Protein 3NEM (pdb70)

Nearest PDB structures (foldseek):
  1b8a-assembly1_B  TM=9.946E-01  e=2.378E-88  Thermococcus kodakarensis KOD1
  3nen-assembly1_B  TM=9.943E-01  e=1.551E-87  Thermococcus kodakarensis
  4j15-assembly1_B  TM=9.160E-01  e=1.846E-39  Homo sapiens
  4j15-assembly1_A  TM=9.080E-01  e=1.428E-38  Homo sapiens
  3m4q-assembly1_B  TM=8.729E-01  e=1.275E-38  Entamoeba histolytica

Sequence (876 aa):
MYRTHYSSEITEELNGQKVKVAGWVWEVKDLGGIKFLWIRDRDGIVQITAPKKKVDPELFKLIPKLRSEDVVAVEGVVNFTPKAKLGFEILPEKIVVLNRAETPLPLDPTGKVKAELDTRLDNRFMDLRRPEVMAIFKIRSSVFKAVRDFFHENGFIEIHTPKIIATATEGGTELFPMKYFEEDAFLAQSPQLYKQIMMASGLDRVYEIAPIFRAEEHNTTRHLNEAWSIDSEMAFIEDEEEVMSFLERLVAHAINYVREHNAKELDILNFELEEPKLPFPRVSYDKALEILGDLGKEIPWGEDIDTEGERLLGKYMMENENAPLYFLYQYPSEAKPFYIMKYDNKPEICRAFDLEYRGVEISSGGQREHRHDILVEQIKEKGLNPESFEFYLKAFRYGMPPHGGFGLGAERLIKQMLDLPNIREVILFPRDRRRLTPMYRTHYSSEITEELNGQKVKVAGWVWEVKDLGGIKFLWIRDRDGIVQITAPKKKVDPELFKLIPKLRSEDVVAVEGVVNFTPKAKLGFEILPEKIVVLNRAETPLPLDPTGKVKAELDTRLDNRFMDLRRPEVMAIFKIRSSVFKAVRDFFHENGFIEIHTPKIIATATEGGTELFPMKYFEEDAFLAQSPQLYKQIMMASGLDRVYEIAPIFRAEEHNTTRHLNEAWSIDSEMAFIEDEEEVMSFLERLVAHAINYVREHNAKELDILNFELEEPKLPFPRVSYDKALEILGDLGKEIPWGEDIDTEGERLLGKYMMENENAPLYFLYQYPSEAKPFYIMKYDNKPEICRAFDLEYRGVEISSGGQREHRHDILVEQIKEKGLNPESFEFYLKAFRYGMPPHGGFGLGAERLIKQMLDLPNIREVILFPRDRRRLTP

Organism: Thermococcus kodakarensis (strain ATCC BAA-918 / JCM 12380 / KOD1) (NCBI:txid69014)

Solvent-accessible surface area: 34810 Å² total; per-residue (Å²): 57,59,23,75,44,16,12,67,90,10,70,128,150,32,72,54,92,124,4,62,0,0,0,2,2,84,78,43,96,86,81,72,47,42,15,40,0,45,0,15,8,31,29,28,44,1,20,0,11,0,34,120,202,168,14,71,91,110,7,20,114,45,0,32,144,7,147,70,4,6,0,0,6,0,49,0,41,0,50,52,19,137,185,3,205,105,28,16,21,0,63,8,90,125,18,48,29,23,16,165,19,89,126,111,43,31,15,35,9,66,16,175,109,168,35,135,40,79,55,31,1,72,6,3,6,1,0,1,9,36,68,69,3,8,1,6,7,30,0,6,18,11,0,0,50,0,0,16,34,15,0,79,123,35,31,7,20,5,5,3,4,5,2,0,4,39,33,16,5,60,26,65,105,66,29,4,80,8,108,4,38,120,102,97,2,47,0,0,3,8,4,7,15,14,4,0,8,0,0,0,1,4,0,0,49,0,15,4,1,3,0,22,0,76,9,28,106,147,72,49,70,50,59,12,3,4,18,2,11,0,7,0,0,7,1,0,1,93,50,5,78,44,0,2,40,9,0,7,96,0,0,6,54,0,2,37,36,0,77,139,103,6,60,91,12,14,105,62,38,142,47,161,14,72,91,19,141,85,102,8,25,65,10,24,1,62,110,0,23,94,22,0,32,129,93,68,33,145,19,74,121,24,96,104,21,66,82,77,0,21,129,33,0,9,125,67,0,75,123,85,82,109,9,28,6,2,0,2,53,46,21,0,11,145,35,31,50,16,18,7,15,47,29,97,140,106,71,85,18,1,48,0,0,10,0,2,2,59,5,10,58,4,2,39,7,0,8,4,0,15,70,47,106,69,0,22,85,8,0,108,113,74,70,75,84,23,142,57,14,83,80,6,4,51,0,4,52,12,0,0,0,9,0,0,0,0,21,0,18,0,1,43,0,0,17,5,0,8,86,27,108,28,4,13,23,0,10,4,9,1,1,6,70,183,25,18,74,21,62,66,21,76,41,16,13,61,88,10,62,126,133,32,71,52,92,128,3,72,1,0,0,2,1,83,60,40,94,68,104,49,50,52,16,40,0,27,1,15,9,30,28,29,39,2,13,0,7,0,30,129,205,151,16,82,93,107,11,25,101,44,0,58,134,13,135,64,2,5,0,0,7,1,42,0,39,1,52,54,21,141,184,5,170,104,30,16,19,0,40,5,79,134,19,72,30,30,20,170,13,85,94,108,47,31,12,36,9,64,32,174,110,186,40,131,45,92,50,30,1,48,8,2,4,1,0,1,7,50,67,66,4,12,1,7,7,32,0,6,18,10,0,0,53,0,0,15,35,14,0,77,120,37,33,7,17,4,7,3,2,6,4,0,13,38,21,32,43,59,56,49,74,70,47,5,82,10,134,4,23,130,98,116,0,57,0,2,30,40,6,19,20,4,5,0,8,0,0,0,1,5,0,0,49,1,13,4,1,4,0,25,0,93,11,36,95,147,73,44,63,45,50,11,3,5,19,3,10,0,5,0,0,7,1,0,1,93,48,3,60,49,0,0,44,11,0,7,96,0,0,5,56,0,1,46,36,0,81,137,101,5,59,101,10,13,104,60,37,139,45,158,13,70,115,21,109,74,109,7,41,66,12,29,0,68,96,0,22,99,17,0,42,126,90,71,31,126,12,64,117,10,99,66,13,64,45,82,0,26,139,47,0,9,134,72,6,69,120,92,105,90,8,19,7,2,0,1,39,46,2,0,15,123,25,20,32,3,37,8,16,47,38,89,153,90,68,88,13,1,47,0,0,10,0,1,2,56,7,21,49,4,1,45,6,0,6,6,1,14,67,38,105,71,0,22,84,10,0,111,115,64,69,53,77,22,141,59,3,76,56,0,3,63,0,3,45,22,0,0,0,6,0,0,0,0,24,0,20,0,1,44,0,0,12,5,0,6,87,27,108,30,4,17,28,0,9,4,6,1,1,13,62,223,28,13,52,13

Foldseek 3Di:
DLFDDEPVRDDPVQAFHKTKYKAWWDDWDQDDFWIWTWGADLQGIAIEIEGNVQADVVVSVVRVVADGGFIKMFIFGWHADPVDVVGIHGHGHDMGGPGHDDPDDLDDQVCPDDDDPVSCLQPVVSNCSHLLLSLLQVLLVLLVVLLVVLLVVVLADEDDDDQKAADAPADDAQWAWDDDPPHIITGYQDCVLVQQLCLLVPSFKYWYWAKHAGNDPDDDQQDFRIFIKIKIKGFPDPWFVVQLVSVLVSLLSSLVSCVVVSVVNCVSLVHDQDRDDPPAAEAEPVRLQVQCVVVVRHDPAQDDQDLVSLQSVCVCCCVPVVGQKYKYAFHQPNNDALFFAADPVHRRTTFKMFMGGNSHTFKIKGWTDLALVSSCVSCVVVVHDVVSCVVSSVSSPPDRGTMMIMIGTSLNSSCRSRVPRGSCSNDSNTHHNPGDHD/DLWDDEPVRDDPVQAFHKTKYKAFWADWALDDQKIWTWGADLVGIAIEIEGNVQEDVVVSVVRVVADGGFIKMFIFGWHADPPDPVRIHGHTHDMGGDGHDDPPDLADLVCPDPDDPVSCLQVVVSVCSRLLLSLLQVLLVLLVVLLVVLLVVVLADEDDDDQKAAADDLPPAQWAWDDDPPDITTGAQDCVLVQQLCLLVPSFKYWYWAKGAGADQDDDLQDFRIFIKIKIKGFDDPWFVVQVQSVLVSLLSSLVSCVVPSVVNCVVLVHDQDRADPPQAEAEPVRLQVQCVVVVHDDPQLEDQDLVSLQSVCVVCCVPPVGQKYKYAFHQLNHDDLFFAAPPVHRRTTFKMFMGGSSHTFKIKGWTDLALVSSLVSCVVSVHDVVSVVVSSVSSPPDRGTMMIMMGTSLNSSCRSRVPRGSSSNDSNTHHNPGPHD

Secondary structure (DSSP, 8-state):
---S--GGG--GGGTT-EEEEEEEEEEEEEETTEEEEEEEETTEEEEEEEETTTS-HHHHHHGGG--TT-EEEEEEEEEE-TTSTTSEEEEEEEEEEEE-B-SS-SS-TTSSS---HHHHHHTHHHHTTSHHHHHHHHHHHHHHHHHHHHHHHTT-EE----SEESS-SS-SSS--EEEETTEEEEE-S-SHHHHHHGGGTT--EEEEEEEEE---SS--TT--SEEEEEEEEEES-SSHHHHHHHHHHHHHHHHHHHHHH-HHHHHHTT--PPPP-SSPPEEEHHHHHHHHHHTT----TTSPP-HHHHHHHHHHHHHHH--SEEEEES-BGGGS-TTBPB-TTSTTBBSEEEEEETTEEEEEEEEB---HHHHHHHHHHTT--GGGGHHHHHTTSS----EEEEEEEHHHHHHHHTT-S-GGGGSSS---SS----/---S--GGG--GGGTT-EEEEEEEEEEEEE-SSEEEEEEEETTEEEEEEEEGGGS-HHHHHHGGG--TT-EEEEEEEEEE-TTSTTSEEEEEEEEEEEEPPPSS-SS-TTSSS---HHHHHHTHHHHTTSHHHHHHHHHHHHHHHHHHHHHHHTT-EE----SEE----SS--S--EEEETTEEEEE-S-SHHHHHHGGGTT--EEEEEEEEE---SS--TT--SEEEEEEEEEES-SSHHHHHHHHHHHHHHHHHHHHHH-HHHHHHTT--PPPP-SS--EEEHHHHHHHHHHTT----TTSPP-HHHHHHHHHHHHHHH--SEEEEES-BGGGS-TTBPEETTEEEEESEEEEEETTEEEEEEEEB---HHHHHHHHHHTT--GGGGHHHHGGGSB----EEEEEEEHHHHHHHHTT-S-GGGGSSS---SS----

InterPro domains:
  IPR002312 Aspartyl/Asparaginyl-tRNA synthetase, class IIb [PR01042] (187-199)
  IPR002312 Aspartyl/Asparaginyl-tRNA synthetase, class IIb [PR01042] (204-217)
  IPR002312 Aspartyl/Asparaginyl-tRNA synthetase, class IIb [PR01042] (353-369)
  IPR002312 Aspartyl/Asparaginyl-tRNA synthetase, class IIb [PR01042] (393-407)
  IPR004364 Aminoacyl-tRNA synthetase, class II (D/K/N) [PF00152] (118-432)
  IPR004365 OB-fold nucleic acid binding domain, AA-tRNA synthetase-type [PF01336] (19-98)
  IPR004523 Aspartate-tRNA synthetase, type 2 [MF_02075] (2-438)
  IPR004523 Aspartate-tRNA synthetase, type 2 [PTHR43450] (8-438)
  IPR004523 Aspartate-tRNA synthetase, type 2 [TIGR00458] (5-438)
  IPR006195 Aminoacyl-tRNA synthetase, class II [PS50862] (137-438)
  IPR012340 Nucleic acid-binding, OB-fold [G3DSA:2.40.50.140] (1-105)
  IPR012340 Nucleic acid-binding, OB-fold [SSF50249] (1-102)
  IPR045864 Class II Aminoacyl-tRNA synthetase/Biotinyl protein ligase (BPL) and lipoyl protein ligase (LPL) [G3DSA:3.30.930.10] (107-438)
  IPR045864 Class II Aminoacyl-tRNA synthetase/Biotinyl protein ligase (BPL) and lipoyl protein ligase (LPL) [SSF55681] (95-437)

CATH classification: 2.40.50.140 (+1 more: 3.30.930.10)

B-factor: mean 17.38, std 8.22, range [6.35, 74.56]

Structure (mmCIF, N/CA/C/O backbone):
data_3NEM
#
_entry.id   3NEM
#
_cell.length_a   123.220
_cell.length_b   124.870
_cell.length_c   86.930
_cell.angle_alpha   90.00
_cell.angle_beta   90.00
_cell.angle_gamma   90.00
#
_symmetry.space_group_name_H-M   'P 21 21 2'
#
loop_
_entity.id
_entity.type
_entity.pdbx_description
1 polymer 'Aspartyl-tRNA synthetase'
2 non-polymer "ASPARTYL-ADENOSINE-5'-MONOPHOSPHATE"
3 non-polymer "ADENOSINE-5'-TRIPHOSPHATE"
4 non-polymer 'MAGNESIUM ION'
5 water water
#
loop_
_atom_site.group_PDB
_atom_site.id
_atom_site.type_symbol
_atom_site.label_atom_id
_atom_site.label_alt_id
_atom_site.label_comp_id
_atom_site.label_asym_id
_atom_site.label_entity_id
_atom_site.label_seq_id
_atom_site.pdbx_PDB_ins_code
_atom_site.Cartn_x
_atom_site.Cartn_y
_atom_site.Cartn_z
_atom_site.occupancy
_atom_site.B_iso_or_equiv
_atom_site.auth_seq_id
_atom_site.auth_comp_id
_atom_site.auth_asym_id
_atom_site.auth_atom_id
_atom_site.pdbx_PDB_model_num
ATOM 1 N N . MET A 1 1 ? 26.188 20.690 2.527 1.00 13.78 1 MET A N 1
ATOM 2 C CA . MET A 1 1 ? 27.200 19.848 3.168 1.00 13.31 1 MET A CA 1
ATOM 3 C C . MET A 1 1 ? 27.955 19.033 2.125 1.00 16.56 1 MET A C 1
ATOM 4 O O . MET A 1 1 ? 27.407 18.736 1.058 1.00 15.40 1 MET A O 1
ATOM 9 N N . TYR A 1 2 ? 29.200 18.656 2.425 1.00 13.05 2 TYR A N 1
ATOM 10 C CA . TYR A 1 2 ? 29.961 17.787 1.521 1.00 14.12 2 TYR A CA 1
ATOM 11 C C . TYR A 1 2 ? 29.607 16.311 1.650 1.00 15.30 2 TYR A C 1
ATOM 12 O O . TYR A 1 2 ? 30.017 15.508 0.822 1.00 15.38 2 TYR A O 1
ATOM 21 N N . ARG A 1 3 ? 28.861 15.937 2.680 1.00 12.88 3 ARG A N 1
ATOM 22 C CA . ARG A 1 3 ? 28.411 14.557 2.741 1.00 14.55 3 ARG A CA 1
ATOM 23 C C . ARG A 1 3 ? 26.927 14.461 3.012 1.00 15.15 3 ARG A C 1
ATOM 24 O O . ARG A 1 3 ? 26.331 15.356 3.630 1.00 15.49 3 ARG A O 1
ATOM 32 N N . THR A 1 4 ? 26.330 13.377 2.534 1.00 11.32 4 THR A N 1
ATOM 33 C CA . THR A 1 4 ? 24.937 13.079 2.833 1.00 12.50 4 THR A CA 1
ATOM 34 C C . THR A 1 4 ? 24.825 11.885 3.775 1.00 12.47 4 THR A C 1
ATOM 35 O O . THR A 1 4 ? 23.900 11.810 4.570 1.00 13.58 4 THR A O 1
ATOM 39 N N . HIS A 1 5 ? 25.770 10.955 3.678 1.00 12.48 5 HIS A N 1
ATOM 40 C CA . HIS A 1 5 ? 25.717 9.721 4.453 1.00 12.68 5 HIS A CA 1
ATOM 41 C C . HIS A 1 5 ? 27.070 9.370 5.040 1.00 12.09 5 HIS A C 1
ATOM 42 O O . HIS A 1 5 ? 28.087 9.422 4.344 1.00 11.35 5 HIS A O 1
ATOM 49 N N . TYR A 1 6 ? 27.077 8.992 6.315 1.00 10.58 6 TYR A N 1
ATOM 50 C CA . TYR A 1 6 ? 28.243 8.340 6.883 1.00 11.58 6 TYR A CA 1
ATOM 51 C C . TYR A 1 6 ? 28.322 6.907 6.356 1.00 13.94 6 TYR A C 1
ATOM 52 O O . TYR A 1 6 ? 27.329 6.365 5.870 1.00 15.74 6 TYR A O 1
ATOM 61 N N . SER A 1 7 ? 29.491 6.290 6.483 1.00 12.02 7 SER A N 1
ATOM 62 C CA . SER A 1 7 ? 29.685 4.909 6.053 1.00 13.35 7 SER A CA 1
ATOM 63 C C . SER A 1 7 ? 28.609 3.964 6.602 1.00 17.77 7 SER A C 1
ATOM 64 O O . SER A 1 7 ? 28.152 3.052 5.907 1.00 15.43 7 SER A O 1
ATOM 67 N N . SER A 1 8 ? 28.197 4.202 7.842 1.00 15.10 8 SER A N 1
ATOM 68 C CA . SER A 1 8 ? 27.294 3.308 8.555 1.00 16.40 8 SER A CA 1
ATOM 69 C C . SER A 1 8 ? 25.842 3.490 8.149 1.00 17.20 8 SER A C 1
ATOM 70 O O . SER A 1 8 ? 24.978 2.728 8.581 1.00 18.56 8 SER A O 1
ATOM 73 N N . GLU A 1 9 ? 25.580 4.505 7.331 1.00 15.09 9 GLU A N 1
ATOM 74 C CA . GLU A 1 9 ? 24.223 4.929 7.023 1.00 15.67 9 GLU A CA 1
ATOM 75 C C . GLU A 1 9 ? 23.774 4.461 5.649 1.00 17.20 9 GLU A C 1
ATOM 76 O O . GLU A 1 9 ? 22.677 4.787 5.198 1.00 16.43 9 GLU A O 1
ATOM 82 N N . ILE A 1 10 ? 24.627 3.697 4.982 1.00 16.80 10 ILE A N 1
ATOM 83 C CA . ILE A 1 10 ? 24.305 3.241 3.637 1.00 19.32 10 ILE A CA 1
ATOM 84 C C . ILE A 1 10 ? 23.813 1.803 3.665 1.00 20.62 10 ILE A C 1
ATOM 85 O O . ILE A 1 10 ? 24.567 0.885 3.979 1.00 23.23 10 ILE A O 1
ATOM 90 N N . THR A 1 11 ? 22.538 1.612 3.355 1.00 19.96 11 THR A N 1
ATOM 91 C CA . THR A 1 11 ? 21.972 0.271 3.376 1.00 24.73 11 THR A CA 1
ATOM 92 C C . THR A 1 11 ? 21.429 -0.157 2.018 1.00 24.38 11 THR A C 1
ATOM 93 O O . THR A 1 11 ? 21.438 0.613 1.056 1.00 23.10 11 THR A O 1
ATOM 97 N N . GLU A 1 12 ? 20.957 -1.399 1.962 1.00 27.27 12 GLU A N 1
ATOM 98 C CA . GLU A 1 12 ? 20.331 -1.968 0.773 1.00 31.69 12 GLU A CA 1
ATOM 99 C C . GLU A 1 12 ? 19.366 -0.998 0.104 1.00 29.13 12 GLU A C 1
ATOM 100 O O . GLU A 1 12 ? 19.364 -0.850 -1.115 1.00 26.57 12 GLU A O 1
ATOM 106 N N . GLU A 1 13 ? 18.523 -0.367 0.915 1.00 29.11 13 GLU A N 1
ATOM 107 C CA . GLU A 1 13 ? 17.523 0.570 0.422 1.00 32.19 13 GLU A CA 1
ATOM 108 C C . GLU A 1 13 ? 18.080 1.523 -0.620 1.00 33.58 13 GLU A C 1
ATOM 109 O O . GLU A 1 13 ? 17.379 1.915 -1.554 1.00 32.35 13 GLU A O 1
ATOM 115 N N . LEU A 1 14 ? 19.340 1.908 -0.447 1.00 24.71 14 LEU A N 1
ATOM 116 C CA . LEU A 1 14 ? 19.922 2.964 -1.258 1.00 23.40 14 LEU A CA 1
ATOM 117 C C . LEU A 1 14 ? 20.624 2.457 -2.506 1.00 23.59 14 LEU A C 1
ATOM 118 O O . LEU A 1 14 ? 21.268 3.231 -3.206 1.00 18.11 14 LEU A O 1
ATOM 123 N N . ASN A 1 15 ? 20.514 1.164 -2.786 1.00 22.14 15 ASN A N 1
ATOM 124 C CA . ASN A 1 15 ? 21.188 0.621 -3.960 1.00 21.71 15 ASN A CA 1
ATOM 125 C C . ASN A 1 15 ? 20.823 1.383 -5.228 1.00 22.91 15 ASN A C 1
ATOM 126 O O . ASN A 1 15 ? 19.646 1.632 -5.500 1.00 23.83 15 ASN A O 1
ATOM 131 N N . GLY A 1 16 ? 21.838 1.771 -5.996 1.00 17.21 16 GLY A N 1
ATOM 132 C CA . GLY A 1 16 ? 21.615 2.503 -7.230 1.00 19.43 16 GLY A CA 1
ATOM 133 C C . GLY A 1 16 ? 21.333 3.990 -7.071 1.00 18.75 16 GLY A C 1
ATOM 134 O O . GLY A 1 16 ? 21.178 4.708 -8.061 1.00 18.53 16 GLY A O 1
ATOM 135 N N . GLN A 1 17 ? 21.276 4.473 -5.834 1.00 22.51 17 GLN A N 1
ATOM 136 C CA . GLN A 1 17 ? 20.983 5.886 -5.617 1.00 19.40 17 GLN A CA 1
ATOM 137 C C . GLN A 1 17 ? 22.255 6.714 -5.430 1.00 19.25 17 GLN A C 1
ATOM 138 O O . GLN A 1 17 ? 23.305 6.184 -5.084 1.00 15.76 17 GLN A O 1
ATOM 144 N N . LYS A 1 18 ? 22.154 8.020 -5.655 1.00 15.62 18 LYS A N 1
ATOM 145 C CA . LYS A 1 18 ? 23.312 8.893 -5.536 1.00 16.51 18 LYS A CA 1
ATOM 146 C C . LYS A 1 18 ? 23.470 9.367 -4.090 1.00 19.67 18 LYS A C 1
ATOM 147 O O . LYS A 1 18 ? 22.500 9.787 -3.457 1.00 18.56 18 LYS A O 1
ATOM 153 N N . VAL A 1 19 ? 24.686 9.270 -3.562 1.00 15.50 19 VAL A N 1
ATOM 154 C CA . VAL A 1 19 ? 24.979 9.779 -2.226 1.00 12.77 19 VAL A CA 1
ATOM 155 C C . VAL A 1 19 ? 26.273 10.574 -2.234 1.00 13.80 19 VAL A C 1
ATOM 156 O O . VAL A 1 19 ? 27.003 10.582 -3.222 1.00 13.90 19 VAL A O 1
ATOM 160 N N . LYS A 1 20 ? 26.552 11.258 -1.134 1.00 12.41 20 LYS A N 1
ATOM 161 C CA . LYS A 1 20 ? 27.850 11.898 -0.969 1.00 13.19 20 LYS A CA 1
ATOM 162 C C . LYS A 1 20 ? 28.498 11.392 0.301 1.00 12.63 20 LYS A C 1
ATOM 163 O O . LYS A 1 20 ? 27.882 11.400 1.375 1.00 13.48 20 LYS A O 1
ATOM 169 N N . VAL A 1 21 ? 29.729 10.916 0.177 1.00 11.00 21 VAL A N 1
ATOM 170 C CA . VAL A 1 21 ? 30.471 10.471 1.346 1.00 11.45 21 VAL A CA 1
ATOM 171 C C . VAL A 1 21 ? 31.707 11.329 1.471 1.00 12.36 21 VAL A C 1
ATOM 172 O O . VAL A 1 21 ? 32.119 11.979 0.515 1.00 11.98 21 VAL A O 1
ATOM 176 N N . ALA A 1 22 ? 32.291 11.363 2.656 1.00 11.08 22 ALA A N 1
ATOM 177 C CA . ALA A 1 22 ? 33.461 12.213 2.856 1.00 9.56 22 ALA A CA 1
ATOM 178 C C . ALA A 1 22 ? 34.255 11.730 4.043 1.00 10.38 22 ALA A C 1
ATOM 179 O O . ALA A 1 22 ? 33.702 11.130 4.973 1.00 9.36 22 ALA A O 1
ATOM 181 N N . GLY A 1 23 ? 35.558 11.981 4.012 1.00 9.33 23 GLY A N 1
ATOM 182 C CA . GLY A 1 23 ? 36.404 11.574 5.111 1.00 12.31 23 GLY A CA 1
ATOM 183 C C . GLY A 1 23 ? 37.865 11.679 4.748 1.00 10.21 23 GLY A C 1
ATOM 184 O O . GLY A 1 23 ? 38.251 12.475 3.878 1.00 11.88 23 GLY A O 1
ATOM 185 N N . TRP A 1 24 ? 38.664 10.851 5.410 1.00 9.34 24 TRP A N 1
ATOM 186 C CA . TRP A 1 24 ? 40.110 10.859 5.281 1.00 10.39 24 TRP A CA 1
ATOM 187 C C . TRP A 1 24 ? 40.585 9.697 4.402 1.00 10.44 24 TRP A C 1
ATOM 188 O O . TRP A 1 24 ? 40.095 8.576 4.520 1.00 9.72 24 TRP A O 1
ATOM 199 N N . VAL A 1 25 ? 41.561 9.953 3.547 1.00 10.78 25 VAL A N 1
ATOM 200 C CA . VAL A 1 25 ? 42.043 8.902 2.646 1.00 12.11 25 VAL A CA 1
ATOM 201 C C . VAL A 1 25 ? 42.734 7.796 3.427 1.00 15.38 25 VAL A C 1
ATOM 202 O O . VAL A 1 25 ? 43.700 8.044 4.158 1.00 13.70 25 VAL A O 1
ATOM 206 N N . TRP A 1 26 ? 42.244 6.571 3.255 1.00 10.52 26 TRP A N 1
ATOM 207 C CA . TRP A 1 26 ? 42.731 5.423 4.012 1.00 9.89 26 TRP A CA 1
ATOM 208 C C . TRP A 1 26 ? 43.662 4.560 3.176 1.00 14.72 26 TRP A C 1
ATOM 209 O O . TRP A 1 26 ? 44.719 4.143 3.639 1.00 12.86 26 TRP A O 1
ATOM 220 N N . GLU A 1 27 ? 43.266 4.282 1.942 1.00 14.23 27 GLU A N 1
ATOM 221 C CA . GLU A 1 27 ? 44.131 3.516 1.054 1.00 15.58 27 GLU A CA 1
ATOM 222 C C . GLU A 1 27 ? 43.809 3.847 -0.389 1.00 13.25 27 GLU A C 1
ATOM 223 O O . GLU A 1 27 ? 42.660 4.130 -0.720 1.00 11.87 27 GLU A O 1
ATOM 229 N N . VAL A 1 28 ? 44.834 3.820 -1.237 1.00 12.15 28 VAL A N 1
ATOM 230 C CA . VAL A 1 28 ? 44.644 3.947 -2.683 1.00 12.15 28 VAL A CA 1
ATOM 231 C C . VAL A 1 28 ? 45.330 2.772 -3.384 1.00 18.45 28 VAL A C 1
ATOM 232 O O . VAL A 1 28 ? 46.451 2.399 -3.037 1.00 12.94 28 VAL A O 1
ATOM 236 N N . LYS A 1 29 ? 44.637 2.171 -4.344 1.00 15.73 29 LYS A N 1
ATOM 237 C CA . LYS A 1 29 ? 45.257 1.200 -5.234 1.00 16.91 29 LYS A CA 1
ATOM 238 C C . LYS A 1 29 ? 45.274 1.822 -6.603 1.00 13.93 29 LYS A C 1
ATOM 239 O O . LYS A 1 29 ? 44.231 2.103 -7.178 1.00 14.89 29 LYS A O 1
ATOM 245 N N . ASP A 1 30 ? 46.474 2.054 -7.112 1.00 14.50 30 ASP A N 1
ATOM 246 C CA . ASP A 1 30 ? 46.670 2.732 -8.379 1.00 15.10 30 ASP A CA 1
ATOM 247 C C . ASP A 1 30 ? 47.031 1.662 -9.404 1.00 17.10 30 ASP A C 1
ATOM 248 O O . ASP A 1 30 ? 48.184 1.265 -9.506 1.00 17.83 30 ASP A O 1
ATOM 253 N N . LEU A 1 31 ? 46.033 1.174 -10.136 1.00 16.56 31 LEU A N 1
ATOM 254 C CA . LEU A 1 31 ? 46.255 0.126 -11.130 1.00 16.92 31 LEU A CA 1
ATOM 255 C C . LEU A 1 31 ? 46.000 0.668 -12.533 1.00 17.59 31 LEU A C 1
ATOM 256 O O . LEU A 1 31 ? 45.323 1.685 -12.703 1.00 19.13 31 LEU A O 1
ATOM 261 N N . GLY A 1 32 ? 46.536 -0.010 -13.544 1.00 20.46 32 GLY A N 1
ATOM 262 C CA . GLY A 1 32 ? 46.405 0.453 -14.915 1.00 22.29 32 GLY A CA 1
ATOM 263 C C . GLY A 1 32 ? 44.984 0.650 -15.415 1.00 21.07 32 GLY A C 1
ATOM 264 O O . GLY A 1 32 ? 44.695 1.605 -16.142 1.00 21.96 32 GLY A O 1
ATOM 265 N N . GLY A 1 33 ? 44.079 -0.239 -15.032 1.00 16.38 33 GLY A N 1
ATOM 266 C CA . GLY A 1 33 ? 42.742 -0.193 -15.594 1.00 18.09 33 GLY A CA 1
ATOM 267 C C . GLY A 1 33 ? 41.660 0.165 -14.596 1.00 15.03 33 GLY A C 1
ATOM 268 O O . GLY A 1 33 ? 40.468 0.139 -14.918 1.00 12.31 33 GLY A O 1
ATOM 269 N N . ILE A 1 34 ? 42.074 0.490 -13.378 1.00 15.18 34 ILE A N 1
ATOM 270 C CA . ILE A 1 34 ? 41.125 0.727 -12.298 1.00 15.98 34 ILE A CA 1
ATOM 271 C C . ILE A 1 34 ? 41.848 1.365 -11.122 1.00 12.02 34 ILE A C 1
ATOM 272 O O . ILE A 1 34 ? 43.018 1.074 -10.877 1.00 13.43 34 ILE A O 1
ATOM 277 N N . LYS A 1 35 ? 41.162 2.261 -10.423 1.00 13.65 35 LYS A N 1
ATOM 278 C CA . LYS A 1 35 ? 41.661 2.785 -9.153 1.00 12.99 35 LYS A CA 1
ATOM 279 C C . LYS A 1 35 ? 40.676 2.355 -8.080 1.00 12.63 35 LYS A C 1
ATOM 280 O O . LYS A 1 35 ? 39.466 2.300 -8.329 1.00 11.85 35 LYS A O 1
ATOM 286 N N . PHE A 1 36 ? 41.194 2.033 -6.900 1.00 11.44 36 PHE A N 1
ATOM 287 C CA . PHE A 1 36 ? 40.347 1.848 -5.728 1.00 12.35 36 PHE A CA 1
ATOM 288 C C . PHE A 1 36 ? 40.777 2.877 -4.702 1.00 10.89 36 PHE A C 1
ATOM 289 O O . PHE A 1 36 ? 41.966 3.059 -4.471 1.00 13.17 36 PHE A O 1
ATOM 297 N N . LEU A 1 37 ? 39.800 3.523 -4.083 1.00 11.77 37 LEU A N 1
ATOM 298 C CA . LEU A 1 37 ? 40.060 4.515 -3.053 1.00 10.31 37 LEU A CA 1
ATOM 299 C C . LEU A 1 37 ? 39.219 4.119 -1.854 1.00 10.99 37 LEU A C 1
ATOM 300 O O . LEU A 1 37 ? 38.035 3.825 -1.998 1.00 13.31 37 LEU A O 1
ATOM 305 N N . TRP A 1 38 ? 39.827 4.078 -0.678 1.00 9.88 38 TRP A N 1
ATOM 306 C CA . TRP A 1 38 ? 39.062 3.844 0.540 1.00 9.45 38 TRP A CA 1
ATOM 307 C C . TRP A 1 38 ? 39.168 5.093 1.384 1.00 12.19 38 TRP A C 1
ATOM 308 O O . TRP A 1 38 ? 40.266 5.630 1.555 1.00 9.63 38 TRP A O 1
ATOM 319 N N . ILE A 1 39 ? 38.034 5.561 1.897 1.00 11.01 39 ILE A N 1
ATOM 320 C CA . ILE A 1 39 ? 38.036 6.724 2.776 1.00 12.34 39 ILE A CA 1
ATOM 321 C C . ILE A 1 39 ? 37.511 6.322 4.152 1.00 10.92 39 ILE A C 1
ATOM 322 O O . ILE A 1 39 ? 36.707 5.395 4.270 1.00 12.76 39 ILE A O 1
ATOM 327 N N . ARG A 1 40 ? 37.991 6.999 5.189 1.00 10.26 40 ARG A N 1
ATOM 328 C CA . ARG A 1 40 ? 37.593 6.676 6.556 1.00 9.93 40 ARG A CA 1
ATOM 329 C C . ARG A 1 40 ? 36.781 7.830 7.107 1.00 12.22 40 ARG A C 1
ATOM 330 O O . ARG A 1 40 ? 37.172 8.993 6.954 1.00 11.14 40 ARG A O 1
ATOM 338 N N . ASP A 1 41 ? 35.629 7.522 7.699 1.00 8.88 41 ASP A N 1
ATOM 339 C CA . ASP A 1 41 ? 34.880 8.525 8.444 1.00 10.81 41 ASP A CA 1
ATOM 340 C C . ASP A 1 41 ? 34.700 8.039 9.885 1.00 11.15 41 ASP A C 1
ATOM 341 O O . ASP A 1 41 ? 35.296 7.037 10.265 1.00 11.33 41 ASP A O 1
ATOM 346 N N . ARG A 1 42 ? 33.897 8.749 10.675 1.00 9.35 42 ARG A N 1
ATOM 347 C CA . ARG A 1 42 ? 33.767 8.480 12.111 1.00 13.71 42 ARG A CA 1
ATOM 348 C C . ARG A 1 42 ? 33.320 7.043 12.384 1.00 13.88 42 ARG A C 1
ATOM 349 O O . ARG A 1 42 ? 33.580 6.498 13.456 1.00 12.43 42 ARG A O 1
ATOM 357 N N . ASP A 1 43 ? 32.646 6.432 11.418 1.00 13.05 43 ASP A N 1
ATOM 358 C CA . ASP A 1 43 ? 32.035 5.123 11.645 1.00 12.83 43 ASP A CA 1
ATOM 359 C C . ASP A 1 43 ? 32.737 3.958 10.953 1.00 14.55 43 ASP A C 1
ATOM 360 O O . ASP A 1 43 ? 32.384 2.800 11.182 1.00 14.91 43 ASP A O 1
ATOM 365 N N . GLY A 1 44 ? 33.715 4.236 10.101 1.00 14.18 44 GLY A N 1
ATOM 366 C CA . GLY A 1 44 ? 34.367 3.150 9.392 1.00 14.57 44 GLY A CA 1
ATOM 367 C C . GLY A 1 44 ? 34.884 3.520 8.018 1.00 16.45 44 GLY A C 1
ATOM 368 O O . GLY A 1 44 ? 35.090 4.694 7.733 1.00 14.23 44 GLY A O 1
ATOM 369 N N . ILE A 1 45 ? 35.092 2.509 7.174 1.00 16.52 45 ILE A N 1
ATOM 370 C CA . ILE A 1 45 ? 35.677 2.697 5.837 1.00 14.31 45 ILE A CA 1
ATOM 371 C C . ILE A 1 45 ? 34.611 2.562 4.765 1.00 15.60 45 ILE A C 1
ATOM 372 O O . ILE A 1 45 ? 33.645 1.809 4.934 1.00 13.68 45 ILE A O 1
ATOM 377 N N . VAL A 1 46 ? 34.782 3.296 3.667 1.00 13.17 46 VAL A N 1
ATOM 378 C CA . VAL A 1 46 ? 33.922 3.178 2.496 1.00 12.41 46 VAL A CA 1
ATOM 379 C C . VAL A 1 46 ? 34.801 2.952 1.273 1.00 13.04 46 VAL A C 1
ATOM 380 O O . VAL A 1 46 ? 35.802 3.636 1.102 1.00 9.99 46 VAL A O 1
ATOM 384 N N . GLN A 1 47 ? 34.435 1.986 0.436 1.00 12.23 47 GLN A N 1
ATOM 385 C CA . GLN A 1 47 ? 35.183 1.709 -0.789 1.00 11.34 47 GLN A CA 1
ATOM 386 C C . GLN A 1 47 ? 34.624 2.497 -1.971 1.00 11.40 47 GLN A C 1
ATOM 387 O O . GLN A 1 47 ? 33.414 2.496 -2.219 1.00 12.58 47 GLN A O 1
ATOM 393 N N . ILE A 1 48 ? 35.520 3.172 -2.683 1.00 9.89 48 ILE A N 1
ATOM 394 C CA . ILE A 1 48 ? 35.209 3.861 -3.924 1.00 11.26 48 ILE A CA 1
ATOM 395 C C . ILE A 1 48 ? 35.916 3.100 -5.054 1.00 11.48 48 ILE A C 1
ATOM 396 O O . ILE A 1 48 ? 37.125 2.880 -5.000 1.00 11.58 48 ILE A O 1
ATOM 401 N N . THR A 1 49 ? 35.144 2.670 -6.046 1.00 10.74 49 THR A N 1
ATOM 402 C CA . THR A 1 49 ? 35.640 1.811 -7.120 1.00 11.78 49 THR A CA 1
ATOM 403 C C . THR A 1 49 ? 35.538 2.556 -8.448 1.00 11.42 49 THR A C 1
ATOM 404 O O . THR A 1 49 ? 34.446 2.960 -8.857 1.00 11.62 49 THR A O 1
ATOM 408 N N . ALA A 1 50 ? 36.675 2.730 -9.114 1.00 11.03 50 ALA A N 1
ATOM 409 C CA . ALA A 1 50 ? 36.757 3.574 -10.300 1.00 12.28 50 ALA A CA 1
ATOM 410 C C . ALA A 1 50 ? 37.419 2.865 -11.483 1.00 13.22 50 ALA A C 1
ATOM 411 O O . ALA A 1 50 ? 38.602 3.076 -11.750 1.00 13.42 50 ALA A O 1
ATOM 413 N N . PRO A 1 51 ? 36.660 2.019 -12.193 1.00 15.00 51 PRO A N 1
ATOM 414 C CA . PRO A 1 51 ? 37.188 1.408 -13.421 1.00 14.54 51 PRO A CA 1
ATOM 415 C C . PRO A 1 51 ? 37.379 2.468 -14.499 1.00 14.65 51 PRO A C 1
ATOM 416 O O . PRO A 1 51 ? 36.550 3.364 -14.655 1.00 14.43 51 PRO A O 1
ATOM 420 N N . LYS A 1 52 ? 38.478 2.363 -15.228 1.00 13.26 52 LYS A N 1
ATOM 421 C CA . LYS A 1 52 ? 38.819 3.343 -16.247 1.00 14.67 52 LYS A CA 1
ATOM 422 C C . LYS A 1 52 ? 37.696 3.492 -17.275 1.00 17.42 52 LYS A C 1
ATOM 423 O O . LYS A 1 52 ? 37.425 4.594 -17.752 1.00 20.36 52 LYS A O 1
ATOM 429 N N . LYS A 1 53 ? 37.040 2.379 -17.600 1.00 16.23 53 LYS A N 1
ATOM 430 C CA . LYS A 1 53 ? 35.970 2.367 -18.594 1.00 21.68 53 LYS A CA 1
ATOM 431 C C . LYS A 1 53 ? 34.733 3.118 -18.113 1.00 25.52 53 LYS A 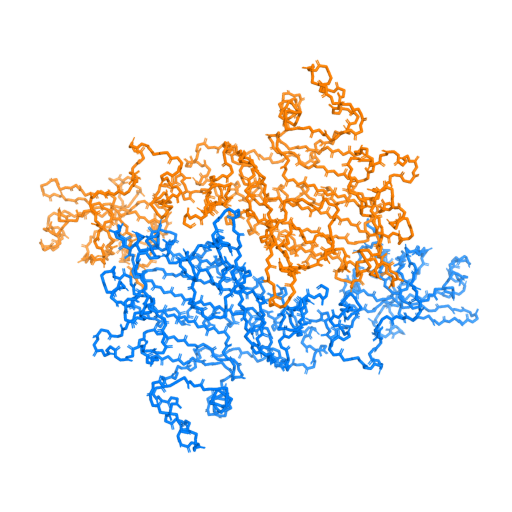C 1
ATOM 432 O O . LYS A 1 53 ? 33.901 3.512 -18.922 1.00 28.48 53 LYS A O 1
ATOM 438 N N . LYS A 1 54 ? 34.612 3.312 -16.798 1.00 18.17 54 LYS A N 1
ATOM 439 C CA . LYS A 1 54 ? 33.371 3.825 -16.218 1.00 19.94 54 LYS A CA 1
ATOM 440 C C . LYS A 1 54 ? 33.438 5.261 -15.729 1.00 20.59 54 LYS A C 1
ATOM 441 O O . LYS A 1 54 ? 32.411 5.925 -15.637 1.00 25.70 54 LYS A O 1
ATOM 447 N N . VAL A 1 55 ? 34.627 5.745 -15.395 1.00 18.34 55 VAL A N 1
ATOM 448 C CA . VAL A 1 55 ? 34.713 7.044 -14.736 1.00 18.24 55 VAL A CA 1
ATOM 449 C C . VAL A 1 55 ? 35.306 8.159 -15.585 1.00 21.11 55 VAL A C 1
ATOM 450 O O . VAL A 1 55 ? 36.061 7.929 -16.530 1.00 17.98 55 VAL A O 1
ATOM 454 N N . ASP A 1 56 ? 34.930 9.377 -15.225 1.00 17.00 56 ASP A N 1
ATOM 455 C CA . ASP A 1 56 ? 35.552 10.576 -15.747 1.00 17.17 56 ASP A CA 1
ATOM 456 C C . ASP A 1 56 ? 37.059 10.371 -15.756 1.00 18.68 56 ASP A C 1
ATOM 457 O O . ASP A 1 56 ? 37.642 9.992 -14.746 1.00 20.75 56 ASP A O 1
ATOM 462 N N . PRO A 1 57 ? 37.701 10.577 -16.915 1.00 22.25 57 PRO A N 1
ATOM 463 C CA . PRO A 1 57 ? 39.162 10.464 -16.996 1.00 18.96 57 PRO A CA 1
ATOM 464 C C . PRO A 1 57 ? 39.898 11.396 -16.023 1.00 18.54 57 PRO A C 1
ATOM 465 O O . PRO A 1 57 ? 40.973 11.045 -15.545 1.00 18.37 57 PRO A O 1
ATOM 469 N N . GLU A 1 58 ? 39.332 12.563 -15.733 1.00 19.61 58 GLU A N 1
ATOM 470 C CA . GLU A 1 58 ? 39.946 13.469 -14.768 1.00 18.26 58 GLU A CA 1
ATOM 471 C C . GLU A 1 58 ? 39.918 12.875 -13.365 1.00 17.99 58 GLU A C 1
ATOM 472 O O . GLU A 1 58 ? 40.791 13.148 -12.551 1.00 17.33 58 GLU A O 1
ATOM 478 N N . LEU A 1 59 ? 38.899 12.077 -13.083 1.00 17.46 59 LEU A N 1
ATOM 479 C CA . LEU A 1 59 ? 38.761 11.478 -11.764 1.00 15.92 59 LEU A CA 1
ATOM 480 C C . LEU A 1 59 ? 39.731 10.308 -11.655 1.00 17.53 59 LEU A C 1
ATOM 481 O O . LEU A 1 59 ? 40.382 10.109 -10.621 1.00 17.25 59 LEU A O 1
ATOM 486 N N . PHE A 1 60 ? 39.847 9.554 -12.747 1.00 14.48 60 PHE A N 1
ATOM 487 C CA . PHE A 1 60 ? 40.796 8.450 -12.843 1.00 16.66 60 PHE A CA 1
ATOM 488 C C . PHE A 1 60 ? 42.201 8.947 -12.527 1.00 17.23 60 PHE A C 1
ATOM 489 O O . PHE A 1 60 ? 42.955 8.309 -11.787 1.00 16.29 60 PHE A O 1
ATOM 497 N N . LYS A 1 61 ? 42.552 10.103 -13.079 1.00 12.86 61 LYS A N 1
ATOM 498 C CA . LYS A 1 61 ? 43.887 10.655 -12.898 1.00 14.87 61 LYS A CA 1
ATOM 499 C C . LYS A 1 61 ? 44.106 11.218 -11.504 1.00 16.20 61 LYS A C 1
ATOM 500 O O . LYS A 1 61 ? 45.229 11.242 -11.003 1.00 16.31 61 LYS A O 1
ATOM 506 N N . LEU A 1 62 ? 43.032 11.666 -10.875 1.00 15.96 62 LEU A N 1
ATOM 507 C CA . LEU A 1 62 ? 43.157 12.325 -9.578 1.00 17.96 62 LEU A CA 1
ATOM 508 C C . LEU A 1 62 ? 43.474 11.346 -8.456 1.00 16.39 62 LEU A C 1
ATOM 509 O O . LEU A 1 62 ? 44.310 11.619 -7.590 1.00 15.32 62 LEU A O 1
ATOM 514 N N . ILE A 1 63 ? 42.805 10.201 -8.469 1.00 13.42 63 ILE A N 1
ATOM 515 C CA . ILE A 1 63 ? 42.921 9.264 -7.359 1.00 13.93 63 ILE A CA 1
ATOM 516 C C . ILE A 1 63 ? 44.367 8.902 -6.998 1.00 13.25 63 ILE A C 1
ATOM 517 O O . ILE A 1 63 ? 44.721 8.871 -5.827 1.00 12.79 63 ILE A O 1
ATOM 522 N N . PRO A 1 64 ? 45.222 8.642 -8.002 1.00 15.88 64 PRO A N 1
ATOM 523 C CA . PRO A 1 64 ? 46.604 8.308 -7.627 1.00 16.56 64 PRO A CA 1
ATOM 524 C C . PRO A 1 64 ? 47.383 9.459 -6.988 1.00 14.65 64 PRO A C 1
ATOM 525 O O . PRO A 1 64 ? 48.420 9.214 -6.380 1.00 13.13 64 PRO A O 1
ATOM 529 N N . LYS A 1 65 ? 46.895 10.686 -7.114 1.00 12.45 65 LYS A N 1
ATOM 530 C CA . LYS A 1 65 ? 47.560 11.830 -6.487 1.00 15.05 65 LYS A CA 1
ATOM 531 C C . LYS A 1 65 ? 47.218 11.988 -4.994 1.00 16.72 65 LYS A C 1
ATOM 532 O O . LYS A 1 65 ? 47.889 12.730 -4.258 1.00 14.93 65 LYS A O 1
ATOM 538 N N . LEU A 1 66 ? 46.172 11.300 -4.552 1.00 13.66 66 LEU A N 1
ATOM 539 C CA . LEU A 1 66 ? 45.727 11.402 -3.161 1.00 16.58 66 LEU A CA 1
ATOM 540 C C . LEU A 1 66 ? 46.726 10.734 -2.226 1.00 16.14 66 LEU A C 1
ATOM 541 O O . LEU A 1 66 ? 47.415 9.789 -2.619 1.00 14.83 66 LEU A O 1
ATOM 546 N N . ARG A 1 67 ? 46.796 11.211 -0.983 1.00 15.20 67 ARG A N 1
ATOM 547 C CA . ARG A 1 67 ? 47.739 10.663 -0.011 1.00 13.10 67 ARG A CA 1
ATOM 548 C C . ARG A 1 67 ? 47.036 10.389 1.316 1.00 14.11 67 ARG A C 1
ATOM 549 O O . ARG A 1 67 ? 45.960 10.919 1.580 1.00 10.87 67 ARG A O 1
ATOM 557 N N . SER A 1 68 ? 47.646 9.548 2.139 1.00 13.70 68 SER A N 1
ATOM 558 C CA . SER A 1 68 ? 47.030 9.145 3.396 1.00 14.61 68 SER A CA 1
ATOM 559 C C . SER A 1 68 ? 46.625 10.382 4.188 1.00 13.38 68 SER A C 1
ATOM 560 O O . SER A 1 68 ? 47.410 11.317 4.317 1.00 11.21 68 SER A O 1
ATOM 563 N N . GLU A 1 69 ? 45.394 10.370 4.697 1.00 11.74 69 GLU A N 1
ATOM 564 C CA . GLU A 1 69 ? 44.853 11.419 5.580 1.00 11.70 69 GLU A CA 1
ATOM 565 C C . GLU A 1 69 ? 44.446 12.726 4.888 1.00 12.06 69 GLU A C 1
ATOM 566 O O . GLU A 1 69 ? 44.003 13.665 5.556 1.00 11.18 69 GLU A O 1
ATOM 572 N N . ASP A 1 70 ? 44.595 12.794 3.564 1.00 12.02 70 ASP A N 1
ATOM 573 C CA . ASP A 1 70 ? 43.962 13.865 2.808 1.00 10.02 70 ASP A CA 1
ATOM 574 C C . ASP A 1 70 ? 42.467 13.791 3.099 1.00 12.26 70 ASP A C 1
ATOM 575 O O . ASP A 1 70 ? 41.905 12.699 3.230 1.00 12.62 70 ASP A O 1
ATOM 580 N N . VAL A 1 71 ? 41.821 14.946 3.181 1.00 11.36 71 VAL A N 1
ATOM 581 C CA . VAL A 1 71 ? 40.376 15.002 3.360 1.00 10.08 71 VAL A CA 1
ATOM 582 C C . VAL A 1 71 ? 39.720 15.198 2.012 1.00 9.92 71 VAL A C 1
ATOM 583 O O . VAL A 1 71 ? 40.049 16.140 1.290 1.00 11.68 71 VAL A O 1
ATOM 587 N N . VAL A 1 72 ? 38.793 14.308 1.676 1.00 11.12 72 VAL A N 1
ATOM 588 C CA . VAL A 1 72 ? 38.143 14.321 0.374 1.00 10.90 72 VAL A CA 1
ATOM 589 C C . VAL A 1 72 ? 36.643 14.112 0.525 1.00 14.45 72 VAL A C 1
ATOM 590 O O . VAL A 1 72 ? 36.166 13.632 1.559 1.00 12.48 72 VAL A O 1
ATOM 594 N N . ALA A 1 73 ? 35.905 14.477 -0.517 1.00 11.51 73 ALA A N 1
ATOM 595 C CA . ALA A 1 73 ? 34.468 14.261 -0.564 1.00 12.12 73 ALA A CA 1
ATOM 596 C C . ALA A 1 73 ? 34.147 13.644 -1.911 1.00 13.15 73 ALA A C 1
ATOM 597 O O . ALA A 1 73 ? 34.699 14.058 -2.941 1.00 14.25 73 ALA A O 1
ATOM 599 N N . VAL A 1 74 ? 33.258 12.658 -1.904 1.00 11.87 74 VAL A N 1
ATOM 600 C CA . VAL A 1 74 ? 32.939 11.922 -3.123 1.00 11.87 74 VAL A CA 1
ATOM 601 C C . VAL A 1 74 ? 31.432 11.862 -3.324 1.00 12.14 74 VAL A C 1
ATOM 602 O O . VAL A 1 74 ? 30.699 11.440 -2.428 1.00 15.19 74 VAL A O 1
ATOM 606 N N . GLU A 1 75 ? 30.972 12.300 -4.494 1.00 12.77 75 GLU A N 1
ATOM 607 C CA . GLU A 1 75 ? 29.598 12.024 -4.913 1.00 11.13 75 GLU A CA 1
ATOM 608 C C . GLU A 1 75 ? 29.611 10.829 -5.860 1.00 12.65 75 GLU A C 1
ATOM 609 O O . GLU A 1 75 ? 30.461 10.736 -6.751 1.00 15.21 75 GLU A O 1
ATOM 615 N N . GLY A 1 76 ? 28.682 9.905 -5.673 1.00 13.76 76 GLY A N 1
ATOM 616 C CA . GLY A 1 76 ? 28.656 8.740 -6.535 1.00 15.05 76 GLY A CA 1
ATOM 617 C C . GLY A 1 76 ? 27.470 7.853 -6.288 1.00 16.30 76 GLY A C 1
ATOM 618 O O . GLY A 1 76 ? 26.617 8.162 -5.463 1.00 16.15 76 GLY A O 1
ATOM 619 N N . VAL A 1 77 ? 27.432 6.735 -7.008 1.00 15.06 77 VAL A N 1
ATOM 620 C CA . VAL A 1 77 ? 26.300 5.819 -6.959 1.00 12.99 77 VAL A CA 1
ATOM 621 C C . VAL A 1 77 ? 26.598 4.626 -6.063 1.00 15.02 77 VAL A C 1
ATOM 622 O O . VAL A 1 77 ? 27.655 4.003 -6.179 1.00 15.33 77 VAL A O 1
ATOM 626 N N . VAL A 1 78 ? 25.670 4.321 -5.159 1.00 13.01 78 VAL A N 1
ATOM 627 C CA . VAL A 1 78 ? 25.795 3.154 -4.306 1.00 14.79 78 VAL A CA 1
ATOM 628 C C . VAL A 1 78 ? 25.630 1.897 -5.146 1.00 15.97 78 VAL A C 1
ATOM 629 O O . VAL A 1 78 ? 24.722 1.809 -5.969 1.00 15.25 78 VAL A O 1
ATOM 633 N N . ASN A 1 79 ? 26.514 0.932 -4.945 1.00 17.53 79 ASN A N 1
ATOM 634 C CA . ASN A 1 79 ? 26.425 -0.326 -5.666 1.00 18.81 79 ASN A CA 1
ATOM 635 C C . ASN A 1 79 ? 26.725 -1.491 -4.745 1.00 17.18 79 ASN A C 1
ATOM 636 O O . ASN A 1 79 ? 27.870 -1.732 -4.388 1.00 16.58 79 ASN A O 1
ATOM 641 N N . PHE A 1 80 ? 25.688 -2.214 -4.356 1.00 16.51 80 PHE A N 1
ATOM 642 C CA . PHE A 1 80 ? 25.891 -3.397 -3.537 1.00 18.03 80 PHE A CA 1
ATOM 643 C C . PHE A 1 80 ? 26.429 -4.554 -4.376 1.00 19.12 80 PHE A C 1
ATOM 644 O O . PHE A 1 80 ? 25.946 -4.811 -5.480 1.00 18.41 80 PHE A O 1
ATOM 652 N N . THR A 1 81 ? 27.454 -5.221 -3.854 1.00 19.51 81 THR A N 1
ATOM 653 C CA . THR A 1 81 ? 28.080 -6.342 -4.544 1.00 19.77 81 THR A CA 1
ATOM 654 C C . THR A 1 81 ? 28.838 -7.196 -3.547 1.00 19.59 81 THR A C 1
ATOM 655 O O . THR A 1 81 ? 29.465 -6.672 -2.625 1.00 22.19 81 THR A O 1
ATOM 659 N N . PRO A 1 82 ? 28.774 -8.522 -3.722 1.00 21.46 82 PRO A N 1
ATOM 660 C CA . PRO A 1 82 ? 29.510 -9.465 -2.873 1.00 20.24 82 PRO A CA 1
ATOM 661 C C . PRO A 1 82 ? 31.010 -9.229 -2.995 1.00 19.08 82 PRO A C 1
ATOM 662 O O . PRO A 1 82 ? 31.776 -9.643 -2.130 1.00 17.69 82 PRO A O 1
ATOM 666 N N . LYS A 1 83 ? 31.419 -8.556 -4.066 1.00 17.07 83 LYS A N 1
ATOM 667 C CA . LYS A 1 83 ? 32.833 -8.353 -4.356 1.00 18.61 83 LYS A CA 1
ATOM 668 C C . LYS A 1 83 ? 33.445 -7.245 -3.504 1.00 19.28 83 LYS A C 1
ATOM 669 O O . LYS A 1 83 ? 34.660 -7.124 -3.417 1.00 20.33 83 LYS A O 1
ATOM 675 N N . ALA A 1 84 ? 32.597 -6.441 -2.875 1.00 20.27 84 ALA A N 1
ATOM 676 C CA . ALA A 1 84 ? 33.061 -5.431 -1.926 1.00 20.38 84 ALA A CA 1
ATOM 677 C C . ALA A 1 84 ? 32.983 -6.018 -0.525 1.00 21.57 84 ALA A C 1
ATOM 678 O O . ALA A 1 84 ? 31.917 -6.451 -0.087 1.00 21.20 84 ALA A O 1
ATOM 680 N N . LYS A 1 85 ? 34.105 -6.033 0.180 1.00 21.52 85 LYS A N 1
ATOM 681 C CA . LYS A 1 85 ? 34.160 -6.700 1.480 1.00 26.77 85 LYS A CA 1
ATOM 682 C C . LYS A 1 85 ? 33.179 -6.135 2.503 1.00 26.14 85 LYS A C 1
ATOM 683 O O . LYS A 1 85 ? 32.724 -6.849 3.395 1.00 28.96 85 LYS A O 1
ATOM 689 N N . LEU A 1 86 ? 32.827 -4.864 2.356 1.00 21.59 86 LEU A N 1
ATOM 690 C CA . LEU A 1 86 ? 31.871 -4.238 3.260 1.00 23.46 86 LEU A CA 1
ATOM 691 C C . LEU A 1 86 ? 30.448 -4.284 2.726 1.00 23.44 86 LEU A C 1
ATOM 692 O O . LEU A 1 86 ? 29.529 -3.732 3.339 1.00 27.21 86 LEU A O 1
ATOM 697 N N . GLY A 1 87 ? 30.263 -4.918 1.575 1.00 21.12 87 GLY A N 1
ATOM 698 C CA . GLY A 1 87 ? 28.927 -5.122 1.052 1.00 18.62 87 GLY A CA 1
ATOM 699 C C . GLY A 1 87 ? 28.534 -4.204 -0.087 1.00 21.07 87 GLY A C 1
ATOM 700 O O . GLY A 1 87 ? 27.650 -4.524 -0.878 1.00 14.96 87 GLY A O 1
ATOM 701 N N . PHE A 1 88 ? 29.191 -3.056 -0.182 1.00 16.32 88 PHE A N 1
ATOM 702 C CA . PHE A 1 88 ? 28.850 -2.108 -1.223 1.00 14.08 88 PHE A CA 1
ATOM 703 C C . PHE A 1 88 ? 30.056 -1.259 -1.525 1.00 14.37 88 PHE A C 1
ATOM 704 O O . PHE A 1 88 ? 31.008 -1.215 -0.741 1.00 13.88 88 PHE A O 1
ATOM 712 N N . GLU A 1 89 ? 29.997 -0.585 -2.667 1.00 14.57 89 GLU A N 1
ATOM 713 C CA . GLU A 1 89 ? 31.050 0.316 -3.087 1.00 15.36 89 GLU A CA 1
ATOM 714 C C . GLU A 1 89 ? 30.370 1.557 -3.651 1.00 17.55 89 GLU A C 1
ATOM 715 O O . GLU A 1 89 ? 29.185 1.516 -4.011 1.00 17.59 89 GLU A O 1
ATOM 721 N N . ILE A 1 90 ? 31.109 2.658 -3.719 1.00 13.46 90 ILE A N 1
ATOM 722 C CA . ILE A 1 90 ? 30.601 3.870 -4.338 1.00 12.64 90 ILE A CA 1
ATOM 723 C C . ILE A 1 90 ? 31.229 4.012 -5.721 1.00 14.25 90 ILE A C 1
ATOM 724 O O . ILE A 1 90 ? 32.452 3.955 -5.872 1.00 11.47 90 ILE A O 1
ATOM 729 N N . LEU A 1 91 ? 30.388 4.181 -6.736 1.00 13.61 91 LEU A N 1
ATOM 730 C CA . LEU A 1 91 ? 30.874 4.454 -8.076 1.00 11.94 91 LEU A CA 1
ATOM 731 C C . LEU A 1 91 ? 30.883 5.965 -8.247 1.00 12.70 91 LEU A C 1
ATOM 732 O O . LEU A 1 91 ? 29.831 6.581 -8.377 1.00 13.68 91 LEU A O 1
ATOM 737 N N . PRO A 1 92 ? 32.078 6.573 -8.248 1.00 11.59 92 PRO A N 1
ATOM 738 C CA . PRO A 1 92 ? 32.211 8.026 -8.092 1.00 12.39 92 PRO A CA 1
ATOM 739 C C . PRO A 1 92 ? 31.965 8.824 -9.371 1.00 15.74 92 PRO A C 1
ATOM 740 O O . PRO A 1 92 ? 32.401 8.416 -10.457 1.00 18.39 92 PRO A O 1
ATOM 744 N N . GLU A 1 93 ? 31.258 9.940 -9.223 1.00 13.39 93 GLU A N 1
ATOM 745 C CA . GLU A 1 93 ? 31.013 10.876 -10.314 1.00 17.76 93 GLU A CA 1
ATOM 746 C C . GLU A 1 93 ? 31.901 12.098 -10.132 1.00 17.69 93 GLU A C 1
ATOM 747 O O . GLU A 1 93 ? 32.383 12.678 -11.092 1.00 14.46 93 GLU A O 1
ATOM 753 N N . LYS A 1 94 ? 32.130 12.476 -8.880 1.00 13.04 94 LYS A N 1
ATOM 754 C CA . LYS A 1 94 ? 32.918 13.657 -8.581 1.00 16.60 94 LYS A CA 1
ATOM 755 C C . LYS A 1 94 ? 33.690 13.421 -7.295 1.00 15.46 94 LYS A C 1
ATOM 756 O O . LYS A 1 94 ? 33.166 12.840 -6.348 1.00 12.02 94 LYS A O 1
ATOM 762 N N . ILE A 1 95 ? 34.945 13.849 -7.282 1.00 15.46 95 ILE A N 1
ATOM 763 C CA . ILE A 1 95 ? 35.758 13.804 -6.074 1.00 14.75 95 ILE A CA 1
ATOM 764 C C . ILE A 1 95 ? 36.355 15.174 -5.866 1.00 16.07 95 ILE A C 1
ATOM 765 O O . ILE A 1 95 ? 36.943 15.746 -6.787 1.00 17.96 95 ILE A O 1
ATOM 770 N N . VAL A 1 96 ? 36.179 15.721 -4.668 1.00 14.63 96 VAL A N 1
ATOM 771 C CA . VAL A 1 96 ? 36.766 17.007 -4.343 1.00 17.58 96 VAL A CA 1
ATOM 772 C C . VAL A 1 96 ? 37.793 16.817 -3.240 1.00 14.91 96 VAL A C 1
ATOM 773 O O . VAL A 1 96 ? 37.511 16.155 -2.250 1.00 13.73 96 VAL A O 1
ATOM 777 N N . VAL A 1 97 ? 38.985 17.385 -3.415 1.00 14.85 97 VAL A N 1
ATOM 778 C CA . VAL A 1 97 ? 39.981 17.366 -2.357 1.00 14.26 97 VAL A CA 1
ATOM 779 C C . VAL A 1 97 ? 39.749 18.594 -1.474 1.00 16.17 97 VAL A C 1
ATOM 780 O O . VAL A 1 97 ? 39.874 19.727 -1.929 1.00 13.65 97 VAL A O 1
ATOM 784 N N . LEU A 1 98 ? 39.401 18.367 -0.216 1.00 11.77 98 LEU A N 1
ATOM 785 C CA . LEU A 1 98 ? 39.078 19.475 0.682 1.00 14.55 98 LEU A CA 1
ATOM 786 C C . LEU A 1 98 ? 40.309 20.034 1.391 1.00 13.90 98 LEU A C 1
ATOM 787 O O . LEU A 1 98 ? 40.389 21.231 1.683 1.00 16.38 98 LEU A O 1
ATOM 792 N N . ASN A 1 99 ? 41.276 19.168 1.663 1.00 12.96 99 ASN A N 1
ATOM 793 C CA . ASN A 1 99 ? 42.457 19.589 2.398 1.00 17.09 99 ASN A CA 1
ATOM 794 C C . ASN A 1 99 ? 43.496 18.489 2.337 1.00 16.75 99 ASN A C 1
ATOM 795 O O . ASN A 1 99 ? 43.152 17.311 2.361 1.00 17.18 99 ASN A O 1
ATOM 800 N N . ARG A 1 100 ? 44.767 18.863 2.251 1.00 14.93 100 ARG A N 1
ATOM 801 C CA . ARG A 1 100 ? 45.835 17.866 2.114 1.00 15.52 100 ARG A CA 1
ATOM 802 C C . ARG A 1 100 ? 46.629 17.674 3.403 1.00 16.70 100 ARG A C 1
ATOM 803 O O . ARG A 1 100 ? 46.871 18.627 4.133 1.00 17.26 100 ARG A O 1
ATOM 811 N N . ALA A 1 101 ? 47.025 16.440 3.695 1.00 15.95 101 ALA A N 1
ATOM 812 C CA . ALA A 1 101 ? 47.770 16.167 4.918 1.00 12.23 101 ALA A CA 1
ATOM 813 C C . ALA A 1 101 ? 49.284 16.148 4.714 1.00 18.31 101 ALA A C 1
ATOM 814 O O . ALA A 1 101 ? 49.783 15.677 3.683 1.00 16.73 101 ALA A O 1
ATOM 816 N N . GLU A 1 102 ? 50.005 16.668 5.705 1.00 16.58 102 GLU A N 1
ATOM 817 C CA . GLU A 1 102 ? 51.467 16.624 5.721 1.00 17.36 102 GLU A CA 1
ATOM 818 C C . GLU A 1 102 ? 51.999 15.255 6.163 1.00 21.73 102 GLU A C 1
ATOM 819 O O . GLU A 1 102 ? 51.250 14.451 6.732 1.00 15.58 102 GLU A O 1
ATOM 825 N N . THR A 1 103 ? 53.283 14.993 5.880 1.00 20.33 103 THR A N 1
ATOM 826 C CA . THR A 1 103 ? 54.004 13.844 6.441 1.00 18.72 103 THR A CA 1
ATOM 827 C C . THR A 1 103 ? 55.258 14.315 7.140 1.00 19.99 103 THR A C 1
ATOM 828 O O . THR A 1 103 ? 55.845 15.313 6.739 1.00 24.06 103 THR A O 1
ATOM 832 N N . PRO A 1 104 ? 55.693 13.587 8.177 1.00 21.61 104 PRO A N 1
ATOM 833 C CA . PRO A 1 104 ? 55.005 12.417 8.727 1.00 19.85 104 PRO A CA 1
ATOM 834 C C . PRO A 1 104 ? 53.858 12.837 9.636 1.00 18.79 104 PRO A C 1
ATOM 835 O O . PRO A 1 104 ? 53.832 13.966 10.119 1.00 17.21 104 PRO A O 1
ATOM 839 N N . LEU A 1 105 ? 52.937 11.917 9.877 1.00 16.82 105 LEU A N 1
ATOM 840 C CA . LEU A 1 105 ? 51.846 12.129 10.824 1.00 18.57 105 LEU A CA 1
ATOM 841 C C . LEU A 1 105 ? 52.357 12.040 12.262 1.00 17.80 105 LEU A C 1
ATOM 842 O O . LEU A 1 105 ? 53.311 11.306 12.540 1.00 14.99 105 LEU A O 1
ATOM 847 N N . PRO A 1 106 ? 51.732 12.793 13.184 1.00 14.22 106 PRO A N 1
ATOM 848 C CA . PRO A 1 106 ? 52.147 12.742 14.593 1.00 19.30 106 PRO A CA 1
ATOM 849 C C . PRO A 1 106 ? 51.979 11.354 15.214 1.00 16.66 106 PRO A C 1
ATOM 850 O O . PRO A 1 106 ? 52.724 10.993 16.127 1.00 18.57 106 PRO A O 1
ATOM 854 N N . LEU A 1 107 ? 50.997 10.600 14.731 1.00 18.22 107 LEU A N 1
ATOM 855 C CA . LEU A 1 107 ? 50.723 9.246 15.213 1.00 18.12 107 LEU A CA 1
ATOM 856 C C . LEU A 1 107 ? 50.350 8.413 14.008 1.00 16.64 107 LEU A C 1
ATOM 857 O O . LEU A 1 107 ? 50.001 8.966 12.968 1.00 18.17 107 LEU A O 1
ATOM 862 N N . ASP A 1 108 ? 50.406 7.090 14.149 1.00 14.89 108 ASP A N 1
ATOM 863 C CA . ASP A 1 108 ? 50.060 6.177 13.067 1.00 19.81 108 ASP A CA 1
ATOM 864 C C . ASP A 1 108 ? 48.610 5.715 13.186 1.00 18.43 108 ASP A C 1
ATOM 865 O O . ASP A 1 108 ? 48.287 4.885 14.028 1.00 19.84 108 ASP A O 1
ATOM 870 N N . PRO A 1 109 ? 47.726 6.255 12.334 1.00 20.19 109 PRO A N 1
ATOM 871 C CA . PRO A 1 109 ? 46.301 5.905 12.405 1.00 17.85 109 PRO A CA 1
ATOM 872 C C . PRO A 1 109 ? 46.001 4.473 11.946 1.00 21.69 109 PRO A C 1
ATOM 873 O O . PRO A 1 109 ? 44.866 4.019 12.101 1.00 20.58 109 PRO A O 1
ATOM 877 N N . THR A 1 110 ? 46.984 3.767 11.391 1.00 20.44 110 THR A N 1
ATOM 878 C CA . THR A 1 110 ? 46.760 2.371 11.021 1.00 22.85 110 THR A CA 1
ATOM 879 C C . THR A 1 110 ? 46.898 1.435 12.222 1.00 22.87 110 THR A C 1
ATOM 880 O O . THR A 1 110 ? 46.447 0.294 12.178 1.00 26.71 110 THR A O 1
ATOM 884 N N . GLY A 1 111 ? 47.523 1.923 13.290 1.00 20.66 111 GLY A N 1
ATOM 885 C CA . GLY A 1 111 ? 47.679 1.144 14.507 1.00 24.24 111 GLY A CA 1
ATOM 886 C C . GLY A 1 111 ? 48.922 0.271 14.516 1.00 26.90 111 GLY A C 1
ATOM 887 O O . GLY A 1 111 ? 49.275 -0.298 15.549 1.00 28.52 111 GLY A O 1
ATOM 888 N N . LYS A 1 112 ? 49.589 0.176 13.369 1.00 24.15 112 LYS A N 1
ATOM 889 C CA . LYS A 1 112 ? 50.787 -0.656 13.239 1.00 29.07 112 LYS A CA 1
ATOM 890 C C . LYS A 1 112 ? 51.899 -0.210 14.183 1.00 26.24 112 LYS A C 1
ATOM 891 O O . LYS A 1 112 ? 52.459 -1.020 14.918 1.00 28.11 112 LYS A O 1
ATOM 897 N N . VAL A 1 113 ? 52.223 1.078 14.156 1.00 24.07 113 VAL A N 1
ATOM 898 C CA . VAL A 1 113 ? 53.267 1.609 15.023 1.00 25.73 113 VAL A CA 1
ATOM 899 C C . VAL A 1 113 ? 52.643 2.144 16.307 1.00 28.98 113 VAL A C 1
ATOM 900 O O . VAL A 1 113 ? 51.887 3.110 16.273 1.00 24.76 113 VAL A O 1
ATOM 904 N N . LYS A 1 114 ? 52.954 1.495 17.426 1.00 27.64 114 LYS A N 1
ATOM 905 C CA . LYS A 1 114 ? 52.405 1.861 18.731 1.00 30.07 114 LYS A CA 1
ATOM 906 C C . LYS A 1 114 ? 52.990 3.172 19.235 1.00 26.05 114 LYS A C 1
ATOM 907 O O . LYS A 1 114 ? 54.173 3.430 19.051 1.00 21.22 114 LYS A O 1
ATOM 913 N N . ALA A 1 115 ? 52.171 3.998 19.882 1.00 22.90 115 ALA A N 1
ATOM 914 C CA . ALA A 1 115 ? 52.687 5.201 20.536 1.00 23.84 115 ALA A CA 1
ATOM 915 C C . ALA A 1 115 ? 52.400 5.190 22.036 1.00 22.23 115 ALA A C 1
ATOM 916 O O . ALA A 1 115 ? 51.442 4.551 22.484 1.00 18.20 115 ALA A O 1
ATOM 918 N N . GLU A 1 116 ? 53.242 5.886 22.803 1.00 18.44 116 GLU A N 1
ATOM 919 C CA . GLU A 1 116 ? 53.060 5.994 24.250 1.00 25.72 116 GLU A CA 1
ATOM 920 C C . GLU A 1 116 ? 51.886 6.914 24.568 1.00 19.67 116 GLU A C 1
ATOM 921 O O . GLU A 1 116 ? 51.541 7.771 23.766 1.00 17.18 116 GLU A O 1
ATOM 927 N N . LEU A 1 117 ? 51.277 6.730 25.732 1.00 20.00 117 LEU A N 1
ATOM 928 C CA . LEU A 1 117 ? 50.118 7.536 26.113 1.00 19.54 117 LEU A CA 1
ATOM 929 C C . LEU A 1 117 ? 50.395 9.037 26.006 1.00 18.94 117 LEU A C 1
ATOM 930 O O . LEU A 1 117 ? 49.588 9.784 25.454 1.00 16.23 117 LEU A O 1
ATOM 935 N N . ASP A 1 118 ? 51.535 9.492 26.517 1.00 19.95 118 ASP A N 1
ATOM 936 C CA . ASP A 1 118 ? 51.824 10.925 26.474 1.00 20.73 118 ASP A CA 1
ATOM 937 C C . ASP A 1 118 ? 51.805 11.467 25.042 1.00 20.80 118 ASP A C 1
ATOM 938 O O . ASP A 1 118 ? 51.271 12.547 24.781 1.00 19.81 118 ASP A O 1
ATOM 943 N N . THR A 1 119 ? 52.377 10.716 24.108 1.00 20.00 119 THR A N 1
ATOM 944 C CA . THR A 1 119 ? 52.364 11.132 22.714 1.00 18.31 119 THR A CA 1
ATOM 945 C C . THR A 1 119 ? 50.942 11.193 22.166 1.00 15.27 119 THR A C 1
ATOM 946 O O . THR A 1 119 ? 50.589 12.103 21.416 1.00 17.98 119 THR A O 1
ATOM 950 N N . ARG A 1 120 ? 50.130 10.214 22.540 1.00 16.75 120 ARG A N 1
ATOM 951 C CA . ARG A 1 120 ? 48.751 10.144 22.071 1.00 15.80 120 ARG A CA 1
ATOM 952 C C . ARG A 1 120 ? 47.945 11.307 22.633 1.00 16.01 120 ARG A C 1
ATOM 953 O O . ARG A 1 120 ? 47.152 11.917 21.926 1.00 13.62 120 ARG A O 1
ATOM 961 N N . LEU A 1 121 ? 48.160 11.621 23.906 1.00 13.17 121 LEU A N 1
ATOM 962 C CA . LEU A 1 121 ? 47.476 12.753 24.524 1.00 15.56 121 LEU A CA 1
ATOM 963 C C . LEU A 1 121 ? 47.888 14.089 23.911 1.00 15.56 121 LEU A C 1
ATOM 964 O O . LEU A 1 121 ? 47.078 15.016 23.803 1.00 16.67 121 LEU A O 1
ATOM 969 N N . ASP A 1 122 ? 49.150 14.194 23.511 1.00 15.48 122 ASP A N 1
ATOM 970 C CA . ASP A 1 122 ? 49.626 15.410 22.866 1.00 14.96 122 ASP A CA 1
ATOM 971 C C . ASP A 1 122 ? 49.009 15.602 21.476 1.00 17.41 122 ASP A C 1
ATOM 972 O O . ASP A 1 122 ? 49.040 16.709 20.923 1.00 18.69 122 ASP A O 1
ATOM 977 N N . ASN A 1 123 ? 48.437 14.535 20.917 1.00 14.81 123 ASN A N 1
ATOM 978 C CA . ASN A 1 123 ? 47.889 14.599 19.559 1.00 15.38 123 ASN A CA 1
ATOM 979 C C . ASN A 1 123 ? 46.520 13.938 19.446 1.00 14.35 123 ASN A C 1
ATOM 980 O O . ASN A 1 123 ? 46.329 13.032 18.641 1.00 12.71 123 ASN A O 1
ATOM 985 N N . ARG A 1 124 ? 45.561 14.396 20.241 1.00 14.74 124 ARG A N 1
ATOM 986 C CA . ARG A 1 124 ? 44.268 13.706 20.318 1.00 12.71 124 ARG A CA 1
ATOM 987 C C . ARG A 1 124 ? 43.510 13.673 19.011 1.00 14.64 124 ARG A C 1
ATOM 988 O O . ARG A 1 124 ? 42.757 12.738 18.768 1.00 15.84 124 ARG A O 1
ATOM 996 N N . PHE A 1 125 ? 43.674 14.698 18.178 1.00 15.33 125 PHE A N 1
ATOM 997 C CA . PHE A 1 125 ? 42.964 14.716 16.898 1.00 14.84 125 PHE A CA 1
ATOM 998 C C . PHE A 1 125 ? 43.387 13.535 16.022 1.00 16.13 125 PHE A C 1
ATOM 999 O O . PHE A 1 125 ? 42.585 13.004 15.247 1.00 15.30 125 PHE A O 1
ATOM 1007 N N . MET A 1 126 ? 44.643 13.121 16.158 1.00 13.62 126 MET A N 1
ATOM 1008 C CA . MET A 1 126 ? 45.126 11.920 15.478 1.00 12.99 126 MET A CA 1
ATOM 1009 C C . MET A 1 126 ? 44.652 10.656 16.181 1.00 13.09 126 MET A C 1
ATOM 1010 O O . MET A 1 126 ? 44.252 9.692 15.534 1.00 10.59 126 MET A O 1
ATOM 1015 N N . ASP A 1 127 ? 44.712 10.666 17.513 1.00 12.16 127 ASP A N 1
ATOM 1016 C CA . ASP A 1 127 ? 44.427 9.480 18.308 1.00 11.60 127 ASP A CA 1
ATOM 1017 C C . ASP A 1 127 ? 43.002 8.985 18.067 1.00 12.03 127 ASP A C 1
ATOM 1018 O O . ASP A 1 127 ? 42.760 7.779 18.012 1.00 11.23 127 ASP A O 1
ATOM 1023 N N . LEU A 1 128 ? 42.059 9.914 17.905 1.00 11.70 128 LEU A N 1
ATOM 1024 C CA . LEU A 1 128 ? 40.655 9.537 17.708 1.00 9.54 128 LEU A CA 1
ATOM 1025 C C . LEU A 1 128 ? 40.364 8.964 16.322 1.00 12.54 128 LEU A C 1
ATOM 1026 O O . LEU A 1 128 ? 39.273 8.466 16.071 1.00 10.85 128 LEU A O 1
ATOM 1031 N N . ARG A 1 129 ? 41.330 9.055 15.418 1.00 10.50 129 ARG A N 1
ATOM 1032 C CA . ARG A 1 129 ? 41.138 8.487 14.081 1.00 11.65 129 ARG A CA 1
ATOM 1033 C C . ARG A 1 129 ? 41.229 6.955 14.123 1.00 14.24 129 ARG A C 1
ATOM 1034 O O . ARG A 1 129 ? 40.876 6.257 13.157 1.00 13.84 129 ARG A O 1
ATOM 1042 N N . ARG A 1 130 ? 41.694 6.435 15.253 1.00 12.14 130 ARG A N 1
ATOM 1043 C CA . ARG A 1 130 ? 41.706 4.995 15.479 1.00 14.98 130 ARG A CA 1
ATOM 1044 C C . ARG A 1 130 ? 40.394 4.541 16.110 1.00 13.56 130 ARG A C 1
ATOM 1045 O O . ARG A 1 130 ? 39.950 5.117 17.096 1.00 13.31 130 ARG A O 1
ATOM 1053 N N . PRO A 1 131 ? 39.766 3.506 15.533 1.00 14.06 131 PRO A N 1
ATOM 1054 C CA . PRO A 1 131 ? 38.436 3.063 15.963 1.00 15.73 131 PRO A CA 1
ATOM 1055 C C . PRO A 1 131 ? 38.340 2.741 17.452 1.00 13.79 131 PRO A C 1
ATOM 1056 O O . PRO A 1 131 ? 37.299 2.973 18.050 1.00 10.06 131 PRO A O 1
ATOM 1060 N N . GLU A 1 132 ? 39.391 2.184 18.035 1.00 12.88 132 GLU A N 1
ATOM 1061 C CA . GLU A 1 132 ? 39.315 1.796 19.433 1.00 13.80 132 GLU A CA 1
ATOM 1062 C C . GLU A 1 132 ? 39.322 3.014 20.360 1.00 15.47 132 GLU A C 1
ATOM 1063 O O . GLU A 1 132 ? 38.835 2.926 21.491 1.00 16.53 132 GLU A O 1
ATOM 1069 N N . VAL A 1 133 ? 39.866 4.137 19.883 1.00 11.66 133 VAL A N 1
ATOM 1070 C CA . VAL A 1 133 ? 39.855 5.390 20.647 1.00 12.54 133 VAL A CA 1
ATOM 1071 C C . VAL A 1 133 ? 38.531 6.121 20.410 1.00 12.98 133 VAL A C 1
ATOM 1072 O O . VAL A 1 133 ? 37.865 6.533 21.351 1.00 11.70 133 VAL A O 1
ATOM 1076 N N . MET A 1 134 ? 38.137 6.255 19.150 1.00 12.55 134 MET A N 1
ATOM 1077 C CA . MET A 1 134 ? 36.830 6.828 18.833 1.00 12.78 134 MET A CA 1
ATOM 1078 C C . MET A 1 134 ? 35.742 6.115 19.640 1.00 12.87 134 MET A C 1
ATOM 1079 O O . MET A 1 134 ? 34.825 6.758 20.157 1.00 10.08 134 MET A O 1
ATOM 1084 N N . ALA A 1 135 ? 35.858 4.791 19.748 1.00 10.01 135 ALA A N 1
ATOM 1085 C CA . ALA A 1 135 ? 34.874 3.973 20.462 1.00 12.87 135 ALA A CA 1
ATOM 1086 C C . ALA A 1 135 ? 34.654 4.463 21.896 1.00 11.54 135 ALA A C 1
ATOM 1087 O O . ALA A 1 135 ? 33.519 4.564 22.372 1.00 8.29 135 ALA A O 1
ATOM 1089 N N . ILE A 1 136 ? 35.751 4.748 22.582 1.00 10.43 136 ILE A N 1
ATOM 1090 C CA . ILE A 1 136 ? 35.675 5.238 23.961 1.00 10.79 136 ILE A CA 1
ATOM 1091 C C . ILE A 1 136 ? 34.891 6.541 24.040 1.00 11.05 136 ILE A C 1
ATOM 1092 O O . ILE A 1 136 ? 34.049 6.718 24.911 1.00 10.77 136 ILE A O 1
ATOM 1097 N N . PHE A 1 137 ? 35.158 7.461 23.131 1.00 11.70 137 PHE A N 1
ATOM 1098 C CA . PHE A 1 137 ? 34.528 8.776 23.242 1.00 10.28 137 PHE A CA 1
ATOM 1099 C C . PHE A 1 137 ? 33.089 8.807 22.753 1.00 10.46 137 PHE A C 1
ATOM 1100 O O . PHE A 1 137 ? 32.282 9.627 23.209 1.00 9.23 137 PHE A O 1
ATOM 1108 N N . LYS A 1 138 ? 32.745 7.879 21.867 1.00 8.65 138 LYS A N 1
ATOM 1109 C CA . LYS A 1 138 ? 31.341 7.641 21.553 1.00 9.71 138 LYS A CA 1
ATOM 1110 C C . LYS A 1 138 ? 30.628 7.078 22.776 1.00 9.64 138 LYS A C 1
ATOM 1111 O O . LYS A 1 138 ? 29.516 7.478 23.095 1.00 10.94 138 LYS A O 1
ATOM 1117 N N . ILE A 1 139 ? 31.264 6.125 23.447 1.00 9.91 139 ILE A N 1
ATOM 1118 C CA . ILE A 1 139 ? 30.688 5.569 24.666 1.00 8.61 139 ILE A CA 1
ATOM 1119 C C . ILE A 1 139 ? 30.569 6.634 25.752 1.00 9.27 139 ILE A C 1
ATOM 1120 O O . ILE A 1 139 ? 29.571 6.677 26.462 1.00 8.71 139 ILE A O 1
ATOM 1125 N N . ARG A 1 140 ? 31.566 7.511 25.868 1.00 8.50 140 ARG A N 1
ATOM 1126 C CA . ARG A 1 140 ? 31.483 8.592 26.862 1.00 9.53 140 ARG A CA 1
ATOM 1127 C C . ARG A 1 140 ? 30.223 9.431 26.658 1.00 8.44 140 ARG A C 1
ATOM 1128 O O . ARG A 1 140 ? 29.463 9.680 27.594 1.00 6.44 140 ARG A O 1
ATOM 1136 N N . SER A 1 141 ? 30.000 9.865 25.425 1.00 7.86 141 SER A N 1
ATOM 1137 C CA . SER A 1 141 ? 28.805 10.632 25.112 1.00 7.87 141 SER A CA 1
ATOM 1138 C C . SER A 1 141 ? 27.517 9.852 25.416 1.00 8.79 141 SER A C 1
ATOM 1139 O O . SER A 1 141 ? 26.555 10.412 25.938 1.00 7.12 141 SER A O 1
ATOM 1142 N N . SER A 1 142 ? 27.487 8.563 25.088 1.00 8.42 142 SER A N 1
ATOM 1143 C CA . SER A 1 142 ? 26.311 7.748 25.406 1.00 9.30 142 SER A CA 1
ATOM 1144 C C . SER A 1 142 ? 26.034 7.673 26.907 1.00 9.42 142 SER A C 1
ATOM 1145 O O . SER A 1 142 ? 24.873 7.725 27.338 1.00 9.04 142 SER A O 1
ATOM 1148 N N . VAL A 1 143 ? 27.096 7.531 27.697 1.00 8.56 143 VAL A N 1
ATOM 1149 C CA . VAL A 1 143 ? 26.940 7.446 29.151 1.00 8.26 143 VAL A CA 1
ATOM 1150 C C . VAL A 1 143 ? 26.352 8.738 29.717 1.00 8.77 143 VAL A C 1
ATOM 1151 O O . VAL A 1 143 ? 25.446 8.704 30.557 1.00 7.27 143 VAL A O 1
ATOM 1155 N N . PHE A 1 144 ? 26.854 9.880 29.260 1.00 6.79 144 PHE A N 1
ATOM 1156 C CA . PHE A 1 144 ? 26.272 11.148 29.698 1.00 8.41 144 PHE A CA 1
ATOM 1157 C C . PHE A 1 144 ? 24.789 11.232 29.351 1.00 9.27 144 PHE A C 1
ATOM 1158 O O . PHE A 1 144 ? 23.972 11.672 30.166 1.00 10.25 144 PHE A O 1
ATOM 1166 N N . LYS A 1 145 ? 24.436 10.844 28.131 1.00 9.89 145 LYS A N 1
ATOM 1167 C CA . LYS A 1 145 ? 23.048 10.952 27.707 1.00 9.47 145 LYS A CA 1
ATOM 1168 C C . LYS A 1 145 ? 22.167 10.038 28.550 1.00 10.60 145 LYS A C 1
ATOM 1169 O O . LYS A 1 145 ? 21.114 10.456 29.031 1.00 11.02 145 LYS A O 1
ATOM 1175 N N . ALA A 1 146 ? 22.605 8.794 28.735 1.00 11.29 146 ALA A N 1
ATOM 1176 C CA . ALA A 1 146 ? 21.828 7.820 29.510 1.00 11.79 146 ALA A CA 1
ATOM 1177 C C . ALA A 1 146 ? 21.560 8.310 30.937 1.00 12.64 146 ALA A C 1
ATOM 1178 O O . ALA A 1 146 ? 20.455 8.182 31.469 1.00 9.16 146 ALA A O 1
ATOM 1180 N N . VAL A 1 147 ? 22.593 8.866 31.553 1.00 8.21 147 VAL A N 1
ATOM 1181 C CA . VAL A 1 147 ? 22.486 9.353 32.922 1.00 11.06 147 VAL A CA 1
ATOM 1182 C C . VAL A 1 147 ? 21.440 10.466 33.002 1.00 11.58 147 VAL A C 1
ATOM 1183 O O . VAL A 1 147 ? 20.531 10.430 33.841 1.00 8.36 147 VAL A O 1
ATOM 1187 N N . ARG A 1 148 ? 21.537 11.430 32.095 1.00 9.88 148 ARG A N 1
ATOM 1188 C CA . ARG A 1 148 ? 20.565 12.522 32.053 1.00 8.88 148 ARG A CA 1
ATOM 1189 C C . ARG A 1 148 ? 19.133 12.066 31.804 1.00 11.68 148 ARG A C 1
ATOM 1190 O O . ARG A 1 148 ? 18.189 12.569 32.427 1.00 12.87 148 ARG A O 1
ATOM 1198 N N . ASP A 1 149 ? 18.968 11.125 30.886 1.00 11.33 149 ASP A N 1
ATOM 1199 C CA . ASP A 1 149 ? 17.643 10.597 30.580 1.00 12.48 149 ASP A CA 1
ATOM 1200 C C . ASP A 1 149 ? 17.036 9.925 31.803 1.00 10.38 149 ASP A C 1
ATOM 1201 O O . ASP A 1 149 ? 15.842 10.033 32.055 1.00 9.61 149 ASP A O 1
ATOM 1206 N N . PHE A 1 150 ? 17.857 9.207 32.554 1.00 11.56 150 PHE A N 1
ATOM 1207 C CA . PHE A 1 150 ? 17.341 8.517 33.731 1.00 11.33 150 PHE A CA 1
ATOM 1208 C C . PHE A 1 150 ? 16.909 9.525 34.795 1.00 13.37 150 PHE A C 1
ATOM 1209 O O . PHE A 1 150 ? 15.849 9.373 35.423 1.00 10.79 150 PHE A O 1
ATOM 1217 N N . PHE A 1 151 ? 17.726 10.556 34.996 1.00 11.18 151 PHE A N 1
ATOM 1218 C CA . PHE A 1 151 ? 17.372 11.610 35.937 1.00 8.71 151 PHE A CA 1
ATOM 1219 C C . PHE A 1 151 ? 16.043 12.231 35.525 1.00 8.98 151 PHE A C 1
ATOM 1220 O O . PHE A 1 151 ? 15.157 12.433 36.357 1.00 10.81 151 PHE A O 1
ATOM 1228 N N . HIS A 1 152 ? 15.890 12.538 34.242 1.00 9.55 152 HIS A N 1
ATOM 1229 C CA . HIS A 1 152 ? 14.651 13.160 33.788 1.00 12.28 152 HIS A CA 1
ATOM 1230 C C . HIS A 1 152 ? 13.420 12.263 33.992 1.00 10.14 152 HIS A C 1
ATOM 1231 O O . HIS A 1 152 ? 12.367 12.736 34.438 1.00 11.08 152 HIS A O 1
ATOM 1238 N N . GLU A 1 153 ? 13.559 10.984 33.661 1.00 9.57 153 GLU A N 1
ATOM 1239 C CA . GLU A 1 153 ? 12.468 10.016 33.781 1.00 12.06 153 GLU A CA 1
ATOM 1240 C C . GLU A 1 153 ? 12.047 9.876 35.236 1.00 14.10 153 GLU A C 1
ATOM 1241 O O . GLU A 1 153 ? 10.915 9.481 35.537 1.00 14.05 153 GLU A O 1
ATOM 1247 N N . ASN A 1 154 ? 12.964 10.192 36.139 1.00 9.62 154 ASN A N 1
ATOM 1248 C CA . ASN A 1 154 ? 12.707 10.024 37.567 1.00 12.39 154 ASN A CA 1
ATOM 1249 C C . ASN A 1 154 ? 12.426 11.340 38.296 1.00 11.77 154 ASN A C 1
ATOM 1250 O O . ASN A 1 154 ? 12.474 11.415 39.523 1.00 14.51 154 ASN A O 1
ATOM 1255 N N . GLY A 1 155 ? 12.130 12.376 37.520 1.00 11.87 155 GLY A N 1
ATOM 1256 C CA . GLY A 1 155 ? 11.634 13.631 38.056 1.00 12.59 155 GLY A CA 1
ATOM 1257 C C . GLY A 1 155 ? 12.696 14.547 38.633 1.00 13.40 155 GLY A C 1
ATOM 1258 O O . GLY A 1 155 ? 12.400 15.392 39.478 1.00 12.93 155 GLY A O 1
ATOM 1259 N N . PHE A 1 156 ? 13.934 14.384 38.186 1.00 9.91 156 PHE A N 1
ATOM 1260 C CA . PHE A 1 156 ? 14.998 15.260 38.650 1.00 11.62 156 PHE A CA 1
ATOM 1261 C C . PHE A 1 156 ? 15.136 16.464 37.736 1.00 12.45 156 PHE A C 1
ATOM 1262 O O . PHE A 1 156 ? 14.978 16.355 36.525 1.00 15.62 156 PHE A O 1
ATOM 1270 N N . ILE A 1 157 ? 15.430 17.607 38.339 1.00 9.56 157 ILE A N 1
ATOM 1271 C CA . ILE A 1 157 ? 15.627 18.835 37.607 1.00 10.30 157 ILE A CA 1
ATOM 1272 C C . ILE A 1 157 ? 17.114 19.143 37.573 1.00 11.30 157 ILE A C 1
ATOM 1273 O O . ILE A 1 157 ? 17.802 19.032 38.593 1.00 11.08 157 ILE A O 1
ATOM 1278 N N . GLU A 1 158 ? 17.614 19.526 36.402 1.00 9.65 158 GLU A N 1
ATOM 1279 C CA . GLU A 1 158 ? 19.030 19.846 36.272 1.00 10.02 158 GLU A CA 1
ATOM 1280 C C . GLU A 1 158 ? 19.328 21.203 36.885 1.00 11.25 158 GLU A C 1
ATOM 1281 O O . GLU A 1 158 ? 18.608 22.179 36.642 1.00 9.22 158 GLU A O 1
ATOM 1287 N N . ILE A 1 159 ? 20.396 21.260 37.678 1.00 8.73 159 ILE A N 1
ATOM 1288 C CA . ILE A 1 159 ? 20.872 22.520 38.214 1.00 7.64 159 ILE A CA 1
ATOM 1289 C C . ILE A 1 159 ? 22.326 22.797 37.837 1.00 8.16 159 ILE A C 1
ATOM 1290 O O . ILE A 1 159 ? 23.042 21.917 37.347 1.00 8.31 159 ILE A O 1
ATOM 1295 N N . HIS A 1 160 ? 22.750 24.034 38.083 1.00 9.58 160 HIS A N 1
ATOM 1296 C CA . HIS A 1 160 ? 24.086 24.492 37.730 1.00 8.63 160 HIS A CA 1
ATOM 1297 C C . HIS A 1 160 ? 24.588 25.402 38.840 1.00 8.44 160 HIS A C 1
ATOM 1298 O O . HIS A 1 160 ? 23.932 26.382 39.176 1.00 9.54 160 HIS A O 1
ATOM 1305 N N . THR A 1 161 ? 25.729 25.051 39.429 1.00 8.41 161 THR A N 1
ATOM 1306 C CA . THR A 1 161 ? 26.215 25.740 40.622 1.00 8.17 161 THR A CA 1
ATOM 1307 C C . THR A 1 161 ? 27.677 26.152 40.468 1.00 10.97 161 THR A C 1
ATOM 1308 O O . THR A 1 161 ? 28.390 25.604 39.630 1.00 9.43 161 THR A O 1
ATOM 1312 N N . PRO A 1 162 ? 28.110 27.147 41.254 1.00 12.23 162 PRO A N 1
ATOM 1313 C CA . PRO A 1 162 ? 29.387 27.824 40.987 1.00 9.66 162 PRO A CA 1
ATOM 1314 C C . PRO A 1 162 ? 30.616 26.946 41.155 1.00 9.38 162 PRO A C 1
ATOM 1315 O O . PRO A 1 162 ? 30.674 26.132 42.080 1.00 10.07 162 PRO A O 1
ATOM 1319 N N . LYS A 1 163 ? 31.594 27.145 40.272 1.00 8.10 163 LYS A N 1
ATOM 1320 C CA . LYS A 1 163 ? 32.879 26.462 40.375 1.00 8.79 163 LYS A CA 1
ATOM 1321 C C . LYS A 1 163 ? 33.954 27.391 40.947 1.00 9.40 163 LYS A C 1
ATOM 1322 O O . LYS A 1 163 ? 35.072 26.961 41.211 1.00 11.97 163 LYS A O 1
ATOM 1328 N N . ILE A 1 164 ? 33.619 28.671 41.103 1.00 12.44 164 ILE A N 1
ATOM 1329 C CA . ILE A 1 164 ? 34.475 29.612 41.842 1.00 9.53 164 ILE A CA 1
ATOM 1330 C C . ILE A 1 164 ? 33.794 29.935 43.162 1.00 10.35 164 ILE A C 1
ATOM 1331 O O . ILE A 1 164 ? 32.683 30.474 43.172 1.00 10.63 164 ILE A O 1
ATOM 1336 N N . ILE A 1 165 ? 34.455 29.601 44.269 1.00 10.16 165 ILE A N 1
ATOM 1337 C CA . ILE A 1 165 ? 33.841 29.660 45.588 1.00 14.44 165 ILE A CA 1
ATOM 1338 C C . ILE A 1 165 ? 34.799 30.183 46.664 1.00 15.37 165 ILE A C 1
ATOM 1339 O O . ILE A 1 165 ? 36.021 30.132 46.515 1.00 15.33 165 ILE A O 1
ATOM 1344 N N . ALA A 1 166 ? 34.236 30.677 47.759 1.00 15.79 166 ALA A N 1
ATOM 1345 C CA . ALA A 1 166 ? 35.043 31.302 48.799 1.00 18.08 166 ALA A CA 1
ATOM 1346 C C . ALA A 1 166 ? 35.432 30.289 49.879 1.00 17.42 166 ALA A C 1
ATOM 1347 O O . ALA A 1 166 ? 36.363 30.516 50.646 1.00 18.39 166 ALA A O 1
ATOM 1349 N N . THR A 1 167 ? 34.721 29.168 49.928 1.00 21.41 167 THR A N 1
ATOM 1350 C CA . THR A 1 167 ? 34.980 28.150 50.943 1.00 22.01 167 THR A CA 1
ATOM 1351 C C . THR A 1 167 ? 35.140 26.779 50.301 1.00 22.25 167 THR A C 1
ATOM 1352 O O . THR A 1 167 ? 34.255 26.331 49.584 1.00 25.97 167 THR A O 1
ATOM 1356 N N . ALA A 1 168 ? 36.262 26.112 50.555 1.00 20.50 168 ALA A N 1
ATOM 1357 C CA . ALA A 1 168 ? 36.477 24.771 50.012 1.00 20.55 168 ALA A CA 1
ATOM 1358 C C . ALA A 1 168 ? 35.260 23.883 50.257 1.00 19.42 168 ALA A C 1
ATOM 1359 O O . ALA A 1 168 ? 34.712 23.865 51.354 1.00 17.43 168 ALA A O 1
ATOM 1361 N N . THR A 1 169 ? 34.830 23.146 49.236 1.00 18.11 169 THR A N 1
ATOM 1362 C CA . THR A 1 169 ? 33.619 22.341 49.366 1.00 16.28 169 THR A CA 1
ATOM 1363 C C . THR A 1 169 ? 33.863 20.961 49.957 1.00 16.27 169 THR A C 1
ATOM 1364 O O . THR A 1 169 ? 32.932 20.349 50.458 1.00 16.71 169 THR A O 1
ATOM 1368 N N . GLU A 1 170 ? 35.100 20.464 49.880 1.00 19.16 170 GLU A N 1
ATOM 1369 C CA . GLU A 1 170 ? 35.418 19.140 50.418 1.00 16.01 170 GLU A CA 1
ATOM 1370 C C . GLU A 1 170 ? 36.595 19.135 51.396 1.00 23.50 170 GLU A C 1
ATOM 1371 O O . GLU A 1 170 ? 37.036 18.072 51.836 1.00 29.14 170 GLU A O 1
ATOM 1377 N N . GLY A 1 171 ? 37.128 20.301 51.724 1.00 23.91 171 GLY A N 1
ATOM 1378 C CA . GLY A 1 171 ? 38.172 20.338 52.734 1.00 29.27 171 GLY A CA 1
ATOM 1379 C C . GLY A 1 171 ? 39.539 20.742 52.224 1.00 30.46 171 GLY A C 1
ATOM 1380 O O . GLY A 1 171 ? 39.751 20.895 51.018 1.00 29.43 171 GLY A O 1
ATOM 1381 N N . GLY A 1 172 ? 40.473 20.878 53.160 1.00 33.12 172 GLY A N 1
ATOM 1382 C CA . GLY A 1 172 ? 41.699 21.619 52.936 1.00 27.58 172 GLY A CA 1
ATOM 1383 C C . GLY A 1 172 ? 42.699 21.056 51.955 1.00 32.10 172 GLY A C 1
ATOM 1384 O O . GLY A 1 172 ? 43.423 21.805 51.300 1.00 35.27 172 GLY A O 1
ATOM 1385 N N . THR A 1 173 ? 42.770 19.737 51.861 1.00 30.09 173 THR A N 1
ATOM 1386 C CA . THR A 1 173 ? 43.755 19.126 50.984 1.00 30.82 173 THR A CA 1
ATOM 1387 C C . THR A 1 173 ? 43.234 19.028 49.541 1.00 33.00 173 THR A C 1
ATOM 1388 O O . THR A 1 173 ? 42.021 18.998 49.308 1.00 29.77 173 THR A O 1
ATOM 1392 N N . GLU A 1 174 ? 44.158 18.994 48.580 1.00 28.19 174 GLU A N 1
ATOM 1393 C CA . GLU A 1 174 ? 43.814 18.799 47.171 1.00 25.09 174 GLU A CA 1
ATOM 1394 C C . GLU A 1 174 ? 42.875 19.893 46.650 1.00 18.31 174 GLU A C 1
ATOM 1395 O O . GLU A 1 174 ? 41.823 19.599 46.089 1.00 22.01 174 GLU A O 1
ATOM 1401 N N . LEU A 1 175 ? 43.284 21.144 46.839 1.00 19.81 175 LEU A N 1
ATOM 1402 C CA . LEU A 1 175 ? 42.440 22.302 46.577 1.00 20.52 175 LEU A CA 1
ATOM 1403 C C . LEU A 1 175 ? 43.183 23.294 45.672 1.00 17.87 175 LEU A C 1
ATOM 1404 O O . LEU A 1 175 ? 44.384 23.505 45.828 1.00 21.32 175 LEU A O 1
ATOM 1409 N N . PHE A 1 176 ? 42.486 23.887 44.708 1.00 15.23 176 PHE A N 1
ATOM 1410 C CA . PHE A 1 176 ? 43.085 24.936 43.887 1.00 17.47 176 PHE A CA 1
ATOM 1411 C C . PHE A 1 176 ? 42.672 26.318 44.371 1.00 19.30 176 PHE A C 1
ATOM 1412 O O . PHE A 1 176 ? 41.566 26.763 44.084 1.00 15.45 176 PHE A O 1
ATOM 1420 N N . PRO A 1 177 ? 43.566 27.020 45.086 1.00 18.40 177 PRO A N 1
ATOM 1421 C CA . PRO A 1 177 ? 43.229 28.401 45.441 1.00 16.46 177 PRO A CA 1
ATOM 1422 C C . PRO A 1 177 ? 43.288 29.278 44.193 1.00 19.43 177 PRO A C 1
ATOM 1423 O O . PRO A 1 177 ? 44.057 28.995 43.276 1.00 16.93 177 PRO A O 1
ATOM 1427 N N . MET A 1 178 ? 42.458 30.310 44.146 1.00 17.64 178 MET A N 1
ATOM 1428 C CA . MET A 1 178 ? 42.504 31.257 43.048 1.00 17.81 178 MET A CA 1
ATOM 1429 C C . MET A 1 178 ? 41.987 32.610 43.489 1.00 22.43 178 MET A C 1
ATOM 1430 O O . MET A 1 178 ? 40.975 32.708 44.183 1.00 21.82 178 MET A O 1
ATOM 1435 N N . LYS A 1 179 ? 42.674 33.658 43.067 1.00 17.07 179 LYS A N 1
ATOM 1436 C CA . LYS A 1 179 ? 42.237 34.991 43.388 1.00 20.17 179 LYS A CA 1
ATOM 1437 C C . LYS A 1 179 ? 40.958 35.295 42.597 1.00 20.18 179 LYS A C 1
ATOM 1438 O O . LYS A 1 179 ? 40.848 34.952 41.423 1.00 16.92 179 LYS A O 1
ATOM 1444 N N . TYR A 1 180 ? 39.982 35.919 43.243 1.00 16.29 180 TYR A N 1
ATOM 1445 C CA . TYR A 1 180 ? 38.806 36.401 42.536 1.00 15.73 180 TYR A CA 1
ATOM 1446 C C . TYR A 1 180 ? 38.778 37.907 42.719 1.00 16.33 180 TYR A C 1
ATOM 1447 O O . TYR A 1 180 ? 38.242 38.402 43.707 1.00 15.40 180 TYR A O 1
ATOM 1456 N N . PHE A 1 181 ? 39.364 38.621 41.761 1.00 17.08 181 PHE A N 1
ATOM 1457 C CA . PHE A 1 181 ? 39.635 40.043 41.918 1.00 17.81 181 PHE A CA 1
ATOM 1458 C C . PHE A 1 181 ? 40.423 40.244 43.207 1.00 21.31 181 PHE A C 1
ATOM 1459 O O . PHE A 1 181 ? 41.496 39.671 43.350 1.00 20.24 181 PHE A O 1
ATOM 1467 N N . GLU A 1 182 ? 39.906 41.027 44.147 1.00 20.16 182 GLU A N 1
ATOM 1468 C CA . GLU A 1 182 ? 40.636 41.253 45.391 1.00 21.02 182 GLU A CA 1
ATOM 1469 C C . GLU A 1 182 ? 40.534 40.069 46.355 1.00 22.63 182 GLU A C 1
ATOM 1470 O O . GLU A 1 182 ? 41.396 39.888 47.215 1.00 20.54 182 GLU A O 1
ATOM 1476 N N . GLU A 1 183 ? 39.486 39.264 46.201 1.00 17.99 183 GLU A N 1
ATOM 1477 C CA . GLU A 1 183 ? 39.168 38.209 47.167 1.00 18.58 183 GLU A CA 1
ATOM 1478 C C . GLU A 1 183 ? 39.971 36.933 46.960 1.00 21.35 183 GLU A C 1
ATOM 1479 O O . GLU A 1 183 ? 40.349 36.609 45.836 1.00 19.17 183 GLU A O 1
ATOM 1485 N N . ASP A 1 184 ? 40.217 36.203 48.048 1.00 18.01 184 ASP A N 1
ATOM 1486 C CA . ASP A 1 184 ? 40.762 34.855 47.954 1.00 19.31 184 ASP A CA 1
ATOM 1487 C C . ASP A 1 184 ? 39.622 33.899 47.650 1.00 18.15 184 ASP A C 1
ATOM 1488 O O . ASP A 1 184 ? 38.568 33.946 48.289 1.00 18.31 184 ASP A O 1
ATOM 1493 N N . ALA A 1 185 ? 39.827 33.025 46.678 1.00 13.22 185 ALA A N 1
ATOM 1494 C CA . ALA A 1 185 ? 38.804 32.043 46.363 1.00 13.11 185 ALA A CA 1
ATOM 1495 C C . ALA A 1 185 ? 39.442 30.697 46.044 1.00 15.05 185 ALA A C 1
ATOM 1496 O O . ALA A 1 185 ? 40.656 30.510 46.196 1.00 12.70 185 ALA A O 1
ATOM 1498 N N . PHE A 1 186 ? 38.612 29.761 45.603 1.00 9.49 186 PHE A N 1
ATOM 1499 C CA . PHE A 1 186 ? 39.073 28.435 45.259 1.00 13.73 186 PHE A CA 1
ATOM 1500 C C . PHE A 1 186 ? 38.225 27.914 44.113 1.00 11.46 186 PHE A C 1
ATOM 1501 O O . PHE A 1 186 ? 37.129 28.408 43.875 1.00 15.17 186 PHE A O 1
ATOM 1509 N N . LEU A 1 187 ? 38.747 26.927 43.401 1.00 12.39 187 LEU A N 1
ATOM 1510 C CA . LEU A 1 187 ? 37.925 26.174 42.463 1.00 12.19 187 LEU A CA 1
ATOM 1511 C C . LEU A 1 187 ? 37.168 25.128 43.257 1.00 11.52 187 LEU A C 1
ATOM 1512 O O . LEU A 1 187 ? 37.688 24.597 44.241 1.00 12.91 187 LEU A O 1
ATOM 1517 N N . ALA A 1 188 ? 35.947 24.824 42.825 1.00 10.85 188 ALA A N 1
ATOM 1518 C CA . ALA A 1 188 ? 35.113 23.827 43.503 1.00 12.74 188 ALA A CA 1
ATOM 1519 C C . ALA A 1 188 ? 35.638 22.397 43.361 1.00 12.22 188 ALA A C 1
ATOM 1520 O O . ALA A 1 188 ? 35.885 21.917 42.255 1.00 10.74 188 ALA A O 1
ATOM 1522 N N . GLN A 1 189 ? 35.783 21.716 44.491 1.00 10.71 189 GLN A N 1
ATOM 1523 C CA . GLN A 1 189 ? 36.123 20.297 44.502 1.00 13.13 189 GLN A CA 1
ATOM 1524 C C . GLN A 1 189 ? 34.874 19.483 44.221 1.00 10.85 189 GLN A C 1
ATOM 1525 O O . GLN A 1 189 ? 34.950 18.308 43.876 1.00 9.81 189 GLN A O 1
ATOM 1531 N N . SER A 1 190 ? 33.725 20.119 44.396 1.00 8.53 190 SER A N 1
ATOM 1532 C CA . SER A 1 190 ? 32.441 19.447 44.252 1.00 10.16 190 SER A CA 1
ATOM 1533 C C . SER A 1 190 ? 31.347 20.489 44.406 1.00 9.95 190 SER A C 1
ATOM 1534 O O . SER A 1 190 ? 31.597 21.581 44.909 1.00 11.13 190 SER A O 1
ATOM 1537 N N . PRO A 1 191 ? 30.115 20.145 44.002 1.00 8.84 191 PRO A N 1
ATOM 1538 C CA . PRO A 1 191 ? 29.002 21.058 44.264 1.00 9.77 191 PRO A CA 1
ATOM 1539 C C . PRO A 1 191 ? 28.260 20.699 45.553 1.00 10.33 191 PRO A C 1
ATOM 1540 O O . PRO A 1 191 ? 27.089 21.029 45.684 1.00 11.59 191 PRO A O 1
ATOM 1544 N N . GLN A 1 192 ? 28.933 20.032 46.483 1.00 10.78 192 GLN A N 1
ATOM 1545 C CA . GLN A 1 192 ? 28.276 19.487 47.673 1.00 11.47 192 GLN A CA 1
ATOM 1546 C C . GLN A 1 192 ? 27.440 20.511 48.456 1.00 11.96 192 GLN A C 1
ATOM 1547 O O . GLN A 1 192 ? 26.279 20.266 48.792 1.00 10.51 192 GLN A O 1
ATOM 1553 N N . LEU A 1 193 ? 28.032 21.658 48.751 1.00 9.87 193 LEU A N 1
ATOM 1554 C CA . LEU A 1 193 ? 27.351 22.634 49.591 1.00 8.91 193 LEU A CA 1
ATOM 1555 C C . LEU A 1 193 ? 26.163 23.227 48.839 1.00 9.59 193 LEU A C 1
ATOM 1556 O O . LEU A 1 193 ? 25.107 23.467 49.415 1.00 10.10 193 LEU A O 1
ATOM 1561 N N . TYR A 1 194 ? 26.314 23.434 47.537 1.00 10.22 194 TYR A N 1
ATOM 1562 C CA . TYR A 1 194 ? 25.210 24.007 46.771 1.00 9.65 194 TYR A CA 1
ATOM 1563 C C . TYR A 1 194 ? 24.045 23.044 46.594 1.00 9.79 194 TYR A C 1
ATOM 1564 O O . TYR A 1 194 ? 22.891 23.453 46.674 1.00 8.58 194 TYR A O 1
ATOM 1573 N N . LYS A 1 195 ? 24.328 21.768 46.342 1.00 8.89 195 LYS A N 1
ATOM 1574 C CA . LYS A 1 195 ? 23.219 20.853 46.080 1.00 9.18 195 LYS A CA 1
ATOM 1575 C C . LYS A 1 195 ? 22.406 20.645 47.350 1.00 10.82 195 LYS A C 1
ATOM 1576 O O . LYS A 1 195 ? 21.196 20.451 47.278 1.00 7.99 195 LYS A O 1
ATOM 1582 N N . GLN A 1 196 ? 23.068 20.732 48.505 1.00 6.63 196 GLN A N 1
ATOM 1583 C CA . GLN A 1 196 ? 22.357 20.708 49.780 1.00 10.34 196 GLN A CA 1
ATOM 1584 C C . GLN A 1 196 ? 21.527 21.972 50.014 1.00 10.73 196 GLN A C 1
ATOM 1585 O O . GLN A 1 196 ? 20.379 21.897 50.444 1.00 10.96 196 GLN A O 1
ATOM 1591 N N . ILE A 1 197 ? 22.117 23.133 49.764 1.00 9.82 197 ILE A N 1
ATOM 1592 C CA . ILE A 1 197 ? 21.375 24.380 49.927 1.00 8.20 197 ILE A CA 1
ATOM 1593 C C . ILE A 1 197 ? 20.061 24.294 49.146 1.00 8.45 197 ILE A C 1
ATOM 1594 O O . ILE A 1 197 ? 19.017 24.717 49.638 1.00 9.99 197 ILE A O 1
ATOM 1599 N N . MET A 1 198 ? 20.105 23.724 47.944 1.00 9.62 198 MET A N 1
ATOM 1600 C CA . MET A 1 198 ? 18.915 23.649 47.094 1.00 9.56 198 MET A CA 1
ATOM 1601 C C . MET A 1 198 ? 17.858 22.660 47.612 1.00 8.95 198 MET A C 1
ATOM 1602 O O . MET A 1 198 ? 16.716 22.675 47.152 1.00 10.68 198 MET A O 1
ATOM 1607 N N . MET A 1 199 ? 18.235 21.792 48.546 1.00 10.71 199 MET A N 1
ATOM 1608 C CA . MET A 1 199 ? 17.250 20.936 49.204 1.00 10.23 199 MET A CA 1
ATOM 1609 C C . MET A 1 199 ? 16.287 21.746 50.093 1.00 10.92 199 MET A C 1
ATOM 1610 O O . MET A 1 199 ? 15.190 21.282 50.426 1.00 10.49 199 MET A O 1
ATOM 1615 N N . ALA A 1 200 ? 16.687 22.957 50.463 1.00 10.73 200 ALA A N 1
ATOM 1616 C CA . ALA A 1 200 ? 15.779 23.847 51.191 1.00 12.65 200 ALA A CA 1
ATOM 1617 C C . ALA A 1 200 ? 14.896 24.705 50.268 1.00 12.65 200 ALA A C 1
ATOM 1618 O O . ALA A 1 200 ? 14.135 25.541 50.745 1.00 13.45 200 ALA A O 1
ATOM 1620 N N . SER A 1 201 ? 14.985 24.493 48.959 1.00 11.44 201 SER A N 1
ATOM 1621 C CA . SER A 1 201 ? 14.263 25.343 48.010 1.00 13.46 201 SER A CA 1
ATOM 1622 C C . SER A 1 201 ? 12.938 24.770 47.522 1.00 12.54 201 SER A C 1
ATOM 1623 O O . SER A 1 201 ? 12.134 25.490 46.923 1.00 13.70 201 SER A O 1
ATOM 1626 N N . GLY A 1 202 ? 12.728 23.474 47.732 1.00 10.76 202 GLY A N 1
ATOM 1627 C CA . GLY A 1 202 ? 11.575 22.790 47.181 1.00 11.09 202 GLY A CA 1
ATOM 1628 C C . GLY A 1 202 ? 11.889 22.019 45.912 1.00 12.59 202 GLY A C 1
ATOM 1629 O O . GLY A 1 202 ? 11.105 21.173 45.485 1.00 13.85 202 GLY A O 1
ATOM 1630 N N . LEU A 1 203 ? 13.028 22.314 45.284 1.00 11.18 203 LEU A N 1
ATOM 1631 C CA . LEU A 1 203 ? 13.410 21.563 44.084 1.00 10.02 203 LEU A CA 1
ATOM 1632 C C . LEU A 1 203 ? 13.410 20.047 44.335 1.00 10.71 203 LEU A C 1
ATOM 1633 O O . LEU A 1 203 ? 13.058 19.278 43.450 1.00 13.23 203 LEU A O 1
ATOM 1638 N N . ASP A 1 204 ? 13.834 19.642 45.531 1.00 11.36 204 ASP A N 1
ATOM 1639 C CA . ASP A 1 204 ? 13.737 18.252 46.007 1.00 9.70 204 ASP A CA 1
ATOM 1640 C C . ASP A 1 204 ? 14.636 17.214 45.344 1.00 11.77 204 ASP A C 1
ATOM 1641 O O . ASP A 1 204 ? 15.203 16.367 46.028 1.00 11.20 204 ASP A O 1
ATOM 1646 N N . ARG A 1 205 ? 14.692 17.237 44.016 1.00 10.01 205 ARG A N 1
ATOM 1647 C CA . ARG A 1 205 ? 15.379 16.211 43.243 1.00 9.93 205 ARG A CA 1
ATOM 1648 C C . ARG A 1 205 ? 16.188 16.902 42.169 1.00 8.41 205 ARG A C 1
ATOM 1649 O O . ARG A 1 205 ? 15.648 17.355 41.154 1.00 9.55 205 ARG A O 1
ATOM 1657 N N . VAL A 1 206 ? 17.482 17.034 42.419 1.00 8.27 206 VAL A N 1
ATOM 1658 C CA . VAL A 1 206 ? 18.328 17.796 41.527 1.00 8.79 206 VAL A CA 1
ATOM 1659 C C . VAL A 1 206 ? 19.507 16.965 41.069 1.00 9.80 206 VAL A C 1
ATOM 1660 O O . VAL A 1 206 ? 19.958 16.056 41.774 1.00 8.21 206 VAL A O 1
ATOM 1664 N N . TYR A 1 207 ? 20.014 17.292 39.892 1.00 8.54 207 TYR A N 1
ATOM 1665 C CA . TYR A 1 207 ? 21.288 16.727 39.471 1.00 8.77 207 TYR A CA 1
ATOM 1666 C C . TYR A 1 207 ? 22.111 17.790 38.783 1.00 10.09 207 TYR A C 1
ATOM 1667 O O . TYR A 1 207 ? 21.581 18.797 38.305 1.00 9.62 207 TYR A O 1
ATOM 1676 N N . GLU A 1 208 ? 23.423 17.580 38.771 1.00 6.73 208 GLU A N 1
ATOM 1677 C CA . GLU A 1 208 ? 24.315 18.492 38.097 1.00 9.77 208 GLU A CA 1
ATOM 1678 C C . GLU A 1 208 ? 25.435 17.650 37.522 1.00 8.66 208 GLU A C 1
ATOM 1679 O O . GLU A 1 208 ? 25.956 16.752 38.198 1.00 7.32 208 GLU A O 1
ATOM 1685 N N . ILE A 1 209 ? 25.762 17.911 36.262 1.00 7.05 209 ILE A N 1
ATOM 1686 C CA . ILE A 1 209 ? 26.879 17.233 35.616 1.00 10.58 209 ILE A CA 1
ATOM 1687 C C . ILE A 1 209 ? 27.848 18.307 35.169 1.00 9.15 209 ILE A C 1
ATOM 1688 O O . ILE A 1 209 ? 27.556 19.105 34.273 1.00 8.02 209 ILE A O 1
ATOM 1693 N N . ALA A 1 210 ? 28.999 18.348 35.824 1.00 7.46 210 ALA A N 1
ATOM 1694 C CA . ALA A 1 210 ? 29.869 19.502 35.697 1.00 9.54 210 ALA A CA 1
ATOM 1695 C C . ALA A 1 210 ? 31.269 19.173 36.174 1.00 8.38 210 ALA A C 1
ATOM 1696 O O . ALA A 1 210 ? 31.476 18.207 36.931 1.00 8.63 210 ALA A O 1
ATOM 1698 N N . PRO A 1 211 ? 32.243 19.979 35.733 1.00 9.70 211 PRO A N 1
ATOM 1699 C CA . PRO A 1 211 ? 33.643 19.853 36.147 1.00 8.85 211 PRO A CA 1
ATOM 1700 C C . PRO A 1 211 ? 33.806 20.005 37.646 1.00 9.86 211 PRO A C 1
ATOM 1701 O O . PRO A 1 211 ? 33.074 20.771 38.289 1.00 9.96 211 PRO A O 1
ATOM 1705 N N . ILE A 1 212 ? 34.761 19.262 38.193 1.00 10.34 212 ILE A N 1
ATOM 1706 C CA . ILE A 1 212 ? 35.239 19.477 39.546 1.00 8.29 212 ILE A CA 1
ATOM 1707 C C . ILE A 1 212 ? 36.747 19.584 39.451 1.00 10.06 212 ILE A C 1
ATOM 1708 O O . ILE A 1 212 ? 37.350 19.100 38.489 1.00 10.05 212 ILE A O 1
ATOM 1713 N N . PHE A 1 213 ? 37.363 20.206 40.447 1.00 9.12 213 PHE A N 1
ATOM 1714 C CA . PHE A 1 213 ? 38.791 20.482 40.374 1.00 11.49 213 PHE A CA 1
ATOM 1715 C C . PHE A 1 213 ? 39.459 20.091 41.684 1.00 12.67 213 PHE A C 1
ATOM 1716 O O . PHE A 1 213 ? 39.071 20.561 42.755 1.00 10.63 213 PHE A O 1
ATOM 1724 N N . ARG A 1 214 ? 40.455 19.219 41.590 1.00 11.73 214 ARG A N 1
ATOM 1725 C CA . ARG A 1 214 ? 41.159 18.736 42.768 1.00 13.45 214 ARG A CA 1
ATOM 1726 C C . ARG A 1 214 ? 42.652 18.717 42.489 1.00 16.27 214 ARG A C 1
ATOM 1727 O O . ARG A 1 214 ? 43.108 18.129 41.502 1.00 10.06 214 ARG A O 1
ATOM 1735 N N . ALA A 1 215 ? 43.403 19.385 43.353 1.00 14.81 215 ALA A N 1
ATOM 1736 C CA . ALA A 1 215 ? 44.835 19.515 43.182 1.00 14.24 215 ALA A CA 1
ATOM 1737 C C . ALA A 1 215 ? 45.501 18.311 43.831 1.00 18.51 215 ALA A C 1
ATOM 1738 O O . ALA A 1 215 ? 46.100 18.429 44.903 1.00 17.93 215 ALA A O 1
ATOM 1740 N N . GLU A 1 216 ? 45.360 17.151 43.195 1.00 15.83 216 GLU A N 1
ATOM 1741 C CA . GLU A 1 216 ? 45.897 15.896 43.736 1.00 19.56 216 GLU A CA 1
ATOM 1742 C C . GLU A 1 216 ? 47.423 15.974 43.774 1.00 26.72 216 GLU A C 1
ATOM 1743 O O . GLU A 1 216 ? 48.057 16.380 42.797 1.00 24.10 216 GLU A O 1
ATOM 1749 N N . GLU A 1 217 ? 48.016 15.590 44.896 1.00 27.46 217 GLU A N 1
ATOM 1750 C CA . GLU A 1 217 ? 49.465 15.685 45.029 1.00 35.89 217 GLU A CA 1
ATOM 1751 C C . GLU A 1 217 ? 50.176 14.569 44.279 1.00 35.11 217 GLU A C 1
ATOM 1752 O O . GLU A 1 217 ? 51.282 14.760 43.781 1.00 39.08 217 GLU A O 1
ATOM 1758 N N . HIS A 1 218 ? 49.527 13.415 44.182 1.00 35.46 218 HIS A N 1
ATOM 1759 C CA . HIS A 1 218 ? 50.143 12.251 43.556 1.00 38.60 218 HIS A CA 1
ATOM 1760 C C . HIS A 1 218 ? 49.566 11.980 42.169 1.00 36.51 218 HIS A C 1
ATOM 1761 O O . HIS A 1 218 ? 48.450 12.390 41.846 1.00 31.01 218 HIS A O 1
ATOM 1768 N N . ASN A 1 219 ? 50.344 11.277 41.357 1.00 26.85 219 ASN A N 1
ATOM 1769 C CA . ASN A 1 219 ? 49.949 10.911 40.008 1.00 24.29 219 ASN A CA 1
ATOM 1770 C C . ASN A 1 219 ? 49.580 9.426 39.971 1.00 26.25 219 ASN A C 1
ATOM 1771 O O . ASN A 1 219 ? 50.419 8.573 40.268 1.00 22.43 219 ASN A O 1
ATOM 1776 N N . THR A 1 220 ? 48.337 9.105 39.613 1.00 18.45 220 THR A N 1
ATOM 1777 C CA . THR A 1 220 ? 47.901 7.713 39.598 1.00 17.08 220 THR A CA 1
ATOM 1778 C C . THR A 1 220 ? 47.100 7.385 38.342 1.00 17.71 220 THR A C 1
ATOM 1779 O O . THR A 1 220 ? 46.707 8.275 37.600 1.00 16.75 220 THR A O 1
ATOM 1783 N N . THR A 1 221 ? 46.838 6.101 38.126 1.00 15.34 221 THR A N 1
ATOM 1784 C CA . THR A 1 221 ? 46.044 5.678 36.977 1.00 15.79 221 THR A CA 1
ATOM 1785 C C . THR A 1 221 ? 44.549 5.933 37.164 1.00 16.20 221 THR A C 1
ATOM 1786 O O . THR A 1 221 ? 43.760 5.679 36.257 1.00 15.72 221 THR A O 1
ATOM 1790 N N . ARG A 1 222 ? 44.154 6.441 38.327 1.00 14.35 222 ARG A N 1
ATOM 1791 C CA . ARG A 1 222 ? 42.730 6.612 38.598 1.00 16.94 222 ARG A CA 1
ATOM 1792 C C . ARG A 1 222 ? 42.337 7.985 39.143 1.00 13.32 222 ARG A C 1
ATOM 1793 O O . ARG A 1 222 ? 41.189 8.191 39.523 1.00 13.59 222 ARG A O 1
ATOM 1801 N N . HIS A 1 223 ? 43.271 8.933 39.160 1.00 10.43 223 HIS A N 1
ATOM 1802 C CA . HIS A 1 223 ? 42.934 10.297 39.559 1.00 13.81 223 HIS A CA 1
ATOM 1803 C C . HIS A 1 223 ? 43.255 11.293 38.455 1.00 12.82 223 HIS A C 1
ATOM 1804 O O . HIS A 1 223 ? 44.191 11.096 37.682 1.00 12.97 223 HIS A O 1
ATOM 1811 N N . LEU A 1 224 ? 42.464 12.363 38.388 1.00 11.26 224 LEU A N 1
ATOM 1812 C CA . LEU A 1 224 ? 42.770 13.511 37.556 1.00 12.38 224 LEU A CA 1
ATOM 1813 C C . LEU A 1 224 ? 42.618 14.747 38.433 1.00 13.21 224 LEU A C 1
ATOM 1814 O O . LEU A 1 224 ? 42.027 14.665 39.514 1.00 14.64 224 LEU A O 1
ATOM 1819 N N . ASN A 1 225 ? 43.153 15.878 37.978 1.00 11.20 225 ASN A N 1
ATOM 1820 C CA . ASN A 1 225 ? 42.997 17.132 38.700 1.00 12.38 225 ASN A CA 1
ATOM 1821 C C . ASN A 1 225 ? 41.790 17.908 38.200 1.00 9.77 225 ASN A C 1
ATOM 1822 O O . ASN A 1 225 ? 41.355 18.877 38.823 1.00 11.85 225 ASN A O 1
ATOM 1827 N N . GLU A 1 226 ? 41.264 17.484 37.058 1.00 10.56 226 GLU A N 1
ATOM 1828 C CA . GLU A 1 226 ? 40.015 18.024 36.532 1.00 10.31 226 GLU A CA 1
ATOM 1829 C C . GLU A 1 226 ? 39.179 16.832 36.121 1.00 8.94 226 GLU A C 1
ATOM 1830 O O . GLU A 1 226 ? 39.682 15.927 35.461 1.00 9.33 226 GLU A O 1
ATOM 1836 N N . ALA A 1 227 ? 37.917 16.810 36.528 1.00 8.74 227 ALA A N 1
ATOM 1837 C CA . ALA A 1 227 ? 37.063 15.666 36.229 1.00 9.23 227 ALA A CA 1
ATOM 1838 C C . ALA A 1 227 ? 35.623 16.113 36.085 1.00 10.17 227 ALA A C 1
ATOM 1839 O O . ALA A 1 227 ? 35.272 17.245 36.433 1.00 9.95 227 ALA A O 1
ATOM 1841 N N . TRP A 1 228 ? 34.791 15.223 35.568 1.00 9.59 228 TRP A N 1
ATOM 1842 C CA . TRP A 1 228 ? 33.368 15.507 35.462 1.00 8.56 228 TRP A CA 1
ATOM 1843 C C . TRP A 1 228 ? 32.606 14.699 36.500 1.00 8.36 228 TRP A C 1
ATOM 1844 O O . TRP A 1 228 ? 32.656 13.466 36.508 1.00 11.08 228 TRP A O 1
ATOM 1855 N N . SER A 1 229 ? 31.918 15.408 37.394 1.00 6.76 229 SER A N 1
ATOM 1856 C CA . SER A 1 229 ? 31.155 14.762 38.440 1.00 7.24 229 SER A CA 1
ATOM 1857 C C . SER A 1 229 ? 29.671 14.785 38.118 1.00 9.16 229 SER A C 1
ATOM 1858 O O . SER A 1 229 ? 29.138 15.815 37.706 1.00 9.61 229 SER A O 1
ATOM 1861 N N . ILE A 1 230 ? 29.024 13.629 38.276 1.00 8.18 230 ILE A N 1
ATOM 1862 C CA . ILE A 1 230 ? 27.583 13.480 38.138 1.00 9.32 230 ILE A CA 1
ATOM 1863 C C . ILE A 1 230 ? 27.048 13.513 39.564 1.00 9.31 230 ILE A C 1
ATOM 1864 O O . ILE A 1 230 ? 27.222 12.557 40.326 1.00 10.35 230 ILE A O 1
ATOM 1869 N N . ASP A 1 231 ? 26.460 14.640 39.942 1.00 7.29 231 ASP A N 1
ATOM 1870 C CA . ASP A 1 231 ? 26.012 14.844 41.310 1.00 8.76 231 ASP A CA 1
ATOM 1871 C C . ASP A 1 231 ? 24.500 14.838 41.383 1.00 9.00 231 ASP A C 1
ATOM 1872 O O . ASP A 1 231 ? 23.824 15.307 40.476 1.00 9.53 231 ASP A O 1
ATOM 1877 N N . SER A 1 232 ? 23.974 14.305 42.471 1.00 8.39 232 SER A N 1
ATOM 1878 C CA . SER A 1 232 ? 22.540 14.349 42.690 1.00 7.72 232 SER A CA 1
ATOM 1879 C C . SER A 1 232 ? 22.303 14.518 44.171 1.00 9.18 232 SER A C 1
ATOM 1880 O O . SER A 1 232 ? 23.127 14.102 44.985 1.00 7.88 232 SER A O 1
ATOM 1883 N N . GLU A 1 233 ? 21.177 15.138 44.504 1.00 8.64 233 GLU A N 1
ATOM 1884 C CA . GLU A 1 233 ? 20.730 15.273 45.881 1.00 9.11 233 GLU A CA 1
ATOM 1885 C C . GLU A 1 233 ? 19.216 15.127 45.817 1.00 10.96 233 GLU A C 1
ATOM 1886 O O . GLU A 1 233 ? 18.584 15.583 44.854 1.00 10.28 233 GLU A O 1
ATOM 1892 N N . MET A 1 234 ? 18.643 14.461 46.815 1.00 9.83 234 MET A N 1
ATOM 1893 C CA . MET A 1 234 ? 17.214 14.187 46.826 1.00 10.72 234 MET A CA 1
ATOM 1894 C C . MET A 1 234 ? 16.674 14.280 48.245 1.00 12.70 234 MET A C 1
ATOM 1895 O O . MET A 1 234 ? 17.274 13.761 49.189 1.00 8.84 234 MET A O 1
ATOM 1900 N N . ALA A 1 235 ? 15.534 14.946 48.377 1.00 10.54 235 ALA A N 1
ATOM 1901 C CA . ALA A 1 235 ? 14.959 15.248 49.680 1.00 10.29 235 ALA A CA 1
ATOM 1902 C C . ALA A 1 235 ? 13.809 14.308 50.032 1.00 8.01 235 ALA A C 1
ATOM 1903 O O . ALA A 1 235 ? 13.273 13.599 49.179 1.00 10.23 235 ALA A O 1
ATOM 1905 N N . PHE A 1 236 ? 13.416 14.355 51.300 1.00 9.74 236 PHE A N 1
ATOM 1906 C CA . PHE A 1 236 ? 12.294 13.575 51.823 1.00 12.85 236 PHE A CA 1
ATOM 1907 C C . PHE A 1 236 ? 12.573 12.075 51.866 1.00 12.74 236 PHE A C 1
ATOM 1908 O O . PHE A 1 236 ? 11.647 11.254 51.888 1.00 13.52 236 PHE A O 1
ATOM 1916 N N . ILE A 1 237 ? 13.861 11.729 51.906 1.00 13.96 237 ILE A N 1
ATOM 1917 C CA . ILE A 1 237 ? 14.274 10.343 52.113 1.00 12.59 237 ILE A CA 1
ATOM 1918 C C . ILE A 1 237 ? 14.130 9.941 53.580 1.00 13.17 237 ILE A C 1
ATOM 1919 O O . ILE A 1 237 ? 14.139 10.797 54.471 1.00 12.46 237 ILE A O 1
ATOM 1924 N N . GLU A 1 238 ? 14.008 8.640 53.825 1.00 12.57 238 GLU A N 1
ATOM 1925 C CA . GLU A 1 238 ? 13.982 8.110 55.194 1.00 13.65 238 GLU A CA 1
ATOM 1926 C C . GLU A 1 238 ? 15.318 7.511 55.624 1.00 15.58 238 GLU A C 1
ATOM 1927 O O . GLU A 1 238 ? 15.602 7.394 56.824 1.00 14.89 238 GLU A O 1
ATOM 1933 N N . ASP A 1 239 ? 16.139 7.116 54.655 1.00 12.62 239 ASP A N 1
ATOM 1934 C CA . ASP A 1 239 ? 17.463 6.577 54.977 1.00 14.18 239 ASP A CA 1
ATOM 1935 C C . ASP A 1 239 ? 18.360 6.530 53.745 1.00 12.46 239 ASP A C 1
ATOM 1936 O O . ASP A 1 239 ? 17.908 6.807 52.638 1.00 12.15 239 ASP A O 1
ATOM 1941 N N . GLU A 1 240 ? 19.630 6.194 53.934 1.00 10.97 240 GLU A N 1
ATOM 1942 C CA . GLU A 1 240 ? 20.574 6.271 52.818 1.00 11.46 240 GLU A CA 1
ATOM 1943 C C . GLU A 1 240 ? 20.363 5.153 51.799 1.00 13.41 240 GLU A C 1
ATOM 1944 O O . GLU A 1 240 ? 20.808 5.255 50.654 1.00 13.52 240 GLU A O 1
ATOM 1950 N N . GLU A 1 241 ? 19.662 4.096 52.199 1.00 10.61 241 GLU A N 1
ATOM 1951 C CA . GLU A 1 241 ? 19.365 3.006 51.269 1.00 13.91 241 GLU A CA 1
ATOM 1952 C C . GLU A 1 241 ? 18.535 3.498 50.080 1.00 13.26 241 GLU A C 1
ATOM 1953 O O . GLU A 1 241 ? 18.690 3.010 48.964 1.00 12.94 241 GLU A O 1
ATOM 1959 N N . GLU A 1 242 ? 17.653 4.468 50.316 1.00 12.35 242 GLU A N 1
ATOM 1960 C CA . GLU A 1 242 ? 16.859 5.029 49.220 1.00 12.18 242 GLU A CA 1
ATOM 1961 C C . GLU A 1 242 ? 17.747 5.693 48.172 1.00 12.45 242 GLU A C 1
ATOM 1962 O O . GLU A 1 242 ? 17.467 5.618 46.967 1.00 11.56 242 GLU A O 1
ATOM 1968 N N . VAL A 1 243 ? 18.827 6.321 48.628 1.00 9.76 243 VAL A N 1
ATOM 1969 C CA . VAL A 1 243 ? 19.787 6.945 47.719 1.00 9.87 243 VAL A CA 1
ATOM 1970 C C . VAL A 1 243 ? 20.602 5.877 46.995 1.00 13.92 243 VAL A C 1
ATOM 1971 O O . VAL A 1 243 ? 20.802 5.957 45.786 1.00 10.98 243 VAL A O 1
ATOM 1975 N N . MET A 1 244 ? 21.053 4.862 47.724 1.00 9.21 244 MET A N 1
ATOM 1976 C CA . MET A 1 244 ? 21.789 3.774 47.092 1.00 11.21 244 MET A CA 1
ATOM 1977 C C . MET A 1 244 ? 20.943 3.049 46.053 1.00 12.19 244 MET A C 1
ATOM 1978 O O . MET A 1 244 ? 21.442 2.691 44.994 1.00 12.54 244 MET A O 1
ATOM 1983 N N . SER A 1 245 ? 19.662 2.846 46.348 1.00 12.16 245 SER A N 1
ATOM 1984 C CA . SER A 1 245 ? 18.755 2.235 45.379 1.00 14.91 245 SER A CA 1
ATOM 1985 C C . SER A 1 245 ? 18.666 3.054 44.095 1.00 11.59 245 SER A C 1
ATOM 1986 O O . SER A 1 245 ? 18.673 2.508 42.980 1.00 11.50 245 SER A O 1
ATOM 1989 N N . PHE A 1 246 ? 18.558 4.366 44.243 1.00 12.43 246 PHE A N 1
ATOM 1990 C CA . PHE A 1 246 ? 18.491 5.217 43.061 1.00 11.05 246 PHE A CA 1
ATOM 1991 C C . PHE A 1 246 ? 19.788 5.166 42.258 1.00 10.67 246 PHE A C 1
ATOM 1992 O O . PHE A 1 246 ? 19.769 5.047 41.032 1.00 11.40 246 PHE A O 1
ATOM 2000 N N . LEU A 1 247 ? 20.917 5.254 42.950 1.00 9.63 247 LEU A N 1
ATOM 2001 C CA . LEU A 1 247 ? 22.214 5.209 42.279 1.00 11.19 247 LEU A CA 1
ATOM 2002 C C . LEU A 1 247 ? 22.461 3.906 41.499 1.00 10.59 247 LEU A C 1
ATOM 2003 O O . LEU A 1 247 ? 22.951 3.921 40.359 1.00 9.32 247 LEU A O 1
ATOM 2008 N N . GLU A 1 248 ? 22.153 2.765 42.103 1.00 10.40 248 GLU A N 1
ATOM 2009 C CA . GLU A 1 248 ? 22.398 1.520 41.385 1.00 10.06 248 GLU A CA 1
ATOM 2010 C C . GLU A 1 248 ? 21.496 1.449 40.158 1.00 9.94 248 GLU A C 1
ATOM 2011 O O . GLU A 1 248 ? 21.913 0.971 39.105 1.00 10.70 248 GLU A O 1
ATOM 2017 N N . ARG A 1 249 ? 20.273 1.954 40.272 1.00 10.50 249 ARG A N 1
ATOM 2018 C CA . ARG A 1 249 ? 19.390 1.995 39.106 1.00 11.04 249 ARG A CA 1
ATOM 2019 C C . ARG A 1 249 ? 19.960 2.894 38.009 1.00 11.54 249 ARG A C 1
ATOM 2020 O O . ARG A 1 249 ? 19.900 2.560 36.817 1.00 10.09 249 ARG A O 1
ATOM 2028 N N . LEU A 1 250 ? 20.530 4.027 38.412 1.00 9.86 250 LEU A N 1
ATOM 2029 C CA . LEU A 1 250 ? 21.100 4.981 37.457 1.00 8.47 250 LEU A CA 1
ATOM 2030 C C . LEU A 1 250 ? 22.260 4.349 36.705 1.00 10.38 250 LEU A C 1
ATOM 2031 O O . LEU A 1 250 ? 22.367 4.439 35.475 1.00 9.75 250 LEU A O 1
ATOM 2036 N N . VAL A 1 251 ? 23.150 3.734 37.463 1.00 8.44 251 VAL A N 1
ATOM 2037 C CA . VAL A 1 251 ? 24.330 3.103 36.888 1.00 9.36 251 VAL A CA 1
ATOM 2038 C C . VAL A 1 251 ? 23.947 1.923 35.994 1.00 11.18 251 VAL A C 1
ATOM 2039 O O . VAL A 1 251 ? 24.489 1.771 34.897 1.00 12.45 251 VAL A O 1
ATOM 2043 N N . ALA A 1 252 ? 22.999 1.102 36.446 1.00 9.99 252 ALA A N 1
ATOM 2044 C CA . ALA A 1 252 ? 22.516 -0.002 35.626 1.00 13.45 252 ALA A CA 1
ATOM 2045 C C . ALA A 1 252 ? 21.973 0.530 34.303 1.00 12.17 252 ALA A C 1
ATOM 2046 O O . ALA A 1 252 ? 22.222 -0.039 33.240 1.00 13.76 252 ALA A O 1
ATOM 2048 N N . HIS A 1 253 ? 21.238 1.632 34.371 1.00 12.35 253 HIS A N 1
ATOM 2049 C CA . HIS A 1 253 ? 20.652 2.206 33.172 1.00 12.89 253 HIS A CA 1
ATOM 2050 C C . HIS A 1 253 ? 21.738 2.650 32.204 1.00 12.75 253 HIS A C 1
ATOM 2051 O O . HIS A 1 253 ? 21.607 2.459 30.986 1.00 11.70 253 HIS A O 1
ATOM 2058 N N . ALA A 1 254 ? 22.812 3.232 32.737 1.00 9.75 254 ALA A N 1
ATOM 2059 C CA . ALA A 1 254 ? 23.908 3.686 31.885 1.00 11.82 254 ALA A CA 1
ATOM 2060 C C . ALA A 1 254 ? 24.584 2.497 31.235 1.00 10.58 254 ALA A C 1
ATOM 2061 O O . ALA A 1 254 ? 24.914 2.522 30.045 1.00 10.91 254 ALA A O 1
ATOM 2063 N N . ILE A 1 255 ? 24.807 1.451 32.016 1.00 11.65 255 ILE A N 1
ATOM 2064 C CA . ILE A 1 255 ? 25.480 0.283 31.480 1.00 10.63 255 ILE A CA 1
ATOM 2065 C C . ILE A 1 255 ? 24.636 -0.360 30.374 1.00 12.95 255 ILE A C 1
ATOM 2066 O O . ILE A 1 255 ? 25.149 -0.697 29.310 1.00 13.40 255 ILE A O 1
ATOM 2071 N N . ASN A 1 256 ? 23.341 -0.516 30.623 1.00 11.37 256 ASN A N 1
ATOM 2072 C CA . ASN A 1 256 ? 22.465 -1.162 29.652 1.00 12.27 256 ASN A CA 1
ATOM 2073 C C . ASN A 1 256 ? 22.328 -0.345 28.386 1.00 13.92 256 ASN A C 1
ATOM 2074 O O . ASN A 1 256 ? 22.182 -0.888 27.302 1.00 12.85 256 ASN A O 1
ATOM 2079 N N . TYR A 1 257 ? 22.382 0.970 28.524 1.00 11.46 257 TYR A N 1
ATOM 2080 C CA . TYR A 1 257 ? 22.318 1.825 27.347 1.00 12.55 257 TYR A CA 1
ATOM 2081 C C . TYR A 1 257 ? 23.534 1.577 26.451 1.00 11.85 257 TYR A C 1
ATOM 2082 O O . TYR A 1 257 ? 23.397 1.420 25.235 1.00 14.67 257 TYR A O 1
ATOM 2091 N N . VAL A 1 258 ? 24.721 1.557 27.047 1.00 12.16 258 VAL A N 1
ATOM 2092 C CA . VAL A 1 258 ? 25.930 1.265 26.294 1.00 14.53 258 VAL A CA 1
ATOM 2093 C C . VAL A 1 258 ? 25.849 -0.123 25.650 1.00 13.23 258 VAL A C 1
ATOM 2094 O O . VAL A 1 258 ? 26.168 -0.289 24.477 1.00 13.54 258 VAL A O 1
ATOM 2098 N N . ARG A 1 259 ? 25.414 -1.119 26.414 1.00 12.48 259 ARG A N 1
ATOM 2099 C CA . ARG A 1 259 ? 25.215 -2.457 25.852 1.00 15.30 259 ARG A CA 1
ATOM 2100 C C . ARG A 1 259 ? 24.280 -2.461 24.638 1.00 19.38 259 ARG A C 1
ATOM 2101 O O . ARG A 1 259 ? 24.534 -3.154 23.645 1.00 16.94 259 ARG A O 1
ATOM 2109 N N . GLU A 1 260 ? 23.200 -1.693 24.715 1.00 12.34 260 GLU A N 1
ATOM 2110 C CA . GLU A 1 260 ? 22.181 -1.725 23.669 1.00 16.96 260 GLU A CA 1
ATOM 2111 C C . GLU A 1 260 ? 22.543 -0.851 22.473 1.00 15.94 260 GLU A C 1
ATOM 2112 O O . GLU A 1 260 ? 22.318 -1.224 21.322 1.00 19.80 260 GLU A O 1
ATOM 2118 N N . HIS A 1 261 ? 23.103 0.317 22.753 1.00 12.93 261 HIS A N 1
ATOM 2119 C CA . HIS A 1 261 ? 23.269 1.344 21.735 1.00 15.53 261 HIS A CA 1
ATOM 2120 C C . HIS A 1 261 ? 24.700 1.396 21.194 1.00 17.95 261 HIS A C 1
ATOM 2121 O O . HIS A 1 261 ? 24.945 1.991 20.144 1.00 17.39 261 HIS A O 1
ATOM 2128 N N . ASN A 1 262 ? 25.645 0.773 21.901 1.00 15.05 262 ASN A N 1
ATOM 2129 C CA . ASN A 1 262 ? 27.052 0.843 21.498 1.00 15.62 262 ASN A CA 1
ATOM 2130 C C . ASN A 1 262 ? 27.716 -0.521 21.322 1.00 12.88 262 ASN A C 1
ATOM 2131 O O . ASN A 1 262 ? 28.909 -0.675 21.555 1.00 11.60 262 ASN A O 1
ATOM 2136 N N . ALA A 1 263 ? 26.936 -1.514 20.906 1.00 18.11 263 ALA A N 1
ATOM 2137 C CA . ALA A 1 263 ? 27.472 -2.860 20.712 1.00 13.81 263 ALA A CA 1
ATOM 2138 C C . ALA A 1 263 ? 28.647 -2.853 19.737 1.00 12.48 263 ALA A C 1
ATOM 2139 O O . ALA A 1 263 ? 29.628 -3.578 19.919 1.00 14.35 263 ALA A O 1
ATOM 2141 N N . LYS A 1 264 ? 28.544 -2.033 18.698 1.00 14.15 264 LYS A N 1
ATOM 2142 C CA . LYS A 1 264 ? 29.616 -1.948 17.707 1.00 16.94 264 LYS A CA 1
ATOM 2143 C C . LYS A 1 264 ? 30.917 -1.448 18.335 1.00 15.20 264 LYS A C 1
ATOM 2144 O O . LYS A 1 264 ? 32.004 -1.944 18.037 1.00 14.32 264 LYS A O 1
ATOM 2150 N N . GLU A 1 265 ? 30.810 -0.457 19.210 1.00 13.46 265 GLU A N 1
ATOM 2151 C CA . GLU A 1 265 ? 31.991 0.048 19.907 1.00 10.66 265 GLU A CA 1
ATOM 2152 C C . GLU A 1 265 ? 32.555 -0.993 20.879 1.00 12.63 265 GLU A C 1
ATOM 2153 O O . GLU A 1 265 ? 33.766 -1.138 21.006 1.00 12.79 265 GLU A O 1
ATOM 2159 N N . LEU A 1 266 ? 31.675 -1.728 21.555 1.00 11.69 266 LEU A N 1
ATOM 2160 C CA . LEU A 1 266 ? 32.122 -2.765 22.478 1.00 11.80 266 LEU A CA 1
ATOM 2161 C C . LEU A 1 266 ? 32.857 -3.856 21.686 1.00 15.04 266 LEU A C 1
ATOM 2162 O O . LEU A 1 266 ? 33.858 -4.399 22.130 1.00 13.34 266 LEU A O 1
ATOM 2167 N N . ASP A 1 267 ? 32.333 -4.163 20.509 1.00 16.68 267 ASP A N 1
ATOM 2168 C CA . ASP A 1 267 ? 32.952 -5.122 19.607 1.00 18.60 267 ASP A CA 1
ATOM 2169 C C . ASP A 1 267 ? 34.365 -4.674 19.215 1.00 18.66 267 ASP A C 1
ATOM 2170 O O . ASP A 1 267 ? 35.332 -5.441 19.301 1.00 16.29 267 ASP A O 1
ATOM 2175 N N . ILE A 1 268 ? 34.476 -3.420 18.788 1.00 16.47 268 ILE A N 1
ATOM 2176 C CA . ILE A 1 268 ? 35.756 -2.851 18.397 1.00 16.88 268 ILE A CA 1
ATOM 2177 C C . ILE A 1 268 ? 36.747 -2.940 19.547 1.00 16.51 268 ILE A C 1
ATOM 2178 O O . ILE A 1 268 ? 37.939 -3.169 19.342 1.00 16.23 268 ILE A O 1
ATOM 2183 N N . LEU A 1 269 ? 36.243 -2.781 20.767 1.00 15.93 269 LEU A N 1
ATOM 2184 C CA . LEU A 1 269 ? 37.085 -2.838 21.954 1.00 16.07 269 LEU A CA 1
ATOM 2185 C C . LEU A 1 269 ? 37.307 -4.273 22.415 1.00 18.37 269 LEU A C 1
ATOM 2186 O O . LEU A 1 269 ? 37.968 -4.502 23.431 1.00 15.02 269 LEU A O 1
ATOM 2191 N N . ASN A 1 270 ? 36.738 -5.227 21.676 1.00 18.09 270 ASN A N 1
ATOM 2192 C CA . ASN A 1 270 ? 36.825 -6.642 22.034 1.00 19.50 270 ASN A CA 1
ATOM 2193 C C . ASN A 1 270 ? 36.435 -6.856 23.491 1.00 22.03 270 ASN A C 1
ATOM 2194 O O . ASN A 1 270 ? 37.136 -7.535 24.247 1.00 21.50 270 ASN A O 1
ATOM 2199 N N . PHE A 1 271 ? 35.315 -6.259 23.885 1.00 18.38 271 PHE A N 1
ATOM 2200 C CA . PHE A 1 271 ? 34.938 -6.217 25.293 1.00 17.44 271 PHE A CA 1
ATOM 2201 C C . PHE A 1 271 ? 33.504 -6.676 25.496 1.00 20.11 271 PHE A C 1
ATOM 2202 O O . PHE A 1 271 ? 32.606 -6.228 24.792 1.00 18.12 271 PHE A O 1
ATOM 2210 N N . GLU A 1 272 ? 33.292 -7.569 26.462 1.00 15.50 272 GLU A N 1
ATOM 2211 C CA . GLU A 1 272 ? 31.941 -7.987 26.832 1.00 21.00 272 GLU A CA 1
ATOM 2212 C C . GLU A 1 272 ? 31.505 -7.214 28.056 1.00 17.32 272 GLU A C 1
ATOM 2213 O O . GLU A 1 272 ? 32.041 -7.422 29.146 1.00 18.83 272 GLU A O 1
ATOM 2219 N N . LEU A 1 273 ? 30.522 -6.342 27.882 1.00 13.41 273 LEU A N 1
ATOM 2220 C CA . LEU A 1 273 ? 29.988 -5.571 28.992 1.00 14.14 273 LEU A CA 1
ATOM 2221 C C . LEU A 1 273 ? 28.796 -6.308 29.595 1.00 12.30 273 LEU A C 1
ATOM 2222 O O . LEU A 1 273 ? 27.799 -6.549 28.911 1.00 17.15 273 LEU A O 1
ATOM 2227 N N . GLU A 1 274 ? 28.904 -6.665 30.873 1.00 15.62 274 GLU A N 1
ATOM 2228 C CA . GLU A 1 274 ? 27.914 -7.524 31.536 1.00 18.56 274 GLU A CA 1
ATOM 2229 C C . GLU A 1 274 ? 26.575 -6.838 31.782 1.00 16.92 274 GLU A C 1
ATOM 2230 O O . GLU A 1 274 ? 26.523 -5.646 32.057 1.00 13.18 274 GLU A O 1
ATOM 2236 N N . GLU A 1 275 ? 25.495 -7.606 31.719 1.00 13.71 275 GLU A N 1
ATOM 2237 C CA . GLU A 1 275 ? 24.193 -7.096 32.124 1.00 19.18 275 GLU A CA 1
ATOM 2238 C C . GLU A 1 275 ? 24.161 -6.886 33.641 1.00 16.12 275 GLU A C 1
ATOM 2239 O O . GLU A 1 275 ? 24.431 -7.816 34.403 1.00 16.85 275 GLU A O 1
ATOM 2245 N N . PRO A 1 276 ? 23.852 -5.657 34.089 1.00 15.23 276 PRO A N 1
ATOM 2246 C CA . PRO A 1 276 ? 23.772 -5.380 35.527 1.00 14.21 276 PRO A CA 1
ATOM 2247 C C . PRO A 1 276 ? 22.785 -6.297 36.245 1.00 15.27 276 PRO A C 1
ATOM 2248 O O . PRO A 1 276 ? 21.772 -6.690 35.677 1.00 17.73 276 PRO A O 1
ATOM 2252 N N . LYS A 1 277 ? 23.077 -6.625 37.495 1.00 15.20 277 LYS A N 1
ATOM 2253 C CA . LYS A 1 277 ? 22.164 -7.441 38.286 1.00 18.36 277 LYS A CA 1
ATOM 2254 C C . LYS A 1 277 ? 21.789 -6.696 39.562 1.00 15.86 277 LYS A C 1
ATOM 2255 O O . LYS A 1 277 ? 22.588 -6.627 40.492 1.00 16.62 277 LYS A O 1
ATOM 2261 N N . LEU A 1 278 ? 20.578 -6.147 39.607 1.00 15.86 278 LEU A N 1
ATOM 2262 C CA . LEU A 1 278 ? 20.113 -5.415 40.780 1.00 15.66 278 LEU A CA 1
ATOM 2263 C C . LEU A 1 278 ? 19.360 -6.330 41.744 1.00 17.32 278 LEU A C 1
ATOM 2264 O O . LEU A 1 278 ? 18.665 -7.257 41.311 1.00 19.67 278 LEU A O 1
ATOM 2269 N N . PRO A 1 279 ? 19.478 -6.067 43.053 1.00 17.22 279 PRO A N 1
ATOM 2270 C CA . PRO A 1 279 ? 20.282 -5.007 43.666 1.00 13.21 279 PRO A CA 1
ATOM 2271 C C . PRO A 1 279 ? 21.739 -5.428 43.727 1.00 14.02 279 PRO A C 1
ATOM 2272 O O . PRO A 1 279 ? 22.013 -6.626 43.793 1.00 16.49 279 PRO A O 1
ATOM 2276 N N . PHE A 1 280 ? 22.661 -4.471 43.699 1.00 12.31 280 PHE A N 1
ATOM 2277 C CA . PHE A 1 280 ? 24.063 -4.794 43.937 1.00 11.00 280 PHE A CA 1
ATOM 2278 C C . PHE A 1 280 ? 24.205 -5.250 45.388 1.00 10.48 280 PHE A C 1
ATOM 2279 O O . PHE A 1 280 ? 23.392 -4.889 46.232 1.00 12.96 280 PHE A O 1
ATOM 2287 N N . PRO A 1 281 ? 25.246 -6.038 45.688 1.00 11.11 281 PRO A N 1
ATOM 2288 C CA . PRO A 1 281 ? 25.499 -6.373 47.100 1.00 13.20 281 PRO A CA 1
ATOM 2289 C C . PRO A 1 281 ? 25.795 -5.134 47.953 1.00 17.88 281 PRO A C 1
ATOM 2290 O O . PRO A 1 281 ? 26.431 -4.184 47.487 1.00 15.33 281 PRO A O 1
ATOM 2294 N N . ARG A 1 282 ? 25.327 -5.150 49.195 1.00 16.06 282 ARG A N 1
ATOM 2295 C CA . ARG A 1 282 ? 25.639 -4.109 50.160 1.00 13.47 282 ARG A CA 1
ATOM 2296 C C . ARG A 1 282 ? 26.573 -4.746 51.182 1.00 16.84 282 ARG A C 1
ATOM 2297 O O . ARG A 1 282 ? 26.197 -5.723 51.818 1.00 20.17 282 ARG A O 1
ATOM 2305 N N . VAL A 1 283 ? 27.783 -4.216 51.334 1.00 14.24 283 VAL A N 1
ATOM 2306 C CA . VAL A 1 283 ? 28.743 -4.753 52.301 1.00 13.11 283 VAL A CA 1
ATOM 2307 C C . VAL A 1 283 ? 29.099 -3.690 53.338 1.00 14.70 283 VAL A C 1
ATOM 2308 O O . VAL A 1 283 ? 29.603 -2.616 52.994 1.00 14.09 283 VAL A O 1
ATOM 2312 N N . SER A 1 284 ? 28.819 -3.958 54.608 1.00 12.19 284 SER A N 1
ATOM 2313 C CA . SER A 1 284 ? 29.136 -2.970 55.629 1.00 11.39 284 SER A CA 1
ATOM 2314 C C . SER A 1 284 ? 30.643 -2.845 55.758 1.00 12.29 284 SER A C 1
ATOM 2315 O O . SER A 1 284 ? 31.395 -3.772 55.455 1.00 11.59 284 SER A O 1
ATOM 2318 N N . TYR A 1 285 ? 31.096 -1.695 56.225 1.00 11.60 285 TYR A N 1
ATOM 2319 C CA . TYR A 1 285 ? 32.524 -1.504 56.432 1.00 10.93 285 TYR A CA 1
ATOM 2320 C C . TYR A 1 285 ? 33.073 -2.560 57.402 1.00 13.32 285 TYR A C 1
ATOM 2321 O O . TYR A 1 285 ? 34.159 -3.097 57.200 1.00 14.23 285 TYR A O 1
ATOM 2330 N N . ASP A 1 286 ? 32.318 -2.860 58.452 1.00 11.89 286 ASP A N 1
ATOM 2331 C CA . ASP A 1 286 ? 32.710 -3.921 59.391 1.00 14.36 286 ASP A CA 1
ATOM 2332 C C . ASP A 1 286 ? 32.913 -5.265 58.682 1.00 17.50 286 ASP A C 1
ATOM 2333 O O . ASP A 1 286 ? 33.915 -5.959 58.896 1.00 15.05 286 ASP A O 1
ATOM 2338 N N . LYS A 1 287 ? 31.946 -5.637 57.851 1.00 16.34 287 LYS A N 1
ATOM 2339 C CA . LYS A 1 287 ? 32.029 -6.900 57.133 1.00 15.39 287 LYS A CA 1
ATOM 2340 C C . LYS A 1 287 ? 33.182 -6.896 56.138 1.00 15.37 287 LYS A C 1
ATOM 2341 O O . LYS A 1 287 ? 33.842 -7.921 55.946 1.00 15.37 287 LYS A O 1
ATOM 2347 N N . ALA A 1 288 ? 33.415 -5.757 55.484 1.00 13.80 288 ALA A N 1
ATOM 2348 C CA . ALA A 1 288 ? 34.537 -5.642 54.555 1.00 13.01 288 ALA A CA 1
ATOM 2349 C C . ALA A 1 288 ? 35.843 -5.896 55.284 1.00 14.45 288 ALA A C 1
ATOM 2350 O O . ALA A 1 288 ? 36.743 -6.544 54.757 1.00 14.10 288 ALA A O 1
ATOM 2352 N N . LEU A 1 289 ? 35.953 -5.369 56.499 1.00 13.41 289 LEU A N 1
ATOM 2353 C CA . LEU A 1 289 ? 37.155 -5.601 57.301 1.00 15.88 289 LEU A CA 1
ATOM 2354 C C . LEU A 1 289 ? 37.302 -7.061 57.733 1.00 15.72 289 LEU A C 1
ATOM 2355 O O . LEU A 1 289 ? 38.415 -7.563 57.853 1.00 16.84 289 LEU A O 1
ATOM 2360 N N . GLU A 1 290 ? 36.183 -7.737 57.966 1.00 14.54 290 GLU A N 1
ATOM 2361 C CA . GLU A 1 290 ? 36.217 -9.165 58.257 1.00 17.83 290 GLU A CA 1
ATOM 2362 C C . GLU A 1 290 ? 36.739 -9.936 57.052 1.00 18.53 290 GLU A C 1
ATOM 2363 O O . GLU A 1 290 ? 37.611 -10.792 57.184 1.00 18.51 290 GLU A O 1
ATOM 2369 N N . ILE A 1 291 ? 36.174 -9.645 55.879 1.00 14.01 291 ILE A N 1
ATOM 2370 C CA . ILE A 1 291 ? 36.594 -10.293 54.637 1.00 15.26 291 ILE A CA 1
ATOM 2371 C C . ILE A 1 291 ? 38.086 -10.111 54.403 1.00 16.96 291 ILE A C 1
ATOM 2372 O O . ILE A 1 291 ? 38.797 -11.064 54.080 1.00 17.00 291 ILE A O 1
ATOM 2377 N N . LEU A 1 292 ? 38.560 -8.881 54.559 1.00 14.98 292 LEU A N 1
ATOM 2378 C CA . LEU A 1 292 ? 39.971 -8.589 54.331 1.00 18.09 292 LEU A CA 1
ATOM 2379 C C . LEU A 1 292 ? 40.863 -9.308 55.346 1.00 19.17 292 LEU A C 1
ATOM 2380 O O . LEU A 1 292 ? 41.879 -9.898 54.972 1.00 18.86 292 LEU A O 1
ATOM 2385 N N . GLY A 1 293 ? 40.480 -9.250 56.622 1.00 16.60 293 GLY A N 1
ATOM 2386 C CA . GLY A 1 293 ? 41.215 -9.933 57.676 1.00 19.51 293 GLY A CA 1
ATOM 2387 C C . GLY A 1 293 ? 41.298 -11.430 57.434 1.00 20.75 293 GLY A C 1
ATOM 2388 O O . GLY A 1 293 ? 42.331 -12.056 57.671 1.00 18.20 293 GLY A O 1
ATOM 2389 N N . ASP A 1 294 ? 40.206 -12.010 56.952 1.00 17.79 294 ASP A N 1
ATOM 2390 C CA . ASP A 1 294 ? 40.200 -13.418 56.573 1.00 22.14 294 ASP A CA 1
ATOM 2391 C C . ASP A 1 294 ? 41.227 -13.687 55.467 1.00 21.91 294 ASP A C 1
ATOM 2392 O O . ASP A 1 294 ? 41.735 -14.804 55.337 1.00 26.10 294 ASP A O 1
ATOM 2397 N N . LEU A 1 295 ? 41.544 -12.655 54.691 1.00 20.44 295 LEU A N 1
ATOM 2398 C CA . LEU A 1 295 ? 42.502 -12.759 53.593 1.00 19.91 295 LEU A CA 1
ATOM 2399 C C . LEU A 1 295 ? 43.908 -12.345 54.021 1.00 24.64 295 LEU A C 1
ATOM 2400 O O . LEU A 1 295 ? 44.828 -12.285 53.202 1.00 25.87 295 LEU A O 1
ATOM 2405 N N . GLY A 1 296 ? 44.069 -12.048 55.303 1.00 23.21 296 GLY A N 1
ATOM 2406 C CA . GLY A 1 296 ? 45.353 -11.619 55.823 1.00 24.73 296 GLY A CA 1
ATOM 2407 C C . GLY A 1 296 ? 45.633 -10.138 55.641 1.00 24.51 296 GLY A C 1
ATOM 2408 O O . GLY A 1 296 ? 46.743 -9.676 55.914 1.00 28.84 296 GLY A O 1
ATOM 2409 N N . LYS A 1 297 ? 44.639 -9.382 55.180 1.00 21.77 297 LYS A N 1
ATOM 2410 C CA . LYS A 1 297 ? 44.815 -7.939 55.009 1.00 22.16 297 LYS A CA 1
ATOM 2411 C C . LYS A 1 297 ? 44.175 -7.248 56.196 1.00 24.04 297 LYS A C 1
ATOM 2412 O O . LYS A 1 297 ? 42.953 -7.227 56.327 1.00 18.63 297 LYS A O 1
ATOM 2418 N N . GLU A 1 298 ? 45.016 -6.695 57.061 1.00 26.63 298 GLU A N 1
ATOM 2419 C CA . GLU A 1 298 ? 44.575 -6.177 58.348 1.00 32.01 298 GLU A CA 1
ATOM 2420 C C . GLU A 1 298 ? 44.476 -4.662 58.330 1.00 28.49 298 GLU A C 1
ATOM 2421 O O . GLU A 1 298 ? 45.475 -3.968 58.155 1.00 36.01 298 GLU A O 1
ATOM 2427 N N . ILE A 1 299 ? 43.257 -4.158 58.499 1.00 27.61 299 ILE A N 1
ATOM 2428 C CA . ILE A 1 299 ? 43.014 -2.729 58.600 1.00 24.21 299 ILE A CA 1
ATOM 2429 C C . ILE A 1 299 ? 42.413 -2.422 59.962 1.00 27.79 299 ILE A C 1
ATOM 2430 O O . ILE A 1 299 ? 41.340 -2.928 60.297 1.00 23.59 299 ILE A O 1
ATOM 2435 N N . PRO A 1 300 ? 43.105 -1.599 60.760 1.00 25.83 300 PRO A N 1
ATOM 2436 C CA . PRO A 1 300 ? 42.555 -1.228 62.069 1.00 25.36 300 PRO A CA 1
ATOM 2437 C C . PRO A 1 300 ? 41.251 -0.472 61.881 1.00 21.09 300 PRO A C 1
ATOM 2438 O O . PRO A 1 300 ? 41.177 0.411 61.025 1.00 21.25 300 PRO A O 1
ATOM 2442 N N . TRP A 1 301 ? 40.242 -0.819 62.670 1.00 18.44 301 TRP A N 1
ATOM 2443 C CA . TRP A 1 301 ? 38.927 -0.210 62.538 1.00 19.92 301 TRP A CA 1
ATOM 2444 C C . TRP A 1 301 ? 39.004 1.305 62.636 1.00 20.56 301 TRP A C 1
ATOM 2445 O O . TRP A 1 301 ? 39.596 1.858 63.568 1.00 16.64 301 TRP A O 1
ATOM 2456 N N . GLY A 1 302 ? 38.387 1.976 61.672 1.00 17.34 302 GLY A N 1
ATOM 2457 C CA . GLY A 1 302 ? 38.401 3.421 61.652 1.00 17.44 302 GLY A CA 1
ATOM 2458 C C . GLY A 1 302 ? 39.231 3.934 60.500 1.00 19.99 302 GLY A C 1
ATOM 2459 O O . GLY A 1 302 ? 38.951 5.007 59.973 1.00 22.49 302 GLY A O 1
ATOM 2460 N N . GLU A 1 303 ? 40.245 3.167 60.105 1.00 18.68 303 GLU A N 1
ATOM 2461 C CA . GLU A 1 303 ? 41.121 3.573 59.013 1.00 23.60 303 GLU A CA 1
ATOM 2462 C C . GLU A 1 303 ? 40.451 3.353 57.658 1.00 23.95 303 GLU A C 1
ATOM 2463 O O . GLU A 1 303 ? 39.536 2.542 57.525 1.00 19.58 303 GLU A O 1
ATOM 2469 N N . ASP A 1 304 ? 40.906 4.088 56.654 1.00 26.65 304 ASP A N 1
ATOM 2470 C CA . ASP A 1 304 ? 40.362 3.945 55.311 1.00 27.86 304 ASP A CA 1
ATOM 2471 C C . ASP A 1 304 ? 40.730 2.591 54.729 1.00 22.73 304 ASP A C 1
ATOM 2472 O O . ASP A 1 304 ? 41.743 1.999 55.100 1.00 26.60 304 ASP A O 1
ATOM 2477 N N . ILE A 1 305 ? 39.899 2.093 53.821 1.00 23.19 305 ILE A N 1
ATOM 2478 C CA . ILE A 1 305 ? 40.260 0.906 53.071 1.00 20.49 305 ILE A CA 1
ATOM 2479 C C . ILE A 1 305 ? 41.124 1.383 51.919 1.00 26.29 305 ILE A C 1
ATOM 2480 O O . ILE A 1 305 ? 40.675 2.187 51.091 1.00 24.34 305 ILE A O 1
ATOM 2485 N N . ASP A 1 306 ? 42.369 0.918 51.886 1.00 22.45 306 ASP A N 1
ATOM 2486 C CA . ASP A 1 306 ? 43.329 1.388 50.890 1.00 21.82 306 ASP A CA 1
ATOM 2487 C C . ASP A 1 306 ? 43.121 0.707 49.544 1.00 20.40 306 ASP A C 1
ATOM 2488 O O . ASP A 1 306 ? 42.267 -0.165 49.408 1.00 22.40 306 ASP A O 1
ATOM 2493 N N . THR A 1 307 ? 43.906 1.107 48.552 1.00 22.09 307 THR A N 1
ATOM 2494 C CA . THR A 1 307 ? 43.707 0.595 47.203 1.00 23.70 307 THR A CA 1
ATOM 2495 C C . THR A 1 307 ? 43.883 -0.923 47.157 1.00 20.42 307 THR A C 1
ATOM 2496 O O . THR A 1 307 ? 43.144 -1.601 46.460 1.00 22.10 307 THR A O 1
ATOM 2500 N N . GLU A 1 308 ? 44.845 -1.451 47.914 1.00 22.36 308 GLU A N 1
ATOM 2501 C CA . GLU A 1 308 ? 45.046 -2.901 47.973 1.00 26.13 308 GLU A CA 1
ATOM 2502 C C . GLU A 1 308 ? 43.788 -3.565 48.511 1.00 19.81 308 GLU A C 1
ATOM 2503 O O . GLU A 1 308 ? 43.327 -4.574 47.980 1.00 20.36 308 GLU A O 1
ATOM 2509 N N . GLY A 1 309 ? 43.243 -2.987 49.577 1.00 19.49 309 GLY A N 1
ATOM 2510 C CA . GLY A 1 309 ? 42.020 -3.481 50.182 1.00 21.15 309 GLY A CA 1
ATOM 2511 C C . GLY A 1 309 ? 40.868 -3.436 49.205 1.00 18.59 309 GLY A C 1
ATOM 2512 O O . GLY A 1 309 ? 40.095 -4.391 49.101 1.00 14.92 309 GLY A O 1
ATOM 2513 N N . GLU A 1 310 ? 40.754 -2.336 48.462 1.00 17.10 310 GLU A N 1
ATOM 2514 C CA . GLU A 1 310 ? 39.740 -2.254 47.416 1.00 14.86 310 GLU A CA 1
ATOM 2515 C C . GLU A 1 310 ? 39.891 -3.360 46.382 1.00 15.64 310 GLU A C 1
ATOM 2516 O O . GLU A 1 310 ? 38.905 -3.966 45.972 1.00 18.09 310 GLU A O 1
ATOM 2522 N N . ARG A 1 311 ? 41.123 -3.594 45.936 1.00 17.73 311 ARG A N 1
ATOM 2523 C CA . ARG A 1 311 ? 41.372 -4.590 44.898 1.00 16.95 311 ARG A CA 1
ATOM 2524 C C . ARG A 1 311 ? 40.955 -5.971 45.395 1.00 16.44 311 ARG A C 1
ATOM 2525 O O . ARG A 1 311 ? 40.225 -6.697 44.710 1.00 17.17 311 ARG A O 1
ATOM 2533 N N . LEU A 1 312 ? 41.404 -6.315 46.597 1.00 17.42 312 LEU A N 1
ATOM 2534 C CA . LEU A 1 312 ? 41.049 -7.585 47.226 1.00 16.09 312 LEU A CA 1
ATOM 2535 C C . LEU A 1 312 ? 39.543 -7.744 47.383 1.00 16.83 312 LEU A C 1
ATOM 2536 O O . LEU A 1 312 ? 38.994 -8.804 47.087 1.00 15.45 312 LEU A O 1
ATOM 2541 N N . LEU A 1 313 ? 38.869 -6.700 47.859 1.00 14.00 313 LEU A N 1
ATOM 2542 C CA . LEU A 1 313 ? 37.418 -6.767 48.016 1.00 15.40 313 LEU A CA 1
ATOM 2543 C C . LEU A 1 313 ? 36.719 -6.935 46.677 1.00 15.00 313 LEU A C 1
ATOM 2544 O O . LEU A 1 313 ? 35.771 -7.709 46.565 1.00 15.49 313 LEU A O 1
ATOM 2549 N N . GLY A 1 314 ? 37.187 -6.206 45.666 1.00 14.32 314 GLY A N 1
ATOM 2550 C CA . GLY A 1 314 ? 36.601 -6.296 44.337 1.00 16.88 314 GLY A CA 1
ATOM 2551 C C . GLY A 1 314 ? 36.660 -7.711 43.790 1.00 17.48 314 GLY A C 1
ATOM 2552 O O . GLY A 1 314 ? 35.679 -8.252 43.281 1.00 19.42 314 GLY A O 1
ATOM 2553 N N . LYS A 1 315 ? 37.834 -8.313 43.912 1.00 17.99 315 LYS A N 1
ATOM 2554 C CA . LYS A 1 315 ? 38.060 -9.681 43.467 1.00 19.63 315 LYS A CA 1
ATOM 2555 C C . LYS A 1 315 ? 37.163 -10.656 44.241 1.00 16.87 315 LYS A C 1
ATOM 2556 O O . LYS A 1 315 ? 36.515 -11.516 43.653 1.00 20.12 315 LYS A O 1
ATOM 2562 N N . TYR A 1 316 ? 37.110 -10.501 45.562 1.00 16.90 316 TYR A N 1
ATOM 2563 C CA . TYR A 1 316 ? 36.241 -11.332 46.398 1.00 16.46 316 TYR A CA 1
ATOM 2564 C C . TYR A 1 316 ? 34.792 -11.257 45.956 1.00 20.59 316 TYR A C 1
ATOM 2565 O O . TYR A 1 316 ? 34.110 -12.279 45.844 1.00 16.12 316 TYR A O 1
ATOM 2574 N N . MET A 1 317 ? 34.306 -10.037 45.738 1.00 15.01 317 MET A N 1
ATOM 2575 C CA . MET A 1 317 ? 32.913 -9.852 45.370 1.00 15.49 317 MET A CA 1
ATOM 2576 C C . MET A 1 317 ? 32.636 -10.433 43.985 1.00 19.86 317 MET A C 1
ATOM 2577 O O . MET A 1 317 ? 31.551 -10.953 43.715 1.00 18.25 317 MET A O 1
ATOM 2582 N N . MET A 1 318 ? 33.633 -10.336 43.115 1.00 20.53 318 MET A N 1
ATOM 2583 C CA . MET A 1 318 ? 33.536 -10.877 41.767 1.00 22.61 318 MET A CA 1
ATOM 2584 C C . MET A 1 318 ? 33.480 -12.405 41.868 1.00 26.64 318 MET A C 1
ATOM 2585 O O . MET A 1 318 ? 32.651 -13.036 41.215 1.00 32.49 318 MET A O 1
ATOM 2590 N N . GLU A 1 319 ? 34.312 -12.985 42.742 1.00 27.15 319 GLU A N 1
ATOM 2591 C CA . GLU A 1 319 ? 34.340 -14.438 43.005 1.00 30.91 319 GLU A CA 1
ATOM 2592 C C . GLU A 1 319 ? 33.160 -14.996 43.802 1.00 31.14 319 GLU A C 1
ATOM 2593 O O . GLU A 1 319 ? 32.592 -16.027 43.440 1.00 37.72 319 GLU A O 1
ATOM 2599 N N . ASN A 1 320 ? 32.826 -14.344 44.910 1.00 29.44 320 ASN A N 1
ATOM 2600 C CA . ASN A 1 320 ? 31.820 -14.852 45.838 1.00 33.58 320 ASN A CA 1
ATOM 2601 C C . ASN A 1 320 ? 30.400 -14.557 45.401 1.00 30.59 320 ASN A C 1
ATOM 2602 O O . ASN A 1 320 ? 29.522 -15.415 45.495 1.00 33.19 320 ASN A O 1
ATOM 2607 N N . GLU A 1 321 ? 30.171 -13.339 44.915 1.00 33.67 321 GLU A N 1
ATOM 2608 C CA . GLU A 1 321 ? 28.817 -12.896 44.599 1.00 31.28 321 GLU A CA 1
ATOM 2609 C C . GLU A 1 321 ? 28.643 -12.470 43.140 1.00 33.46 321 GLU A C 1
ATOM 2610 O O . GLU A 1 321 ? 27.674 -11.797 42.805 1.00 39.06 321 GLU A O 1
ATOM 2616 N N . ASN A 1 322 ? 29.576 -12.867 42.276 1.00 22.32 322 ASN A N 1
ATOM 2617 C CA . ASN A 1 322 ? 29.497 -12.547 40.853 1.00 25.83 322 ASN A CA 1
ATOM 2618 C C . ASN A 1 322 ? 29.087 -11.093 40.597 1.00 23.53 322 ASN A C 1
ATOM 2619 O O . ASN A 1 322 ? 28.303 -10.805 39.688 1.00 21.64 322 ASN A O 1
ATOM 2624 N N . ALA A 1 323 ? 29.644 -10.183 41.391 1.00 15.45 323 ALA A N 1
ATOM 2625 C CA . ALA A 1 323 ? 29.238 -8.778 41.375 1.00 20.03 323 ALA A CA 1
ATOM 2626 C C . ALA A 1 323 ? 30.393 -7.830 41.054 1.00 12.99 323 ALA A C 1
ATOM 2627 O O . ALA A 1 323 ? 31.242 -7.577 41.906 1.00 13.76 323 ALA A O 1
ATOM 2629 N N . PRO A 1 324 ? 30.432 -7.306 39.818 1.00 11.14 324 PRO A N 1
ATOM 2630 C CA . PRO A 1 324 ? 31.439 -6.302 39.449 1.00 12.84 324 PRO A CA 1
ATOM 2631 C C . PRO A 1 324 ? 31.171 -4.971 40.152 1.00 11.92 324 PRO A C 1
ATOM 2632 O O . PRO A 1 324 ? 32.059 -4.128 40.243 1.00 11.32 324 PRO A O 1
ATOM 2636 N N . LEU A 1 325 ? 29.932 -4.782 40.597 1.00 12.98 325 LEU A N 1
ATOM 2637 C CA . LEU A 1 325 ? 29.521 -3.559 41.285 1.00 12.00 325 LEU A CA 1
ATOM 2638 C C . LEU A 1 325 ? 28.938 -3.879 42.649 1.00 12.85 325 LEU A C 1
ATOM 2639 O O . LEU A 1 325 ? 28.050 -4.715 42.759 1.00 13.70 325 LEU A O 1
ATOM 2644 N N . TYR A 1 326 ? 29.409 -3.202 43.687 1.00 11.11 326 TYR A N 1
ATOM 2645 C CA . TYR A 1 326 ? 28.843 -3.418 45.016 1.00 13.16 326 TYR A CA 1
ATOM 2646 C C . TYR A 1 326 ? 29.057 -2.183 45.864 1.00 10.91 326 TYR A C 1
ATOM 2647 O O . TYR A 1 326 ? 29.896 -1.337 45.541 1.00 11.74 326 TYR A O 1
ATOM 2656 N N . PHE A 1 327 ? 28.279 -2.060 46.931 1.00 12.66 327 PHE A N 1
ATOM 2657 C CA . PHE A 1 327 ? 28.396 -0.931 47.840 1.00 9.33 327 PHE A CA 1
ATOM 2658 C C . PHE A 1 327 ? 29.162 -1.286 49.100 1.00 12.98 327 PHE A C 1
ATOM 2659 O O . PHE A 1 327 ? 28.991 -2.370 49.672 1.00 10.24 327 PHE A O 1
ATOM 2667 N N . LEU A 1 328 ? 29.980 -0.343 49.551 1.00 10.67 328 LEU A N 1
ATOM 2668 C CA . LEU A 1 328 ? 30.469 -0.345 50.922 1.00 11.06 328 LEU A CA 1
ATOM 2669 C C . LEU A 1 328 ? 29.639 0.695 51.660 1.00 12.53 328 LEU A C 1
ATOM 2670 O O . LEU A 1 328 ? 29.382 1.765 51.117 1.00 11.25 328 LEU A O 1
ATOM 2675 N N . TYR A 1 329 ? 29.195 0.388 52.877 1.00 12.61 329 TYR A N 1
ATOM 2676 C CA . TYR A 1 329 ? 28.394 1.354 53.630 1.00 14.03 329 TYR A CA 1
ATOM 2677 C C . TYR A 1 329 ? 28.577 1.213 55.147 1.00 12.41 329 TYR A C 1
ATOM 2678 O O . TYR A 1 329 ? 29.375 0.391 55.608 1.00 10.86 329 TYR A O 1
ATOM 2687 N N . GLN A 1 330 ? 27.859 2.037 55.908 1.00 10.83 330 GLN A N 1
ATOM 2688 C CA . GLN A 1 330 ? 28.043 2.110 57.359 1.00 10.93 330 GLN A CA 1
ATOM 2689 C C . GLN A 1 330 ? 29.523 2.277 57.740 1.00 13.42 330 GLN A C 1
ATOM 2690 O O . GLN A 1 330 ? 30.085 1.508 58.510 1.00 12.54 330 GLN A O 1
ATOM 2696 N N . TYR A 1 331 ? 30.142 3.305 57.169 1.00 11.11 331 TYR A N 1
ATOM 2697 C CA . TYR A 1 331 ? 31.532 3.649 57.431 1.00 10.29 331 TYR A CA 1
ATOM 2698 C C . TYR A 1 331 ? 31.669 4.268 58.812 1.00 11.90 331 TYR A C 1
ATOM 2699 O O . TYR A 1 331 ? 30.689 4.750 59.381 1.00 12.22 331 TYR A O 1
ATOM 2708 N N . PRO A 1 332 ? 32.898 4.275 59.349 1.00 15.19 332 PRO A N 1
ATOM 2709 C CA . PRO A 1 332 ? 33.179 5.039 60.565 1.00 10.50 332 PRO A CA 1
ATOM 2710 C C . PRO A 1 332 ? 32.897 6.519 60.309 1.00 14.95 332 PRO A C 1
ATOM 2711 O O . PRO A 1 332 ? 33.354 7.078 59.311 1.00 15.15 332 PRO A O 1
ATOM 2715 N N . SER A 1 333 ? 32.162 7.144 61.217 1.00 12.10 333 SER A N 1
ATOM 2716 C CA . SER A 1 333 ? 31.856 8.553 61.105 1.00 13.43 333 SER A CA 1
ATOM 2717 C C . SER A 1 333 ? 33.132 9.368 60.999 1.00 15.06 333 SER A C 1
ATOM 2718 O O . SER A 1 333 ? 33.193 10.337 60.250 1.00 16.23 333 SER A O 1
ATOM 2721 N N . GLU A 1 334 ? 34.153 8.976 61.751 1.00 15.70 334 GLU A N 1
ATOM 2722 C CA . GLU A 1 334 ? 35.413 9.721 61.754 1.00 18.77 334 GLU A CA 1
ATOM 2723 C C . GLU A 1 334 ? 36.069 9.741 60.368 1.00 16.28 334 GLU A C 1
ATOM 2724 O O . GLU A 1 334 ? 36.856 10.636 60.062 1.00 16.21 334 GLU A O 1
ATOM 2730 N N . ALA A 1 335 ? 35.736 8.762 59.532 1.00 14.07 335 ALA A N 1
ATOM 2731 C CA . ALA A 1 335 ? 36.353 8.655 58.208 1.00 13.91 335 ALA A CA 1
ATOM 2732 C C . ALA A 1 335 ? 35.587 9.387 57.102 1.00 13.90 335 ALA A C 1
ATOM 2733 O O . ALA A 1 335 ? 36.002 9.367 55.937 1.00 15.92 335 ALA A O 1
ATOM 2735 N N . LYS A 1 336 ? 34.489 10.047 57.463 1.00 14.69 336 LYS A N 1
ATOM 2736 C CA . LYS A 1 336 ? 33.615 10.676 56.472 1.00 14.41 336 LYS A CA 1
ATOM 2737 C C . LYS A 1 336 ? 33.362 12.139 56.830 1.00 13.37 336 LYS A C 1
ATOM 2738 O O . LYS A 1 336 ? 33.548 12.525 57.979 1.00 14.59 336 LYS A O 1
ATOM 2744 N N . PRO A 1 337 ? 32.929 12.957 55.847 1.00 12.66 337 PRO A N 1
ATOM 2745 C CA . PRO A 1 337 ? 32.791 14.415 56.022 1.00 14.88 337 PRO A CA 1
ATOM 2746 C C . PRO A 1 337 ? 31.728 14.847 57.034 1.00 13.59 337 PRO A C 1
ATOM 2747 O O . PRO A 1 337 ? 30.823 14.069 57.362 1.00 12.61 337 PRO A O 1
ATOM 2751 N N . PHE A 1 338 ? 31.835 16.085 57.514 1.00 12.24 338 PHE A N 1
ATOM 2752 C CA . PHE A 1 338 ? 30.906 16.589 58.523 1.00 16.15 338 PHE A CA 1
ATOM 2753 C C . PHE A 1 338 ? 29.455 16.570 58.059 1.00 15.69 338 PHE A C 1
ATOM 2754 O O . PHE A 1 338 ? 28.539 16.673 58.878 1.00 14.12 338 PHE A O 1
ATOM 2762 N N . TYR A 1 339 ? 29.242 16.454 56.749 1.00 13.09 339 TYR A N 1
ATOM 2763 C CA . TYR A 1 339 ? 27.893 16.632 56.217 1.00 11.45 339 TYR A CA 1
ATOM 2764 C C . TYR A 1 339 ? 27.084 15.340 56.176 1.00 10.66 339 TYR A C 1
ATOM 2765 O O . TYR A 1 339 ? 25.910 15.352 55.825 1.00 10.48 339 TYR A O 1
ATOM 2774 N N . ILE A 1 340 ? 27.717 14.236 56.557 1.00 10.26 340 ILE A N 1
ATOM 2775 C CA . ILE A 1 340 ? 27.050 12.950 56.622 1.00 9.53 340 ILE A CA 1
ATOM 2776 C C . ILE A 1 340 ? 26.358 12.777 57.981 1.00 11.95 340 ILE A C 1
ATOM 2777 O O . ILE A 1 340 ? 26.903 13.140 59.027 1.00 11.95 340 ILE A O 1
ATOM 2782 N N . MET A 1 341 ? 25.151 12.235 57.955 1.00 11.40 341 MET A N 1
ATOM 2783 C CA . MET A 1 341 ? 24.421 11.933 59.182 1.00 10.59 341 MET A CA 1
ATOM 2784 C C . MET A 1 341 ? 24.988 10.684 59.856 1.00 11.95 341 MET A C 1
ATOM 2785 O O . MET A 1 341 ? 25.185 9.652 59.215 1.00 11.59 341 MET A O 1
ATOM 2790 N N . LYS A 1 342 ? 25.266 10.796 61.150 1.00 10.32 342 LYS A N 1
ATOM 2791 C CA . LYS A 1 342 ? 25.665 9.638 61.941 1.00 14.55 342 LYS A CA 1
ATOM 2792 C C . LYS A 1 342 ? 24.435 8.777 62.229 1.00 15.38 342 LYS A C 1
ATOM 2793 O O . LYS A 1 342 ? 23.299 9.254 62.162 1.00 14.55 342 LYS A O 1
ATOM 2799 N N . TYR A 1 343 ? 24.655 7.507 62.539 1.00 12.39 343 TYR A N 1
ATOM 2800 C CA . TYR A 1 343 ? 23.591 6.691 63.095 1.00 16.10 343 TYR A CA 1
ATOM 2801 C C . TYR A 1 343 ? 23.329 7.175 64.513 1.00 16.02 343 TYR A C 1
ATOM 2802 O O . TYR A 1 343 ? 24.197 7.053 65.375 1.00 14.81 343 TYR A O 1
ATOM 2811 N N . ASP A 1 344 ? 22.145 7.742 64.745 1.00 19.15 344 ASP A N 1
ATOM 2812 C CA . ASP A 1 344 ? 21.827 8.310 66.057 1.00 19.25 344 ASP A CA 1
ATOM 2813 C C . ASP A 1 344 ? 22.036 7.288 67.173 1.00 20.62 344 ASP A C 1
ATOM 2814 O O . ASP A 1 344 ? 22.535 7.625 68.243 1.00 25.51 344 ASP A O 1
ATOM 2819 N N . ASN A 1 345 ? 21.649 6.041 66.921 1.00 22.47 345 ASN A N 1
ATOM 2820 C CA . ASN A 1 345 ? 21.786 4.999 67.943 1.00 24.25 345 ASN A CA 1
ATOM 2821 C C . ASN A 1 345 ? 23.127 4.256 67.930 1.00 25.26 345 ASN A C 1
ATOM 2822 O O . ASN A 1 345 ? 23.354 3.353 68.736 1.00 22.69 345 ASN A O 1
ATOM 2827 N N . LYS A 1 346 ? 24.023 4.651 67.030 1.00 18.83 346 LYS A N 1
ATOM 2828 C CA . LYS A 1 346 ? 25.360 4.076 67.003 1.00 19.29 346 LYS A CA 1
ATOM 2829 C C . LYS A 1 346 ? 26.331 5.027 66.299 1.00 19.19 346 LYS A C 1
ATOM 2830 O O . LYS A 1 346 ? 26.802 4.742 65.191 1.00 15.73 346 LYS A O 1
ATOM 2836 N N . PRO A 1 347 ? 26.638 6.159 66.953 1.00 17.96 347 PRO A N 1
ATOM 2837 C CA . PRO A 1 347 ? 27.272 7.336 66.344 1.00 13.26 347 PRO A CA 1
ATOM 2838 C C . PRO A 1 347 ? 28.665 7.110 65.759 1.00 16.63 347 PRO A C 1
ATOM 2839 O O . PRO A 1 347 ? 29.095 7.967 64.976 1.00 13.60 347 PRO A O 1
ATOM 2843 N N . GLU A 1 348 ? 29.360 6.022 66.116 1.00 11.63 348 GLU A N 1
ATOM 2844 C CA . GLU A 1 348 ? 30.682 5.756 65.532 1.00 12.03 348 GLU A CA 1
ATOM 2845 C C . GLU A 1 348 ? 30.594 5.396 64.054 1.00 10.53 348 GLU A C 1
ATOM 2846 O O . GLU A 1 348 ? 31.607 5.405 63.354 1.00 14.56 348 GLU A O 1
ATOM 2852 N N . ILE A 1 349 ? 29.412 4.998 63.602 1.00 12.24 349 ILE A N 1
ATOM 2853 C CA . ILE A 1 349 ? 29.209 4.769 62.172 1.00 11.59 349 ILE A CA 1
ATOM 2854 C C . ILE A 1 349 ? 28.177 5.735 61.600 1.00 12.03 349 ILE A C 1
ATOM 2855 O O . ILE A 1 349 ? 27.361 6.300 62.326 1.00 11.25 349 ILE A O 1
ATOM 2860 N N . CYS A 1 350 ? 28.201 5.895 60.284 1.00 12.50 350 CYS A N 1
ATOM 2861 C CA . CYS A 1 350 ? 27.442 6.963 59.655 1.00 10.47 350 CYS A CA 1
ATOM 2862 C C . CYS A 1 350 ? 26.802 6.482 58.363 1.00 12.76 350 CYS A C 1
ATOM 2863 O O . CYS A 1 350 ? 27.145 5.414 57.851 1.00 12.98 350 CYS A O 1
ATOM 2866 N N . ARG A 1 351 ? 25.852 7.270 57.867 1.00 10.87 351 ARG A N 1
ATOM 2867 C CA . ARG A 1 351 ? 25.013 6.901 56.738 1.00 10.03 351 ARG A CA 1
ATOM 2868 C C . ARG A 1 351 ? 25.660 7.247 55.404 1.00 12.70 351 ARG A C 1
ATOM 2869 O O . ARG A 1 351 ? 25.037 7.871 54.541 1.00 10.32 351 ARG A O 1
ATOM 2877 N N . ALA A 1 352 ? 26.908 6.819 55.248 1.00 10.57 352 ALA A N 1
ATOM 2878 C CA . ALA A 1 352 ? 27.676 7.073 54.035 1.00 11.58 352 ALA A CA 1
ATOM 2879 C C . ALA A 1 352 ? 27.943 5.759 53.303 1.00 10.68 352 ALA A C 1
ATOM 2880 O O . ALA A 1 352 ? 27.978 4.688 53.914 1.00 13.25 352 ALA A O 1
ATOM 2882 N N . PHE A 1 353 ? 28.129 5.844 51.993 1.00 8.89 353 PHE A N 1
ATOM 2883 C CA . PHE A 1 353 ? 28.411 4.667 51.195 1.00 11.53 353 PHE A CA 1
ATOM 2884 C C . PHE A 1 353 ? 29.341 5.002 50.040 1.00 11.63 353 PHE A C 1
ATOM 2885 O O . PHE A 1 353 ? 29.443 6.161 49.631 1.00 11.94 353 PHE A O 1
ATOM 2893 N N . ASP A 1 354 ? 29.999 3.972 49.517 1.00 10.55 354 ASP A N 1
ATOM 2894 C CA . ASP A 1 354 ? 30.788 4.075 48.297 1.00 9.70 354 ASP A CA 1
ATOM 2895 C C . ASP A 1 354 ? 30.307 2.981 47.366 1.00 11.41 354 ASP A C 1
ATOM 2896 O O . ASP A 1 354 ? 29.956 1.887 47.819 1.00 11.33 354 ASP A O 1
ATOM 2901 N N . LEU A 1 355 ? 30.281 3.277 46.072 1.00 9.98 355 LEU A N 1
ATOM 2902 C CA . LEU A 1 355 ? 29.988 2.260 45.065 1.00 8.71 355 LEU A CA 1
ATOM 2903 C C . LEU A 1 355 ? 31.287 1.886 44.373 1.00 10.02 355 LEU A C 1
ATOM 2904 O O . LEU A 1 355 ? 32.008 2.760 43.868 1.00 10.82 355 LEU A O 1
ATOM 2909 N N . GLU A 1 356 ? 31.582 0.586 44.353 1.00 9.69 356 GLU A N 1
ATOM 2910 C CA . GLU A 1 356 ? 32.817 0.054 43.796 1.00 10.10 356 GLU A CA 1
ATOM 2911 C C . GLU A 1 356 ? 32.520 -0.653 42.485 1.00 10.22 356 GLU A C 1
ATOM 2912 O O . GLU A 1 356 ? 31.579 -1.436 42.411 1.00 13.17 356 GLU A O 1
ATOM 2918 N N . TYR A 1 357 ? 33.322 -0.384 41.461 1.00 10.61 357 TYR A N 1
ATOM 2919 C CA . TYR A 1 357 ? 33.123 -0.992 40.145 1.00 11.35 357 TYR A CA 1
ATOM 2920 C C . TYR A 1 357 ? 34.451 -1.611 39.749 1.00 11.24 357 TYR A C 1
ATOM 2921 O O . TYR A 1 357 ? 35.438 -0.905 39.554 1.00 11.01 357 TYR A O 1
ATOM 2930 N N . ARG A 1 358 ? 34.478 -2.937 39.649 1.00 12.38 358 ARG A N 1
ATOM 2931 C CA . ARG A 1 358 ? 35.715 -3.659 39.389 1.00 14.80 358 ARG A CA 1
ATOM 2932 C C . ARG A 1 358 ? 36.817 -3.220 40.356 1.00 12.65 358 ARG A C 1
ATOM 2933 O O . ARG A 1 358 ? 37.963 -2.995 39.959 1.00 14.71 358 ARG A O 1
ATOM 2941 N N . GLY A 1 359 ? 36.456 -3.101 41.627 1.00 11.63 359 GLY A N 1
ATOM 2942 C CA . GLY A 1 359 ? 37.415 -2.837 42.687 1.00 12.26 359 GLY A CA 1
ATOM 2943 C C . GLY A 1 359 ? 37.937 -1.420 42.812 1.00 15.07 359 GLY A C 1
ATOM 2944 O O . GLY A 1 359 ? 38.932 -1.180 43.498 1.00 16.43 359 GLY A O 1
ATOM 2945 N N . VAL A 1 360 ? 37.255 -0.472 42.174 1.00 12.07 360 VAL A N 1
ATOM 2946 C CA . VAL A 1 360 ? 37.656 0.919 42.235 1.00 9.68 360 VAL A CA 1
ATOM 2947 C C . VAL A 1 360 ? 36.430 1.790 42.526 1.00 11.44 360 VAL A C 1
ATOM 2948 O O . VAL A 1 360 ? 35.379 1.621 41.908 1.00 9.35 360 VAL A O 1
ATOM 2952 N N . GLU A 1 361 ? 36.566 2.715 43.467 1.00 11.03 361 GLU A N 1
ATOM 2953 C CA . GLU A 1 361 ? 35.457 3.598 43.827 1.00 12.10 361 GLU A CA 1
ATOM 2954 C C . GLU A 1 361 ? 34.998 4.444 42.641 1.00 11.42 361 GLU A C 1
ATOM 2955 O O . GLU A 1 361 ? 35.804 5.156 42.031 1.00 9.09 361 GLU A O 1
ATOM 2961 N N . ILE A 1 362 ? 33.706 4.393 42.311 1.00 9.42 362 ILE A N 1
ATOM 2962 C CA . ILE A 1 362 ? 33.198 5.271 41.258 1.00 9.87 362 ILE A CA 1
ATOM 2963 C C . ILE A 1 362 ? 32.234 6.342 41.784 1.00 10.40 362 ILE A C 1
ATOM 2964 O O . ILE A 1 362 ? 31.959 7.322 41.094 1.00 9.88 362 ILE A O 1
ATOM 2969 N N . SER A 1 363 ? 31.743 6.160 43.005 1.00 8.36 363 SER A N 1
ATOM 2970 C CA . SER A 1 363 ? 30.837 7.126 43.610 1.00 10.51 363 SER A CA 1
ATOM 2971 C C . SER A 1 363 ? 30.900 7.043 45.129 1.00 11.45 363 SER A C 1
ATOM 2972 O O . SER A 1 363 ? 31.193 5.989 45.695 1.00 10.94 363 SER A O 1
ATOM 2975 N N . SER A 1 364 ? 30.631 8.162 45.784 1.00 10.76 364 SER A N 1
ATOM 2976 C CA . SER A 1 364 ? 30.378 8.149 47.220 1.00 11.04 364 SER A CA 1
ATOM 2977 C C . SER A 1 364 ? 29.180 9.048 47.483 1.00 10.67 364 SER A C 1
ATOM 2978 O O . SER A 1 364 ? 28.859 9.931 46.683 1.00 9.77 364 SER A O 1
ATOM 2981 N N . GLY A 1 365 ? 28.506 8.825 48.600 1.00 10.89 365 GLY A N 1
ATOM 2982 C CA . GLY A 1 365 ? 27.350 9.630 48.941 1.00 9.68 365 GLY A CA 1
ATOM 2983 C C . GLY A 1 365 ? 26.872 9.252 50.325 1.00 10.67 365 GLY A C 1
ATOM 2984 O O . GLY A 1 365 ? 27.608 8.617 51.083 1.00 9.18 365 GLY A O 1
ATOM 2985 N N . GLY A 1 366 ? 25.641 9.631 50.653 1.00 9.00 366 GLY A N 1
ATOM 2986 C CA . GLY A 1 366 ? 25.090 9.319 51.956 1.00 13.07 366 GLY A CA 1
ATOM 2987 C C . GLY A 1 366 ? 23.882 10.173 52.270 1.00 12.86 366 GLY A C 1
ATOM 2988 O O . GLY A 1 366 ? 23.532 11.077 51.502 1.00 10.16 366 GLY A O 1
ATOM 2989 N N . GLN A 1 367 ? 23.214 9.861 53.374 1.00 8.22 367 GLN A N 1
ATOM 2990 C CA . GLN A 1 367 ? 22.203 10.767 53.907 1.00 11.12 367 GLN A CA 1
ATOM 2991 C C . GLN A 1 367 ? 22.942 11.864 54.641 1.00 9.08 367 GLN A C 1
ATOM 2992 O O . GLN A 1 367 ? 23.897 11.584 55.385 1.00 12.93 367 GLN A O 1
ATOM 2998 N N . ARG A 1 368 ? 22.507 13.107 54.451 1.00 10.17 368 ARG A N 1
ATOM 2999 C CA . ARG A 1 368 ? 23.174 14.246 55.083 1.00 9.34 368 ARG A CA 1
ATOM 3000 C C . ARG A 1 368 ? 22.616 14.527 56.461 1.00 9.08 368 ARG A C 1
ATOM 3001 O O . ARG A 1 368 ? 21.496 14.129 56.782 1.00 10.34 368 ARG A O 1
ATOM 3009 N N . GLU A 1 369 ? 23.397 15.238 57.265 1.00 10.67 369 GLU A N 1
ATOM 3010 C CA . GLU A 1 369 ? 22.898 15.756 58.527 1.00 9.99 369 GLU A CA 1
ATOM 3011 C C . GLU A 1 369 ? 22.152 17.062 58.260 1.00 11.36 369 GLU A C 1
ATOM 3012 O O . GLU A 1 369 ? 22.780 18.099 58.057 1.00 12.42 369 GLU A O 1
ATOM 3018 N N . HIS A 1 370 ? 20.820 17.004 58.260 1.00 10.90 370 HIS A N 1
ATOM 3019 C CA . HIS A 1 370 ? 19.986 18.166 57.908 1.00 11.00 370 HIS A CA 1
ATOM 3020 C C . HIS A 1 370 ? 19.561 18.971 59.136 1.00 12.69 370 HIS A C 1
ATOM 3021 O O . HIS A 1 370 ? 18.887 20.001 59.012 1.00 11.08 370 HIS A O 1
ATOM 3028 N N . ARG A 1 371 ? 19.945 18.489 60.314 1.00 12.79 371 ARG A N 1
ATOM 3029 C CA . ARG A 1 371 ? 19.600 19.141 61.580 1.00 14.04 371 ARG A CA 1
ATOM 3030 C C . ARG A 1 371 ? 20.674 20.156 61.935 1.00 12.46 371 ARG A C 1
ATOM 3031 O O . ARG A 1 371 ? 21.804 19.790 62.232 1.00 12.99 371 ARG A O 1
ATOM 3039 N N . HIS A 1 372 ? 20.307 21.434 61.892 1.00 14.63 372 HIS A N 1
ATOM 3040 C CA . HIS A 1 372 ? 21.276 22.525 61.961 1.00 15.22 372 HIS A CA 1
ATOM 3041 C C . HIS A 1 372 ? 22.278 22.418 63.108 1.00 16.10 372 HIS A C 1
ATOM 3042 O O . HIS A 1 372 ? 23.485 22.462 62.884 1.00 14.31 372 HIS A O 1
ATOM 3049 N N . ASP A 1 373 ? 21.789 22.280 64.336 1.00 14.95 373 ASP A N 1
ATOM 3050 C CA . ASP A 1 373 ? 22.684 22.301 65.491 1.00 14.08 373 ASP A CA 1
ATOM 3051 C C . ASP A 1 373 ? 23.658 21.124 65.511 1.00 13.69 373 ASP A C 1
ATOM 3052 O O . ASP A 1 373 ? 24.821 21.278 65.871 1.00 14.54 373 ASP A O 1
ATOM 3057 N N . ILE A 1 374 ? 23.180 19.948 65.130 1.00 13.73 374 ILE A N 1
ATOM 3058 C CA . ILE A 1 374 ? 24.046 18.777 65.030 1.00 12.84 374 ILE A CA 1
ATOM 3059 C C . ILE A 1 374 ? 25.095 18.973 63.939 1.00 13.59 374 ILE A C 1
ATOM 3060 O O . ILE A 1 374 ? 26.272 18.648 64.121 1.00 14.38 374 ILE A O 1
ATOM 3065 N N . LEU A 1 375 ? 24.658 19.497 62.799 1.00 13.24 375 LEU A N 1
ATOM 3066 C CA . LEU A 1 375 ? 25.561 19.799 61.699 1.00 12.60 375 LEU A CA 1
ATOM 3067 C C . LEU A 1 375 ? 26.695 20.731 62.151 1.00 15.10 375 LEU A C 1
ATOM 3068 O O . LEU A 1 375 ? 27.879 20.477 61.891 1.00 13.18 375 LEU A O 1
ATOM 3073 N N . VAL A 1 376 ? 26.336 21.808 62.835 1.00 14.08 376 VAL A N 1
ATOM 3074 C CA . VAL A 1 376 ? 27.337 22.740 63.355 1.00 14.36 376 VAL A CA 1
ATOM 3075 C C . VAL A 1 376 ? 28.354 22.023 64.241 1.00 14.98 376 VAL A C 1
ATOM 3076 O O . VAL A 1 376 ? 29.565 22.227 64.120 1.00 16.81 376 VAL A O 1
ATOM 3080 N N . GLU A 1 377 ? 27.870 21.164 65.125 1.00 15.22 377 GLU A N 1
ATOM 3081 C CA . GLU A 1 377 ? 28.789 20.452 66.002 1.00 16.45 377 GLU A CA 1
ATOM 3082 C C . GLU A 1 377 ? 29.714 19.537 65.202 1.00 17.85 377 GLU A C 1
ATOM 3083 O O . GLU A 1 377 ? 30.873 19.343 65.569 1.00 17.36 377 GLU A O 1
ATOM 3089 N N . GLN A 1 378 ? 29.213 18.992 64.097 1.00 16.06 378 GLN A N 1
ATOM 3090 C CA . GLN A 1 378 ? 30.040 18.122 63.264 1.00 14.72 378 GLN A CA 1
ATOM 3091 C C . GLN A 1 378 ? 31.130 18.901 62.532 1.00 15.48 378 GLN A C 1
ATOM 3092 O O . GLN A 1 378 ? 32.263 18.432 62.406 1.00 15.53 378 GLN A O 1
ATOM 3098 N N . ILE A 1 379 ? 30.804 20.109 62.091 1.00 15.24 379 ILE A N 1
ATOM 3099 C CA . ILE A 1 379 ? 31.814 20.988 61.513 1.00 16.81 379 ILE A CA 1
ATOM 3100 C C . ILE A 1 379 ? 32.932 21.234 62.528 1.00 21.12 379 ILE A C 1
ATOM 3101 O O . ILE A 1 379 ? 34.122 21.178 62.194 1.00 20.89 379 ILE A O 1
ATOM 3106 N N . LYS A 1 380 ? 32.538 21.488 63.773 1.00 19.14 380 LYS A N 1
ATOM 3107 C CA . LYS A 1 380 ? 33.497 21.636 64.872 1.00 20.95 380 LYS A CA 1
ATOM 3108 C C . LYS A 1 380 ? 34.325 20.376 65.108 1.00 19.76 380 LYS A C 1
ATOM 3109 O O . LYS A 1 380 ? 35.536 20.458 65.290 1.00 19.62 380 LYS A O 1
ATOM 3115 N N . GLU A 1 381 ? 33.672 19.215 65.114 1.00 17.18 381 GLU A N 1
ATOM 3116 C CA . GLU A 1 381 ? 34.367 17.952 65.341 1.00 17.41 381 GLU A CA 1
ATOM 3117 C C . GLU A 1 381 ? 35.441 17.723 64.289 1.00 21.40 381 GLU A C 1
ATOM 3118 O O . GLU A 1 381 ? 36.396 16.988 64.523 1.00 23.33 381 GLU A O 1
ATOM 3124 N N . LYS A 1 382 ? 35.285 18.349 63.128 1.00 20.49 382 LYS A N 1
ATOM 3125 C CA . LYS A 1 382 ? 36.260 18.182 62.060 1.00 20.71 382 LYS A CA 1
ATOM 3126 C C . LYS A 1 382 ? 37.370 19.218 62.157 1.00 22.39 382 LYS A C 1
ATOM 3127 O O . LYS A 1 382 ? 38.271 19.251 61.322 1.00 20.57 382 LYS A O 1
ATOM 3133 N N . GLY A 1 383 ? 37.305 20.055 63.188 1.00 23.02 383 GLY A N 1
ATOM 3134 C CA . GLY A 1 383 ? 38.300 21.095 63.382 1.00 23.34 383 GLY A CA 1
ATOM 3135 C C . GLY A 1 383 ? 38.125 22.301 62.475 1.00 25.82 383 GLY A C 1
ATOM 3136 O O . GLY A 1 383 ? 39.053 23.087 62.302 1.00 23.20 383 GLY A O 1
ATOM 3137 N N . LEU A 1 384 ? 36.933 22.453 61.903 1.00 19.61 384 LEU A N 1
ATOM 3138 C CA . LEU A 1 384 ? 36.651 23.562 60.992 1.00 20.73 384 LEU A CA 1
ATOM 3139 C C . LEU A 1 384 ? 35.858 24.661 61.693 1.00 23.36 384 LEU A C 1
ATOM 3140 O O . LEU A 1 384 ? 35.382 24.482 62.812 1.00 20.12 384 LEU A O 1
ATOM 3145 N N . ASN A 1 385 ? 35.723 25.801 61.024 1.00 24.12 385 ASN A N 1
ATOM 3146 C CA . ASN A 1 385 ? 35.006 26.936 61.589 1.00 21.04 385 ASN A CA 1
ATOM 3147 C C . ASN A 1 385 ? 33.629 27.124 60.958 1.00 19.97 385 ASN A C 1
ATOM 3148 O O . ASN A 1 385 ? 33.526 27.480 59.795 1.00 18.79 385 ASN A O 1
ATOM 3153 N N . PRO A 1 386 ? 32.565 26.901 61.739 1.00 19.19 386 PRO A N 1
ATOM 3154 C CA . PRO A 1 386 ? 31.184 27.029 61.267 1.00 19.03 386 PRO A CA 1
ATOM 3155 C C . PRO A 1 386 ? 30.918 28.376 60.600 1.00 21.96 386 PRO A C 1
ATOM 3156 O O . PRO A 1 386 ? 30.090 28.467 59.693 1.00 21.71 386 PRO A O 1
ATOM 3160 N N . GLU A 1 387 ? 31.614 29.419 61.037 1.00 24.30 387 GLU A N 1
ATOM 3161 C CA . GLU A 1 387 ? 31.380 30.744 60.471 1.00 20.21 387 GLU A CA 1
ATOM 3162 C C . GLU A 1 387 ? 31.856 30.828 59.025 1.00 22.41 387 GLU A C 1
ATOM 3163 O O . GLU A 1 387 ? 31.427 31.694 58.276 1.00 23.88 387 GLU A O 1
ATOM 3169 N N . SER A 1 388 ? 32.712 29.896 58.625 1.00 20.50 388 SER A N 1
ATOM 3170 C CA . SER A 1 388 ? 33.161 29.840 57.246 1.00 19.17 388 SER A CA 1
ATOM 3171 C C . SER A 1 388 ? 32.082 29.243 56.324 1.00 22.13 388 SER A C 1
ATOM 3172 O O . SER A 1 388 ? 32.215 29.257 55.097 1.00 20.20 388 SER A O 1
ATOM 3175 N N . PHE A 1 389 ? 31.009 28.730 56.919 1.00 18.32 389 PHE A N 1
ATOM 3176 C CA . PHE A 1 389 ? 29.947 28.070 56.157 1.00 16.58 389 PHE A CA 1
ATOM 3177 C C . PHE A 1 389 ? 28.593 28.747 56.340 1.00 20.71 389 PHE A C 1
ATOM 3178 O O . PHE A 1 389 ? 27.547 28.109 56.217 1.00 17.79 389 PHE A O 1
ATOM 3186 N N . GLU A 1 390 ? 28.595 30.038 56.629 1.00 19.29 390 GLU A N 1
ATOM 3187 C CA . GLU A 1 390 ? 27.341 30.681 56.983 1.00 22.93 390 GLU A CA 1
ATOM 3188 C C . GLU A 1 390 ? 26.290 30.630 55.866 1.00 19.38 390 GLU A C 1
ATOM 3189 O O . GLU A 1 390 ? 25.110 30.443 56.140 1.00 19.02 390 GLU A O 1
ATOM 3195 N N . PHE A 1 391 ? 26.704 30.793 54.615 1.00 15.97 391 PHE A N 1
ATOM 3196 C CA . PHE A 1 391 ? 25.716 30.809 53.539 1.00 23.68 391 PHE A CA 1
ATOM 3197 C C . PHE A 1 391 ? 25.067 29.441 53.362 1.00 15.30 391 PHE A C 1
ATOM 3198 O O . PHE A 1 391 ? 23.913 29.327 52.951 1.00 15.83 391 PHE A O 1
ATOM 3206 N N . TYR A 1 392 ? 25.816 28.412 53.718 1.00 12.61 392 TYR A N 1
ATOM 3207 C CA . TYR A 1 392 ? 25.340 27.037 53.665 1.00 13.01 392 TYR A CA 1
ATOM 3208 C C . TYR A 1 392 ? 24.473 26.723 54.881 1.00 14.45 392 TYR A C 1
ATOM 3209 O O . TYR A 1 392 ? 23.381 26.192 54.734 1.00 14.46 392 TYR A O 1
ATOM 3218 N N . LEU A 1 393 ? 24.941 27.084 56.071 1.00 13.56 393 LEU A N 1
ATOM 3219 C CA . LEU A 1 393 ? 24.195 26.783 57.283 1.00 13.61 393 LEU A CA 1
ATOM 3220 C C . LEU A 1 393 ? 22.846 27.498 57.312 1.00 14.50 393 LEU A C 1
ATOM 3221 O O . LEU A 1 393 ? 21.870 26.957 57.812 1.00 13.52 393 LEU A O 1
ATOM 3226 N N . LYS A 1 394 ? 22.799 28.705 56.752 1.00 16.19 394 LYS A N 1
ATOM 3227 C CA . LYS A 1 394 ? 21.576 29.495 56.705 1.00 17.60 394 LYS A CA 1
ATOM 3228 C C . LYS A 1 394 ? 20.414 28.673 56.140 1.00 15.85 394 LYS A C 1
ATOM 3229 O O . LYS A 1 394 ? 19.286 28.762 56.628 1.00 15.24 394 LYS A O 1
ATOM 3235 N N . ALA A 1 395 ? 20.708 27.865 55.121 1.00 12.95 395 ALA A N 1
ATOM 3236 C CA . ALA A 1 395 ? 19.707 27.050 54.433 1.00 14.89 395 ALA A CA 1
ATOM 3237 C C . ALA A 1 395 ? 19.086 25.961 55.303 1.00 11.53 395 ALA A C 1
ATOM 3238 O O . ALA A 1 395 ? 18.085 25.352 54.914 1.00 12.79 395 ALA A O 1
ATOM 3240 N N . PHE A 1 396 ? 19.683 25.697 56.460 1.00 10.14 396 PHE A N 1
ATOM 3241 C CA . PHE A 1 396 ? 19.195 24.636 57.332 1.00 13.27 396 PHE A CA 1
ATOM 3242 C C . PHE A 1 396 ? 18.292 25.184 58.444 1.00 14.21 396 PHE A C 1
ATOM 3243 O O . PHE A 1 396 ? 17.866 24.441 59.326 1.00 14.55 396 PHE A O 1
ATOM 3251 N N . ARG A 1 397 ? 17.988 26.478 58.400 1.00 11.16 397 ARG A N 1
ATOM 3252 C CA . ARG A 1 397 ? 17.281 27.112 59.516 1.00 13.93 397 ARG A CA 1
ATOM 3253 C C . ARG A 1 397 ? 15.818 27.464 59.246 1.00 14.82 397 ARG A C 1
ATOM 3254 O O . ARG A 1 397 ? 15.094 27.856 60.165 1.00 14.58 397 ARG A O 1
ATOM 3262 N N . TYR A 1 398 ? 15.371 27.319 58.002 1.00 15.04 398 TYR A N 1
ATOM 3263 C CA . TYR A 1 398 ? 14.038 27.790 57.649 1.00 12.12 398 TYR A CA 1
ATOM 3264 C C . TYR A 1 398 ? 13.196 26.723 56.974 1.00 13.94 398 TYR A C 1
ATOM 3265 O O . TYR A 1 398 ? 12.471 26.995 56.020 1.00 13.65 398 TYR A O 1
ATOM 3274 N N . GLY A 1 399 ? 13.275 25.513 57.506 1.00 11.08 399 GLY A N 1
ATOM 3275 C CA . GLY A 1 399 ? 12.561 24.380 56.950 1.00 13.93 399 GLY A CA 1
ATOM 3276 C C . GLY A 1 399 ? 13.441 23.625 55.966 1.00 12.00 399 GLY A C 1
ATOM 3277 O O . GLY A 1 399 ? 13.452 23.944 54.780 1.00 12.09 399 GLY A O 1
ATOM 3278 N N . MET A 1 400 ? 14.177 22.638 56.468 1.00 12.08 400 MET A N 1
ATOM 3279 C CA . MET A 1 400 ? 15.062 21.801 55.650 1.00 9.72 400 MET A CA 1
ATOM 3280 C C . MET A 1 400 ? 14.647 20.346 55.803 1.00 9.98 400 MET A C 1
ATOM 3281 O O . MET A 1 400 ? 14.685 19.803 56.896 1.00 12.83 400 MET A O 1
ATOM 3286 N N . PRO A 1 401 ? 14.242 19.705 54.705 1.00 9.43 401 PRO A N 1
ATOM 3287 C CA . PRO A 1 401 ? 13.838 18.298 54.796 1.00 10.78 401 PRO A CA 1
ATOM 3288 C C . PRO A 1 401 ? 15.057 17.385 54.911 1.00 12.61 401 PRO A C 1
ATOM 3289 O O . PRO A 1 401 ? 16.179 17.811 54.600 1.00 9.73 401 PRO A O 1
ATOM 3293 N N . PRO A 1 402 ? 14.846 16.138 55.345 1.00 11.47 402 PRO A N 1
ATOM 3294 C CA . PRO A 1 402 ? 15.951 15.175 55.346 1.00 9.58 402 PRO A CA 1
ATOM 3295 C C . PRO A 1 402 ? 16.366 14.998 53.896 1.00 10.19 402 PRO A C 1
ATOM 3296 O O . PRO A 1 402 ? 15.512 15.093 53.026 1.00 9.45 402 PRO A O 1
ATOM 3300 N N . HIS A 1 403 ? 17.645 14.761 53.634 1.00 10.41 403 HIS A N 1
ATOM 3301 C CA . HIS A 1 403 ? 18.081 14.576 52.258 1.00 11.00 403 HIS A CA 1
ATOM 3302 C C . HIS A 1 403 ? 19.395 13.816 52.180 1.00 8.96 403 HIS A C 1
ATOM 3303 O O . HIS A 1 403 ? 20.060 13.595 53.190 1.00 8.91 403 HIS A O 1
ATOM 3310 N N . GLY A 1 404 ? 19.742 13.409 50.964 1.00 8.69 404 GLY A N 1
ATOM 3311 C CA . GLY A 1 404 ? 20.941 12.630 50.721 1.00 8.71 404 GLY A CA 1
ATOM 3312 C C . GLY A 1 404 ? 21.237 12.626 49.237 1.00 10.30 404 GLY A C 1
ATOM 3313 O O . GLY A 1 404 ? 20.420 13.067 48.418 1.00 10.21 404 GLY A O 1
ATOM 3314 N N . GLY A 1 405 ? 22.405 12.118 48.869 1.00 9.58 405 GLY A N 1
ATOM 3315 C CA . GLY A 1 405 ? 22.801 12.180 47.480 1.00 7.86 405 GLY A CA 1
ATOM 3316 C C . GLY A 1 405 ? 24.130 11.506 47.257 1.00 9.98 405 GLY A C 1
ATOM 3317 O O . GLY A 1 405 ? 24.611 10.757 48.112 1.00 9.20 405 GLY A O 1
ATOM 3318 N N . PHE A 1 406 ? 24.727 11.782 46.103 1.00 8.01 406 PHE A N 1
ATOM 3319 C CA . PHE A 1 406 ? 25.975 11.146 45.729 1.00 8.92 406 PHE A CA 1
ATOM 3320 C C . PHE A 1 406 ? 26.711 11.978 44.704 1.00 9.72 406 PHE A C 1
ATOM 3321 O O . PHE A 1 406 ? 26.136 12.868 44.078 1.00 8.79 406 PHE A O 1
ATOM 3329 N N . GLY A 1 407 ? 27.991 11.679 44.559 1.00 7.69 407 GLY A N 1
ATOM 3330 C CA . GLY A 1 407 ? 28.808 12.210 43.485 1.00 8.11 407 GLY A CA 1
ATOM 3331 C C . GLY A 1 407 ? 29.338 10.998 42.743 1.00 10.53 407 GLY A C 1
ATOM 3332 O O . GLY A 1 407 ? 29.940 10.116 43.355 1.00 8.52 407 GLY A O 1
ATOM 3333 N N . LEU A 1 408 ? 29.081 10.938 41.439 1.00 8.42 408 LEU A N 1
ATOM 3334 C CA . LEU A 1 408 ? 29.499 9.814 40.604 1.00 8.50 408 LEU A CA 1
ATOM 3335 C C . LEU A 1 408 ? 30.483 10.316 39.554 1.00 9.49 408 LEU A C 1
ATOM 3336 O O . LEU A 1 408 ? 30.140 11.171 38.733 1.00 9.23 408 LEU A O 1
ATOM 3341 N N . GLY A 1 409 ? 31.714 9.820 39.587 1.00 7.32 409 GLY A N 1
ATOM 3342 C CA . GLY A 1 409 ? 32.734 10.341 38.689 1.00 9.12 409 GLY A CA 1
ATOM 3343 C C . GLY A 1 409 ? 32.494 9.809 37.290 1.00 9.32 409 GLY A C 1
ATOM 3344 O O . GLY A 1 409 ? 32.399 8.595 37.109 1.00 9.52 409 GLY A O 1
ATOM 3345 N N . ALA A 1 410 ? 32.407 10.691 36.299 1.00 7.92 410 ALA A N 1
ATOM 3346 C CA . ALA A 1 410 ? 32.118 10.228 34.951 1.00 8.34 410 ALA A CA 1
ATOM 3347 C C . ALA A 1 410 ? 33.301 9.447 34.410 1.00 8.93 410 ALA A C 1
ATOM 3348 O O . ALA A 1 410 ? 33.131 8.381 33.831 1.00 8.81 410 ALA A O 1
ATOM 3350 N N . GLU A 1 411 ? 34.503 9.990 34.594 1.00 9.36 411 GLU A N 1
ATOM 3351 C CA . GLU A 1 411 ? 35.724 9.305 34.178 1.00 8.65 411 GLU A CA 1
ATOM 3352 C C . GLU A 1 411 ? 35.882 7.985 34.917 1.00 10.19 411 GLU A C 1
ATOM 3353 O O . GLU A 1 411 ? 36.195 6.965 34.311 1.00 10.89 411 GLU A O 1
ATOM 3359 N N . ARG A 1 412 ? 35.659 7.997 36.227 1.00 9.86 412 ARG A N 1
ATOM 3360 C CA . ARG A 1 412 ? 35.756 6.757 36.996 1.00 9.36 412 ARG A CA 1
ATOM 3361 C C . ARG A 1 412 ? 34.782 5.714 36.447 1.00 10.22 412 ARG A C 1
ATOM 3362 O O . ARG A 1 412 ? 35.144 4.556 36.232 1.00 11.02 412 ARG A O 1
ATOM 3370 N N . LEU A 1 413 ? 33.553 6.136 36.192 1.00 9.73 413 LEU A N 1
ATOM 3371 C CA . LEU A 1 413 ? 32.524 5.214 35.723 1.00 10.29 413 LEU A CA 1
ATOM 3372 C C . LEU A 1 413 ? 32.896 4.610 34.371 1.00 10.06 413 LEU A C 1
ATOM 3373 O O . LEU A 1 413 ? 32.810 3.392 34.166 1.00 9.89 413 LEU A O 1
ATOM 3378 N N . ILE A 1 414 ? 33.310 5.459 33.441 1.00 7.89 414 ILE A N 1
ATOM 3379 C CA . ILE A 1 414 ? 33.602 4.977 32.093 1.00 7.78 414 ILE A CA 1
ATOM 3380 C C . ILE A 1 414 ? 34.851 4.098 32.087 1.00 10.53 414 ILE A C 1
ATOM 3381 O O . ILE A 1 414 ? 34.855 3.027 31.477 1.00 9.45 414 ILE A O 1
ATOM 3386 N N . LYS A 1 415 ? 35.895 4.541 32.783 1.00 9.12 415 LYS A N 1
ATOM 3387 C CA . LYS A 1 415 ? 37.113 3.739 32.915 1.00 10.21 415 LYS A CA 1
ATOM 3388 C C . LYS A 1 415 ? 36.811 2.341 33.472 1.00 11.77 415 LYS A C 1
ATOM 3389 O O . LYS A 1 415 ? 37.251 1.328 32.921 1.00 8.99 415 LYS A O 1
ATOM 3395 N N . GLN A 1 416 ? 36.051 2.281 34.560 1.00 9.37 416 GLN A N 1
ATOM 3396 C CA . GLN A 1 416 ? 35.773 0.995 35.183 1.00 9.69 416 GLN A CA 1
ATOM 3397 C C . GLN A 1 416 ? 34.823 0.146 34.354 1.00 11.78 416 GLN A C 1
ATOM 3398 O O . GLN A 1 416 ? 34.987 -1.066 34.278 1.00 13.17 416 GLN A O 1
ATOM 3404 N N . MET A 1 417 ? 33.829 0.782 33.748 1.00 8.60 417 MET A N 1
ATOM 3405 C CA . MET A 1 417 ? 32.879 0.089 32.885 1.00 10.40 417 MET A CA 1
ATOM 3406 C C . MET A 1 417 ? 33.585 -0.697 31.782 1.00 12.74 417 MET A C 1
ATOM 3407 O O . MET A 1 417 ? 33.197 -1.819 31.456 1.00 12.60 417 MET A O 1
ATOM 3412 N N . LEU A 1 418 ? 34.619 -0.094 31.205 1.00 11.27 418 LEU A N 1
ATOM 3413 C CA . LEU A 1 418 ? 35.309 -0.696 30.070 1.00 12.13 418 LEU A CA 1
ATOM 3414 C C . LEU A 1 418 ? 36.615 -1.355 30.503 1.00 13.60 418 LEU A C 1
ATOM 3415 O O . LEU A 1 418 ? 37.436 -1.732 29.667 1.00 13.07 418 LEU A O 1
ATOM 3420 N N . ASP A 1 419 ? 36.796 -1.482 31.816 1.00 12.21 419 ASP A N 1
ATOM 3421 C CA . ASP A 1 419 ? 37.970 -2.133 32.383 1.00 13.61 419 ASP A CA 1
ATOM 3422 C C . ASP A 1 419 ? 39.278 -1.596 31.790 1.00 16.46 419 ASP A C 1
ATOM 3423 O O . ASP A 1 419 ? 40.207 -2.356 31.510 1.00 14.57 419 ASP A O 1
ATOM 3428 N N . LEU A 1 420 ? 39.351 -0.280 31.619 1.00 12.81 420 LEU A N 1
ATOM 3429 C CA . LEU A 1 420 ? 40.524 0.366 31.030 1.00 12.73 420 LEU A CA 1
ATOM 3430 C C . LEU A 1 420 ? 41.599 0.624 32.089 1.00 16.14 420 LEU A C 1
ATOM 3431 O O . LEU A 1 420 ? 41.296 0.947 33.238 1.00 14.94 420 LEU A O 1
ATOM 3436 N N . PRO A 1 421 ? 42.869 0.478 31.705 1.00 17.36 421 PRO A N 1
ATOM 3437 C CA . PRO A 1 421 ? 43.925 0.539 32.719 1.00 17.33 421 PRO A CA 1
ATOM 3438 C C . PRO A 1 421 ? 44.201 1.944 33.225 1.00 16.44 421 PRO A C 1
ATOM 3439 O O . PRO A 1 421 ? 44.715 2.099 34.332 1.00 20.53 421 PRO A O 1
ATOM 3443 N N . ASN A 1 422 ? 43.852 2.962 32.448 1.00 14.43 422 ASN A N 1
ATOM 3444 C CA . ASN A 1 422 ? 44.249 4.311 32.819 1.00 13.90 422 ASN A CA 1
ATOM 3445 C C . ASN A 1 422 ? 43.130 5.322 32.608 1.00 13.76 422 ASN A C 1
ATOM 3446 O O . ASN A 1 422 ? 42.520 5.374 31.545 1.00 12.51 422 ASN A O 1
ATOM 3451 N N . ILE A 1 423 ? 42.862 6.119 33.632 1.00 11.65 423 ILE A N 1
ATOM 3452 C CA . ILE A 1 423 ? 41.764 7.071 33.571 1.00 10.23 423 ILE A CA 1
ATOM 3453 C C . ILE A 1 423 ? 41.954 8.139 32.476 1.00 10.58 423 ILE A C 1
ATOM 3454 O O . ILE A 1 423 ? 40.991 8.770 32.043 1.00 10.30 423 ILE A O 1
ATOM 3459 N N . ARG A 1 424 ? 43.185 8.326 32.016 1.00 9.95 424 ARG A N 1
ATOM 3460 C CA . ARG A 1 424 ? 43.448 9.301 30.952 1.00 11.69 424 ARG A CA 1
ATOM 3461 C C . ARG A 1 424 ? 42.866 8.876 29.593 1.00 9.94 424 ARG A C 1
ATOM 3462 O O . ARG A 1 424 ? 42.782 9.687 28.657 1.00 10.76 424 ARG A O 1
ATOM 3470 N N . GLU A 1 425 ? 42.468 7.613 29.487 1.00 8.21 425 GLU A N 1
ATOM 3471 C CA . GLU A 1 425 ? 41.930 7.101 28.232 1.00 12.77 425 GLU A CA 1
ATOM 3472 C C . GLU A 1 425 ? 40.510 7.604 27.992 1.00 9.76 425 GLU A C 1
ATOM 3473 O O . GLU A 1 425 ? 40.015 7.539 26.871 1.00 10.16 425 GLU A O 1
ATOM 3479 N N . VAL A 1 426 ? 39.853 8.094 29.042 1.00 10.15 426 VAL A N 1
ATOM 3480 C CA . VAL A 1 426 ? 38.423 8.411 28.940 1.00 10.95 426 VAL A CA 1
ATOM 3481 C C . VAL A 1 426 ? 38.084 9.901 29.045 1.00 7.19 426 VAL A C 1
ATOM 3482 O O . VAL A 1 426 ? 36.911 10.270 29.206 1.00 8.25 426 VAL A O 1
ATOM 3486 N N . ILE A 1 427 ? 39.093 10.758 28.963 1.00 7.74 427 ILE A N 1
ATOM 3487 C CA . ILE A 1 427 ? 38.850 12.201 28.892 1.00 8.38 427 ILE A CA 1
ATOM 3488 C C . ILE A 1 427 ? 39.796 12.779 27.850 1.00 9.81 427 ILE A C 1
ATOM 3489 O O . ILE A 1 427 ? 40.950 12.380 27.768 1.00 8.41 427 ILE A O 1
ATOM 3494 N N . LEU A 1 428 ? 39.314 13.704 27.033 1.00 8.36 428 LEU A N 1
ATOM 3495 C CA . LEU A 1 428 ? 40.104 14.113 25.877 1.00 10.96 428 LEU A CA 1
ATOM 3496 C C . LEU A 1 428 ? 41.439 14.762 26.237 1.00 11.88 428 LEU A C 1
ATOM 3497 O O . LEU A 1 428 ? 42.474 14.410 25.677 1.00 12.88 428 LEU A O 1
ATOM 3502 N N . PHE A 1 429 ? 41.407 15.723 27.151 1.00 12.20 429 PHE A N 1
ATOM 3503 C CA . PHE A 1 429 ? 42.603 16.483 27.511 1.00 10.14 429 PHE A CA 1
ATOM 3504 C C . PHE A 1 429 ? 42.832 16.445 29.014 1.00 12.49 429 PHE A C 1
ATOM 3505 O O . PHE A 1 429 ? 42.478 17.381 29.729 1.00 11.16 429 PHE A O 1
ATOM 3513 N N . PRO A 1 430 ? 43.423 15.348 29.501 1.00 11.14 430 PRO A N 1
ATOM 3514 C CA . PRO A 1 430 ? 43.566 15.145 30.949 1.00 10.54 430 PRO A CA 1
ATOM 3515 C C . PRO A 1 430 ? 44.417 16.218 31.621 1.00 12.14 430 PRO A C 1
ATOM 3516 O O . PRO A 1 430 ? 45.315 16.789 31.012 1.00 11.01 430 PRO A O 1
ATOM 3520 N N . ARG A 1 431 ? 44.118 16.488 32.883 1.00 10.88 431 ARG A N 1
ATOM 3521 C CA . ARG A 1 431 ? 44.930 17.376 33.693 1.00 12.95 431 ARG A CA 1
ATOM 3522 C C . ARG A 1 431 ? 45.418 16.555 34.868 1.00 16.11 431 ARG A C 1
ATOM 3523 O O . ARG A 1 431 ? 44.615 15.946 35.578 1.00 13.28 431 ARG A O 1
ATOM 3531 N N . ASP A 1 432 ? 46.730 16.498 35.054 1.00 14.44 432 ASP A N 1
ATOM 3532 C CA . ASP A 1 432 ? 47.275 15.776 36.196 1.00 18.10 432 ASP A CA 1
ATOM 3533 C C . ASP A 1 432 ? 48.462 16.536 36.790 1.00 20.10 432 ASP A C 1
ATOM 3534 O O . ASP A 1 432 ? 48.704 17.694 36.431 1.00 16.53 432 ASP A O 1
ATOM 3539 N N . ARG A 1 433 ? 49.193 15.904 37.704 1.00 21.12 433 ARG A N 1
ATOM 3540 C CA . ARG A 1 433 ? 50.252 16.612 38.418 1.00 23.94 433 ARG A CA 1
ATOM 3541 C C . ARG A 1 433 ? 51.305 17.139 37.448 1.00 21.56 433 ARG A C 1
ATOM 3542 O O . ARG A 1 433 ? 51.923 18.173 37.685 1.00 23.70 433 ARG A O 1
ATOM 3550 N N . ARG A 1 434 ? 51.479 16.442 36.333 1.00 20.33 434 ARG A N 1
ATOM 3551 C CA . ARG A 1 434 ? 52.505 16.806 35.358 1.00 25.08 434 ARG A CA 1
ATOM 3552 C C . ARG A 1 434 ? 51.959 17.305 34.015 1.00 30.17 434 ARG A C 1
ATOM 3553 O O . ARG A 1 434 ? 52.730 17.731 33.157 1.00 31.17 434 ARG A O 1
ATOM 3561 N N . ARG A 1 435 ? 50.644 17.246 33.819 1.00 20.35 435 ARG A N 1
ATOM 3562 C CA . ARG A 1 435 ? 50.086 17.604 32.518 1.00 16.95 435 ARG A CA 1
ATOM 3563 C C . ARG A 1 435 ? 49.136 18.782 32.605 1.00 17.00 435 ARG A C 1
ATOM 3564 O O . ARG A 1 435 ? 48.098 18.709 33.265 1.00 15.67 435 ARG A O 1
ATOM 3572 N N . LEU A 1 436 ? 49.499 19.855 31.914 1.00 17.19 436 LEU A N 1
ATOM 3573 C CA . LEU A 1 436 ? 48.725 21.094 31.899 1.00 15.04 436 LEU A CA 1
ATOM 3574 C C . LEU A 1 436 ? 48.363 21.465 30.458 1.00 16.51 436 LEU A C 1
ATOM 3575 O O . LEU A 1 436 ? 47.482 22.286 30.218 1.00 15.96 436 LEU A O 1
ATOM 3580 N N . THR A 1 437 ? 49.078 20.874 29.508 1.00 18.26 437 THR A N 1
ATOM 3581 C CA . THR A 1 437 ? 48.873 21.141 28.085 1.00 20.89 437 THR A CA 1
ATOM 3582 C C . THR A 1 437 ? 48.879 19.827 27.314 1.00 29.10 437 THR A C 1
ATOM 3583 O O . THR A 1 437 ? 49.458 18.844 27.776 1.00 27.82 437 THR A O 1
ATOM 3587 N N . PRO A 1 438 ? 48.245 19.803 26.130 1.00 25.45 438 PRO A N 1
ATOM 3588 C CA . PRO A 1 438 ? 47.570 20.915 25.449 1.00 24.45 438 PRO A CA 1
ATOM 3589 C C . PRO A 1 438 ? 46.358 21.386 26.239 1.00 22.58 438 PRO A C 1
ATOM 3590 O O . PRO A 1 438 ? 45.740 20.495 26.821 1.00 24.94 438 PRO A O 1
ATOM 3594 N N . MET B 1 1 ? 10.250 6.975 51.351 1.00 1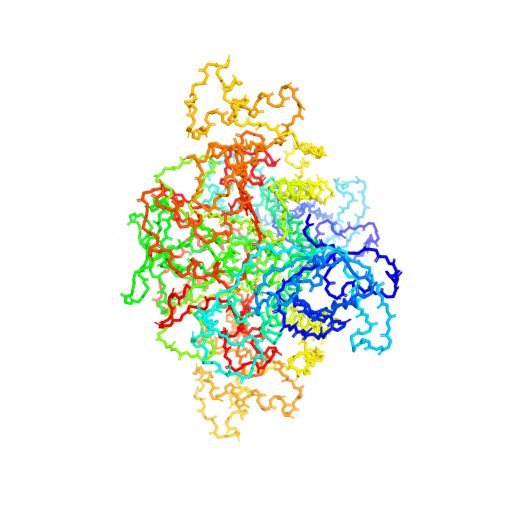5.63 1 MET B N 1
ATOM 3595 C CA . MET B 1 1 ? 10.101 8.397 51.049 1.00 15.56 1 MET B CA 1
ATOM 3596 C C . MET B 1 1 ? 8.915 8.934 51.835 1.00 18.66 1 MET B C 1
ATOM 3597 O O . MET B 1 1 ? 7.942 8.211 52.040 1.00 17.01 1 MET B O 1
ATOM 3602 N N . TYR B 1 2 ? 8.987 10.190 52.266 1.00 13.26 2 TYR B N 1
ATOM 3603 C CA . TYR B 1 2 ? 7.899 10.789 53.039 1.00 16.31 2 TYR B CA 1
ATOM 3604 C C . TYR B 1 2 ? 6.699 11.231 52.209 1.00 18.87 2 TYR B C 1
ATOM 3605 O O . TYR B 1 2 ? 5.682 11.652 52.765 1.00 18.03 2 TYR B O 1
ATOM 3614 N N . ARG B 1 3 ? 6.816 11.171 50.889 1.00 15.98 3 ARG B N 1
ATOM 3615 C CA . ARG B 1 3 ? 5.664 11.433 50.042 1.00 15.26 3 ARG B CA 1
ATOM 3616 C C . ARG B 1 3 ? 5.528 10.356 48.964 1.00 19.71 3 ARG B C 1
ATOM 3617 O O . ARG B 1 3 ? 6.518 9.723 48.566 1.00 20.02 3 ARG B O 1
ATOM 3625 N N . THR B 1 4 ? 4.295 10.138 48.513 1.00 16.30 4 THR B N 1
ATOM 3626 C CA . THR B 1 4 ? 4.045 9.301 47.343 1.00 16.23 4 THR B CA 1
ATOM 3627 C C . THR B 1 4 ? 3.714 10.150 46.120 1.00 20.32 4 THR B C 1
ATOM 3628 O O . THR B 1 4 ? 3.933 9.729 44.987 1.00 18.94 4 THR B O 1
ATOM 3632 N N . HIS B 1 5 ? 3.179 11.345 46.344 1.00 17.01 5 HIS B N 1
ATOM 3633 C CA . HIS B 1 5 ? 2.703 12.158 45.232 1.00 17.99 5 HIS B CA 1
ATOM 3634 C C . HIS B 1 5 ? 3.005 13.618 45.460 1.00 15.56 5 HIS B C 1
ATOM 3635 O O . HIS B 1 5 ? 2.794 14.137 46.550 1.00 15.28 5 HIS B O 1
ATOM 3642 N N . TYR B 1 6 ? 3.493 14.282 44.419 1.00 17.10 6 TYR B N 1
ATOM 3643 C CA . TYR B 1 6 ? 3.534 15.734 44.418 1.00 15.52 6 TYR B CA 1
ATOM 3644 C C . TYR B 1 6 ? 2.114 16.238 44.205 1.00 17.82 6 TYR B C 1
ATOM 3645 O O . TYR B 1 6 ? 1.255 15.504 43.710 1.00 16.49 6 TYR B O 1
ATOM 3654 N N . SER B 1 7 ? 1.883 17.493 44.567 1.00 15.82 7 SER B N 1
ATOM 3655 C CA . SER B 1 7 ? 0.590 18.136 44.384 1.00 14.74 7 SER B CA 1
ATOM 3656 C C . SER B 1 7 ? 0.004 17.930 42.987 1.00 18.85 7 SER B C 1
ATOM 3657 O O . SER B 1 7 ? -1.205 17.788 42.826 1.00 21.34 7 SER B O 1
ATOM 3660 N N . SER B 1 8 ? 0.870 17.918 41.982 1.00 17.30 8 SER B N 1
ATOM 3661 C CA . SER B 1 8 ? 0.442 17.875 40.590 1.00 17.47 8 SER B CA 1
ATOM 3662 C C . SER B 1 8 ? 0.161 16.461 40.103 1.00 18.48 8 SER B C 1
ATOM 3663 O O . SER B 1 8 ? -0.300 16.269 38.973 1.00 18.99 8 SER B O 1
ATOM 3666 N N . GLU B 1 9 ? 0.454 15.473 40.937 1.00 16.12 9 GLU B N 1
ATOM 3667 C CA . GLU B 1 9 ? 0.360 14.082 40.517 1.00 19.49 9 GLU B CA 1
ATOM 3668 C C . GLU B 1 9 ? -0.911 13.402 41.005 1.00 23.81 9 GLU B C 1
ATOM 3669 O O . GLU B 1 9 ? -1.165 12.244 40.691 1.00 17.09 9 GLU B O 1
ATOM 3675 N N . ILE B 1 10 ? -1.707 14.123 41.781 1.00 19.57 10 ILE B N 1
ATOM 3676 C CA . ILE B 1 10 ? -2.950 13.572 42.289 1.00 21.68 10 ILE B CA 1
ATOM 3677 C C . ILE B 1 10 ? -4.086 13.851 41.313 1.00 23.50 10 ILE B C 1
ATOM 3678 O O . ILE B 1 10 ? -4.465 14.996 41.107 1.00 20.79 10 ILE B O 1
ATOM 3683 N N . THR B 1 11 ? -4.613 12.794 40.707 1.00 22.66 11 THR B N 1
ATOM 3684 C CA . THR B 1 11 ? -5.717 12.923 39.761 1.00 27.78 11 THR B CA 1
ATOM 3685 C C . THR B 1 11 ? -6.953 12.158 40.238 1.00 28.18 11 THR B C 1
ATOM 3686 O O . THR B 1 11 ? -6.903 11.436 41.231 1.00 30.76 11 THR B O 1
ATOM 3690 N N . GLU B 1 12 ? -8.056 12.308 39.512 1.00 32.07 12 GLU B N 1
ATOM 3691 C CA . GLU B 1 12 ? -9.334 11.714 39.910 1.00 32.94 12 GLU B CA 1
ATOM 3692 C C . GLU B 1 12 ? -9.279 10.210 40.162 1.00 31.50 12 GLU B C 1
ATOM 3693 O O . GLU B 1 12 ? -10.006 9.693 41.010 1.00 33.64 12 GLU B O 1
ATOM 3699 N N . GLU B 1 13 ? -8.420 9.506 39.434 1.00 32.44 13 GLU B N 1
ATOM 3700 C CA . GLU B 1 13 ? -8.298 8.062 39.617 1.00 32.87 13 GLU B CA 1
ATOM 3701 C C . GLU B 1 13 ? -7.878 7.711 41.037 1.00 33.09 13 GLU B C 1
ATOM 3702 O O . GLU B 1 13 ? -8.127 6.601 41.507 1.00 34.43 13 GLU B O 1
ATOM 3708 N N . LEU B 1 14 ? -7.234 8.652 41.721 1.00 27.88 14 LEU B N 1
ATOM 3709 C CA . LEU B 1 14 ? -6.774 8.406 43.087 1.00 28.19 14 LEU B CA 1
ATOM 3710 C C . LEU B 1 14 ? -7.844 8.726 44.128 1.00 26.09 14 LEU B C 1
ATOM 3711 O O . LEU B 1 14 ? -7.618 8.572 45.331 1.00 25.82 14 LEU B O 1
ATOM 3716 N N . ASN B 1 15 ? -9.009 9.169 43.665 1.00 29.60 15 ASN B N 1
ATOM 3717 C CA . ASN B 1 15 ? -10.076 9.564 44.575 1.00 24.28 15 ASN B CA 1
ATOM 3718 C C . ASN B 1 15 ? -10.382 8.472 45.588 1.00 24.87 15 ASN B C 1
ATOM 3719 O O . ASN B 1 15 ? -10.604 7.317 45.228 1.00 23.11 15 ASN B O 1
ATOM 3724 N N . GLY B 1 16 ? -10.365 8.836 46.864 1.00 22.45 16 GLY B N 1
ATOM 3725 C CA . GLY B 1 16 ? -10.642 7.881 47.924 1.00 25.91 16 GLY B CA 1
ATOM 3726 C C . GLY B 1 16 ? -9.475 6.974 48.285 1.00 25.34 16 GLY B C 1
ATOM 3727 O O . GLY B 1 16 ? -9.599 6.128 49.165 1.00 19.66 16 GLY B O 1
ATOM 3728 N N . GLN B 1 17 ? -8.341 7.141 47.613 1.00 24.02 17 GLN B N 1
ATOM 3729 C CA . GLN B 1 17 ? -7.146 6.368 47.953 1.00 26.22 17 GLN B CA 1
ATOM 3730 C C . GLN B 1 17 ? -6.264 7.096 48.972 1.00 24.12 17 GLN B C 1
ATOM 3731 O O . GLN B 1 17 ? -6.344 8.315 49.120 1.00 20.12 17 GLN B O 1
ATOM 3737 N N . LYS B 1 18 ? -5.430 6.339 49.677 1.00 22.53 18 LYS B N 1
ATOM 3738 C CA . LYS B 1 18 ? -4.442 6.929 50.567 1.00 23.12 18 LYS B CA 1
ATOM 3739 C C . LYS B 1 18 ? -3.221 7.373 49.772 1.00 26.26 18 LYS B C 1
ATOM 3740 O O . LYS B 1 18 ? -2.760 6.665 48.874 1.00 21.50 18 LYS B O 1
ATOM 3746 N N . VAL B 1 19 ? -2.708 8.552 50.107 1.00 21.20 19 VAL B N 1
ATOM 3747 C CA . VAL B 1 19 ? -1.467 9.055 49.538 1.00 18.39 19 VAL B CA 1
ATOM 3748 C C . VAL B 1 19 ? -0.648 9.672 50.657 1.00 22.30 19 VAL B C 1
ATOM 3749 O O . VAL B 1 19 ? -1.135 9.839 51.783 1.00 19.05 19 VAL B O 1
ATOM 3753 N N . LYS B 1 20 ? 0.606 9.988 50.357 1.00 16.69 20 LYS B N 1
ATOM 3754 C CA . LYS B 1 20 ? 1.432 10.760 51.270 1.00 17.24 20 LYS B CA 1
ATOM 3755 C C . LYS B 1 20 ? 1.880 11.994 50.521 1.00 15.77 20 LYS B C 1
ATOM 3756 O O . LYS B 1 20 ? 2.398 11.893 49.408 1.00 16.80 20 LYS B O 1
ATOM 3762 N N . VAL B 1 21 ? 1.665 13.160 51.115 1.00 16.63 21 VAL B N 1
ATOM 3763 C CA . VAL B 1 21 ? 2.173 14.395 50.543 1.00 13.91 21 VAL B CA 1
ATOM 3764 C C . VAL B 1 21 ? 3.130 15.019 51.540 1.00 14.33 21 VAL B C 1
ATOM 3765 O O . VAL B 1 21 ? 3.094 14.710 52.730 1.00 15.55 21 VAL B O 1
ATOM 3769 N N . ALA B 1 22 ? 3.998 15.892 51.052 1.00 14.54 22 ALA B N 1
ATOM 3770 C CA . ALA B 1 22 ? 5.005 16.489 51.907 1.00 13.25 22 ALA B CA 1
ATOM 3771 C C . ALA B 1 22 ? 5.498 17.794 51.316 1.00 12.87 22 ALA B C 1
ATOM 3772 O O . ALA B 1 22 ? 5.500 17.986 50.094 1.00 13.57 22 ALA B O 1
ATOM 3774 N N . GLY B 1 23 ? 5.915 18.693 52.191 1.00 12.93 23 GLY B N 1
ATOM 3775 C CA . GLY B 1 23 ? 6.384 19.991 51.754 1.00 12.49 23 GLY B CA 1
ATOM 3776 C C . GLY B 1 23 ? 6.500 20.976 52.900 1.00 13.23 23 GLY B C 1
ATOM 3777 O O . GLY B 1 23 ? 6.784 20.604 54.044 1.00 12.25 23 GLY B O 1
ATOM 3778 N N . TRP B 1 24 ? 6.287 22.247 52.581 1.00 10.87 24 TRP B N 1
ATOM 3779 C CA . TRP B 1 24 ? 6.470 23.335 53.531 1.00 12.63 24 TRP B CA 1
ATOM 3780 C C . TRP B 1 24 ? 5.109 23.916 53.878 1.00 13.29 24 TRP B C 1
ATOM 3781 O O . TRP B 1 24 ? 4.267 24.047 53.005 1.00 13.79 24 TRP B O 1
ATOM 3792 N N . VAL B 1 25 ? 4.891 24.261 55.144 1.00 12.47 25 VAL B N 1
ATOM 3793 C CA . VAL B 1 25 ? 3.601 24.818 55.536 1.00 12.19 25 VAL B CA 1
ATOM 3794 C C . VAL B 1 25 ? 3.416 26.177 54.893 1.00 12.82 25 VAL B C 1
ATOM 3795 O O . VAL B 1 25 ? 4.213 27.093 55.105 1.00 12.30 25 VAL B O 1
ATOM 3799 N N . TRP B 1 26 ? 2.367 26.303 54.093 1.00 13.58 26 TRP B N 1
ATOM 3800 C CA . TRP B 1 26 ? 2.097 27.541 53.380 1.00 15.18 26 TRP B CA 1
ATOM 3801 C C . TRP B 1 26 ? 1.136 28.380 54.203 1.00 18.52 26 TRP B C 1
ATOM 3802 O O . TRP B 1 26 ? 1.356 29.571 54.445 1.00 16.82 26 TRP B O 1
ATOM 3813 N N . GLU B 1 27 ? 0.071 27.741 54.662 1.00 15.32 27 GLU B N 1
ATOM 3814 C CA . GLU B 1 27 ? -0.919 28.438 55.463 1.00 20.05 27 GLU B CA 1
ATOM 3815 C C . GLU B 1 27 ? -1.621 27.479 56.399 1.00 16.30 27 GLU B C 1
ATOM 3816 O O . GLU B 1 27 ? -1.899 26.339 56.034 1.00 15.86 27 GLU B O 1
ATOM 3822 N N . VAL B 1 28 ? -1.908 27.949 57.609 1.00 14.58 28 VAL B N 1
ATOM 3823 C CA . VAL B 1 28 ? -2.813 27.231 58.496 1.00 15.58 28 VAL B CA 1
ATOM 3824 C C . VAL B 1 28 ? -4.020 28.111 58.841 1.00 15.75 28 VAL B C 1
ATOM 3825 O O . VAL B 1 28 ? -3.871 29.285 59.181 1.00 16.06 28 VAL B O 1
ATOM 3829 N N . LYS B 1 29 ? -5.214 27.548 58.743 1.00 14.87 29 LYS B N 1
ATOM 3830 C CA . LYS B 1 29 ? -6.407 28.267 59.161 1.00 16.35 29 LYS B CA 1
ATOM 3831 C C . LYS B 1 29 ? -7.189 27.428 60.153 1.00 16.66 29 LYS B C 1
ATOM 3832 O O . LYS B 1 29 ? -7.754 26.403 59.794 1.00 16.61 29 LYS B O 1
ATOM 3838 N N . ASP B 1 30 ? -7.197 27.861 61.407 1.00 14.17 30 ASP B N 1
ATOM 3839 C CA . ASP B 1 30 ? -7.977 27.200 62.448 1.00 15.22 30 ASP B CA 1
ATOM 3840 C C . ASP B 1 30 ? -9.319 27.915 62.523 1.00 15.99 30 ASP B C 1
ATOM 3841 O O . ASP B 1 30 ? -9.404 29.017 63.068 1.00 14.68 30 ASP B O 1
ATOM 3846 N N . LEU B 1 31 ? -10.359 27.305 61.968 1.00 14.05 31 LEU B N 1
ATOM 3847 C CA . LEU B 1 31 ? -11.660 27.976 61.897 1.00 14.23 31 LEU B CA 1
ATOM 3848 C C . LEU B 1 31 ? -12.701 27.358 62.824 1.00 13.00 31 LEU B C 1
ATOM 3849 O O . LEU B 1 31 ? -13.869 27.215 62.454 1.00 14.51 31 LEU B O 1
ATOM 3854 N N . GLY B 1 32 ? -12.278 26.996 64.030 1.00 14.59 32 GLY B N 1
ATOM 3855 C CA . GLY B 1 32 ? -13.176 26.398 64.997 1.00 13.03 32 GLY B CA 1
ATOM 3856 C C . GLY B 1 32 ? -13.392 24.916 64.757 1.00 13.93 32 GLY B C 1
ATOM 3857 O O . GLY B 1 32 ? -12.502 24.113 65.002 1.00 13.93 32 GLY B O 1
ATOM 3858 N N . GLY B 1 33 ? -14.578 24.558 64.276 1.00 13.46 33 GLY B N 1
ATOM 3859 C CA . GLY B 1 33 ? -14.951 23.160 64.073 1.00 13.55 33 GLY B CA 1
ATOM 3860 C C . GLY B 1 33 ? -14.279 22.499 62.879 1.00 15.05 33 GLY B C 1
ATOM 3861 O O . GLY B 1 33 ? -14.380 21.285 62.689 1.00 16.49 33 GLY B O 1
ATOM 3862 N N . ILE B 1 34 ? -13.604 23.300 62.065 1.00 14.23 34 ILE B N 1
ATOM 3863 C CA . ILE B 1 34 ? -12.828 22.778 60.942 1.00 11.39 34 ILE B CA 1
ATOM 3864 C C . ILE B 1 34 ? -11.525 23.553 60.837 1.00 13.67 34 ILE B C 1
ATOM 3865 O O . ILE B 1 34 ? -11.486 24.755 61.116 1.00 13.09 34 ILE B O 1
ATOM 3870 N N . LYS B 1 35 ? -10.457 22.862 60.450 1.00 12.22 35 LYS B N 1
ATOM 3871 C CA . LYS B 1 35 ? -9.164 23.513 60.258 1.00 14.28 35 LYS B CA 1
ATOM 3872 C C . LYS B 1 35 ? -8.597 23.130 58.900 1.00 16.07 35 LYS B C 1
ATOM 3873 O O . LYS B 1 35 ? -8.906 22.064 58.359 1.00 14.82 35 LYS B O 1
ATOM 3879 N N . PHE B 1 36 ? -7.780 24.013 58.346 1.00 15.73 36 PHE B N 1
ATOM 3880 C CA . PHE B 1 36 ? -7.178 23.767 57.044 1.00 15.37 36 PHE B CA 1
ATOM 3881 C C . PHE B 1 36 ? -5.675 23.944 57.135 1.00 17.14 36 PHE B C 1
ATOM 3882 O O . PHE B 1 36 ? -5.179 24.856 57.803 1.00 15.15 36 PHE B O 1
ATOM 3890 N N . LEU B 1 37 ? -4.955 23.066 56.450 1.00 15.36 37 LEU B N 1
ATOM 3891 C CA . LEU B 1 37 ? -3.504 23.155 56.378 1.00 13.44 37 LEU B CA 1
ATOM 3892 C C . LEU B 1 37 ? -3.139 23.095 54.917 1.00 15.36 37 LEU B C 1
ATOM 3893 O O . LEU B 1 37 ? -3.531 22.152 54.226 1.00 14.96 37 LEU B O 1
ATOM 3898 N N . TRP B 1 38 ? -2.407 24.095 54.437 1.00 12.73 38 TRP B N 1
ATOM 3899 C CA . TRP B 1 38 ? -1.956 24.085 53.056 1.00 14.09 38 TRP B CA 1
ATOM 3900 C C . TRP B 1 38 ? -0.458 23.835 53.007 1.00 11.33 38 TRP B C 1
ATOM 3901 O O . TRP B 1 38 ? 0.305 24.492 53.710 1.00 12.91 38 TRP B O 1
ATOM 3912 N N . ILE B 1 39 ? -0.048 22.893 52.165 1.00 13.09 39 ILE B N 1
ATOM 3913 C CA . ILE B 1 39 ? 1.354 22.494 52.062 1.00 12.93 39 ILE B CA 1
ATOM 3914 C C . ILE B 1 39 ? 1.864 22.848 50.671 1.00 12.46 39 ILE B C 1
ATOM 3915 O O . ILE B 1 39 ? 1.199 22.566 49.673 1.00 13.02 39 ILE B O 1
ATOM 3920 N N . ARG B 1 40 ? 3.026 23.489 50.599 1.00 13.25 40 ARG B N 1
ATOM 3921 C CA . ARG B 1 40 ? 3.575 23.858 49.301 1.00 11.37 40 ARG B CA 1
ATOM 3922 C C . ARG B 1 40 ? 4.672 22.877 48.916 1.00 13.68 40 ARG B C 1
ATOM 3923 O O . ARG B 1 40 ? 5.550 22.575 49.724 1.00 12.87 40 ARG B O 1
ATOM 3931 N N . ASP B 1 41 ? 4.604 22.360 47.693 1.00 14.44 41 ASP B N 1
ATOM 3932 C CA . ASP B 1 41 ? 5.728 21.612 47.145 1.00 17.34 41 ASP B CA 1
ATOM 3933 C C . ASP B 1 41 ? 6.170 22.265 45.842 1.00 14.29 41 ASP B C 1
ATOM 3934 O O . ASP B 1 41 ? 5.697 23.358 45.504 1.00 13.53 41 ASP B O 1
ATOM 3939 N N . ARG B 1 42 ? 7.085 21.611 45.131 1.00 14.78 42 ARG B N 1
ATOM 3940 C CA . ARG B 1 42 ? 7.712 22.192 43.951 1.00 15.67 42 ARG B CA 1
ATOM 3941 C C . ARG B 1 42 ? 6.672 22.586 42.908 1.00 15.12 42 ARG B C 1
ATOM 3942 O O . ARG B 1 42 ? 6.914 23.480 42.097 1.00 14.63 42 ARG B O 1
ATOM 3950 N N . ASP B 1 43 ? 5.534 21.891 42.909 1.00 16.48 43 ASP B N 1
ATOM 3951 C CA . ASP B 1 43 ? 4.525 22.076 41.866 1.00 15.42 43 ASP B CA 1
ATOM 3952 C C . ASP B 1 43 ? 3.327 22.931 42.259 1.00 18.05 43 ASP B C 1
ATOM 3953 O O . ASP B 1 43 ? 2.506 23.270 41.414 1.00 20.14 43 ASP B O 1
ATOM 3958 N N . GLY B 1 44 ? 3.212 23.279 43.533 1.00 17.62 44 GLY B N 1
ATOM 3959 C CA . GLY B 1 44 ? 2.068 24.064 43.952 1.00 19.66 44 GLY B CA 1
ATOM 3960 C C . GLY B 1 44 ? 1.665 23.753 45.374 1.00 19.71 44 GLY B C 1
ATOM 3961 O O . GLY B 1 44 ? 2.478 23.262 46.152 1.00 16.87 44 GLY B O 1
ATOM 3962 N N . ILE B 1 45 ? 0.408 24.040 45.705 1.00 18.28 45 ILE B N 1
ATOM 3963 C CA . ILE B 1 45 ? -0.103 23.835 47.053 1.00 16.12 45 ILE B CA 1
ATOM 3964 C C . ILE B 1 45 ? -1.105 22.684 47.067 1.00 20.28 45 ILE B C 1
ATOM 3965 O O . ILE B 1 45 ? -1.773 22.433 46.064 1.00 22.59 45 ILE B O 1
ATOM 3970 N N . VAL B 1 46 ? -1.214 22.000 48.204 1.00 13.81 46 VAL B N 1
ATOM 3971 C CA . VAL B 1 46 ? -2.183 20.925 48.378 1.00 13.62 46 VAL B CA 1
ATOM 3972 C C . VAL B 1 46 ? -2.999 21.210 49.627 1.00 15.95 46 VAL B C 1
ATOM 3973 O O . VAL B 1 46 ? -2.449 21.596 50.648 1.00 14.95 46 VAL B O 1
ATOM 3977 N N . GLN B 1 47 ? -4.308 21.000 49.553 1.00 14.57 47 GLN B N 1
ATOM 3978 C CA . GLN B 1 47 ? -5.185 21.320 50.677 1.00 16.38 47 GLN B CA 1
ATOM 3979 C C . GLN B 1 47 ? -5.387 20.134 51.608 1.00 13.41 47 GLN B C 1
ATOM 3980 O O . GLN B 1 47 ? -5.834 19.071 51.187 1.00 16.49 47 GLN B O 1
ATOM 3986 N N . ILE B 1 48 ? -5.046 20.325 52.877 1.00 13.06 48 ILE B N 1
ATOM 3987 C CA . ILE B 1 48 ? -5.350 19.344 53.903 1.00 14.41 48 ILE B CA 1
ATOM 3988 C C . ILE B 1 48 ? -6.555 19.861 54.689 1.00 16.54 48 ILE B C 1
ATOM 3989 O O . ILE B 1 48 ? -6.512 20.955 55.234 1.00 16.61 48 ILE B O 1
ATOM 3994 N N . THR B 1 49 ? -7.628 19.079 54.730 1.00 16.62 49 THR B N 1
ATOM 3995 C CA . THR B 1 49 ? -8.876 19.513 55.362 1.00 15.99 49 THR B CA 1
ATOM 3996 C C . THR B 1 49 ? -9.193 18.647 56.564 1.00 16.31 49 THR B C 1
ATOM 3997 O O . THR B 1 49 ? -9.296 17.425 56.438 1.00 14.86 49 THR B O 1
ATOM 4001 N N . ALA B 1 50 ? -9.366 19.283 57.723 1.00 15.51 50 ALA B N 1
ATOM 4002 C CA . ALA B 1 50 ? -9.575 18.575 58.981 1.00 17.84 50 ALA B CA 1
ATOM 4003 C C . ALA B 1 50 ? -10.877 18.967 59.695 1.00 15.10 50 ALA B C 1
ATOM 4004 O O . ALA B 1 50 ? -10.864 19.815 60.587 1.00 13.95 50 ALA B O 1
ATOM 4006 N N . PRO B 1 51 ? -12.001 18.349 59.297 1.00 16.04 51 PRO B N 1
ATOM 4007 C CA . PRO B 1 51 ? -13.280 18.512 60.001 1.00 17.99 51 PRO B CA 1
ATOM 4008 C C . PRO B 1 51 ? -13.209 17.781 61.341 1.00 18.46 51 PRO B C 1
ATOM 4009 O O . PRO B 1 51 ? -12.728 16.641 61.389 1.00 18.97 51 PRO B O 1
ATOM 4013 N N . LYS B 1 52 ? -13.672 18.420 62.412 1.00 15.89 52 LYS B N 1
ATOM 4014 C CA . LYS B 1 52 ? -13.484 17.869 63.753 1.00 18.33 52 LYS B CA 1
ATOM 4015 C C . LYS B 1 52 ? -13.964 16.428 63.875 1.00 19.25 52 LYS B C 1
ATOM 4016 O O . LYS B 1 52 ? -13.287 15.590 64.467 1.00 22.89 52 LYS B O 1
ATOM 4022 N N . LYS B 1 53 ? -15.128 16.139 63.305 1.00 19.20 53 LYS B N 1
ATOM 4023 C CA . LYS B 1 53 ? -15.706 14.804 63.429 1.00 24.85 53 LYS B CA 1
ATOM 4024 C C . LYS B 1 53 ? -15.037 13.764 62.531 1.00 22.47 53 LYS B C 1
ATOM 4025 O O . LYS B 1 53 ? -15.349 12.576 62.620 1.00 24.68 53 LYS B O 1
ATOM 4031 N N . LYS B 1 54 ? -14.116 14.200 61.673 1.00 20.96 54 LYS B N 1
ATOM 4032 C CA . LYS B 1 54 ? -13.496 13.291 60.710 1.00 19.79 54 LYS B CA 1
ATOM 4033 C C . LYS B 1 54 ? -11.999 13.025 60.907 1.00 23.14 54 LYS B C 1
ATOM 4034 O O . LYS B 1 54 ? -11.414 12.233 60.172 1.00 24.46 54 LYS B O 1
ATOM 4040 N N . VAL B 1 55 ? -11.389 13.656 61.908 1.00 19.49 55 VAL B N 1
ATOM 4041 C CA . VAL B 1 55 ? -9.963 13.456 62.184 1.00 21.33 55 VAL B CA 1
ATOM 4042 C C . VAL B 1 55 ? -9.680 13.111 63.652 1.00 24.88 55 VAL B C 1
ATOM 4043 O O . VAL B 1 55 ? -10.461 13.445 64.539 1.00 20.90 55 VAL B O 1
ATOM 4047 N N . ASP B 1 56 ? -8.543 12.459 63.895 1.00 21.39 56 ASP B N 1
ATOM 4048 C CA . ASP B 1 56 ? -8.066 12.183 65.246 1.00 22.16 56 ASP B CA 1
ATOM 4049 C C . ASP B 1 56 ? -7.908 13.513 65.978 1.00 23.46 56 ASP B C 1
ATOM 4050 O O . ASP B 1 56 ? -7.431 14.485 65.395 1.00 24.38 56 ASP B O 1
ATOM 4055 N N . PRO B 1 57 ? -8.320 13.564 67.252 1.00 24.37 57 PRO B N 1
ATOM 4056 C CA . PRO B 1 57 ? -8.258 14.788 68.060 1.00 22.59 57 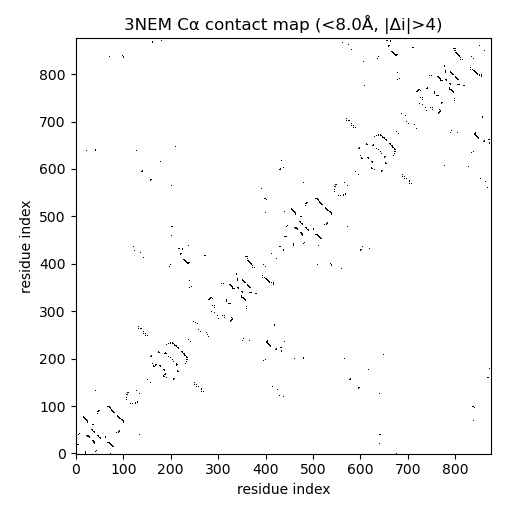PRO B CA 1
ATOM 4057 C C . PRO B 1 57 ? -6.842 15.328 68.221 1.00 22.47 57 PRO B C 1
ATOM 4058 O O . PRO B 1 57 ? -6.659 16.539 68.310 1.00 21.37 57 PRO B O 1
ATOM 4062 N N . GLU B 1 58 ? -5.846 14.453 68.279 1.00 24.25 58 GLU B N 1
ATOM 4063 C CA . GLU B 1 58 ? -4.487 14.953 68.428 1.00 23.59 58 GLU B CA 1
ATOM 4064 C C . GLU B 1 58 ? -4.039 15.652 67.144 1.00 19.33 58 GLU B C 1
ATOM 4065 O O . GLU B 1 58 ? -3.283 16.624 67.178 1.00 19.99 58 GLU B O 1
ATOM 4071 N N . LEU B 1 59 ? -4.540 15.161 66.020 1.00 18.03 59 LEU B N 1
ATOM 4072 C CA . LEU B 1 59 ? -4.321 15.796 64.735 1.00 21.24 59 LEU B CA 1
ATOM 4073 C C . LEU B 1 59 ? -4.970 17.182 64.742 1.00 21.57 59 LEU B C 1
ATOM 4074 O O . LEU B 1 59 ? -4.363 18.187 64.355 1.00 18.43 59 LEU B O 1
ATOM 4079 N N . PHE B 1 60 ? -6.216 17.214 65.193 1.00 19.08 60 PHE B N 1
ATOM 4080 C CA . PHE B 1 60 ? -6.981 18.448 65.285 1.00 18.19 60 PHE B CA 1
ATOM 4081 C C . PHE B 1 60 ? -6.245 19.513 66.098 1.00 19.10 60 PHE B C 1
ATOM 4082 O O . PHE B 1 60 ? -6.246 20.680 65.730 1.00 17.08 60 PHE B O 1
ATOM 4090 N N . LYS B 1 61 ? -5.604 19.125 67.197 1.00 18.55 61 LYS B N 1
ATOM 4091 C CA . LYS B 1 61 ? -4.932 20.132 68.011 1.00 20.74 61 LYS B CA 1
ATOM 4092 C C . LYS B 1 61 ? -3.515 20.434 67.531 1.00 14.82 61 LYS B C 1
ATOM 4093 O O . LYS B 1 61 ? -2.938 21.446 67.892 1.00 17.22 61 LYS B O 1
ATOM 4099 N N . LEU B 1 62 ? -2.965 19.555 66.706 1.00 17.05 62 LEU B N 1
ATOM 4100 C CA . LEU B 1 62 ? -1.618 19.770 66.188 1.00 21.04 62 LEU B CA 1
ATOM 4101 C C . LEU B 1 62 ? -1.610 20.888 65.145 1.00 17.22 62 LEU B C 1
ATOM 4102 O O . LEU B 1 62 ? -0.734 21.754 65.145 1.00 15.71 62 LEU B O 1
ATOM 4107 N N . ILE B 1 63 ? -2.601 20.878 64.263 1.00 17.24 63 ILE B N 1
ATOM 4108 C CA . ILE B 1 63 ? -2.621 21.813 63.137 1.00 12.99 63 ILE B CA 1
ATOM 4109 C C . ILE B 1 63 ? -2.345 23.294 63.492 1.00 17.73 63 ILE B C 1
ATOM 4110 O O . ILE B 1 63 ? -1.518 23.946 62.845 1.00 16.58 63 ILE B O 1
ATOM 4115 N N . PRO B 1 64 ? -3.023 23.835 64.524 1.00 17.39 64 PRO B N 1
ATOM 4116 C CA . PRO B 1 64 ? -2.759 25.237 64.886 1.00 17.48 64 PRO B CA 1
ATOM 4117 C C . PRO B 1 64 ? -1.329 25.506 65.370 1.00 16.43 64 PRO B C 1
ATOM 4118 O O . PRO B 1 64 ? -0.912 26.656 65.374 1.00 21.45 64 PRO B O 1
ATOM 4122 N N . LYS B 1 65 ? -0.606 24.474 65.791 1.00 14.01 65 LYS B N 1
ATOM 4123 C CA . LYS B 1 65 ? 0.766 24.641 66.264 1.00 18.65 65 LYS B CA 1
ATOM 4124 C C . LYS B 1 65 ? 1.777 24.739 65.123 1.00 18.01 65 LYS B C 1
ATOM 4125 O O . LYS B 1 65 ? 2.927 25.126 65.341 1.00 20.46 65 LYS B O 1
ATOM 4131 N N . LEU B 1 66 ? 1.360 24.365 63.917 1.00 18.21 66 LEU B N 1
ATOM 4132 C CA . LEU B 1 66 ? 2.255 24.409 62.764 1.00 17.54 66 LEU B CA 1
ATOM 4133 C C . LEU B 1 66 ? 2.556 25.849 62.362 1.00 20.88 66 LEU B C 1
ATOM 4134 O O . LEU B 1 66 ? 1.687 26.718 62.426 1.00 18.55 66 LEU B O 1
ATOM 4139 N N . ARG B 1 67 ? 3.791 26.095 61.942 1.00 18.19 67 ARG B N 1
ATOM 4140 C CA . ARG B 1 67 ? 4.219 27.440 61.604 1.00 17.50 67 ARG B CA 1
ATOM 4141 C C . ARG B 1 67 ? 4.647 27.538 60.150 1.00 19.27 67 ARG B C 1
ATOM 4142 O O . ARG B 1 67 ? 5.046 26.545 59.541 1.00 13.80 67 ARG B O 1
ATOM 4150 N N . SER B 1 68 ? 4.539 28.743 59.603 1.00 14.57 68 SER B N 1
ATOM 4151 C CA . SER B 1 68 ? 4.990 29.039 58.252 1.00 15.80 68 SER B CA 1
ATOM 4152 C C . SER B 1 68 ? 6.374 28.432 57.952 1.00 14.52 68 SER B C 1
ATOM 4153 O O . SER B 1 68 ? 7.334 28.627 58.699 1.00 13.24 68 SER B O 1
ATOM 4156 N N . GLU B 1 69 ? 6.444 27.687 56.854 1.00 11.80 69 GLU B N 1
ATOM 4157 C CA . GLU B 1 69 ? 7.685 27.072 56.358 1.00 12.19 69 GLU B CA 1
ATOM 4158 C C . GLU B 1 69 ? 8.214 25.867 57.144 1.00 15.88 69 GLU B C 1
ATOM 4159 O O . GLU B 1 69 ? 9.279 25.344 56.807 1.00 12.32 69 GLU B O 1
ATOM 4165 N N . ASP B 1 70 ? 7.493 25.422 58.177 1.00 12.92 70 ASP B N 1
ATOM 4166 C CA . ASP B 1 70 ? 7.789 24.113 58.774 1.00 12.95 70 ASP B CA 1
ATOM 4167 C C . ASP B 1 70 ? 7.721 23.061 57.670 1.00 11.08 70 ASP B C 1
ATOM 4168 O O . ASP B 1 70 ? 6.859 23.130 56.791 1.00 11.34 70 ASP B O 1
ATOM 4173 N N . VAL B 1 71 ? 8.613 22.076 57.716 1.00 11.94 71 VAL B N 1
ATOM 4174 C CA . VAL B 1 71 ? 8.546 20.965 56.769 1.00 11.31 71 VAL B CA 1
ATOM 4175 C C . VAL B 1 71 ? 7.744 19.828 57.383 1.00 13.94 71 VAL B C 1
ATOM 4176 O O . VAL B 1 71 ? 8.070 19.344 58.473 1.00 12.10 71 VAL B O 1
ATOM 4180 N N . VAL B 1 72 ? 6.695 19.410 56.684 1.00 11.61 72 VAL B N 1
ATOM 4181 C CA . VAL B 1 72 ? 5.788 18.402 57.210 1.00 13.63 72 VAL B CA 1
ATOM 4182 C C . VAL B 1 72 ? 5.449 17.378 56.140 1.00 14.23 72 VAL B C 1
ATOM 4183 O O . VAL B 1 72 ? 5.631 17.624 54.945 1.00 16.66 72 VAL B O 1
ATOM 4187 N N . ALA B 1 73 ? 4.969 16.224 56.583 1.00 15.26 73 ALA B N 1
ATOM 4188 C CA . ALA B 1 73 ? 4.507 15.179 55.680 1.00 13.66 73 ALA B CA 1
ATOM 4189 C C . ALA B 1 73 ? 3.172 14.689 56.205 1.00 17.42 73 ALA B C 1
ATOM 4190 O O . ALA B 1 73 ? 2.982 14.549 57.420 1.00 14.87 73 ALA B O 1
ATOM 4192 N N . VAL B 1 74 ? 2.251 14.436 55.289 1.00 16.42 74 VAL B N 1
ATOM 4193 C CA . VAL B 1 74 ? 0.889 14.097 55.655 1.00 15.24 74 VAL B CA 1
ATOM 4194 C C . VAL B 1 74 ? 0.476 12.830 54.934 1.00 15.17 74 VAL B C 1
ATOM 4195 O O . VAL B 1 74 ? 0.670 12.703 53.726 1.00 17.01 74 VAL B O 1
ATOM 4199 N N . GLU B 1 75 ? -0.085 11.881 55.671 1.00 17.08 75 GLU B N 1
ATOM 4200 C CA . GLU B 1 75 ? -0.690 10.720 55.027 1.00 17.04 75 GLU B CA 1
ATOM 4201 C C . GLU B 1 75 ? -2.187 10.812 55.214 1.00 18.81 75 GLU B C 1
ATOM 4202 O O . GLU B 1 75 ? -2.660 11.032 56.324 1.00 19.26 75 GLU B O 1
ATOM 4208 N N . GLY B 1 76 ? -2.937 10.653 54.134 1.00 17.29 76 GLY B N 1
ATOM 4209 C CA . GLY B 1 76 ? -4.379 10.768 54.235 1.00 20.24 76 GLY B CA 1
ATOM 4210 C C . GLY B 1 76 ? -5.107 10.323 52.988 1.00 19.59 76 GLY B C 1
ATOM 4211 O O . GLY B 1 76 ? -4.510 9.780 52.061 1.00 20.73 76 GLY B O 1
ATOM 4212 N N . VAL B 1 77 ? -6.410 10.574 52.964 1.00 19.10 77 VAL B N 1
ATOM 4213 C CA . VAL B 1 77 ? -7.264 10.068 51.909 1.00 18.77 77 VAL B CA 1
ATOM 4214 C C . VAL B 1 77 ? -7.635 11.185 50.951 1.00 19.57 77 VAL B C 1
ATOM 4215 O O . VAL B 1 77 ? -8.074 12.250 51.375 1.00 17.47 77 VAL B O 1
ATOM 4219 N N . VAL B 1 78 ? -7.469 10.928 49.658 1.00 17.35 78 VAL B N 1
ATOM 4220 C CA . VAL B 1 78 ? -7.802 11.897 48.626 1.00 17.18 78 VAL B CA 1
ATOM 4221 C C . VAL B 1 78 ? -9.310 12.025 48.501 1.00 18.86 78 VAL B C 1
ATOM 4222 O O . VAL B 1 78 ? -10.022 11.027 48.407 1.00 20.96 78 VAL B O 1
ATOM 4226 N N . ASN B 1 79 ? -9.791 13.258 48.518 1.00 19.23 79 ASN B N 1
ATOM 4227 C CA . ASN B 1 79 ? -11.206 13.522 48.351 1.00 19.64 79 ASN B CA 1
ATOM 4228 C C . ASN B 1 79 ? -11.399 14.594 47.313 1.00 17.98 79 ASN B C 1
ATOM 4229 O O . ASN B 1 79 ? -11.155 15.772 47.578 1.00 22.40 79 ASN B O 1
ATOM 4234 N N . PHE B 1 80 ? -11.815 14.199 46.118 1.00 19.23 80 PHE B N 1
ATOM 4235 C CA . PHE B 1 80 ? -12.134 15.188 45.102 1.00 21.69 80 PHE B CA 1
ATOM 4236 C C . PHE B 1 80 ? -13.463 15.848 45.434 1.00 24.55 80 PHE B C 1
ATOM 4237 O O . PHE B 1 80 ? -14.455 15.166 45.689 1.00 25.94 80 PHE B O 1
ATOM 4245 N N . THR B 1 81 ? -13.471 17.175 45.446 1.00 24.32 81 THR B N 1
ATOM 4246 C CA . THR B 1 81 ? -14.670 17.919 45.805 1.00 25.86 81 THR B CA 1
ATOM 4247 C C . THR B 1 81 ? -14.637 19.325 45.213 1.00 26.77 81 THR B C 1
ATOM 4248 O O . THR B 1 81 ? -13.578 19.946 45.145 1.00 27.43 81 THR B O 1
ATOM 4252 N N . PRO B 1 82 ? -15.807 19.828 44.785 1.00 25.57 82 PRO B N 1
ATOM 4253 C CA . PRO B 1 82 ? -15.921 21.170 44.203 1.00 24.24 82 PRO B CA 1
ATOM 4254 C C . PRO B 1 82 ? -15.559 22.227 45.239 1.00 27.20 82 PRO B C 1
ATOM 4255 O O . PRO B 1 82 ? -15.170 23.333 44.872 1.00 29.78 82 PRO B O 1
ATOM 4259 N N . LYS B 1 83 ? -15.698 21.880 46.518 1.00 24.06 83 LYS B N 1
ATOM 4260 C CA . LYS B 1 83 ? -15.383 22.792 47.621 1.00 28.63 83 LYS B CA 1
ATOM 4261 C C . LYS B 1 83 ? -13.891 23.079 47.715 1.00 30.40 83 LYS B C 1
ATOM 4262 O O . LYS B 1 83 ? -13.467 24.001 48.420 1.00 26.84 83 LYS B O 1
ATOM 4268 N N . ALA B 1 84 ? -13.099 22.279 47.009 1.00 27.23 84 ALA B N 1
ATOM 4269 C CA . ALA B 1 84 ? -11.650 22.417 47.037 1.00 25.87 84 ALA B CA 1
ATOM 4270 C C . ALA B 1 84 ? -11.141 23.271 45.883 1.00 26.21 84 ALA B C 1
ATOM 4271 O O . ALA B 1 84 ? -11.407 22.983 44.715 1.00 26.74 84 ALA B O 1
ATOM 4273 N N . LYS B 1 85 ? -10.413 24.327 46.233 1.00 30.35 85 LYS B N 1
ATOM 4274 C CA . LYS B 1 85 ? -9.806 25.251 45.279 1.00 34.18 85 LYS B CA 1
ATOM 4275 C C . LYS B 1 85 ? -9.295 24.529 44.044 1.00 34.48 85 LYS B C 1
ATOM 4276 O O . LYS B 1 85 ? -9.549 24.945 42.913 1.00 34.99 85 LYS B O 1
ATOM 4282 N N . LEU B 1 86 ? -8.578 23.436 44.275 1.00 28.88 86 LEU B N 1
ATOM 4283 C CA . LEU B 1 86 ? -7.825 22.781 43.218 1.00 28.69 86 LEU B CA 1
ATOM 4284 C C . LEU B 1 86 ? -8.383 21.406 42.865 1.00 29.12 86 LEU B C 1
ATOM 4285 O O . LEU B 1 86 ? -7.677 20.566 42.314 1.00 33.24 86 LEU B O 1
ATOM 4290 N N . GLY B 1 87 ? -9.653 21.183 43.187 1.00 22.30 87 GLY B N 1
ATOM 4291 C CA . GLY B 1 87 ? -10.349 19.979 42.774 1.00 24.64 87 GLY B CA 1
ATOM 4292 C C . GLY B 1 87 ? -10.402 18.881 43.817 1.00 24.67 87 GLY B C 1
ATOM 4293 O O . GLY B 1 87 ? -11.303 18.042 43.811 1.00 20.97 87 GLY B O 1
ATOM 4294 N N . PHE B 1 88 ? -9.433 18.872 44.721 1.00 21.35 88 PHE B N 1
ATOM 4295 C CA . PHE B 1 88 ? -9.385 17.816 45.717 1.00 20.50 88 PHE B CA 1
ATOM 4296 C C . PHE B 1 88 ? -8.718 18.302 46.987 1.00 18.74 88 PHE B C 1
ATOM 4297 O O . PHE B 1 88 ? -7.963 19.276 46.977 1.00 19.56 88 PHE B O 1
ATOM 4305 N N . GLU B 1 89 ? -8.996 17.600 48.077 1.00 14.45 89 GLU B N 1
ATOM 4306 C CA . GLU B 1 89 ? -8.370 17.873 49.350 1.00 17.05 89 GLU B CA 1
ATOM 4307 C C . GLU B 1 89 ? -7.898 16.536 49.888 1.00 19.28 89 GLU B C 1
ATOM 4308 O O . GLU B 1 89 ? -8.296 15.482 49.383 1.00 17.28 89 GLU B O 1
ATOM 4314 N N . ILE B 1 90 ? -7.044 16.581 50.902 1.00 14.79 90 ILE B N 1
ATOM 4315 C CA . ILE B 1 90 ? -6.637 15.368 51.581 1.00 16.27 90 ILE B CA 1
ATOM 4316 C C . ILE B 1 90 ? -7.164 15.375 53.010 1.00 19.27 90 ILE B C 1
ATOM 4317 O O . ILE B 1 90 ? -6.993 16.355 53.745 1.00 17.25 90 ILE B O 1
ATOM 4322 N N . LEU B 1 91 ? -7.834 14.289 53.387 1.00 16.33 91 LEU B N 1
ATOM 4323 C CA . LEU B 1 91 ? -8.303 14.127 54.755 1.00 16.44 91 LEU B CA 1
ATOM 4324 C C . LEU B 1 91 ? -7.222 13.400 55.546 1.00 19.06 91 LEU B C 1
ATOM 4325 O O . LEU B 1 91 ? -6.950 12.225 55.300 1.00 18.78 91 LEU B O 1
ATOM 4330 N N . PRO B 1 92 ? -6.593 14.100 56.499 1.00 18.08 92 PRO B N 1
ATOM 4331 C CA . PRO B 1 92 ? -5.346 13.586 57.068 1.00 18.15 92 PRO B CA 1
ATOM 4332 C C . PRO B 1 92 ? -5.572 12.461 58.068 1.00 21.16 92 PRO B C 1
ATOM 4333 O O . PRO B 1 92 ? -6.539 12.484 58.835 1.00 20.28 92 PRO B O 1
ATOM 4337 N N . GLU B 1 93 ? -4.670 11.489 58.067 1.00 19.34 93 GLU B N 1
ATOM 4338 C CA . GLU B 1 93 ? -4.699 10.435 59.072 1.00 21.40 93 GLU B CA 1
ATOM 4339 C C . GLU B 1 93 ? -3.466 10.546 59.945 1.00 23.31 93 GLU B C 1
ATOM 4340 O O . GLU B 1 93 ? -3.492 10.208 61.124 1.00 23.23 93 GLU B O 1
ATOM 4346 N N . LYS B 1 94 ? -2.382 11.041 59.357 1.00 22.61 94 LYS B N 1
ATOM 4347 C CA . LYS B 1 94 ? -1.136 11.219 60.085 1.00 18.37 94 LYS B CA 1
ATOM 4348 C C . LYS B 1 94 ? -0.444 12.481 59.594 1.00 18.70 94 LYS B C 1
ATOM 4349 O O . LYS B 1 94 ? -0.364 12.720 58.390 1.00 19.82 94 LYS B O 1
ATOM 4355 N N . ILE B 1 95 ? 0.025 13.296 60.529 1.00 18.23 95 ILE B N 1
ATOM 4356 C CA . ILE B 1 95 ? 0.821 14.470 60.187 1.00 18.21 95 ILE B CA 1
ATOM 4357 C C . ILE B 1 95 ? 2.116 14.432 60.981 1.00 22.13 95 ILE B C 1
ATOM 4358 O O . ILE B 1 95 ? 2.105 14.345 62.215 1.00 19.37 95 ILE B O 1
ATOM 4363 N N . VAL B 1 96 ? 3.234 14.478 60.267 1.00 15.88 96 VAL B N 1
ATOM 4364 C CA . VAL B 1 96 ? 4.543 14.469 60.905 1.00 18.82 96 VAL B CA 1
ATOM 4365 C C . VAL B 1 96 ? 5.282 15.762 60.606 1.00 17.45 96 VAL B C 1
ATOM 4366 O O . VAL B 1 96 ? 5.372 16.182 59.449 1.00 16.59 96 VAL B O 1
ATOM 4370 N N . VAL B 1 97 ? 5.794 16.399 61.657 1.00 15.69 97 VAL B N 1
ATOM 4371 C CA . VAL B 1 97 ? 6.648 17.568 61.503 1.00 15.21 97 VAL B CA 1
ATOM 4372 C C . VAL B 1 97 ? 8.072 17.061 61.339 1.00 16.06 97 VAL B C 1
ATOM 4373 O O . VAL B 1 97 ? 8.621 16.435 62.240 1.00 14.84 97 VAL B O 1
ATOM 4377 N N . LEU B 1 98 ? 8.664 17.318 60.183 1.00 14.91 98 LEU B N 1
ATOM 4378 C CA . LEU B 1 98 ? 10.006 16.814 59.897 1.00 12.61 98 LEU B CA 1
ATOM 4379 C C . LEU B 1 98 ? 11.085 17.782 60.374 1.00 14.71 98 LEU B C 1
ATOM 4380 O O . LEU B 1 98 ? 12.153 17.376 60.849 1.00 15.41 98 LEU B O 1
ATOM 4385 N N . ASN B 1 99 ? 10.802 19.070 60.247 1.00 11.88 99 ASN B N 1
ATOM 4386 C CA . ASN B 1 99 ? 11.795 20.085 60.556 1.00 13.74 99 ASN B CA 1
ATOM 4387 C C . ASN B 1 99 ? 11.132 21.452 60.699 1.00 16.15 99 ASN B C 1
ATOM 4388 O O . ASN B 1 99 ? 10.358 21.870 59.830 1.00 17.89 99 ASN B O 1
ATOM 4393 N N . ARG B 1 100 ? 11.426 22.141 61.802 1.00 17.15 100 ARG B N 1
ATOM 4394 C CA . ARG B 1 100 ? 10.780 23.418 62.122 1.00 16.62 100 ARG B CA 1
ATOM 4395 C C . ARG B 1 100 ? 11.585 24.631 61.636 1.00 13.46 100 ARG B C 1
ATOM 4396 O O . ARG B 1 100 ? 12.795 24.694 61.823 1.00 15.57 100 ARG B O 1
ATOM 4404 N N . ALA B 1 101 ? 10.898 25.583 61.008 1.00 14.59 101 ALA B N 1
ATOM 4405 C CA . ALA B 1 101 ? 11.526 26.813 60.525 1.00 13.62 101 ALA B CA 1
ATOM 4406 C C . ALA B 1 101 ? 11.708 27.855 61.626 1.00 17.97 101 ALA B C 1
ATOM 4407 O O . ALA B 1 101 ? 10.865 27.985 62.509 1.00 20.01 101 ALA B O 1
ATOM 4409 N N . GLU B 1 102 ? 12.810 28.594 61.556 1.00 13.69 102 GLU B N 1
ATOM 4410 C CA . GLU B 1 102 ? 13.034 29.766 62.400 1.00 20.88 102 GLU B CA 1
ATOM 4411 C C . GLU B 1 102 ? 12.154 30.900 61.894 1.00 22.19 102 GLU B C 1
ATOM 4412 O O . GLU B 1 102 ? 11.668 30.833 60.776 1.00 19.77 102 GLU B O 1
ATOM 4418 N N . THR B 1 103 ? 11.967 31.954 62.688 1.00 25.15 103 THR B N 1
ATOM 4419 C CA . THR B 1 103 ? 10.733 32.744 62.536 1.00 29.80 103 THR B CA 1
ATOM 4420 C C . THR B 1 103 ? 10.754 34.203 62.108 1.00 40.52 103 THR B C 1
ATOM 4421 O O . THR B 1 103 ? 9.695 34.779 61.888 1.00 38.03 103 THR B O 1
ATOM 4425 N N . PRO B 1 104 ? 11.929 34.837 62.062 1.00 30.85 104 PRO B N 1
ATOM 4426 C CA . PRO B 1 104 ? 11.901 35.868 61.026 1.00 25.97 104 PRO B CA 1
ATOM 4427 C C . PRO B 1 104 ? 12.495 35.211 59.776 1.00 21.66 104 PRO B C 1
ATOM 4428 O O . PRO B 1 104 ? 13.676 34.869 59.829 1.00 19.78 104 PRO B O 1
ATOM 4432 N N . LEU B 1 105 ? 11.715 35.005 58.713 1.00 17.46 105 LEU B N 1
ATOM 4433 C CA . LEU B 1 105 ? 12.237 34.436 57.461 1.00 18.68 105 LEU B CA 1
ATOM 4434 C C . LEU B 1 105 ? 13.100 35.463 56.722 1.00 19.81 105 LEU B C 1
ATOM 4435 O O . LEU B 1 105 ? 12.844 36.657 56.819 1.00 18.18 105 LEU B O 1
ATOM 4440 N N . PRO B 1 106 ? 14.135 35.005 55.991 1.00 16.87 106 PRO B N 1
ATOM 4441 C CA . PRO B 1 106 ? 15.003 35.946 55.267 1.00 19.70 106 PRO B CA 1
ATOM 4442 C C . PRO B 1 106 ? 14.267 36.711 54.170 1.00 15.91 106 PRO B C 1
ATOM 4443 O O . PRO B 1 106 ? 14.615 37.853 53.863 1.00 18.25 106 PRO B O 1
ATOM 4447 N N . LEU B 1 107 ? 13.294 36.055 53.554 1.00 14.15 107 LEU B N 1
ATOM 4448 C CA . LEU B 1 107 ? 12.518 36.620 52.454 1.00 19.44 107 LEU B CA 1
ATOM 4449 C C . LEU B 1 107 ? 11.081 36.237 52.700 1.00 20.02 107 LEU B C 1
ATOM 4450 O O . LEU B 1 107 ? 10.812 35.271 53.411 1.00 20.79 107 LEU B O 1
ATOM 4455 N N . ASP B 1 108 ? 10.162 36.981 52.100 1.00 18.26 108 ASP B N 1
ATOM 4456 C CA . ASP B 1 108 ? 8.743 36.683 52.218 1.00 20.90 108 ASP B CA 1
ATOM 4457 C C . ASP B 1 108 ? 8.295 35.791 51.061 1.00 21.75 108 ASP B C 1
ATOM 4458 O O . ASP B 1 108 ? 8.176 36.254 49.936 1.00 19.58 108 ASP B O 1
ATOM 4463 N N . PRO B 1 109 ? 8.034 34.504 51.339 1.00 22.63 109 PRO B N 1
ATOM 4464 C CA . PRO B 1 109 ? 7.656 33.547 50.290 1.00 21.42 109 PRO B CA 1
ATOM 4465 C C . PRO B 1 109 ? 6.266 33.799 49.718 1.00 23.52 109 PRO B C 1
ATOM 4466 O O . PRO B 1 109 ? 5.900 33.145 48.745 1.00 22.73 109 PRO B O 1
ATOM 4470 N N . THR B 1 110 ? 5.496 34.706 50.312 1.00 23.40 110 THR B N 1
ATOM 4471 C CA . THR B 1 110 ? 4.197 35.062 49.740 1.00 26.38 110 THR B CA 1
ATOM 4472 C C . THR B 1 110 ? 4.369 36.128 48.668 1.00 22.87 110 THR B C 1
ATOM 4473 O O . THR B 1 110 ? 3.481 36.354 47.849 1.00 31.12 110 THR B O 1
ATOM 4477 N N . GLY B 1 111 ? 5.516 36.792 48.679 1.00 24.86 111 GLY B N 1
ATOM 4478 C CA . GLY B 1 111 ? 5.794 37.817 47.695 1.00 28.50 111 GLY B CA 1
ATOM 4479 C C . GLY B 1 111 ? 5.169 39.160 48.029 1.00 27.81 111 GLY B C 1
ATOM 4480 O O . GLY B 1 111 ? 5.421 40.144 47.341 1.00 27.81 111 GLY B O 1
ATOM 4481 N N . LYS B 1 112 ? 4.358 39.205 49.081 1.00 27.95 112 LYS B N 1
ATOM 4482 C CA . LYS B 1 112 ? 3.738 40.460 49.510 1.00 27.36 112 LYS B CA 1
ATOM 4483 C C . LYS B 1 112 ? 4.783 41.531 49.795 1.00 32.47 112 LYS B C 1
ATOM 4484 O O . LYS B 1 112 ? 4.735 42.621 49.223 1.00 33.65 112 LYS B O 1
ATOM 4490 N N . VAL B 1 113 ? 5.716 41.220 50.690 1.00 26.44 113 VAL B N 1
ATOM 4491 C CA . VAL B 1 113 ? 6.844 42.102 50.945 1.00 29.39 113 VAL B CA 1
ATOM 4492 C C . VAL B 1 113 ? 7.961 41.745 49.976 1.00 33.53 113 VAL B C 1
ATOM 4493 O O . VAL B 1 113 ? 8.600 40.699 50.107 1.00 26.30 113 VAL B O 1
ATOM 4497 N N . LYS B 1 114 ? 8.197 42.602 48.994 1.00 32.02 114 LYS B N 1
ATOM 4498 C CA . LYS B 1 114 ? 9.187 42.273 47.980 1.00 30.99 114 LYS B CA 1
ATOM 4499 C C . LYS B 1 114 ? 10.588 42.633 48.454 1.00 31.86 114 LYS B C 1
ATOM 4500 O O . LYS B 1 114 ? 10.768 43.573 49.229 1.00 28.31 114 LYS B O 1
ATOM 4506 N N . ALA B 1 115 ? 11.574 41.864 48.006 1.00 27.61 115 ALA B N 1
ATOM 4507 C CA . ALA B 1 115 ? 12.951 42.097 48.414 1.00 23.93 115 ALA B CA 1
ATOM 4508 C C . ALA B 1 115 ? 13.842 42.460 47.237 1.00 26.43 115 ALA B C 1
ATOM 4509 O O . ALA B 1 115 ? 13.510 42.179 46.087 1.00 22.31 115 ALA B O 1
ATOM 4511 N N . GLU B 1 116 ? 14.972 43.086 47.546 1.00 24.70 116 GLU B N 1
ATOM 4512 C CA . GLU B 1 116 ? 15.973 43.453 46.558 1.00 27.87 116 GLU B CA 1
ATOM 4513 C C . GLU B 1 116 ? 16.578 42.198 45.951 1.00 22.34 116 GLU B C 1
ATOM 4514 O O . GLU B 1 116 ? 16.566 41.139 46.569 1.00 20.19 116 GLU B O 1
ATOM 4520 N N . LEU B 1 117 ? 17.116 42.324 44.743 1.00 24.34 117 LEU B N 1
ATOM 4521 C CA . LEU B 1 117 ? 17.798 41.207 44.099 1.00 20.85 117 LEU B CA 1
ATOM 4522 C C . LEU B 1 117 ? 18.924 40.651 44.968 1.00 19.83 117 LEU B C 1
ATOM 4523 O O . LEU B 1 117 ? 19.069 39.443 45.110 1.00 20.82 117 LEU B O 1
ATOM 4528 N N . ASP B 1 118 ? 19.725 41.539 45.544 1.00 20.46 118 ASP B N 1
ATOM 4529 C CA . ASP B 1 118 ? 20.837 41.127 46.392 1.00 21.35 118 ASP B CA 1
ATOM 4530 C C . ASP B 1 118 ? 20.369 40.212 47.515 1.00 21.97 118 ASP B C 1
ATOM 4531 O O . ASP B 1 118 ? 20.987 39.176 47.788 1.00 19.90 118 ASP B O 1
ATOM 4536 N N . THR B 1 119 ? 19.288 40.602 48.186 1.00 18.83 119 THR B N 1
ATOM 4537 C CA . THR B 1 119 ? 18.768 39.828 49.303 1.00 21.76 119 THR B CA 1
ATOM 4538 C C . THR B 1 119 ? 18.276 38.487 48.802 1.00 17.61 119 THR B C 1
ATOM 4539 O O . THR B 1 119 ? 18.403 37.467 49.475 1.00 19.63 119 THR B O 1
ATOM 4543 N N . ARG B 1 120 ? 17.699 38.502 47.609 1.00 18.75 120 ARG B N 1
ATOM 4544 C CA . ARG B 1 120 ? 17.131 37.292 47.035 1.00 17.15 120 ARG B CA 1
ATOM 4545 C C . ARG B 1 120 ? 18.240 36.310 46.659 1.00 17.78 120 ARG B C 1
ATOM 4546 O O . ARG B 1 120 ? 18.120 35.116 46.907 1.00 14.52 120 ARG B O 1
ATOM 4554 N N . LEU B 1 121 ? 19.328 36.818 46.079 1.00 15.25 121 LEU B N 1
ATOM 4555 C CA . LEU B 1 121 ? 20.450 35.964 45.710 1.00 14.98 121 LEU B CA 1
ATOM 4556 C C . LEU B 1 121 ? 21.155 35.439 46.952 1.00 16.81 121 LEU B C 1
ATOM 4557 O O . LEU B 1 121 ? 21.604 34.297 46.990 1.00 16.26 121 LEU B O 1
ATOM 4562 N N . ASP B 1 122 ? 21.253 36.274 47.979 1.00 16.11 122 ASP B N 1
ATOM 4563 C CA . ASP B 1 122 ? 21.842 35.834 49.237 1.00 18.23 122 ASP B CA 1
ATOM 4564 C C . ASP B 1 122 ? 21.026 34.720 49.870 1.00 18.02 122 ASP B C 1
ATOM 4565 O O . ASP B 1 122 ? 21.534 33.937 50.675 1.00 18.77 122 ASP B O 1
ATOM 4570 N N . ASN B 1 123 ? 19.749 34.662 49.528 1.00 15.79 123 ASN B N 1
ATOM 4571 C CA . ASN B 1 123 ? 18.876 33.654 50.123 1.00 17.52 123 ASN B CA 1
ATOM 4572 C C . ASN B 1 123 ? 18.125 32.864 49.068 1.00 17.67 123 ASN B C 1
ATOM 4573 O O . ASN B 1 123 ? 16.908 32.742 49.124 1.00 12.67 123 ASN B O 1
ATOM 4578 N N . ARG B 1 124 ? 18.866 32.307 48.115 1.00 15.64 124 ARG B N 1
ATOM 4579 C CA . ARG B 1 124 ? 18.256 31.663 46.965 1.00 16.91 124 ARG B CA 1
ATOM 4580 C C . ARG B 1 124 ? 17.327 30.516 47.316 1.00 16.35 124 ARG B C 1
ATOM 4581 O O . ARG B 1 124 ? 16.326 30.324 46.650 1.00 14.70 124 ARG B O 1
ATOM 4589 N N . PHE B 1 125 ? 17.663 29.744 48.346 1.00 14.15 125 PHE B N 1
ATOM 4590 C CA . PHE B 1 125 ? 16.793 28.645 48.757 1.00 14.68 125 PHE B CA 1
ATOM 4591 C C . PHE B 1 125 ? 15.398 29.145 49.131 1.00 16.36 125 PHE B C 1
ATOM 4592 O O . PHE B 1 125 ? 14.409 28.445 48.906 1.00 17.30 125 PHE B O 1
ATOM 4600 N N . MET B 1 126 ? 15.308 30.348 49.698 1.00 14.24 126 MET B N 1
ATOM 4601 C CA . MET B 1 126 ? 13.996 30.950 49.988 1.00 13.33 126 MET B CA 1
ATOM 4602 C C . MET B 1 126 ? 13.366 31.499 48.709 1.00 14.43 126 MET B C 1
ATOM 4603 O O . MET B 1 126 ? 12.164 31.366 48.478 1.00 11.43 126 MET B O 1
ATOM 4608 N N . ASP B 1 127 ? 14.190 32.134 47.882 1.00 12.98 127 ASP B N 1
ATOM 4609 C CA . ASP B 1 127 ? 13.700 32.788 46.674 1.00 12.64 127 ASP B CA 1
ATOM 4610 C C . ASP B 1 127 ? 12.958 31.798 45.771 1.00 15.65 127 ASP B C 1
ATOM 4611 O O . ASP B 1 127 ? 11.904 32.114 45.219 1.00 11.64 127 ASP B O 1
ATOM 4616 N N . LEU B 1 128 ? 13.503 30.590 45.632 1.00 12.78 128 LEU B N 1
ATOM 4617 C CA . LEU B 1 128 ? 12.863 29.566 44.801 1.00 10.61 128 LEU B CA 1
ATOM 4618 C C . LEU B 1 128 ? 11.534 29.036 45.340 1.00 12.28 128 LEU B C 1
ATOM 4619 O O . LEU B 1 128 ? 10.808 28.351 44.628 1.00 11.17 128 LEU B O 1
ATOM 4624 N N . ARG B 1 129 ? 11.208 29.348 46.589 1.00 12.12 129 ARG B N 1
ATOM 4625 C CA . ARG B 1 129 ? 9.917 28.922 47.131 1.00 14.57 129 ARG B CA 1
ATOM 4626 C C . ARG B 1 129 ? 8.789 29.724 46.507 1.00 14.03 129 ARG B C 1
ATOM 4627 O O . ARG B 1 129 ? 7.620 29.372 46.608 1.00 13.05 129 ARG B O 1
ATOM 4635 N N . ARG B 1 130 ? 9.153 30.819 45.861 1.00 14.31 130 ARG B N 1
ATOM 4636 C CA . ARG B 1 130 ? 8.179 31.597 45.109 1.00 14.98 130 ARG B CA 1
ATOM 4637 C C . ARG B 1 130 ? 7.994 30.972 43.728 1.00 13.40 130 ARG B C 1
ATOM 4638 O O . ARG B 1 130 ? 8.976 30.714 43.028 1.00 13.00 130 ARG B O 1
ATOM 4646 N N . PRO B 1 131 ? 6.735 30.720 43.332 1.00 13.37 131 PRO B N 1
ATOM 4647 C CA . PRO B 1 131 ? 6.444 30.061 42.049 1.00 15.92 131 PRO B CA 1
ATOM 4648 C C . PRO B 1 131 ? 7.091 30.745 40.841 1.00 15.75 131 PRO B C 1
ATOM 4649 O O . PRO B 1 131 ? 7.551 30.052 39.936 1.00 13.99 131 PRO B O 1
ATOM 4653 N N . GLU B 1 132 ? 7.140 32.073 40.815 1.00 11.90 132 GLU B N 1
ATOM 4654 C CA . GLU B 1 132 ? 7.705 32.741 39.641 1.00 12.91 132 GLU B CA 1
ATOM 4655 C C . GLU B 1 132 ? 9.210 32.501 39.527 1.00 17.47 132 GLU B C 1
ATOM 4656 O O . GLU B 1 132 ? 9.767 32.484 38.431 1.00 19.15 132 GLU B O 1
ATOM 4662 N N . VAL B 1 133 ? 9.867 32.291 40.657 1.00 12.36 133 VAL B N 1
ATOM 4663 C CA . VAL B 1 133 ? 11.300 32.011 40.627 1.00 12.67 133 VAL B CA 1
ATOM 4664 C C . VAL B 1 133 ? 11.534 30.540 40.295 1.00 13.25 133 VAL B C 1
ATOM 4665 O O . VAL B 1 133 ? 12.360 30.212 39.434 1.00 13.07 133 VAL B O 1
ATOM 4669 N N . MET B 1 134 ? 10.792 29.652 40.952 1.00 11.97 134 MET B N 1
ATOM 4670 C CA . MET B 1 134 ? 10.864 28.236 40.630 1.00 12.46 134 MET B CA 1
ATOM 4671 C C . MET B 1 134 ? 10.620 28.032 39.127 1.00 15.52 134 MET B C 1
ATOM 4672 O O . MET B 1 134 ? 11.271 27.206 38.486 1.00 13.44 134 MET B O 1
ATOM 4677 N N . ALA B 1 135 ? 9.671 28.781 38.575 1.00 11.72 135 ALA B N 1
ATOM 4678 C CA . ALA B 1 135 ? 9.314 28.639 37.166 1.00 12.18 135 ALA B CA 1
ATOM 4679 C C . ALA B 1 135 ? 10.514 28.873 36.254 1.00 10.26 135 ALA B C 1
ATOM 4680 O O . ALA B 1 135 ? 10.689 28.177 35.256 1.00 11.44 135 ALA B O 1
ATOM 4682 N N . ILE B 1 136 ? 11.320 29.873 36.584 1.00 9.23 136 ILE B N 1
ATOM 4683 C CA . ILE B 1 136 ? 12.508 30.168 35.778 1.00 10.60 136 ILE B CA 1
ATOM 4684 C C . ILE B 1 136 ? 13.475 28.990 35.769 1.00 11.76 136 ILE B C 1
ATOM 4685 O O . ILE B 1 136 ? 14.011 28.618 34.727 1.00 11.26 136 ILE B O 1
ATOM 4690 N N . PHE B 1 137 ? 13.701 28.391 36.929 1.00 10.54 137 PHE B N 1
ATOM 4691 C CA . PHE B 1 137 ? 14.698 27.313 36.986 1.00 11.41 137 PHE B CA 1
ATOM 4692 C C . PHE B 1 137 ? 14.208 25.974 36.446 1.00 9.92 137 PHE B C 1
ATOM 4693 O O . PHE B 1 137 ? 14.995 25.170 35.943 1.00 8.40 137 PHE B O 1
ATOM 4701 N N . LYS B 1 138 ? 12.897 25.759 36.494 1.00 8.02 138 LYS B N 1
ATOM 4702 C CA . LYS B 1 138 ? 12.310 24.649 35.773 1.00 8.23 138 LYS B CA 1
ATOM 4703 C C . LYS B 1 138 ? 12.507 24.854 34.274 1.00 11.07 138 LYS B C 1
ATOM 4704 O O . LYS B 1 138 ? 12.879 23.925 33.550 1.00 10.74 138 LYS B O 1
ATOM 4710 N N . ILE B 1 139 ? 12.266 26.073 33.810 1.00 8.10 139 ILE B N 1
ATOM 4711 C CA . ILE B 1 139 ? 12.454 26.376 32.395 1.00 9.84 139 ILE B CA 1
ATOM 4712 C C . ILE B 1 139 ? 13.934 26.259 31.987 1.00 9.61 139 ILE B C 1
ATOM 4713 O O . ILE B 1 139 ? 14.242 25.768 30.905 1.00 8.66 139 ILE B O 1
ATOM 4718 N N . ARG B 1 140 ? 14.844 26.699 32.856 1.00 7.88 140 ARG B N 1
ATOM 4719 C CA . ARG B 1 140 ? 16.266 26.547 32.568 1.00 11.19 140 ARG B CA 1
ATOM 4720 C C . ARG B 1 140 ? 16.609 25.080 32.314 1.00 10.42 140 ARG B C 1
ATOM 4721 O O . ARG B 1 140 ? 17.264 24.743 31.327 1.00 8.53 140 ARG B O 1
ATOM 4729 N N . SER B 1 141 ? 16.157 24.206 33.207 1.00 9.23 141 SER B N 1
ATOM 4730 C CA . SER B 1 141 ? 16.390 22.776 33.036 1.00 11.08 141 SER B CA 1
ATOM 4731 C C . SER B 1 141 ? 15.794 22.262 31.716 1.00 9.22 141 SER B C 1
ATOM 4732 O O . SER B 1 141 ? 16.407 21.463 31.018 1.00 8.47 141 SER B O 1
ATOM 4735 N N . SER B 1 142 ? 14.595 22.729 31.382 1.00 9.47 142 SER B N 1
ATOM 4736 C CA . SER B 1 142 ? 13.947 22.352 30.130 1.00 9.87 142 SER B CA 1
ATOM 4737 C C . SER B 1 142 ? 14.752 22.770 28.905 1.00 8.89 142 SER B C 1
ATOM 4738 O O . SER B 1 142 ? 14.887 22.006 27.952 1.00 9.58 142 SER B O 1
ATOM 4741 N N . VAL B 1 143 ? 15.257 23.997 28.924 1.00 9.36 143 VAL B N 1
ATOM 4742 C CA . VAL B 1 143 ? 16.062 24.503 27.813 1.00 10.11 143 VAL B CA 1
ATOM 4743 C C . VAL B 1 143 ? 17.306 23.650 27.611 1.00 10.42 143 VAL B C 1
ATOM 4744 O O . VAL B 1 143 ? 17.640 23.277 26.482 1.00 8.33 143 VAL B O 1
ATOM 4748 N N . PHE B 1 144 ? 17.978 23.310 28.705 1.00 7.73 144 PHE B N 1
ATOM 4749 C CA . PHE B 1 144 ? 19.145 22.439 28.599 1.00 8.49 144 PHE B CA 1
ATOM 4750 C C . PHE B 1 144 ? 18.800 21.096 27.950 1.00 9.16 144 PHE B C 1
ATOM 4751 O O . PHE B 1 144 ? 19.520 20.607 27.066 1.00 10.23 144 PHE B O 1
ATOM 4759 N N . LYS B 1 145 ? 17.709 20.483 28.393 1.00 9.19 145 LYS B N 1
ATOM 4760 C CA . LYS B 1 145 ? 17.306 19.191 27.830 1.00 9.60 145 LYS B CA 1
ATOM 4761 C C . LYS B 1 145 ? 16.960 19.317 26.345 1.00 10.48 145 LYS B C 1
ATOM 4762 O O . LYS B 1 145 ? 17.419 18.521 25.524 1.00 10.28 145 LYS B O 1
ATOM 4768 N N . ALA B 1 146 ? 16.168 20.326 25.987 1.00 9.56 146 ALA B N 1
ATOM 4769 C CA . ALA B 1 146 ? 15.766 20.478 24.594 1.00 11.41 146 ALA B CA 1
ATOM 4770 C C . ALA B 1 146 ? 16.993 20.628 23.694 1.00 10.70 146 ALA B C 1
ATOM 4771 O O . ALA B 1 146 ? 17.065 20.054 22.615 1.00 10.58 146 ALA B O 1
ATOM 4773 N N . VAL B 1 147 ? 17.962 21.406 24.153 1.00 9.97 147 VAL B N 1
ATOM 4774 C CA . VAL B 1 147 ? 19.151 21.667 23.354 1.00 9.83 147 VAL B CA 1
ATOM 4775 C C . VAL B 1 147 ? 19.900 20.350 23.124 1.00 9.30 147 VAL B C 1
ATOM 4776 O O . VAL B 1 147 ? 20.227 19.972 21.983 1.00 7.25 147 VAL B O 1
ATOM 4780 N N . ARG B 1 148 ? 20.143 19.623 24.205 1.00 7.94 148 ARG B N 1
ATOM 4781 C CA . ARG B 1 148 ? 20.856 18.352 24.078 1.00 10.47 148 ARG B CA 1
ATOM 4782 C C . ARG B 1 148 ? 20.124 17.353 23.187 1.00 10.83 148 ARG B C 1
ATOM 4783 O O . ARG B 1 148 ? 20.746 16.643 22.385 1.00 11.80 148 ARG B O 1
ATOM 4791 N N . ASP B 1 149 ? 18.804 17.291 23.321 1.00 10.56 149 ASP B N 1
ATOM 4792 C CA . ASP B 1 149 ? 18.022 16.351 22.531 1.00 10.64 149 ASP B CA 1
ATOM 4793 C C . ASP B 1 149 ? 18.174 16.697 21.059 1.00 10.90 149 ASP B C 1
ATOM 4794 O O . ASP B 1 149 ? 18.275 15.812 20.205 1.00 12.51 149 ASP B O 1
ATOM 4799 N N . PHE B 1 150 ? 18.178 17.990 20.755 1.00 12.86 150 PHE B N 1
ATOM 4800 C CA . PHE B 1 150 ? 18.289 18.413 19.363 1.00 12.28 150 PHE B CA 1
ATOM 4801 C C . PHE B 1 150 ? 19.648 18.027 18.783 1.00 12.63 150 PHE B C 1
ATOM 4802 O O . PHE B 1 150 ? 19.732 17.499 17.667 1.00 10.57 150 PHE B O 1
ATOM 4810 N N . PHE B 1 151 ? 20.715 18.301 19.528 1.00 10.88 151 PHE B N 1
ATOM 4811 C CA . PHE B 1 151 ? 22.052 17.839 19.124 1.00 10.50 151 PHE B CA 1
ATOM 4812 C C . PHE B 1 151 ? 22.092 16.333 18.849 1.00 11.50 151 PHE B C 1
ATOM 4813 O O . PHE B 1 151 ? 22.596 15.882 17.809 1.00 10.12 151 PHE B O 1
ATOM 4821 N N . HIS B 1 152 ? 21.577 15.544 19.788 1.00 10.70 152 HIS B N 1
ATOM 4822 C CA . HIS B 1 152 ? 21.574 14.094 19.608 1.00 10.26 152 HIS B CA 1
ATOM 4823 C C . HIS B 1 152 ? 20.816 13.644 18.349 1.00 12.38 152 HIS B C 1
ATOM 4824 O O . HIS B 1 152 ? 21.296 12.798 17.591 1.00 12.28 152 HIS B O 1
ATOM 4831 N N . GLU B 1 153 ? 19.631 14.203 18.133 1.00 11.14 153 GLU B N 1
ATOM 4832 C CA . GLU B 1 153 ? 18.814 13.831 16.968 1.00 11.97 153 GLU B CA 1
ATOM 4833 C C . GLU B 1 153 ? 19.510 14.192 15.660 1.00 13.71 153 GLU B C 1
ATOM 4834 O O . GLU B 1 153 ? 19.207 13.627 14.604 1.00 13.34 153 GLU B O 1
ATOM 4840 N N . ASN B 1 154 ? 20.429 15.144 15.718 1.00 9.56 154 ASN B N 1
ATOM 4841 C CA . ASN B 1 154 ? 21.134 15.591 14.523 1.00 12.96 154 ASN B CA 1
ATOM 4842 C C . ASN B 1 154 ? 22.550 15.030 14.405 1.00 11.06 154 ASN B C 1
ATOM 4843 O O . ASN B 1 154 ? 23.366 15.538 13.640 1.00 12.72 154 ASN B O 1
ATOM 4848 N N . GLY B 1 155 ? 22.834 13.977 15.166 1.00 8.78 155 GLY B N 1
ATOM 4849 C CA . GLY B 1 155 ? 24.068 13.230 15.002 1.00 13.14 155 GLY B CA 1
ATOM 4850 C C . GLY B 1 155 ? 25.295 13.849 15.647 1.00 12.17 155 GLY B C 1
ATOM 4851 O O . GLY B 1 155 ? 26.427 13.513 15.285 1.00 11.80 155 GLY B O 1
ATOM 4852 N N . PHE B 1 156 ? 25.082 14.745 16.605 1.00 9.74 156 PHE B N 1
ATOM 4853 C CA . PHE B 1 156 ? 26.192 15.356 17.328 1.00 9.76 156 PHE B CA 1
ATOM 4854 C C . PHE B 1 156 ? 26.632 14.511 18.520 1.00 10.61 156 PHE B C 1
ATOM 4855 O O . PHE B 1 156 ? 25.809 13.897 19.184 1.00 12.68 156 PHE B O 1
ATOM 4863 N N . ILE B 1 157 ? 27.933 14.497 18.786 1.00 9.15 157 ILE B N 1
ATOM 4864 C CA . ILE B 1 157 ? 28.484 13.751 19.905 1.00 7.42 157 ILE B CA 1
ATOM 4865 C C . ILE B 1 157 ? 28.886 14.734 20.994 1.00 8.45 157 ILE B C 1
ATOM 4866 O O . ILE B 1 157 ? 29.473 15.772 20.699 1.00 7.95 157 ILE B O 1
ATOM 4871 N N . GLU B 1 158 ? 28.536 14.450 22.245 1.00 9.51 158 GLU B N 1
ATOM 4872 C CA . GLU B 1 158 ? 28.923 15.365 23.321 1.00 8.61 158 GLU B CA 1
ATOM 4873 C C . GLU B 1 158 ? 30.408 15.210 23.643 1.00 9.82 158 GLU B C 1
ATOM 4874 O O . GLU B 1 158 ? 30.911 14.090 23.774 1.00 7.78 158 GLU B O 1
ATOM 4880 N N . ILE B 1 159 ? 31.113 16.336 23.770 1.00 9.55 159 ILE B N 1
ATOM 4881 C CA . ILE B 1 159 ? 32.511 16.308 24.184 1.00 7.73 159 ILE B CA 1
ATOM 4882 C C . ILE B 1 159 ? 32.731 17.211 25.407 1.00 10.59 159 ILE B C 1
ATOM 4883 O O . ILE B 1 159 ? 31.863 18.006 25.784 1.00 10.76 159 ILE B O 1
ATOM 4888 N N . HIS B 1 160 ? 33.892 17.063 26.028 1.00 10.05 160 HIS B N 1
ATOM 4889 C CA . HIS B 1 160 ? 34.215 17.771 27.255 1.00 9.14 160 HIS B CA 1
ATOM 4890 C C . HIS B 1 160 ? 35.655 18.206 27.122 1.00 9.88 160 HIS B C 1
ATOM 4891 O O . HIS B 1 160 ? 36.537 17.377 26.959 1.00 9.29 160 HIS B O 1
ATOM 4898 N N . THR B 1 161 ? 35.881 19.512 27.145 1.00 9.95 161 THR B N 1
ATOM 4899 C CA . THR B 1 161 ? 37.231 20.030 26.973 1.00 8.03 161 THR B CA 1
ATOM 4900 C C . THR B 1 161 ? 37.702 20.744 28.250 1.00 10.58 161 THR B C 1
ATOM 4901 O O . THR B 1 161 ? 36.896 21.072 29.121 1.00 11.53 161 THR B O 1
ATOM 4905 N N . PRO B 1 162 ? 39.015 20.984 28.376 1.00 11.34 162 PRO B N 1
ATOM 4906 C CA . PRO B 1 162 ? 39.524 21.413 29.689 1.00 10.96 162 PRO B CA 1
ATOM 4907 C C . PRO B 1 162 ? 39.152 22.841 30.086 1.00 8.60 162 PRO B C 1
ATOM 4908 O O . PRO B 1 162 ? 39.064 23.744 29.249 1.00 10.45 162 PRO B O 1
ATOM 4912 N N . LYS B 1 163 ? 38.963 23.053 31.383 1.00 9.54 163 LYS B N 1
ATOM 4913 C CA . LYS B 1 163 ? 38.670 24.384 31.886 1.00 8.71 163 LYS B CA 1
ATOM 4914 C C . LYS B 1 163 ? 39.908 25.032 32.508 1.00 11.97 163 LYS B C 1
ATOM 4915 O O . LYS B 1 163 ? 39.961 26.249 32.673 1.00 11.97 163 LYS B O 1
ATOM 4921 N N . ILE B 1 164 ? 40.876 24.217 32.907 1.00 11.07 164 ILE B N 1
ATOM 4922 C CA . ILE B 1 164 ? 42.155 24.765 33.348 1.00 11.06 164 ILE B CA 1
ATOM 4923 C C . ILE B 1 164 ? 43.097 24.672 32.171 1.00 12.85 164 ILE B C 1
ATOM 4924 O O . ILE B 1 164 ? 43.425 23.575 31.725 1.00 11.91 164 ILE B O 1
ATOM 4929 N N . ILE B 1 165 ? 43.539 25.813 31.667 1.00 12.44 165 ILE B N 1
ATOM 4930 C CA . ILE B 1 165 ? 44.365 25.805 30.471 1.00 14.61 165 ILE B CA 1
ATOM 4931 C C . ILE B 1 165 ? 45.514 26.794 30.575 1.00 15.19 165 ILE B C 1
ATOM 4932 O O . ILE B 1 165 ? 45.565 27.626 31.487 1.00 15.12 165 ILE B O 1
ATOM 4937 N N . ALA B 1 166 ? 46.434 26.695 29.630 1.00 14.87 166 ALA B N 1
ATOM 4938 C CA . ALA B 1 166 ? 47.591 27.570 29.600 1.00 16.16 166 ALA B CA 1
ATOM 4939 C C . ALA B 1 166 ? 47.883 27.938 28.150 1.00 18.40 166 ALA B C 1
ATOM 4940 O O . ALA B 1 166 ? 49.039 28.035 27.748 1.00 32.61 166 ALA B O 1
ATOM 4942 N N . THR B 1 167 ? 46.827 28.125 27.368 1.00 19.23 167 THR B N 1
ATOM 4943 C CA . THR B 1 167 ? 46.960 28.451 25.946 1.00 23.39 167 THR B CA 1
ATOM 4944 C C . THR B 1 167 ? 46.952 29.954 25.751 1.00 17.34 167 THR B C 1
ATOM 4945 O O . THR B 1 167 ? 46.500 30.699 26.618 1.00 17.75 167 THR B O 1
ATOM 4949 N N . ALA B 1 168 ? 47.445 30.395 24.601 1.00 14.12 168 ALA B N 1
ATOM 4950 C CA . ALA B 1 168 ? 47.269 31.783 24.193 1.00 17.89 168 ALA B CA 1
ATOM 4951 C C . ALA B 1 168 ? 45.795 32.042 23.855 1.00 15.11 168 ALA B C 1
ATOM 4952 O O . ALA B 1 168 ? 45.048 31.108 23.609 1.00 15.72 168 ALA B O 1
ATOM 4954 N N . THR B 1 169 ? 45.382 33.306 23.836 1.00 14.90 169 THR B N 1
ATOM 4955 C CA . THR B 1 169 ? 44.049 33.666 23.353 1.00 16.50 169 THR B CA 1
ATOM 4956 C C . THR B 1 169 ? 44.180 34.884 22.462 1.00 15.98 169 THR B C 1
ATOM 4957 O O . THR B 1 169 ? 45.180 35.596 22.529 1.00 15.28 169 THR B O 1
ATOM 4961 N N . GLU B 1 170 ? 43.169 35.150 21.639 1.00 14.24 170 GLU B N 1
ATOM 4962 C CA . GLU B 1 170 ? 43.241 36.311 20.763 1.00 17.17 170 GLU B CA 1
ATOM 4963 C C . GLU B 1 170 ? 43.284 37.627 21.545 1.00 16.53 170 GLU B C 1
ATOM 4964 O O . GLU B 1 170 ? 44.103 38.500 21.262 1.00 15.49 170 GLU B O 1
ATOM 4970 N N . GLY B 1 171 ? 42.405 37.769 22.531 1.00 16.60 171 GLY B N 1
ATOM 4971 C CA . GLY B 1 171 ? 42.227 39.051 23.190 1.00 17.49 171 GLY B CA 1
ATOM 4972 C C . GLY B 1 171 ? 43.151 39.320 24.362 1.00 17.38 171 GLY B C 1
ATOM 4973 O O . GLY B 1 171 ? 43.490 40.471 24.630 1.00 18.49 171 GLY B O 1
ATOM 4974 N N . GLY B 1 172 ? 43.555 38.262 25.060 1.00 13.51 172 GLY B N 1
ATOM 4975 C CA . GLY B 1 172 ? 44.355 38.406 26.266 1.00 16.28 172 GLY B CA 1
ATOM 4976 C C . GLY B 1 172 ? 43.735 39.330 27.307 1.00 19.18 172 GLY B C 1
ATOM 4977 O O . GLY B 1 172 ? 44.436 40.128 27.925 1.00 18.22 172 GLY B O 1
ATOM 4978 N N . THR B 1 173 ? 42.419 39.235 27.499 1.00 16.59 173 THR B N 1
ATOM 4979 C CA . THR B 1 173 ? 41.716 40.074 28.474 1.00 20.89 173 THR B CA 1
ATOM 4980 C C . THR B 1 173 ? 40.666 39.249 29.207 1.00 20.66 173 THR B C 1
ATOM 4981 O O . THR B 1 173 ? 40.291 38.172 28.746 1.00 18.54 173 THR B O 1
ATOM 4985 N N . GLU B 1 174 ? 40.188 39.759 30.339 1.00 17.48 174 GLU B N 1
ATOM 4986 C CA . GLU B 1 174 ? 39.147 39.073 31.119 1.00 18.39 174 GLU B CA 1
ATOM 4987 C C . GLU B 1 174 ? 39.548 37.668 31.568 1.00 18.37 174 GLU B C 1
ATOM 4988 O O . GLU B 1 174 ? 38.699 36.810 31.791 1.00 20.13 174 GLU B O 1
ATOM 4994 N N . LEU B 1 175 ? 40.843 37.435 31.705 1.00 17.20 175 LEU B N 1
ATOM 4995 C CA . LEU B 1 175 ? 41.335 36.128 32.118 1.00 15.80 175 LEU B CA 1
ATOM 4996 C C . LEU B 1 175 ? 41.314 36.011 33.631 1.00 15.65 175 LEU B C 1
ATOM 4997 O O . LEU B 1 175 ? 41.560 36.985 34.332 1.00 15.75 175 LEU B O 1
ATOM 5002 N N . PHE B 1 176 ? 40.984 34.825 34.130 1.00 12.96 176 PHE B N 1
ATOM 5003 C CA . PHE B 1 176 ? 41.180 34.487 35.537 1.00 11.35 176 PHE B CA 1
ATOM 5004 C C . PHE B 1 176 ? 42.465 33.663 35.652 1.00 13.54 176 PHE B C 1
ATOM 5005 O O . PHE B 1 176 ? 42.449 32.460 35.393 1.00 12.48 176 PHE B O 1
ATOM 5013 N N . PRO B 1 177 ? 43.582 34.295 36.039 1.00 14.13 177 PRO B N 1
ATOM 5014 C CA . PRO B 1 177 ? 44.832 33.543 36.198 1.00 13.45 177 PRO B CA 1
ATOM 5015 C C . PRO B 1 177 ? 44.749 32.659 37.432 1.00 14.08 177 PRO B C 1
ATOM 5016 O O . PRO B 1 177 ? 44.051 33.016 38.377 1.00 17.08 177 PRO B O 1
ATOM 5020 N N . MET B 1 178 ? 45.445 31.527 37.426 1.00 15.66 178 MET B N 1
ATOM 5021 C CA . MET B 1 178 ? 45.535 30.690 38.615 1.00 18.79 178 MET B CA 1
ATOM 5022 C C . MET B 1 178 ? 46.845 29.925 38.610 1.00 16.96 178 MET B C 1
ATOM 5023 O O . MET B 1 178 ? 47.364 29.576 37.551 1.00 19.54 178 MET B O 1
ATOM 5028 N N . LYS B 1 179 ? 47.386 29.660 39.791 1.00 16.99 179 LYS B N 1
ATOM 5029 C CA . LYS B 1 179 ? 48.552 28.800 39.882 1.00 18.14 179 LYS B CA 1
ATOM 5030 C C . LYS B 1 179 ? 48.126 27.360 39.641 1.00 17.22 179 LYS B C 1
ATOM 5031 O O . LYS B 1 179 ? 47.114 26.908 40.167 1.00 16.85 179 LYS B O 1
ATOM 5037 N N . TYR B 1 180 ? 48.896 26.646 38.834 1.00 17.42 180 TYR B N 1
ATOM 5038 C CA . TYR B 1 180 ? 48.722 25.211 38.686 1.00 19.45 180 TYR B CA 1
ATOM 5039 C C . TYR B 1 180 ? 50.033 24.554 39.109 1.00 17.91 180 TYR B C 1
ATOM 5040 O O . TYR B 1 180 ? 50.918 24.342 38.285 1.00 18.53 180 TYR B O 1
ATOM 5049 N N . PHE B 1 181 ? 50.146 24.244 40.398 1.00 21.11 181 PHE B N 1
ATOM 5050 C CA . PHE B 1 181 ? 51.402 23.773 40.982 1.00 24.69 181 PHE B CA 1
ATOM 5051 C C . PHE B 1 181 ? 52.534 24.730 40.632 1.00 21.94 181 PHE B C 1
ATOM 5052 O O . PHE B 1 181 ? 52.512 25.878 41.053 1.00 27.95 181 PHE B O 1
ATOM 5060 N N . GLU B 1 182 ? 53.501 24.265 39.853 1.00 26.31 182 GLU B N 1
ATOM 5061 C CA . GLU B 1 182 ? 54.644 25.097 39.489 1.00 33.42 182 GLU B CA 1
ATOM 5062 C C . GLU B 1 182 ? 54.349 26.060 38.350 1.00 30.61 182 GLU B C 1
ATOM 5063 O O . GLU B 1 182 ? 55.073 27.035 38.166 1.00 28.31 182 GLU B O 1
ATOM 5069 N N . GLU B 1 183 ? 53.297 25.781 37.585 1.00 22.62 183 GLU B N 1
ATOM 5070 C CA . GLU B 1 183 ? 53.023 26.528 36.360 1.00 21.58 183 GLU B CA 1
ATOM 5071 C C . GLU B 1 183 ? 51.939 27.578 36.541 1.00 20.75 183 GLU B C 1
ATOM 5072 O O . GLU B 1 183 ? 51.228 27.592 37.544 1.00 22.23 183 GLU B O 1
ATOM 5078 N N . ASP B 1 184 ? 51.820 28.464 35.562 1.00 20.53 184 ASP B N 1
ATOM 5079 C CA . ASP B 1 184 ? 50.745 29.443 35.567 1.00 20.24 184 ASP B CA 1
ATOM 5080 C C . ASP B 1 184 ? 49.696 29.018 34.559 1.00 18.70 184 ASP B C 1
ATOM 5081 O O . ASP B 1 184 ? 50.019 28.560 33.462 1.00 17.29 184 ASP B O 1
ATOM 5086 N N . ALA B 1 185 ? 48.438 29.164 34.942 1.00 16.87 185 ALA B N 1
ATOM 5087 C CA . ALA B 1 185 ? 47.340 28.750 34.089 1.00 14.95 185 ALA B CA 1
ATOM 5088 C C . ALA B 1 185 ? 46.226 29.777 34.198 1.00 14.24 185 ALA B C 1
ATOM 5089 O O . ALA B 1 185 ? 46.381 30.808 34.849 1.00 12.66 185 ALA B O 1
ATOM 5091 N N . PHE B 1 186 ? 45.110 29.486 33.544 1.00 14.38 186 PHE B N 1
ATOM 5092 C CA . PHE B 1 186 ? 43.956 30.371 33.515 1.00 12.84 186 PHE B CA 1
ATOM 5093 C C . PHE B 1 186 ? 42.721 29.492 33.402 1.00 14.41 186 PHE B C 1
ATOM 5094 O O . PHE B 1 186 ? 42.818 28.338 32.984 1.00 13.96 186 PHE B O 1
ATOM 5102 N N . LEU B 1 187 ? 41.565 30.036 33.754 1.00 11.74 187 LEU B N 1
ATOM 5103 C CA . LEU B 1 187 ? 40.309 29.334 33.500 1.00 10.43 187 LEU B CA 1
ATOM 5104 C C . LEU B 1 187 ? 39.875 29.615 32.066 1.00 12.67 187 LEU B C 1
ATOM 5105 O O . LEU B 1 187 ? 40.039 30.724 31.571 1.00 12.03 187 LEU B O 1
ATOM 5110 N N . ALA B 1 188 ? 39.319 28.609 31.400 1.00 14.05 188 ALA B N 1
ATOM 5111 C CA . ALA B 1 188 ? 38.943 28.757 29.997 1.00 11.08 188 ALA B CA 1
ATOM 5112 C C . ALA B 1 188 ? 37.780 29.733 29.828 1.00 11.39 188 ALA B C 1
ATOM 5113 O O . ALA B 1 188 ? 36.854 29.737 30.636 1.00 10.72 188 ALA B O 1
ATOM 5115 N N . GLN B 1 189 ? 37.833 30.543 28.770 1.00 10.70 189 GLN B N 1
ATOM 5116 C CA . GLN B 1 189 ? 36.764 31.500 28.456 1.00 12.29 189 GLN B CA 1
ATOM 5117 C C . GLN B 1 189 ? 35.852 30.971 27.347 1.00 11.46 189 GLN B C 1
ATOM 5118 O O . GLN B 1 189 ? 34.780 31.516 27.097 1.00 11.05 189 GLN B O 1
ATOM 5124 N N . SER B 1 190 ? 36.304 29.918 26.680 1.00 12.15 190 SER B N 1
ATOM 5125 C CA . SER B 1 190 ? 35.583 29.325 25.559 1.00 9.31 190 SER B CA 1
ATOM 5126 C C . SER B 1 190 ? 36.332 28.085 25.146 1.00 11.95 190 SER B C 1
ATOM 5127 O O . SER B 1 190 ? 37.551 28.053 25.242 1.00 9.32 190 SER B O 1
ATOM 5130 N N . PRO B 1 191 ? 35.613 27.052 24.679 1.00 9.69 191 PRO B N 1
ATOM 5131 C CA . PRO B 1 191 ? 36.328 25.874 24.190 1.00 9.86 191 PRO B CA 1
ATOM 5132 C C . PRO B 1 191 ? 36.766 25.998 22.726 1.00 9.64 191 PRO B C 1
ATOM 5133 O O . PRO B 1 191 ? 37.179 24.998 22.144 1.00 9.78 191 PRO B O 1
ATOM 5137 N N . GLN B 1 192 ? 36.684 27.201 22.162 1.00 10.02 192 GLN B N 1
ATOM 5138 C CA . GLN B 1 192 ? 36.978 27.467 20.748 1.00 10.14 192 GLN B CA 1
ATOM 5139 C C . GLN B 1 192 ? 38.138 26.673 20.136 1.00 12.06 192 GLN B C 1
ATOM 5140 O O . GLN B 1 192 ? 37.970 25.976 19.131 1.00 9.09 192 GLN B O 1
ATOM 5146 N N . LEU B 1 193 ? 39.329 26.822 20.699 1.00 12.98 193 LEU B N 1
ATOM 5147 C CA . LEU B 1 193 ? 40.487 26.172 20.105 1.00 11.85 193 LEU B CA 1
ATOM 5148 C C . LEU B 1 193 ? 40.348 24.660 20.171 1.00 8.39 193 LEU B C 1
ATOM 5149 O O . LEU B 1 193 ? 40.747 23.959 19.249 1.00 9.25 193 LEU B O 1
ATOM 5154 N N . TYR B 1 194 ? 39.794 24.157 21.270 1.00 8.76 194 TYR B N 1
ATOM 5155 C CA . TYR B 1 194 ? 39.662 22.711 21.453 1.00 10.53 194 TYR B CA 1
ATOM 5156 C C . TYR B 1 194 ? 38.637 22.082 20.517 1.00 9.87 194 TYR B C 1
ATOM 5157 O O . TYR B 1 194 ? 38.893 21.033 19.914 1.00 7.44 194 TYR B O 1
ATOM 5166 N N . LYS B 1 195 ? 37.478 22.716 20.382 1.00 8.67 195 LYS B N 1
ATOM 5167 C CA . LYS B 1 195 ? 36.462 22.157 19.491 1.00 9.08 195 LYS B CA 1
ATOM 5168 C C . LYS B 1 195 ? 36.916 22.177 18.030 1.00 9.50 195 LYS B C 1
ATOM 5169 O O . LYS B 1 195 ? 36.580 21.270 17.259 1.00 8.60 195 LYS B O 1
ATOM 5175 N N . GLN B 1 196 ? 37.702 23.187 17.655 1.00 7.97 196 GLN B N 1
ATOM 5176 C CA . GLN B 1 196 ? 38.287 23.221 16.320 1.00 10.63 196 GLN B CA 1
ATOM 5177 C C . GLN B 1 196 ? 39.302 22.089 16.132 1.00 9.43 196 GLN B C 1
ATOM 5178 O O . GLN B 1 196 ? 39.277 21.374 15.125 1.00 9.34 196 GLN B O 1
ATOM 5184 N N . ILE B 1 197 ? 40.201 21.933 17.093 1.00 9.28 197 ILE B N 1
ATOM 5185 C CA . ILE B 1 197 ? 41.140 20.825 17.055 1.00 8.33 197 ILE B CA 1
ATOM 5186 C C . ILE B 1 197 ? 40.414 19.499 16.803 1.00 10.44 197 ILE B C 1
ATOM 5187 O O . ILE B 1 197 ? 40.863 18.682 15.995 1.00 10.30 197 ILE B O 1
ATOM 5192 N N . MET B 1 198 ? 39.280 19.293 17.460 1.00 10.93 198 MET B N 1
ATOM 5193 C CA . MET B 1 198 ? 38.560 18.030 17.307 1.00 11.17 198 MET B CA 1
ATOM 5194 C C . MET B 1 198 ? 37.871 17.879 15.943 1.00 10.46 198 MET B C 1
ATOM 5195 O O . MET B 1 198 ? 37.374 16.800 15.610 1.00 9.54 198 MET B O 1
ATOM 5200 N N . MET B 1 199 ? 37.828 18.950 15.157 1.00 10.29 199 MET B N 1
ATOM 5201 C CA . MET B 1 199 ? 37.325 18.827 13.793 1.00 6.98 199 MET B CA 1
ATOM 5202 C C . MET B 1 199 ? 38.309 18.036 12.925 1.00 11.39 199 MET B C 1
ATOM 5203 O O . MET B 1 199 ? 37.957 17.567 11.840 1.00 8.41 199 MET B O 1
ATOM 5208 N N . ALA B 1 200 ? 39.534 17.875 13.412 1.00 10.24 200 ALA B N 1
ATOM 5209 C CA . ALA B 1 200 ? 40.512 17.061 12.697 1.00 11.39 200 ALA B CA 1
ATOM 5210 C C . ALA B 1 200 ? 40.491 15.596 13.145 1.00 9.98 200 ALA B C 1
ATOM 5211 O O . ALA B 1 200 ? 41.293 14.791 12.675 1.00 11.32 200 ALA B O 1
ATOM 5213 N N . SER B 1 201 ? 39.557 15.253 14.031 1.00 9.97 201 SER B N 1
ATOM 5214 C CA . SER B 1 201 ? 39.547 13.936 14.668 1.00 11.38 201 SER B CA 1
ATOM 5215 C C . SER B 1 201 ? 38.607 12.949 13.981 1.00 11.82 201 SER B C 1
ATOM 5216 O O . SER B 1 201 ? 38.711 11.738 14.194 1.00 11.30 201 SER B O 1
ATOM 5219 N N . GLY B 1 202 ? 37.673 13.467 13.191 1.00 9.27 202 GLY B N 1
ATOM 5220 C CA . GLY B 1 202 ? 36.646 12.620 12.589 1.00 9.82 202 GLY B CA 1
ATOM 5221 C C . GLY B 1 202 ? 35.340 12.687 13.362 1.00 11.44 202 GLY B C 1
ATOM 5222 O O . GLY B 1 202 ? 34.293 12.230 12.891 1.00 10.88 202 GLY B O 1
ATOM 5223 N N . LEU B 1 203 ? 35.394 13.234 14.574 1.00 7.98 203 LEU B N 1
ATOM 5224 C CA . LEU B 1 203 ? 34.184 13.406 15.366 1.00 12.10 203 LEU B CA 1
ATOM 5225 C C . LEU B 1 203 ? 33.131 14.181 14.557 1.00 11.15 203 LEU B C 1
ATOM 5226 O O . LEU B 1 203 ? 31.938 13.868 14.636 1.00 11.05 203 LEU B O 1
ATOM 5231 N N . ASP B 1 204 ? 33.590 15.199 13.818 1.00 10.25 204 ASP B N 1
ATOM 5232 C CA . ASP B 1 204 ? 32.787 15.973 12.844 1.00 9.72 204 ASP B CA 1
ATOM 5233 C C . ASP B 1 204 ? 31.693 16.881 13.398 1.00 8.77 204 ASP B C 1
ATOM 5234 O O . ASP B 1 204 ? 31.501 18.001 12.930 1.00 11.54 204 ASP B O 1
ATOM 5239 N N . ARG B 1 205 ? 30.916 16.354 14.330 1.00 9.01 205 ARG B N 1
ATOM 5240 C CA . ARG B 1 205 ? 29.744 17.055 14.826 1.00 8.44 205 ARG B CA 1
ATOM 5241 C C . ARG B 1 205 ? 29.771 16.954 16.331 1.00 9.23 205 ARG B C 1
ATOM 5242 O O . ARG B 1 205 ? 29.359 15.934 16.899 1.00 9.65 205 ARG B O 1
ATOM 5250 N N . VAL B 1 206 ? 30.263 18.006 16.976 1.00 6.90 206 VAL B N 1
ATOM 5251 C CA . VAL B 1 206 ? 30.430 17.992 18.420 1.00 6.85 206 VAL B CA 1
ATOM 5252 C C . VAL B 1 206 ? 29.654 19.116 19.098 1.00 10.72 206 VAL B C 1
ATOM 5253 O O . VAL B 1 206 ? 29.376 20.160 18.494 1.00 8.38 206 VAL B O 1
ATOM 5257 N N . TYR B 1 207 ? 29.308 18.888 20.361 1.00 7.48 207 TYR B N 1
ATOM 5258 C CA . TYR B 1 207 ? 28.808 19.959 21.198 1.00 9.33 207 TYR B CA 1
ATOM 5259 C C . TYR B 1 207 ? 29.308 19.768 22.609 1.00 8.64 207 TYR B C 1
ATOM 5260 O O . TYR B 1 207 ? 29.642 18.650 23.014 1.00 8.10 207 TYR B O 1
ATOM 5269 N N . GLU B 1 208 ? 29.358 20.871 23.345 1.00 8.18 208 GLU B N 1
ATOM 5270 C CA . GLU B 1 208 ? 29.766 20.856 24.742 1.00 8.02 208 GLU B CA 1
ATOM 5271 C C . GLU B 1 208 ? 28.893 21.861 25.457 1.00 11.25 208 GLU B C 1
ATOM 5272 O O . GLU B 1 208 ? 28.627 22.944 24.931 1.00 9.50 208 GLU B O 1
ATOM 5278 N N . ILE B 1 209 ? 28.414 21.492 26.638 1.00 9.43 209 ILE B N 1
ATOM 5279 C CA . ILE B 1 209 ? 27.656 22.415 27.466 1.00 8.94 209 ILE B CA 1
ATOM 5280 C C . ILE B 1 209 ? 28.383 22.456 28.799 1.00 9.66 209 ILE B C 1
ATOM 5281 O O . ILE B 1 209 ? 28.446 21.465 29.519 1.00 7.32 209 ILE B O 1
ATOM 5286 N N . ALA B 1 210 ? 29.002 23.591 29.097 1.00 6.49 210 ALA B N 1
ATOM 5287 C CA . ALA B 1 210 ? 29.942 23.625 30.202 1.00 6.36 210 ALA B CA 1
ATOM 5288 C C . ALA B 1 210 ? 30.187 25.062 30.628 1.00 7.87 210 ALA B C 1
ATOM 5289 O O . ALA B 1 210 ? 29.930 25.989 29.852 1.00 7.71 210 ALA B O 1
ATOM 5291 N N . PRO B 1 211 ? 30.681 25.254 31.862 1.00 10.95 211 PRO B N 1
ATOM 5292 C CA . PRO B 1 211 ? 30.926 26.619 32.328 1.00 10.07 211 PRO B CA 1
ATOM 5293 C C . PRO B 1 211 ? 32.036 27.278 31.537 1.00 9.97 211 PRO B C 1
ATOM 5294 O O . PRO B 1 211 ? 32.943 26.589 31.044 1.00 13.44 211 PRO B O 1
ATOM 5298 N N . ILE B 1 212 ? 31.935 28.598 31.397 1.00 10.76 212 ILE B N 1
ATOM 5299 C CA . ILE B 1 212 ? 33.029 29.427 30.915 1.00 8.93 212 ILE B CA 1
ATOM 5300 C C . ILE B 1 212 ? 33.290 30.517 31.959 1.00 9.16 212 ILE B C 1
ATOM 5301 O O . ILE B 1 212 ? 32.405 30.864 32.729 1.00 11.37 212 ILE B O 1
ATOM 5306 N N . PHE B 1 213 ? 34.498 31.054 31.983 1.00 9.77 213 PHE B N 1
ATOM 5307 C CA . PHE B 1 213 ? 34.873 31.982 33.045 1.00 10.87 213 PHE B CA 1
ATOM 5308 C C . PHE B 1 213 ? 35.521 33.210 32.444 1.00 12.53 213 PHE B C 1
ATOM 5309 O O . PHE B 1 213 ? 36.519 33.099 31.750 1.00 11.35 213 PHE B O 1
ATOM 5317 N N . ARG B 1 214 ? 34.946 34.377 32.698 1.00 12.07 214 ARG B N 1
ATOM 5318 C CA . ARG B 1 214 ? 35.503 35.608 32.170 1.00 11.80 214 ARG B CA 1
ATOM 5319 C C . ARG B 1 214 ? 35.473 36.649 33.265 1.00 13.66 214 ARG B C 1
ATOM 5320 O O . ARG B 1 214 ? 34.428 36.899 33.861 1.00 13.96 214 ARG B O 1
ATOM 5328 N N . ALA B 1 215 ? 36.622 37.245 33.539 1.00 13.51 215 ALA B N 1
ATOM 5329 C CA . ALA B 1 215 ? 36.709 38.261 34.576 1.00 16.30 215 ALA B CA 1
ATOM 5330 C C . ALA B 1 215 ? 36.337 39.619 33.987 1.00 16.18 215 ALA B C 1
ATOM 5331 O O . ALA B 1 215 ? 37.203 40.450 33.755 1.00 19.30 215 ALA B O 1
ATOM 5333 N N . GLU B 1 216 ? 35.053 39.821 33.716 1.00 14.18 216 GLU B N 1
ATOM 5334 C CA . GLU B 1 216 ? 34.572 41.070 33.141 1.00 17.61 216 GLU B CA 1
ATOM 5335 C C . GLU B 1 216 ? 34.884 42.157 34.176 1.00 22.55 216 GLU B C 1
ATOM 5336 O O . GLU B 1 216 ? 34.719 41.940 35.370 1.00 19.76 216 GLU B O 1
ATOM 5342 N N . GLU B 1 217 ? 35.361 43.319 33.756 1.00 29.17 217 GLU B N 1
ATOM 5343 C CA . GLU B 1 217 ? 35.785 44.279 34.779 1.00 32.49 217 GLU B CA 1
ATOM 5344 C C . GLU B 1 217 ? 34.645 45.097 35.380 1.00 28.02 217 GLU B C 1
ATOM 5345 O O . GLU B 1 217 ? 34.789 45.661 36.467 1.00 31.24 217 GLU B O 1
ATOM 5351 N N . HIS B 1 218 ? 33.505 45.132 34.698 1.00 24.28 218 HIS B N 1
ATOM 5352 C CA . HIS B 1 218 ? 32.341 45.838 35.236 1.00 24.27 218 HIS B CA 1
ATOM 5353 C C . HIS B 1 218 ? 31.030 45.070 35.030 1.00 25.15 218 HIS B C 1
ATOM 5354 O O . HIS B 1 218 ? 30.881 44.310 34.066 1.00 21.90 218 HIS B O 1
ATOM 5361 N N . ASN B 1 219 ? 30.085 45.271 35.944 1.00 19.91 219 ASN B N 1
ATOM 5362 C CA . ASN B 1 219 ? 28.815 44.568 35.892 1.00 15.47 219 ASN B CA 1
ATOM 5363 C C . ASN B 1 219 ? 27.885 45.160 34.848 1.00 16.37 219 ASN B C 1
ATOM 5364 O O . ASN B 1 219 ? 27.894 46.369 34.591 1.00 14.35 219 ASN B O 1
ATOM 5369 N N . THR B 1 220 ? 27.073 44.297 34.252 1.00 12.88 220 THR B N 1
ATOM 5370 C CA . THR B 1 220 ? 25.982 44.728 33.393 1.00 13.45 220 THR B CA 1
ATOM 5371 C C . THR B 1 220 ? 24.842 43.777 33.684 1.00 13.25 220 THR B C 1
ATOM 5372 O O . THR B 1 220 ? 25.023 42.784 34.384 1.00 12.89 220 THR B O 1
ATOM 5376 N N . THR B 1 221 ? 23.670 44.069 33.145 1.00 12.21 221 THR B N 1
ATOM 5377 C CA . THR B 1 221 ? 22.539 43.172 33.308 1.00 12.04 221 THR B CA 1
ATOM 5378 C C . THR B 1 221 ? 22.624 41.976 32.359 1.00 11.50 221 THR B C 1
ATOM 5379 O O . THR B 1 221 ? 21.781 41.088 32.405 1.00 12.76 221 THR B O 1
ATOM 5383 N N . ARG B 1 222 ? 23.639 41.958 31.505 1.00 12.47 222 ARG B N 1
ATOM 5384 C CA . ARG B 1 222 ? 23.755 40.937 30.463 1.00 12.44 222 ARG B CA 1
ATOM 5385 C C . ARG B 1 222 ? 24.987 40.039 30.608 1.00 13.98 222 ARG B C 1
ATOM 5386 O O . ARG B 1 222 ? 25.202 39.152 29.783 1.00 14.68 222 ARG B O 1
ATOM 5394 N N . HIS B 1 223 ? 25.816 40.291 31.619 1.00 11.92 223 HIS B N 1
ATOM 5395 C CA . HIS B 1 223 ? 27.088 39.575 31.763 1.00 11.21 223 HIS B CA 1
ATOM 5396 C C . HIS B 1 223 ? 27.206 38.938 33.151 1.00 11.27 223 HIS B C 1
ATOM 5397 O O . HIS B 1 223 ? 26.716 39.489 34.140 1.00 10.87 223 HIS B O 1
ATOM 5404 N N . LEU B 1 224 ? 27.869 37.789 33.211 1.00 11.29 224 LEU B N 1
ATOM 5405 C CA . LEU B 1 224 ? 28.265 37.167 34.462 1.00 12.41 224 LEU B CA 1
ATOM 5406 C C . LEU B 1 224 ? 29.739 36.815 34.314 1.00 11.76 224 LEU B C 1
ATOM 5407 O O . LEU B 1 224 ? 30.231 36.664 33.195 1.00 12.80 224 LEU B O 1
ATOM 5412 N N . ASN B 1 225 ? 30.455 36.687 35.422 1.00 9.47 225 ASN B N 1
ATOM 5413 C CA . ASN B 1 225 ? 31.833 36.205 35.338 1.00 12.98 225 ASN B CA 1
ATOM 5414 C C . ASN B 1 225 ? 31.933 34.685 35.239 1.00 9.71 225 ASN B C 1
ATOM 5415 O O . ASN B 1 225 ? 32.995 34.137 34.950 1.00 11.09 225 ASN B O 1
ATOM 5420 N N . GLU B 1 226 ? 30.818 34.006 35.475 1.00 11.04 226 GLU B N 1
ATOM 5421 C CA . GLU B 1 226 ? 30.738 32.557 35.281 1.00 9.01 226 GLU B CA 1
ATOM 5422 C C . GLU B 1 226 ? 29.423 32.302 34.565 1.00 9.64 226 GLU B C 1
ATOM 5423 O O . GLU B 1 226 ? 28.381 32.769 34.999 1.00 10.31 226 GLU B O 1
ATOM 5429 N N . ALA B 1 227 ? 29.476 31.600 33.439 1.00 9.72 227 ALA B N 1
ATOM 5430 C CA . ALA B 1 227 ? 28.286 31.381 32.629 1.00 9.67 227 ALA B CA 1
ATOM 5431 C C . ALA B 1 227 ? 28.358 29.995 32.012 1.00 9.72 227 ALA B C 1
ATOM 5432 O O . ALA B 1 227 ? 29.405 29.351 32.052 1.00 10.50 227 ALA B O 1
ATOM 5434 N N . TRP B 1 228 ? 27.235 29.516 31.488 1.00 8.39 228 TRP B N 1
ATOM 5435 C CA . TRP B 1 228 ? 27.212 28.209 30.869 1.00 10.06 228 TRP B CA 1
ATOM 5436 C C . TRP B 1 228 ? 27.116 28.401 29.375 1.00 8.56 228 TRP B C 1
ATOM 5437 O O . TRP B 1 228 ? 26.190 29.039 28.882 1.00 9.71 228 TRP B O 1
ATOM 5448 N N . SER B 1 229 ? 28.105 27.886 28.656 1.00 6.92 229 SER B N 1
ATOM 5449 C CA . SER B 1 229 ? 28.118 28.059 27.214 1.00 9.59 229 SER B CA 1
ATOM 5450 C C . SER B 1 229 ? 27.753 26.769 26.489 1.00 9.04 229 SER B C 1
ATOM 5451 O O . SER B 1 229 ? 28.253 25.689 26.816 1.00 8.19 229 SER B O 1
ATOM 5454 N N . ILE B 1 230 ? 26.861 26.900 25.512 1.00 8.82 230 ILE B N 1
ATOM 5455 C CA . ILE B 1 230 ? 26.464 25.802 24.650 1.00 9.13 230 ILE B CA 1
ATOM 5456 C C . ILE B 1 230 ? 27.269 25.955 23.377 1.00 8.69 230 ILE B C 1
ATOM 5457 O O . ILE B 1 230 ? 27.008 26.852 22.559 1.00 7.98 230 ILE B O 1
ATOM 5462 N N . ASP B 1 231 ? 28.280 25.105 23.235 1.00 8.74 231 ASP B N 1
ATOM 5463 C CA . ASP B 1 231 ? 29.219 25.224 22.134 1.00 10.24 231 ASP B CA 1
ATOM 5464 C C . ASP B 1 231 ? 29.051 24.099 21.151 1.00 9.68 231 ASP B C 1
ATOM 5465 O O . ASP B 1 231 ? 28.889 22.949 21.545 1.00 9.45 231 ASP B O 1
ATOM 5470 N N . SER B 1 232 ? 29.119 24.426 19.870 1.00 9.01 232 SER B N 1
ATOM 5471 C CA . SER B 1 232 ? 29.096 23.399 18.851 1.00 7.19 232 SER B CA 1
ATOM 5472 C C . SER B 1 232 ? 30.113 23.704 17.776 1.00 10.27 232 SER B C 1
ATOM 5473 O O . SER B 1 232 ? 30.478 24.861 17.549 1.00 10.14 232 SER B O 1
ATOM 5476 N N . GLU B 1 233 ? 30.571 22.655 17.106 1.00 9.77 233 GLU B N 1
ATOM 5477 C CA . GLU B 1 233 ? 31.410 22.820 15.936 1.00 9.43 233 GLU B CA 1
ATOM 5478 C C . GLU B 1 233 ? 31.052 21.672 15.010 1.00 8.87 233 GLU B C 1
ATOM 5479 O O . GLU B 1 233 ? 30.800 20.551 15.473 1.00 7.63 233 GLU B O 1
ATOM 5485 N N . MET B 1 234 ? 30.992 21.958 13.710 1.00 9.60 234 MET B N 1
ATOM 5486 C CA . MET B 1 234 ? 30.530 20.963 12.744 1.00 9.68 234 MET B CA 1
ATOM 5487 C C . MET B 1 234 ? 31.347 21.026 11.459 1.00 9.28 234 MET B C 1
ATOM 5488 O O . MET B 1 234 ? 31.634 22.112 10.935 1.00 7.99 234 MET B O 1
ATOM 5493 N N . ALA B 1 235 ? 31.744 19.858 10.966 1.00 9.32 235 ALA B N 1
ATOM 5494 C CA . ALA B 1 235 ? 32.655 19.789 9.828 1.00 9.46 235 ALA B CA 1
ATOM 5495 C C . ALA B 1 235 ? 31.946 19.436 8.520 1.00 7.98 235 ALA B C 1
ATOM 5496 O O . ALA B 1 235 ? 30.806 18.981 8.523 1.00 7.54 235 ALA B O 1
ATOM 5498 N N . PHE B 1 236 ? 32.651 19.655 7.410 1.00 8.06 236 PHE B N 1
ATOM 5499 C CA . PHE B 1 236 ? 32.153 19.365 6.065 1.00 9.06 236 PHE B CA 1
ATOM 5500 C C . PHE B 1 236 ? 31.017 20.269 5.593 1.00 11.22 236 PHE B C 1
ATOM 5501 O O . PHE B 1 236 ? 30.241 19.887 4.729 1.00 10.75 236 PHE B O 1
ATOM 5509 N N . ILE B 1 237 ? 30.938 21.471 6.157 1.00 10.65 237 ILE B N 1
ATOM 5510 C CA . ILE B 1 237 ? 29.994 22.483 5.700 1.00 11.43 237 ILE B CA 1
ATOM 5511 C C . ILE B 1 237 ? 30.523 23.162 4.451 1.00 9.26 237 ILE B C 1
ATOM 5512 O O . ILE B 1 237 ? 31.724 23.148 4.207 1.00 11.22 237 ILE B O 1
ATOM 5517 N N . GLU B 1 238 ? 29.627 23.770 3.676 1.00 11.36 238 GLU B N 1
ATOM 5518 C CA . GLU B 1 238 ? 30.026 24.527 2.486 1.00 12.30 238 GLU B CA 1
ATOM 5519 C C . GLU B 1 238 ? 30.051 26.032 2.728 1.00 12.09 238 GLU B C 1
ATOM 5520 O O . GLU B 1 238 ? 30.722 26.775 1.993 1.00 12.37 238 GLU B O 1
ATOM 5526 N N . ASP B 1 239 ? 29.311 26.482 3.740 1.00 12.36 239 ASP B N 1
ATOM 5527 C CA . ASP B 1 239 ? 29.275 27.905 4.104 1.00 10.67 239 ASP B CA 1
ATOM 5528 C C . ASP B 1 239 ? 28.685 28.122 5.494 1.00 12.47 239 ASP B C 1
ATOM 5529 O O . ASP B 1 239 ? 28.180 27.180 6.117 1.00 12.12 239 ASP B O 1
ATOM 5534 N N . GLU B 1 240 ? 28.725 29.364 5.969 1.00 9.99 240 GLU B N 1
ATOM 5535 C CA . GLU B 1 240 ? 28.265 29.671 7.324 1.00 11.18 240 GLU B CA 1
ATOM 5536 C C . GLU B 1 240 ? 26.751 29.646 7.447 1.00 12.30 240 GLU B C 1
ATOM 5537 O O . GLU B 1 240 ? 26.229 29.519 8.549 1.00 10.75 240 GLU B O 1
ATOM 5543 N N . GLU B 1 241 ? 26.039 29.758 6.329 1.00 10.12 241 GLU B N 1
ATOM 5544 C CA . GLU B 1 241 ? 24.578 29.652 6.393 1.00 12.18 241 GLU B CA 1
ATOM 5545 C C . GLU B 1 241 ? 24.125 28.271 6.863 1.00 12.08 241 GLU B C 1
ATOM 5546 O O . GLU B 1 241 ? 23.066 28.135 7.473 1.00 12.92 241 GLU B O 1
ATOM 5552 N N . GLU B 1 242 ? 24.915 27.239 6.592 1.00 11.57 242 GLU B N 1
ATOM 5553 C CA . GLU B 1 242 ? 24.551 25.922 7.109 1.00 13.03 242 GLU B CA 1
ATOM 5554 C C . GLU B 1 242 ? 24.642 25.867 8.633 1.00 11.31 242 GLU B C 1
ATOM 5555 O O . GLU B 1 242 ? 23.837 25.193 9.274 1.00 10.90 242 GLU B O 1
ATOM 5561 N N . VAL B 1 243 ? 25.609 26.583 9.210 1.00 8.89 243 VAL B N 1
ATOM 5562 C CA . VAL B 1 243 ? 25.687 26.688 10.669 1.00 10.14 243 VAL B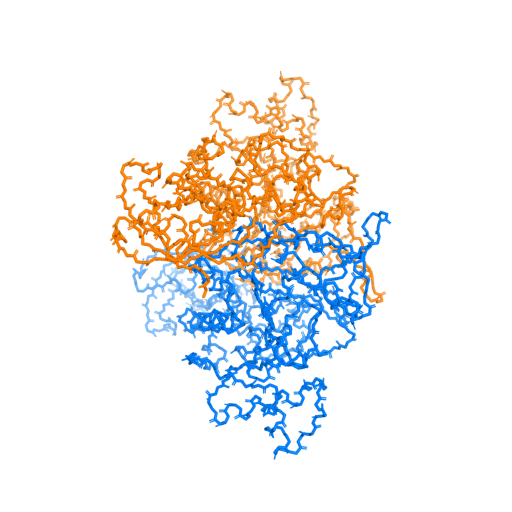 CA 1
ATOM 5563 C C . VAL B 1 243 ? 24.529 27.533 11.225 1.00 9.75 243 VAL B C 1
ATOM 5564 O O . VAL B 1 243 ? 23.937 27.190 12.245 1.00 10.12 243 VAL B O 1
ATOM 5568 N N . MET B 1 244 ? 24.228 28.648 10.567 1.00 9.51 244 MET B N 1
ATOM 5569 C CA . MET B 1 244 ? 23.127 29.520 10.995 1.00 9.26 244 MET B CA 1
ATOM 5570 C C . MET B 1 244 ? 21.792 28.779 10.953 1.00 12.00 244 MET B C 1
ATOM 5571 O O . MET B 1 244 ? 20.980 28.890 11.872 1.00 10.51 244 MET B O 1
ATOM 5576 N N . SER B 1 245 ? 21.572 28.021 9.885 1.00 10.52 245 SER B N 1
ATOM 5577 C CA . SER B 1 245 ? 20.347 27.226 9.768 1.00 10.96 245 SER B CA 1
ATOM 5578 C C . SER B 1 245 ? 20.221 26.240 10.927 1.00 11.88 245 SER B C 1
ATOM 5579 O O . SER B 1 245 ? 19.161 26.110 11.544 1.00 13.33 245 SER B O 1
ATOM 5582 N N . PHE B 1 246 ? 21.307 25.537 11.223 1.00 11.25 246 PHE B N 1
ATOM 5583 C CA . PHE B 1 246 ? 21.294 24.618 12.346 1.00 11.57 246 PHE B CA 1
ATOM 5584 C C . PHE B 1 246 ? 20.966 25.353 13.649 1.00 11.22 246 PHE B C 1
ATOM 5585 O O . PHE B 1 246 ? 20.101 24.923 14.430 1.00 10.21 246 PHE B O 1
ATOM 5593 N N . LEU B 1 247 ? 21.654 26.470 13.875 1.00 10.00 247 LEU B N 1
ATOM 5594 C CA . LEU B 1 247 ? 21.519 27.215 15.123 1.00 11.45 247 LEU B CA 1
ATOM 5595 C C . LEU B 1 247 ? 20.094 27.707 15.302 1.00 11.28 247 LEU B C 1
ATOM 5596 O O . LEU B 1 247 ? 19.543 27.634 16.394 1.00 10.70 247 LEU B O 1
ATOM 5601 N N . GLU B 1 248 ? 19.499 28.252 14.244 1.00 9.70 248 GLU B N 1
ATOM 5602 C CA . GLU B 1 248 ? 18.132 28.758 14.395 1.00 9.60 248 GLU B CA 1
ATOM 5603 C C . GLU B 1 248 ? 17.154 27.622 14.678 1.00 13.36 248 GLU B C 1
ATOM 5604 O O . GLU B 1 248 ? 16.209 27.789 15.444 1.00 13.13 248 GLU B O 1
ATOM 5610 N N . ARG B 1 249 ? 17.372 26.461 14.067 1.00 11.98 249 ARG B N 1
ATOM 5611 C CA . ARG B 1 249 ? 16.477 25.331 14.324 1.00 11.89 249 ARG B CA 1
ATOM 5612 C C . ARG B 1 249 ? 16.642 24.839 15.756 1.00 11.83 249 ARG B C 1
ATOM 5613 O O . ARG B 1 249 ? 15.670 24.471 16.409 1.00 11.08 249 ARG B O 1
ATOM 5621 N N . LEU B 1 250 ? 17.877 24.864 16.249 1.00 9.92 250 LEU B N 1
ATOM 5622 C CA . LEU B 1 250 ? 18.163 24.494 17.636 1.00 11.74 250 LEU B CA 1
ATOM 5623 C C . LEU B 1 250 ? 17.425 25.407 18.616 1.00 10.56 250 LEU B C 1
ATOM 5624 O O . LEU B 1 250 ? 16.767 24.948 19.554 1.00 12.51 250 LEU B O 1
ATOM 5629 N N . VAL B 1 251 ? 17.560 26.711 18.404 1.00 9.30 251 VAL B N 1
ATOM 5630 C CA . VAL B 1 251 ? 16.943 27.692 19.291 1.00 9.80 251 VAL B CA 1
ATOM 5631 C C . VAL B 1 251 ? 15.419 27.611 19.211 1.00 14.79 251 VAL B C 1
ATOM 5632 O O . VAL B 1 251 ? 14.724 27.683 20.228 1.00 13.05 251 VAL B O 1
ATOM 5636 N N . ALA B 1 252 ? 14.898 27.451 18.000 1.00 13.03 252 ALA B N 1
ATOM 5637 C CA . ALA B 1 252 ? 13.463 27.262 17.833 1.00 13.27 252 ALA B CA 1
ATOM 5638 C C . ALA B 1 252 ? 12.990 25.998 18.546 1.00 12.53 252 ALA B C 1
ATOM 5639 O O . ALA B 1 252 ? 11.922 25.981 19.144 1.00 13.50 252 ALA B O 1
ATOM 5641 N N . HIS B 1 253 ? 13.787 24.938 18.497 1.00 12.43 253 HIS B N 1
ATOM 5642 C CA . HIS B 1 253 ? 13.422 23.721 19.219 1.00 14.68 253 HIS B CA 1
ATOM 5643 C C . HIS B 1 253 ? 13.349 23.956 20.732 1.00 14.32 253 HIS B C 1
ATOM 5644 O O . HIS B 1 253 ? 12.433 23.465 21.408 1.00 12.47 253 HIS B O 1
ATOM 5651 N N . ALA B 1 254 ? 14.311 24.701 21.265 1.00 10.71 254 ALA B N 1
ATOM 5652 C CA . ALA B 1 254 ? 14.303 25.008 22.689 1.00 11.61 254 ALA B CA 1
ATOM 5653 C C . ALA B 1 254 ? 13.071 25.841 23.041 1.00 13.11 254 ALA B C 1
ATOM 5654 O O . ALA B 1 254 ? 12.390 25.593 24.043 1.00 10.74 254 ALA B O 1
ATOM 5656 N N . ILE B 1 255 ? 12.786 26.835 22.213 1.00 10.75 255 ILE B N 1
ATOM 5657 C CA . ILE B 1 255 ? 11.641 27.690 22.461 1.00 12.03 255 ILE B CA 1
ATOM 5658 C C . ILE B 1 255 ? 10.354 26.866 22.433 1.00 13.01 255 ILE B C 1
ATOM 5659 O O . ILE B 1 255 ? 9.538 26.942 23.350 1.00 13.12 255 ILE B O 1
ATOM 5664 N N . ASN B 1 256 ? 10.175 26.067 21.389 1.00 11.92 256 ASN B N 1
ATOM 5665 C CA . ASN B 1 256 ? 8.970 25.243 21.288 1.00 13.35 256 ASN B CA 1
ATOM 5666 C C . ASN B 1 256 ? 8.817 24.198 22.401 1.00 16.48 256 ASN B C 1
ATOM 5667 O O . ASN B 1 256 ? 7.702 23.904 22.829 1.00 13.38 256 ASN B O 1
ATOM 5672 N N . TYR B 1 257 ? 9.921 23.632 22.876 1.00 12.88 257 TYR B N 1
ATOM 5673 C CA . TYR B 1 257 ? 9.843 22.704 24.006 1.00 13.00 257 TYR B CA 1
ATOM 5674 C C . TYR B 1 257 ? 9.313 23.418 25.247 1.00 13.33 257 TYR B C 1
ATOM 5675 O O . TYR B 1 257 ? 8.458 22.900 25.967 1.00 14.94 257 TYR B O 1
ATOM 5684 N N . VAL B 1 258 ? 9.823 24.609 25.508 1.00 11.43 258 VAL B N 1
ATOM 5685 C CA . VAL B 1 258 ? 9.350 25.373 26.655 1.00 12.96 258 VAL B CA 1
ATOM 5686 C C . VAL B 1 258 ? 7.858 25.710 26.495 1.00 12.96 258 VAL B C 1
ATOM 5687 O O . VAL B 1 258 ? 7.074 25.592 27.438 1.00 13.44 258 VAL B O 1
ATOM 5691 N N . ARG B 1 259 ? 7.467 26.119 25.296 1.00 12.21 259 ARG B N 1
ATOM 5692 C CA . ARG B 1 259 ? 6.064 26.436 25.032 1.00 15.97 259 ARG B CA 1
ATOM 5693 C C . ARG B 1 259 ? 5.156 25.219 25.247 1.00 17.11 259 ARG B C 1
ATOM 5694 O O . ARG B 1 259 ? 4.053 25.362 25.780 1.00 16.86 259 ARG B O 1
ATOM 5702 N N . GLU B 1 260 ? 5.627 24.035 24.843 1.00 15.22 260 GLU B N 1
ATOM 5703 C CA . GLU B 1 260 ? 4.849 22.788 24.939 1.00 19.79 260 GLU B CA 1
ATOM 5704 C C . GLU B 1 260 ? 4.867 22.176 26.328 1.00 22.41 260 GLU B C 1
ATOM 5705 O O . GLU B 1 260 ? 3.870 21.609 26.782 1.00 22.14 260 GLU B O 1
ATOM 5711 N N . HIS B 1 261 ? 6.016 22.249 26.988 1.00 14.60 261 HIS B N 1
ATOM 5712 C CA . HIS B 1 261 ? 6.229 21.496 28.221 1.00 15.02 261 HIS B CA 1
ATOM 5713 C C . HIS B 1 261 ? 6.124 22.351 29.485 1.00 19.46 261 HIS B C 1
ATOM 5714 O O . HIS B 1 261 ? 5.883 21.829 30.569 1.00 18.58 261 HIS B O 1
ATOM 5721 N N . ASN B 1 262 ? 6.297 23.661 29.345 1.00 14.40 262 ASN B N 1
ATOM 5722 C CA . ASN B 1 262 ? 6.295 24.556 30.492 1.00 11.35 262 ASN B CA 1
ATOM 5723 C C . ASN B 1 262 ? 5.216 25.644 30.413 1.00 15.29 262 ASN B C 1
ATOM 5724 O O . ASN B 1 262 ? 5.420 26.776 30.850 1.00 14.06 262 ASN B O 1
ATOM 5729 N N . ALA B 1 263 ? 4.058 25.292 29.862 1.00 15.34 263 ALA B N 1
ATOM 5730 C CA . ALA B 1 263 ? 2.982 26.262 29.726 1.00 14.61 263 ALA B CA 1
ATOM 5731 C C . ALA B 1 263 ? 2.562 26.769 31.099 1.00 15.12 263 ALA B C 1
ATOM 5732 O O . ALA B 1 263 ? 2.233 27.938 31.268 1.00 15.53 263 ALA B O 1
ATOM 5734 N N . LYS B 1 264 ? 2.591 25.881 32.081 1.00 17.78 264 LYS B N 1
ATOM 5735 C CA . LYS B 1 264 ? 2.233 26.240 33.445 1.00 17.28 264 LYS B CA 1
ATOM 5736 C C . LYS B 1 264 ? 3.157 27.331 33.994 1.00 18.09 264 LYS B C 1
ATOM 5737 O O . LYS B 1 264 ? 2.698 28.304 34.600 1.00 14.71 264 LYS B O 1
ATOM 5743 N N . GLU B 1 265 ? 4.460 27.158 33.782 1.00 13.53 265 GLU B N 1
ATOM 5744 C CA . GLU B 1 265 ? 5.450 28.117 34.250 1.00 13.97 265 GLU B CA 1
ATOM 5745 C C . GLU B 1 265 ? 5.348 29.452 33.507 1.00 14.33 265 GLU B C 1
ATOM 5746 O O . GLU B 1 265 ? 5.466 30.518 34.114 1.00 14.52 265 GLU B O 1
ATOM 5752 N N . LEU B 1 266 ? 5.128 29.388 32.194 1.00 12.58 266 LEU B N 1
ATOM 5753 C CA . LEU B 1 266 ? 4.897 30.588 31.391 1.00 12.54 266 LEU B CA 1
ATOM 5754 C C . LEU B 1 266 ? 3.691 31.365 31.937 1.00 14.70 266 LEU B C 1
ATOM 5755 O O . LEU B 1 266 ? 3.735 32.585 32.080 1.00 16.18 266 LEU B O 1
ATOM 5760 N N . ASP B 1 267 ? 2.623 30.633 32.237 1.00 16.64 267 ASP B N 1
ATOM 5761 C CA . ASP B 1 267 ? 1.399 31.202 32.797 1.00 18.99 267 ASP B CA 1
ATOM 5762 C C . ASP B 1 267 ? 1.700 31.874 34.142 1.00 20.75 267 ASP B C 1
ATOM 5763 O O . ASP B 1 267 ? 1.272 33.002 34.396 1.00 20.24 267 ASP B O 1
ATOM 5768 N N . ILE B 1 268 ? 2.455 31.187 34.994 1.00 16.95 268 ILE B N 1
ATOM 5769 C CA . ILE B 1 268 ? 2.862 31.741 36.280 1.00 18.42 268 ILE B CA 1
ATOM 5770 C C . ILE B 1 268 ? 3.632 33.048 36.111 1.00 16.66 268 ILE B C 1
ATOM 5771 O O . ILE B 1 268 ? 3.485 33.972 36.903 1.00 16.92 268 ILE B O 1
ATOM 5776 N N . LEU B 1 269 ? 4.436 33.123 35.056 1.00 16.18 269 LEU B N 1
ATOM 5777 C CA . LEU B 1 269 ? 5.237 34.309 34.757 1.00 17.85 269 LEU B CA 1
ATOM 5778 C C . LEU B 1 269 ? 4.441 35.350 33.965 1.00 18.29 269 LEU B C 1
ATOM 5779 O O . LEU B 1 269 ? 4.984 36.377 33.560 1.00 18.87 269 LEU B O 1
ATOM 5784 N N . ASN B 1 270 ? 3.164 35.074 33.743 1.00 18.21 270 ASN B N 1
ATOM 5785 C CA . ASN B 1 270 ? 2.302 35.977 32.984 1.00 19.12 270 ASN B CA 1
ATOM 5786 C C . ASN B 1 270 ? 2.950 36.331 31.659 1.00 19.76 270 ASN B C 1
ATOM 5787 O O . ASN B 1 270 ? 2.977 37.497 31.251 1.00 21.07 270 ASN B O 1
ATOM 5792 N N . PHE B 1 271 ? 3.490 35.319 30.992 1.00 16.94 271 PHE B N 1
ATOM 5793 C CA . PHE B 1 271 ? 4.312 35.553 29.817 1.00 19.36 271 PHE B CA 1
ATOM 5794 C C . PHE B 1 271 ? 3.851 34.734 28.629 1.00 19.33 271 PHE B C 1
ATOM 5795 O O . PHE B 1 271 ? 3.574 33.539 28.754 1.00 19.24 271 PHE B O 1
ATOM 5803 N N . GLU B 1 272 ? 3.781 35.380 27.471 1.00 17.54 272 GLU B N 1
ATOM 5804 C CA . GLU B 1 272 ? 3.401 34.696 26.243 1.00 21.76 272 GLU B CA 1
ATOM 5805 C C . GLU B 1 272 ? 4.634 34.528 25.369 1.00 19.10 272 GLU B C 1
ATOM 5806 O O . GLU B 1 272 ? 5.141 35.489 24.797 1.00 20.54 272 GLU B O 1
ATOM 5812 N N . LEU B 1 273 ? 5.131 33.300 25.304 1.00 17.49 273 LEU B N 1
ATOM 5813 C CA . LEU B 1 273 ? 6.321 32.996 24.527 1.00 15.07 273 LEU B CA 1
ATOM 5814 C C . LEU B 1 273 ? 5.918 32.659 23.099 1.00 17.22 273 LEU B C 1
ATOM 5815 O O . LEU B 1 273 ? 5.172 31.709 22.874 1.00 17.25 273 LEU B O 1
ATOM 5820 N N . GLU B 1 274 ? 6.408 33.452 22.148 1.00 17.49 274 GLU B N 1
ATOM 5821 C CA . GLU B 1 274 ? 5.983 33.378 20.751 1.00 19.66 274 GLU B CA 1
ATOM 5822 C C . GLU B 1 274 ? 6.448 32.118 20.037 1.00 17.94 274 GLU B C 1
ATOM 5823 O O . GLU B 1 274 ? 7.543 31.606 20.291 1.00 16.50 274 GLU B O 1
ATOM 5829 N N . GLU B 1 275 ? 5.605 31.620 19.138 1.00 18.54 275 GLU B N 1
ATOM 5830 C CA . GLU B 1 275 ? 5.999 30.539 18.247 1.00 15.24 275 GLU B CA 1
ATOM 5831 C C . GLU B 1 275 ? 7.076 31.070 17.300 1.00 15.77 275 GLU B C 1
ATOM 5832 O O . GLU B 1 275 ? 6.887 32.103 16.654 1.00 17.70 275 GLU B O 1
ATOM 5838 N N . PRO B 1 276 ? 8.225 30.383 17.232 1.00 16.79 276 PRO B N 1
ATOM 5839 C CA . PRO B 1 276 ? 9.300 30.820 16.341 1.00 16.34 276 PRO B CA 1
ATOM 5840 C C . PRO B 1 276 ? 8.856 30.752 14.886 1.00 18.31 276 PRO B C 1
ATOM 5841 O O . PRO B 1 276 ? 8.096 29.863 14.485 1.00 14.58 276 PRO B O 1
ATOM 5845 N N . LYS B 1 277 ? 9.331 31.700 14.094 1.00 12.89 277 LYS B N 1
ATOM 5846 C CA . LYS B 1 277 ? 9.005 31.705 12.676 1.00 19.32 277 LYS B CA 1
ATOM 5847 C C . LYS B 1 277 ? 10.304 31.576 11.922 1.00 21.13 277 LYS B C 1
ATOM 5848 O O . LYS B 1 277 ? 11.092 32.515 11.859 1.00 21.64 277 LYS B O 1
ATOM 5854 N N . LEU B 1 278 ? 10.543 30.401 11.363 1.00 16.82 278 LEU B N 1
ATOM 5855 C CA . LEU B 1 278 ? 11.846 30.142 10.792 1.00 20.91 278 LEU B CA 1
ATOM 5856 C C . LEU B 1 278 ? 12.142 30.911 9.518 1.00 31.13 278 LEU B C 1
ATOM 5857 O O . LEU B 1 278 ? 11.412 31.853 9.174 1.00 44.01 278 LEU B O 1
ATOM 5862 N N . PRO B 1 279 ? 13.146 30.453 8.773 1.00 26.69 279 PRO B N 1
ATOM 5863 C CA . PRO B 1 279 ? 14.245 31.385 8.556 1.00 19.47 279 PRO B CA 1
ATOM 5864 C C . PRO B 1 279 ? 14.023 32.650 9.388 1.00 21.27 279 PRO B C 1
ATOM 5865 O O . PRO B 1 279 ? 13.111 33.408 9.068 1.00 16.78 279 PRO B O 1
ATOM 5869 N N . PHE B 1 280 ? 14.804 32.866 10.449 1.00 14.92 280 PHE B N 1
ATOM 5870 C CA . PHE B 1 280 ? 14.844 34.187 11.069 1.00 12.87 280 PHE B CA 1
ATOM 5871 C C . PHE B 1 280 ? 15.356 35.146 10.004 1.00 12.35 280 PHE B C 1
ATOM 5872 O O . PHE B 1 280 ? 16.064 34.729 9.090 1.00 13.30 280 PHE B O 1
ATOM 5880 N N . PRO B 1 281 ? 15.036 36.443 10.128 1.00 13.98 281 PRO B N 1
ATOM 5881 C CA . PRO B 1 281 ? 15.628 37.397 9.181 1.00 15.06 281 PRO B CA 1
ATOM 5882 C C . PRO B 1 281 ? 17.154 37.433 9.281 1.00 15.04 281 PRO B C 1
ATOM 5883 O O . PRO B 1 281 ? 17.715 37.232 10.372 1.00 12.98 281 PRO B O 1
ATOM 5887 N N . ARG B 1 282 ? 17.815 37.664 8.147 1.00 11.39 282 ARG B N 1
ATOM 5888 C CA . ARG B 1 282 ? 19.252 37.911 8.120 1.00 13.41 282 ARG B CA 1
ATOM 5889 C C . ARG B 1 282 ? 19.449 39.376 7.751 1.00 19.07 282 ARG B C 1
ATOM 5890 O O . ARG B 1 282 ? 18.890 39.856 6.756 1.00 15.76 282 ARG B O 1
ATOM 5898 N N . VAL B 1 283 ? 20.246 40.076 8.547 1.00 13.51 283 VAL B N 1
ATOM 5899 C CA . VAL B 1 283 ? 20.557 41.478 8.302 1.00 15.88 283 VAL B CA 1
ATOM 5900 C C . VAL B 1 283 ? 22.060 41.637 8.166 1.00 13.98 283 VAL B C 1
ATOM 5901 O O . VAL B 1 283 ? 22.799 41.391 9.117 1.00 13.45 283 VAL B O 1
ATOM 5905 N N . SER B 1 284 ? 22.530 42.036 6.98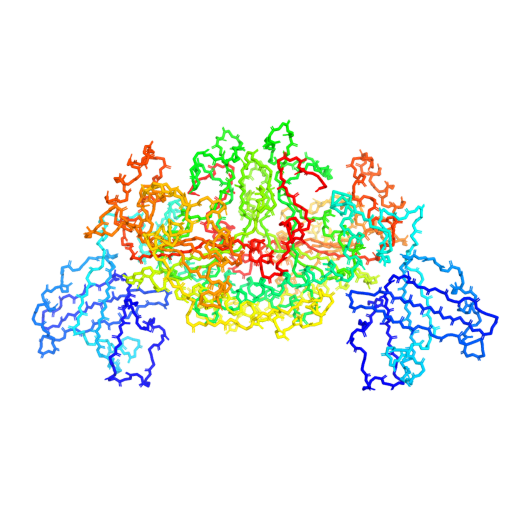5 1.00 12.41 284 SER B N 1
ATOM 5906 C CA . SER B 1 284 ? 23.954 42.226 6.809 1.00 12.11 284 SER B CA 1
ATOM 5907 C C . SER B 1 284 ? 24.405 43.342 7.729 1.00 11.22 284 SER B C 1
ATOM 5908 O O . SER B 1 284 ? 23.623 44.217 8.090 1.00 12.64 284 SER B O 1
ATOM 5911 N N . TYR B 1 285 ? 25.678 43.305 8.090 1.00 12.57 285 TYR B N 1
ATOM 5912 C CA . TYR B 1 285 ? 26.297 44.346 8.879 1.00 13.72 285 TYR B CA 1
ATOM 5913 C C . TYR B 1 285 ? 26.158 45.703 8.180 1.00 14.81 285 TYR B C 1
ATOM 5914 O O . TYR B 1 285 ? 25.904 46.715 8.832 1.00 14.43 285 TYR B O 1
ATOM 5923 N N . ASP B 1 286 ? 26.300 45.714 6.856 1.00 13.12 286 ASP B N 1
ATOM 5924 C CA . ASP B 1 286 ? 26.163 46.953 6.091 1.00 15.00 286 ASP B CA 1
ATOM 5925 C C . ASP B 1 286 ? 24.792 47.566 6.348 1.00 14.97 286 ASP B C 1
ATOM 5926 O O . ASP B 1 286 ? 24.671 48.750 6.660 1.00 15.96 286 ASP B O 1
ATOM 5931 N N . LYS B 1 287 ? 23.760 46.740 6.202 1.00 12.75 287 LYS B N 1
ATOM 5932 C CA . LYS B 1 287 ? 22.387 47.166 6.399 1.00 13.24 287 LYS B CA 1
ATOM 5933 C C . LYS B 1 287 ? 22.131 47.608 7.842 1.00 16.81 287 LYS B C 1
ATOM 5934 O O . LYS B 1 287 ? 21.426 48.591 8.087 1.00 12.42 287 LYS B O 1
ATOM 5940 N N . ALA B 1 288 ? 22.710 46.887 8.799 1.00 14.25 288 ALA B N 1
ATOM 5941 C CA . ALA B 1 288 ? 22.543 47.250 10.205 1.00 15.35 288 ALA B CA 1
ATOM 5942 C C . ALA B 1 288 ? 23.111 48.640 10.484 1.00 13.15 288 ALA B C 1
ATOM 5943 O O . ALA B 1 288 ? 22.497 49.434 11.188 1.00 14.17 288 ALA B O 1
ATOM 5945 N N . LEU B 1 289 ? 24.279 48.936 9.930 1.00 15.77 289 LEU B N 1
ATOM 5946 C CA . LEU B 1 289 ? 24.880 50.256 10.136 1.00 15.31 289 LEU B CA 1
ATOM 5947 C C . LEU B 1 289 ? 24.042 51.362 9.490 1.00 17.82 289 LEU B C 1
ATOM 5948 O O . LEU B 1 289 ? 23.932 52.472 10.027 1.00 15.45 289 LEU B O 1
ATOM 5953 N N . GLU B 1 290 ? 23.455 51.051 8.340 1.00 16.30 290 GLU B N 1
ATOM 5954 C CA . GLU B 1 290 ? 22.593 52.002 7.650 1.00 16.96 290 GLU B CA 1
ATOM 5955 C C . GLU B 1 290 ? 21.375 52.301 8.513 1.00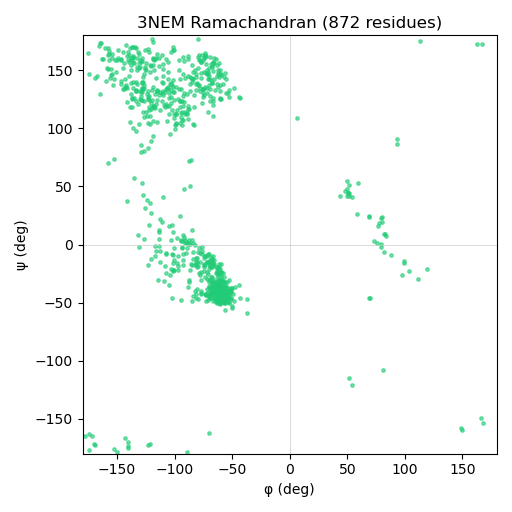 17.09 290 GLU B C 1
ATOM 5956 O O . GLU B 1 290 ? 21.022 53.459 8.714 1.00 17.12 290 GLU B O 1
ATOM 5962 N N . ILE B 1 291 ? 20.737 51.250 9.028 1.00 16.05 291 ILE B N 1
ATOM 5963 C CA . ILE B 1 291 ? 19.587 51.415 9.924 1.00 18.41 291 ILE B CA 1
ATOM 5964 C C . ILE B 1 291 ? 19.946 52.242 11.158 1.00 19.18 291 ILE B C 1
ATOM 5965 O O . ILE B 1 291 ? 19.236 53.185 11.514 1.00 16.34 291 ILE B O 1
ATOM 5970 N N . LEU B 1 292 ? 21.045 51.880 11.813 1.00 16.57 292 LEU B N 1
ATOM 5971 C CA . LEU B 1 292 ? 21.516 52.620 12.977 1.00 17.41 292 LEU B CA 1
ATOM 5972 C C . LEU B 1 292 ? 21.816 54.090 12.644 1.00 18.75 292 LEU B C 1
ATOM 5973 O O . LEU B 1 292 ? 21.504 54.992 13.420 1.00 18.77 292 LEU B O 1
ATOM 5978 N N . GLY B 1 293 ? 22.428 54.318 11.489 1.00 18.25 293 GLY B N 1
ATOM 5979 C CA . GLY B 1 293 ? 22.759 55.671 11.073 1.00 21.12 293 GLY B CA 1
ATOM 5980 C C . GLY B 1 293 ? 21.528 56.547 10.986 1.00 17.22 293 GLY B C 1
ATOM 5981 O O . GLY B 1 293 ? 21.517 57.679 11.474 1.00 19.53 293 GLY B O 1
ATOM 5982 N N . ASP B 1 294 ? 20.478 56.016 10.374 1.00 16.45 294 ASP B N 1
ATOM 5983 C CA . ASP B 1 294 ? 19.229 56.749 10.239 1.00 16.86 294 ASP B CA 1
ATOM 5984 C C . ASP B 1 294 ? 18.545 56.991 11.589 1.00 23.21 294 ASP B C 1
ATOM 5985 O O . ASP B 1 294 ? 17.674 57.855 11.704 1.00 20.90 294 ASP B O 1
ATOM 5990 N N . LEU B 1 295 ? 18.940 56.231 12.608 1.00 21.80 295 LEU B N 1
ATOM 5991 C CA . LEU B 1 295 ? 18.412 56.432 13.962 1.00 22.12 295 LEU B CA 1
ATOM 5992 C C . LEU B 1 295 ? 19.308 57.373 14.760 1.00 21.93 295 LEU B C 1
ATOM 5993 O O . LEU B 1 295 ? 19.074 57.636 15.944 1.00 23.62 295 LEU B O 1
ATOM 5998 N N . GLY B 1 296 ? 20.338 57.884 14.099 1.00 20.36 296 GLY B N 1
ATOM 5999 C CA . GLY B 1 296 ? 21.271 58.792 14.730 1.00 18.00 296 GLY B CA 1
ATOM 6000 C C . GLY B 1 296 ? 22.350 58.084 15.527 1.00 25.13 296 GLY B C 1
ATOM 6001 O O . GLY B 1 296 ? 23.114 58.728 16.255 1.00 23.97 296 GLY B O 1
ATOM 6002 N N . LYS B 1 297 ? 22.421 56.760 15.396 1.00 20.33 297 LYS B N 1
ATOM 6003 C CA . LYS B 1 297 ? 23.461 55.995 16.084 1.00 20.63 297 LYS B CA 1
ATOM 6004 C C . LYS B 1 297 ? 24.645 55.757 15.165 1.00 21.28 297 LYS B C 1
ATOM 6005 O O . LYS B 1 297 ? 24.511 55.120 14.109 1.00 17.56 297 LYS B O 1
ATOM 6011 N N . GLU B 1 298 ? 25.806 56.274 15.565 1.00 20.65 298 GLU B N 1
ATOM 6012 C CA . GLU B 1 298 ? 27.013 56.127 14.767 1.00 25.89 298 GLU B CA 1
ATOM 6013 C C . GLU B 1 298 ? 27.829 54.905 15.165 1.00 24.39 298 GLU B C 1
ATOM 6014 O O . GLU B 1 298 ? 28.124 54.683 16.344 1.00 26.35 298 GLU B O 1
ATOM 6020 N N . ILE B 1 299 ? 28.144 54.099 14.162 1.00 19.67 299 ILE B N 1
ATOM 6021 C CA . ILE B 1 299 ? 29.152 53.055 14.257 1.00 22.92 299 ILE B CA 1
ATOM 6022 C C . ILE B 1 299 ? 29.926 53.158 12.956 1.00 23.88 299 ILE B C 1
ATOM 6023 O O . ILE B 1 299 ? 29.353 52.991 11.879 1.00 23.58 299 ILE B O 1
ATOM 6028 N N . PRO B 1 300 ? 31.225 53.457 13.048 1.00 22.99 300 PRO B N 1
ATOM 6029 C CA . PRO B 1 300 ? 32.082 53.566 11.869 1.00 23.95 300 PRO B CA 1
ATOM 6030 C C . PRO B 1 300 ? 32.228 52.190 11.237 1.00 20.24 300 PRO B C 1
ATOM 6031 O O . PRO B 1 300 ? 32.400 51.223 11.982 1.00 20.65 300 PRO B O 1
ATOM 6035 N N . TRP B 1 301 ? 32.181 52.099 9.909 1.00 16.47 301 TRP B N 1
ATOM 6036 C CA . TRP B 1 301 ? 32.297 50.806 9.245 1.00 21.12 301 TRP B CA 1
ATOM 6037 C C . TRP B 1 301 ? 33.632 50.170 9.605 1.00 17.30 301 TRP B C 1
ATOM 6038 O O . TRP B 1 301 ? 34.685 50.780 9.423 1.00 19.56 301 TRP B O 1
ATOM 6049 N N . GLY B 1 302 ? 33.579 48.947 10.128 1.00 18.36 302 GLY B N 1
ATOM 6050 C CA . GLY B 1 302 ? 34.774 48.223 10.518 1.00 16.60 302 GLY B CA 1
ATOM 6051 C C . GLY B 1 302 ? 34.755 47.899 11.997 1.00 21.27 302 GLY B C 1
ATOM 6052 O O . GLY B 1 302 ? 35.433 46.991 12.459 1.00 21.04 302 GLY B O 1
ATOM 6053 N N . GLU B 1 303 ? 33.959 48.651 12.739 1.00 19.52 303 GLU B N 1
ATOM 6054 C CA . GLU B 1 303 ? 33.870 48.485 14.181 1.00 24.71 303 GLU B CA 1
ATOM 6055 C C . GLU B 1 303 ? 32.677 47.597 14.540 1.00 26.24 303 GLU B C 1
ATOM 6056 O O . GLU B 1 303 ? 31.684 47.551 13.812 1.00 19.21 303 GLU B O 1
ATOM 6062 N N . ASP B 1 304 ? 32.777 46.870 15.648 1.00 26.91 304 ASP B N 1
ATOM 6063 C CA . ASP B 1 304 ? 31.660 46.045 16.092 1.00 28.42 304 ASP B CA 1
ATOM 6064 C C . ASP B 1 304 ? 30.504 46.938 16.530 1.00 25.44 304 ASP B C 1
ATOM 6065 O O . ASP B 1 304 ? 30.706 48.091 16.919 1.00 25.01 304 ASP B O 1
ATOM 6070 N N . ILE B 1 305 ? 29.290 46.405 16.438 1.00 21.14 305 ILE B N 1
ATOM 6071 C CA . ILE B 1 305 ? 28.092 47.108 16.869 1.00 18.10 305 ILE B CA 1
ATOM 6072 C C . ILE B 1 305 ? 28.035 47.004 18.380 1.00 21.87 305 ILE B C 1
ATOM 6073 O O . ILE B 1 305 ? 28.232 45.920 18.931 1.00 18.89 305 ILE B O 1
ATOM 6078 N N . ASP B 1 306 ? 27.791 48.125 19.053 1.00 19.57 306 ASP B N 1
ATOM 6079 C CA . ASP B 1 306 ? 27.815 48.136 20.512 1.00 21.01 306 ASP B CA 1
ATOM 6080 C C . ASP B 1 306 ? 26.451 47.815 21.117 1.00 18.34 306 ASP B C 1
ATOM 6081 O O . ASP B 1 306 ? 25.491 47.544 20.398 1.00 18.07 306 ASP B O 1
ATOM 6086 N N . THR B 1 307 ? 26.378 47.837 22.444 1.00 19.09 307 THR B N 1
ATOM 6087 C CA . THR B 1 307 ? 25.173 47.429 23.153 1.00 20.76 307 THR B CA 1
ATOM 6088 C C . THR B 1 307 ? 23.986 48.324 22.806 1.00 20.49 307 THR B C 1
ATOM 6089 O O . THR B 1 307 ? 22.863 47.847 22.621 1.00 17.36 307 THR B O 1
ATOM 6093 N N . GLU B 1 308 ? 24.235 49.626 22.706 1.00 17.80 308 GLU B N 1
ATOM 6094 C CA . GLU B 1 308 ? 23.185 50.553 22.308 1.00 19.59 308 GLU B CA 1
ATOM 6095 C C . GLU B 1 308 ? 22.670 50.214 20.911 1.00 16.38 308 GLU B C 1
ATOM 6096 O O . GLU B 1 308 ? 21.467 50.237 20.660 1.00 14.70 308 GLU B O 1
ATOM 6102 N N . GLY B 1 309 ? 23.593 49.907 20.005 1.00 18.12 309 GLY B N 1
ATOM 6103 C CA . GLY B 1 309 ? 23.228 49.590 18.632 1.00 18.01 309 GLY B CA 1
ATOM 6104 C C . GLY B 1 309 ? 22.373 48.341 18.571 1.00 15.30 309 GLY B C 1
ATOM 6105 O O . GLY B 1 309 ? 21.376 48.288 17.856 1.00 13.46 309 GLY B O 1
ATOM 6106 N N . GLU B 1 310 ? 22.760 47.320 19.326 1.00 14.70 310 GLU B N 1
ATOM 6107 C CA . GLU B 1 310 ? 21.963 46.107 19.361 1.00 12.04 310 GLU B CA 1
ATOM 6108 C C . GLU B 1 310 ? 20.548 46.398 19.824 1.00 12.73 310 GLU B C 1
ATOM 6109 O O . GLU B 1 310 ? 19.577 45.907 19.244 1.00 14.61 310 GLU B O 1
ATOM 6115 N N . ARG B 1 311 ? 20.434 47.170 20.897 1.00 14.15 311 ARG B N 1
ATOM 6116 C CA . ARG B 1 311 ? 19.138 47.535 21.449 1.00 14.66 311 ARG B CA 1
ATOM 6117 C C . ARG B 1 311 ? 18.269 48.212 20.397 1.00 15.44 311 ARG B C 1
ATOM 6118 O O . ARG B 1 311 ? 17.101 47.869 20.236 1.00 14.98 311 ARG B O 1
ATOM 6126 N N . LEU B 1 312 ? 18.838 49.192 19.700 1.00 15.34 312 LEU B N 1
ATOM 6127 C CA . LEU B 1 312 ? 18.099 49.932 18.670 1.00 14.85 312 LEU B CA 1
ATOM 6128 C C . LEU B 1 312 ? 17.652 49.010 17.528 1.00 15.76 312 LEU B C 1
ATOM 6129 O O . LEU B 1 312 ? 16.524 49.102 17.045 1.00 14.79 312 LEU B O 1
ATOM 6134 N N . LEU B 1 313 ? 18.543 48.116 17.105 1.00 14.05 313 LEU B N 1
ATOM 6135 C CA . LEU B 1 313 ? 18.244 47.189 16.021 1.00 14.79 313 LEU B CA 1
ATOM 6136 C C . LEU B 1 313 ? 17.188 46.176 16.432 1.00 15.67 313 LEU B C 1
ATOM 6137 O O . LEU B 1 313 ? 16.327 45.830 15.639 1.00 13.36 313 LEU B O 1
ATOM 6142 N N . GLY B 1 314 ? 17.278 45.681 17.666 1.00 12.44 314 GLY B N 1
ATOM 6143 C CA . GLY B 1 314 ? 16.264 44.775 18.182 1.00 13.43 314 GLY B CA 1
ATOM 6144 C C . GLY B 1 314 ? 14.886 45.412 18.090 1.00 16.22 314 GLY B C 1
ATOM 6145 O O . GLY B 1 314 ? 13.931 44.794 17.627 1.00 14.44 314 GLY B O 1
ATOM 6146 N N . LYS B 1 315 ? 14.794 46.667 18.525 1.00 16.53 315 LYS B N 1
ATOM 6147 C CA . LYS B 1 315 ? 13.538 47.410 18.470 1.00 16.48 315 LYS B CA 1
ATOM 6148 C C . LYS B 1 315 ? 13.068 47.555 17.021 1.00 17.32 315 LYS B C 1
ATOM 6149 O O . LYS B 1 315 ? 11.898 47.356 16.705 1.00 16.08 315 LYS B O 1
ATOM 6155 N N . TYR B 1 316 ? 14.006 47.879 16.142 1.00 17.70 316 TYR B N 1
ATOM 6156 C CA . TYR B 1 316 ? 13.695 48.080 14.734 1.00 18.10 316 TYR B CA 1
ATOM 6157 C C . TYR B 1 316 ? 13.169 46.789 14.092 1.00 20.68 316 TYR B C 1
ATOM 6158 O O . TYR B 1 316 ? 12.200 46.802 13.332 1.00 17.62 316 TYR B O 1
ATOM 6167 N N . MET B 1 317 ? 13.794 45.663 14.414 1.00 17.13 317 MET B N 1
ATOM 6168 C CA . MET B 1 317 ? 13.373 44.399 13.823 1.00 16.57 317 MET B CA 1
ATOM 6169 C C . MET B 1 317 ? 12.005 43.939 14.337 1.00 17.63 317 MET B C 1
ATOM 6170 O O . MET B 1 317 ? 11.263 43.275 13.621 1.00 17.57 317 MET B O 1
ATOM 6175 N N . MET B 1 318 ? 11.683 44.288 15.576 1.00 19.18 318 MET B N 1
ATOM 6176 C CA . MET B 1 318 ? 10.365 43.994 16.126 1.00 19.43 318 MET B CA 1
ATOM 6177 C C . MET B 1 318 ? 9.314 44.884 15.448 1.00 24.49 318 MET B C 1
ATOM 6178 O O . MET B 1 318 ? 8.276 44.408 14.992 1.00 24.90 318 MET B O 1
ATOM 6183 N N . GLU B 1 319 ? 9.595 46.178 15.365 1.00 23.62 319 GLU B N 1
ATOM 6184 C CA . GLU B 1 319 ? 8.646 47.116 14.769 1.00 23.98 319 GLU B CA 1
ATOM 6185 C C . GLU B 1 319 ? 8.393 46.828 13.295 1.00 27.82 319 GLU B C 1
ATOM 6186 O O . GLU B 1 319 ? 7.257 46.892 12.824 1.00 27.46 319 GLU B O 1
ATOM 6192 N N . ASN B 1 320 ? 9.453 46.495 12.570 1.00 24.27 320 ASN B N 1
ATOM 6193 C CA . ASN B 1 320 ? 9.370 46.382 11.118 1.00 25.51 320 ASN B CA 1
ATOM 6194 C C . ASN B 1 320 ? 9.175 44.965 10.589 1.00 29.24 320 ASN B C 1
ATOM 6195 O O . ASN B 1 320 ? 8.692 44.777 9.474 1.00 25.58 320 ASN B O 1
ATOM 6200 N N . GLU B 1 321 ? 9.544 43.967 11.385 1.00 22.53 321 GLU B N 1
ATOM 6201 C CA . GLU B 1 321 ? 9.473 42.586 10.926 1.00 21.40 321 GLU B CA 1
ATOM 6202 C C . GLU B 1 321 ? 8.781 41.661 11.931 1.00 19.33 321 GLU B C 1
ATOM 6203 O O . GLU B 1 321 ? 8.620 40.472 11.661 1.00 24.43 321 GLU B O 1
ATOM 6209 N N . ASN B 1 322 ? 8.385 42.199 13.082 1.00 18.43 322 ASN B N 1
ATOM 6210 C CA . ASN B 1 322 ? 7.786 41.381 14.133 1.00 21.54 322 ASN B CA 1
ATOM 6211 C C . ASN B 1 322 ? 8.702 40.183 14.423 1.00 20.01 322 ASN B C 1
ATOM 6212 O O . ASN B 1 322 ? 8.245 39.053 14.592 1.00 20.95 322 ASN B O 1
ATOM 6217 N N . ALA B 1 323 ? 10.003 40.452 14.464 1.00 17.90 323 ALA B N 1
ATOM 6218 C CA . ALA B 1 323 ? 11.014 39.412 14.641 1.00 16.68 323 ALA B CA 1
ATOM 6219 C C . ALA B 1 323 ? 11.767 39.570 15.962 1.00 15.74 323 ALA B C 1
ATOM 6220 O O . ALA B 1 323 ? 12.608 40.459 16.095 1.00 18.14 323 ALA B O 1
ATOM 6222 N N . PRO B 1 324 ? 11.466 38.709 16.948 1.00 15.17 324 PRO B N 1
ATOM 6223 C CA . PRO B 1 324 ? 12.203 38.751 18.217 1.00 15.96 324 PRO B CA 1
ATOM 6224 C C . PRO B 1 324 ? 13.625 38.241 18.025 1.00 14.97 324 PRO B C 1
ATOM 6225 O O . PRO B 1 324 ? 14.514 38.591 18.802 1.00 14.77 324 PRO B O 1
ATOM 6229 N N . LEU B 1 325 ? 13.814 37.400 17.009 1.00 12.58 325 LEU B N 1
ATOM 6230 C CA . LEU B 1 325 ? 15.101 36.779 16.724 1.00 12.10 325 LEU B CA 1
ATOM 6231 C C . LEU B 1 325 ? 15.567 37.074 15.306 1.00 12.45 325 LEU B C 1
ATOM 6232 O O . LEU B 1 325 ? 14.812 36.904 14.358 1.00 13.53 325 LEU B O 1
ATOM 6237 N N . TYR B 1 326 ? 16.814 37.492 15.153 1.00 11.32 326 TYR B N 1
ATOM 6238 C CA . TYR B 1 326 ? 17.351 37.756 13.820 1.00 14.24 326 TYR B CA 1
ATOM 6239 C C . TYR B 1 326 ? 18.875 37.649 13.853 1.00 13.37 326 TYR B C 1
ATOM 6240 O O . TYR B 1 326 ? 19.496 37.748 14.926 1.00 11.12 326 TYR B O 1
ATOM 6249 N N . PHE B 1 327 ? 19.471 37.433 12.679 1.00 10.04 327 PHE B N 1
ATOM 6250 C CA . PHE B 1 327 ? 20.912 37.293 12.543 1.00 10.64 327 PHE B CA 1
ATOM 6251 C C . PHE B 1 327 ? 21.540 38.577 12.018 1.00 10.92 327 PHE B C 1
ATOM 6252 O O . PHE B 1 327 ? 21.024 39.192 11.085 1.00 12.06 327 PHE B O 1
ATOM 6260 N N . LEU B 1 328 ? 22.652 38.972 12.623 1.00 10.25 328 LEU B N 1
ATOM 6261 C CA . LEU B 1 328 ? 23.571 39.920 12.008 1.00 10.87 328 LEU B CA 1
ATOM 6262 C C . LEU B 1 328 ? 24.664 39.099 11.340 1.00 13.58 328 LEU B C 1
ATOM 6263 O O . LEU B 1 328 ? 25.165 38.141 11.923 1.00 11.76 328 LEU B O 1
ATOM 6268 N N . TYR B 1 329 ? 25.021 39.413 10.102 1.00 10.47 329 TYR B N 1
ATOM 6269 C CA . TYR B 1 329 ? 26.096 38.636 9.496 1.00 11.80 329 TYR B CA 1
ATOM 6270 C C . TYR B 1 329 ? 26.851 39.424 8.437 1.00 11.87 329 TYR B C 1
ATOM 6271 O O . TYR B 1 329 ? 26.602 40.616 8.260 1.00 12.63 329 TYR B O 1
ATOM 6280 N N . GLN B 1 330 ? 27.792 38.761 7.768 1.00 9.26 330 GLN B N 1
ATOM 6281 C CA . GLN B 1 330 ? 28.719 39.421 6.852 1.00 11.54 330 GLN B CA 1
ATOM 6282 C C . GLN B 1 330 ? 29.412 40.627 7.494 1.00 13.61 330 GLN B C 1
ATOM 6283 O O . GLN B 1 330 ? 29.430 41.738 6.948 1.00 11.14 330 GLN B O 1
ATOM 6289 N N . TYR B 1 331 ? 29.981 40.379 8.674 1.00 12.25 331 TYR B N 1
ATOM 6290 C CA . TYR B 1 331 ? 30.752 41.375 9.411 1.00 12.82 331 TYR B CA 1
ATOM 6291 C C . TYR B 1 331 ? 32.025 41.714 8.677 1.00 13.19 331 TYR B C 1
ATOM 6292 O O . TYR B 1 331 ? 32.518 40.919 7.881 1.00 12.41 331 TYR B O 1
ATOM 6301 N N . PRO B 1 332 ? 32.576 42.901 8.960 1.00 15.62 332 PRO B N 1
ATOM 6302 C CA . PRO B 1 332 ? 33.920 43.224 8.485 1.00 14.32 332 PRO B CA 1
ATOM 6303 C C . PRO B 1 332 ? 34.888 42.213 9.070 1.00 13.10 332 PRO B C 1
ATOM 6304 O O . PRO B 1 332 ? 34.786 41.898 10.252 1.00 14.07 332 PRO B O 1
ATOM 6308 N N . SER B 1 333 ? 35.819 41.723 8.264 1.00 12.87 333 SER B N 1
ATOM 6309 C CA . SER B 1 333 ? 36.791 40.755 8.746 1.00 12.52 333 SER B CA 1
ATOM 6310 C C . SER B 1 333 ? 37.595 41.343 9.904 1.00 16.50 333 SER B C 1
ATOM 6311 O O . SER B 1 333 ? 38.019 40.617 10.803 1.00 13.70 333 SER B O 1
ATOM 6314 N N . GLU B 1 334 ? 37.806 42.659 9.876 1.00 15.30 334 GLU B N 1
ATOM 6315 C CA . GLU B 1 334 ? 38.612 43.307 10.905 1.00 16.32 334 GLU B CA 1
ATOM 6316 C C . GLU B 1 334 ? 37.908 43.313 12.263 1.00 18.39 334 GLU B C 1
ATOM 6317 O O . GLU B 1 334 ? 38.551 43.511 13.293 1.00 18.18 334 GLU B O 1
ATOM 6323 N N . ALA B 1 335 ? 36.596 43.092 12.267 1.00 14.25 335 ALA B N 1
ATOM 6324 C CA . ALA B 1 335 ? 35.825 43.142 13.508 1.00 17.31 335 ALA B CA 1
ATOM 6325 C C . ALA B 1 335 ? 35.693 41.775 14.175 1.00 16.97 335 ALA B C 1
ATOM 6326 O O . ALA B 1 335 ? 35.200 41.676 15.298 1.00 14.06 335 ALA B O 1
ATOM 6328 N N . LYS B 1 336 ? 36.125 40.725 13.480 1.00 14.00 336 LYS B N 1
ATOM 6329 C CA . LYS B 1 336 ? 35.942 39.357 13.973 1.00 13.55 336 LYS B CA 1
ATOM 6330 C C . LYS B 1 336 ? 37.275 38.613 14.120 1.00 13.49 336 LYS B C 1
ATOM 6331 O O . LYS B 1 336 ? 38.299 39.068 13.624 1.00 14.41 336 LYS B O 1
ATOM 6337 N N . PRO B 1 337 ? 37.273 37.476 14.833 1.00 13.13 337 PRO B N 1
ATOM 6338 C CA . PRO B 1 337 ? 38.533 36.792 15.163 1.00 12.12 337 PRO B CA 1
ATOM 6339 C C . PRO B 1 337 ? 39.318 36.263 13.971 1.00 13.42 337 PRO B C 1
ATOM 6340 O O . PRO B 1 337 ? 38.756 36.054 12.895 1.00 12.54 337 PRO B O 1
ATOM 6344 N N . PHE B 1 338 ? 40.612 36.031 14.187 1.00 10.47 338 PHE B N 1
ATOM 6345 C CA . PHE B 1 338 ? 41.492 35.497 13.149 1.00 13.38 338 PHE B CA 1
ATOM 6346 C C . PHE B 1 338 ? 41.076 34.116 12.626 1.00 13.43 338 PHE B C 1
ATOM 6347 O O . PHE B 1 338 ? 41.466 33.724 11.533 1.00 13.11 338 PHE B O 1
ATOM 6355 N N . TYR B 1 339 ? 40.284 33.380 13.405 1.00 12.40 339 TYR B N 1
ATOM 6356 C CA . TYR B 1 339 ? 39.873 32.044 12.990 1.00 9.09 339 TYR B CA 1
ATOM 6357 C C . TYR B 1 339 ? 38.616 32.008 12.123 1.00 9.84 339 TYR B C 1
ATOM 6358 O O . TYR B 1 339 ? 38.180 30.939 11.709 1.00 12.12 339 TYR B O 1
ATOM 6367 N N . ILE B 1 340 ? 38.033 33.170 11.837 1.00 10.29 340 ILE B N 1
ATOM 6368 C CA . ILE B 1 340 ? 36.888 33.212 10.935 1.00 8.88 340 ILE B CA 1
ATOM 6369 C C . ILE B 1 340 ? 37.370 33.260 9.479 1.00 11.23 340 ILE B C 1
ATOM 6370 O O . ILE B 1 340 ? 38.328 33.954 9.164 1.00 11.55 340 ILE B O 1
ATOM 6375 N N . MET B 1 341 ? 36.703 32.532 8.598 1.00 9.14 341 MET B N 1
ATOM 6376 C CA . MET B 1 341 ? 37.042 32.564 7.176 1.00 9.71 341 MET B CA 1
ATOM 6377 C C . MET B 1 341 ? 36.489 33.825 6.517 1.00 10.90 341 MET B C 1
ATOM 6378 O O . MET B 1 341 ? 35.343 34.181 6.738 1.00 10.38 341 MET B O 1
ATOM 6383 N N . LYS B 1 342 ? 37.308 34.496 5.710 1.00 12.39 342 LYS B N 1
ATOM 6384 C CA . LYS B 1 342 ? 36.846 35.640 4.930 1.00 12.61 342 LYS B CA 1
ATOM 6385 C C . LYS B 1 342 ? 36.061 35.173 3.699 1.00 13.94 342 LYS B C 1
ATOM 6386 O O . LYS B 1 342 ? 36.207 34.034 3.255 1.00 13.75 342 LYS B O 1
ATOM 6392 N N . TYR B 1 343 ? 35.230 36.045 3.141 1.00 12.83 343 TYR B N 1
ATOM 6393 C CA . TYR B 1 343 ? 34.700 35.791 1.805 1.00 15.85 343 TYR B CA 1
ATOM 6394 C C . TYR B 1 343 ? 35.872 35.868 0.836 1.00 17.10 343 TYR B C 1
ATOM 6395 O O . TYR B 1 343 ? 36.443 36.938 0.638 1.00 19.20 343 TYR B O 1
ATOM 6404 N N . ASP B 1 344 ? 36.263 34.727 0.275 1.00 18.81 344 ASP B N 1
ATOM 6405 C CA . ASP B 1 344 ? 37.419 34.684 -0.626 1.00 19.93 344 ASP B CA 1
ATOM 6406 C C . ASP B 1 344 ? 37.260 35.757 -1.705 1.00 20.04 344 ASP B C 1
ATOM 6407 O O . ASP B 1 344 ? 38.224 36.418 -2.082 1.00 24.17 344 ASP B O 1
ATOM 6412 N N . ASN B 1 345 ? 36.027 35.958 -2.156 1.00 24.66 345 ASN B N 1
ATOM 6413 C CA . ASN B 1 345 ? 35.726 36.918 -3.221 1.00 27.46 345 ASN B CA 1
ATOM 6414 C C . ASN B 1 345 ? 35.553 38.367 -2.776 1.00 28.66 345 ASN B C 1
ATOM 6415 O O . ASN B 1 345 ? 35.514 39.271 -3.606 1.00 26.94 345 ASN B O 1
ATOM 6420 N N . LYS B 1 346 ? 35.431 38.595 -1.474 1.00 22.18 346 LYS B N 1
ATOM 6421 C CA . LYS B 1 346 ? 35.279 39.950 -0.955 1.00 18.53 346 LYS B CA 1
ATOM 6422 C C . LYS B 1 346 ? 35.832 39.969 0.463 1.00 20.92 346 LYS B C 1
ATOM 6423 O O . LYS B 1 346 ? 35.074 40.016 1.434 1.00 19.99 346 LYS B O 1
ATOM 6429 N N . PRO B 1 347 ? 37.164 39.912 0.579 1.00 17.22 347 PRO B N 1
ATOM 6430 C CA . PRO B 1 347 ? 37.830 39.578 1.842 1.00 16.79 347 PRO B CA 1
ATOM 6431 C C . PRO B 1 347 ? 37.659 40.619 2.940 1.00 19.21 347 PRO B C 1
ATOM 6432 O O . PRO B 1 347 ? 38.017 40.341 4.089 1.00 14.16 347 PRO B O 1
ATOM 6436 N N . GLU B 1 348 ? 37.125 41.793 2.613 1.00 15.97 348 GLU B N 1
ATOM 6437 C CA . GLU B 1 348 ? 36.902 42.796 3.650 1.00 17.94 348 GLU B CA 1
ATOM 6438 C C . GLU B 1 348 ? 35.741 42.398 4.568 1.00 14.83 348 GLU B C 1
ATOM 6439 O O . GLU B 1 348 ? 35.571 42.971 5.639 1.00 14.93 348 GLU B O 1
ATOM 6445 N N . ILE B 1 349 ? 34.938 41.429 4.134 1.00 15.88 349 ILE B N 1
ATOM 6446 C CA . ILE B 1 349 ? 33.896 40.868 4.996 1.00 13.36 349 ILE B CA 1
ATOM 6447 C C . ILE B 1 349 ? 34.128 39.379 5.244 1.00 11.99 349 ILE B C 1
ATOM 6448 O O . ILE B 1 349 ? 34.846 38.706 4.505 1.00 12.30 349 ILE B O 1
ATOM 6453 N N . CYS B 1 350 ? 33.533 38.870 6.313 1.00 10.40 350 CYS B N 1
ATOM 6454 C CA . CYS B 1 350 ? 33.847 37.517 6.728 1.00 10.11 350 CYS B CA 1
ATOM 6455 C C . CYS B 1 350 ? 32.587 36.728 7.041 1.00 10.27 350 CYS B C 1
ATOM 6456 O O . CYS B 1 350 ? 31.498 37.280 7.136 1.00 10.61 350 CYS B O 1
ATOM 6459 N N . ARG B 1 351 ? 32.769 35.426 7.206 1.00 12.08 351 ARG B N 1
ATOM 6460 C CA . ARG B 1 351 ? 31.667 34.492 7.377 1.00 10.24 351 ARG B CA 1
ATOM 6461 C C . ARG B 1 351 ? 31.322 34.282 8.853 1.00 10.73 351 ARG B C 1
ATOM 6462 O O . ARG B 1 351 ? 31.170 33.157 9.313 1.00 9.99 351 ARG B O 1
ATOM 6470 N N . ALA B 1 352 ? 31.196 35.385 9.585 1.00 11.24 352 ALA B N 1
ATOM 6471 C CA . ALA B 1 352 ? 30.791 35.339 10.985 1.00 10.82 352 ALA B CA 1
ATOM 6472 C C . ALA B 1 352 ? 29.364 35.856 11.133 1.00 12.32 352 ALA B C 1
ATOM 6473 O O . ALA B 1 352 ? 28.866 36.580 10.270 1.00 11.33 352 ALA B O 1
ATOM 6475 N N . PHE B 1 353 ? 28.708 35.499 12.231 1.00 11.19 353 PHE B N 1
ATOM 6476 C CA . PHE B 1 353 ? 27.340 35.946 12.486 1.00 10.80 353 PHE B CA 1
ATOM 6477 C C . PHE B 1 353 ? 27.091 36.061 13.987 1.00 11.37 353 PHE B C 1
ATOM 6478 O O . PHE B 1 353 ? 27.800 35.456 14.786 1.00 9.18 353 PHE B O 1
ATOM 6486 N N . ASP B 1 354 ? 26.084 36.850 14.351 1.00 10.00 354 ASP B N 1
ATOM 6487 C CA . ASP B 1 354 ? 25.604 36.919 15.721 1.00 10.33 354 ASP B CA 1
ATOM 6488 C C . ASP B 1 354 ? 24.109 36.695 15.670 1.00 13.26 354 ASP B C 1
ATOM 6489 O O . ASP B 1 354 ? 23.438 37.198 14.766 1.00 13.62 354 ASP B O 1
ATOM 6494 N N . LEU B 1 355 ? 23.588 35.936 16.628 1.00 10.37 355 LEU B N 1
ATOM 6495 C CA . LEU B 1 355 ? 22.152 35.739 16.755 1.00 11.20 355 LEU B CA 1
ATOM 6496 C C . LEU B 1 355 ? 21.650 36.655 17.866 1.00 10.65 355 LEU B C 1
ATOM 6497 O O . LEU B 1 355 ? 22.128 36.573 18.988 1.00 11.70 355 LEU B O 1
ATOM 6502 N N . GLU B 1 356 ? 20.678 37.505 17.547 1.00 10.35 356 GLU B N 1
ATOM 6503 C CA . GLU B 1 356 ? 20.144 38.498 18.486 1.00 11.59 356 GLU B CA 1
ATOM 6504 C C . GLU B 1 356 ? 18.727 38.127 18.909 1.00 12.24 356 GLU B C 1
ATOM 6505 O O . GLU B 1 356 ? 17.884 37.814 18.058 1.00 11.66 356 GLU B O 1
ATOM 6511 N N . TYR B 1 357 ? 18.465 38.160 20.216 1.00 10.19 357 TYR B N 1
ATOM 6512 C CA . TYR B 1 357 ? 17.157 37.811 20.762 1.00 11.54 357 TYR B CA 1
ATOM 6513 C C . TYR B 1 357 ? 16.674 38.988 21.608 1.00 11.51 357 TYR B C 1
ATOM 6514 O O . TYR B 1 357 ? 17.283 39.311 22.628 1.00 11.40 357 TYR B O 1
ATOM 6523 N N . ARG B 1 358 ? 15.596 39.631 21.170 1.00 10.86 358 ARG B N 1
ATOM 6524 C CA . ARG B 1 358 ? 15.095 40.839 21.815 1.00 10.24 358 ARG B CA 1
ATOM 6525 C C . ARG B 1 358 ? 16.231 41.827 22.062 1.00 12.00 358 ARG B C 1
ATOM 6526 O O . ARG B 1 358 ? 16.358 42.385 23.153 1.00 12.60 358 ARG B O 1
ATOM 6534 N N . GLY B 1 359 ? 17.067 42.026 21.048 1.00 12.84 359 GLY B N 1
ATOM 6535 C CA . GLY B 1 359 ? 18.053 43.089 21.064 1.00 10.77 359 GLY B CA 1
ATOM 6536 C C . GLY B 1 359 ? 19.335 42.803 21.814 1.00 14.16 359 GLY B C 1
ATOM 6537 O O . GLY B 1 359 ? 20.140 43.705 22.020 1.00 13.82 359 GLY B O 1
ATOM 6538 N N . VAL B 1 360 ? 19.524 41.554 22.230 1.00 12.15 360 VAL B N 1
ATOM 6539 C CA . VAL B 1 360 ? 20.733 41.161 22.943 1.00 12.36 360 VAL B CA 1
ATOM 6540 C C . VAL B 1 360 ? 21.344 39.945 22.264 1.00 12.39 360 VAL B C 1
ATOM 6541 O O . VAL B 1 360 ? 20.648 38.994 21.915 1.00 10.42 360 VAL B O 1
ATOM 6545 N N . GLU B 1 361 ? 22.650 39.986 22.056 1.00 12.53 361 GLU B N 1
ATOM 6546 C CA . GLU B 1 361 ? 23.340 38.851 21.469 1.00 11.86 361 GLU B CA 1
ATOM 6547 C C . GLU B 1 361 ? 23.199 37.598 22.330 1.00 11.45 361 GLU B C 1
ATOM 6548 O O . GLU B 1 361 ? 23.515 37.624 23.520 1.00 12.07 361 GLU B O 1
ATOM 6554 N N . ILE B 1 362 ? 22.737 36.498 21.736 1.00 10.32 362 ILE B N 1
ATOM 6555 C CA . ILE B 1 362 ? 22.737 35.227 22.462 1.00 9.91 362 ILE B CA 1
ATOM 6556 C C . ILE B 1 362 ? 23.775 34.246 21.942 1.00 10.62 362 ILE B C 1
ATOM 6557 O O . ILE B 1 362 ? 24.131 33.301 22.630 1.00 8.97 362 ILE B O 1
ATOM 6562 N N . SER B 1 363 ? 24.265 34.476 20.731 1.00 8.94 363 SER B N 1
ATOM 6563 C CA . SER B 1 363 ? 25.247 33.575 20.139 1.00 11.18 363 SER B CA 1
ATOM 6564 C C . SER B 1 363 ? 26.089 34.302 19.098 1.00 10.78 363 SER B C 1
ATOM 6565 O O . SER B 1 363 ? 25.601 35.197 18.406 1.00 10.59 363 SER B O 1
ATOM 6568 N N . SER B 1 364 ? 27.356 33.917 19.006 1.00 9.52 364 SER B N 1
ATOM 6569 C CA . SER B 1 364 ? 28.192 34.287 17.887 1.00 13.60 364 SER B CA 1
ATOM 6570 C C . SER B 1 364 ? 28.771 32.992 17.315 1.00 11.78 364 SER B C 1
ATOM 6571 O O . SER B 1 364 ? 28.946 32.005 18.036 1.00 9.39 364 SER B O 1
ATOM 6574 N N . GLY B 1 365 ? 29.054 33.005 16.020 1.00 11.50 365 GLY B N 1
ATOM 6575 C CA . GLY B 1 365 ? 29.599 31.851 15.337 1.00 11.06 365 GLY B CA 1
ATOM 6576 C C . GLY B 1 365 ? 30.071 32.226 13.946 1.00 11.22 365 GLY B C 1
ATOM 6577 O O . GLY B 1 365 ? 30.105 33.402 13.583 1.00 11.17 365 GLY B O 1
ATOM 6578 N N . GLY B 1 366 ? 30.447 31.225 13.161 1.00 10.31 366 GLY B N 1
ATOM 6579 C CA . GLY B 1 366 ? 30.872 31.485 11.799 1.00 9.21 366 GLY B CA 1
ATOM 6580 C C . GLY B 1 366 ? 31.538 30.257 11.223 1.00 9.56 366 GLY B C 1
ATOM 6581 O O . GLY B 1 366 ? 31.770 29.270 11.938 1.00 9.86 366 GLY B O 1
ATOM 6582 N N . GLN B 1 367 ? 31.838 30.310 9.932 1.00 9.10 367 GLN B N 1
ATOM 6583 C CA . GLN B 1 367 ? 32.710 29.312 9.333 1.00 9.22 367 GLN B CA 1
ATOM 6584 C C . GLN B 1 367 ? 34.160 29.665 9.643 1.00 9.54 367 GLN B C 1
ATOM 6585 O O . GLN B 1 367 ? 34.561 30.831 9.535 1.00 10.06 367 GLN B O 1
ATOM 6591 N N . ARG B 1 368 ? 34.959 28.664 10.002 1.00 8.65 368 ARG B N 1
ATOM 6592 C CA . ARG B 1 368 ? 36.334 28.932 10.375 1.00 9.32 368 ARG B CA 1
ATOM 6593 C C . ARG B 1 368 ? 37.259 28.903 9.173 1.00 9.80 368 ARG B C 1
ATOM 6594 O O . ARG B 1 368 ? 36.931 28.344 8.132 1.00 9.10 368 ARG B O 1
ATOM 6602 N N . GLU B 1 369 ? 38.442 29.483 9.331 1.00 10.78 369 GLU B N 1
ATOM 6603 C CA . GLU B 1 369 ? 39.465 29.333 8.310 1.00 10.46 369 GLU B CA 1
ATOM 6604 C C . GLU B 1 369 ? 40.222 28.027 8.540 1.00 11.07 369 GLU B C 1
ATOM 6605 O O . GLU B 1 369 ? 41.062 27.953 9.417 1.00 10.63 369 GLU B O 1
ATOM 6611 N N . HIS B 1 370 ? 39.931 27.001 7.744 1.00 10.15 370 HIS B N 1
ATOM 6612 C CA . HIS B 1 370 ? 40.547 25.684 7.961 1.00 11.81 370 HIS B CA 1
ATOM 6613 C C . HIS B 1 370 ? 41.857 25.477 7.199 1.00 12.57 370 HIS B C 1
ATOM 6614 O O . HIS B 1 370 ? 42.530 24.457 7.376 1.00 12.14 370 HIS B O 1
ATOM 6621 N N . ARG B 1 371 ? 42.206 26.421 6.338 1.00 11.93 371 ARG B N 1
ATOM 6622 C CA . ARG B 1 371 ? 43.413 26.285 5.536 1.00 15.01 371 ARG B CA 1
ATOM 6623 C C . ARG B 1 371 ? 44.587 26.920 6.269 1.00 14.66 371 ARG B C 1
ATOM 6624 O O . ARG B 1 371 ? 44.638 28.138 6.468 1.00 11.82 371 ARG B O 1
ATOM 6632 N N . HIS B 1 372 ? 45.528 26.070 6.653 1.00 13.33 372 HIS B N 1
ATOM 6633 C CA . HIS B 1 372 ? 46.563 26.422 7.613 1.00 13.53 372 HIS B CA 1
ATOM 6634 C C . HIS B 1 372 ? 47.272 27.724 7.274 1.00 15.38 372 HIS B C 1
ATOM 6635 O O . HIS B 1 372 ? 47.356 28.626 8.105 1.00 13.94 372 HIS B O 1
ATOM 6642 N N . ASP B 1 373 ? 47.784 27.831 6.053 1.00 13.43 373 ASP B N 1
ATOM 6643 C CA . ASP B 1 373 ? 48.608 28.992 5.719 1.00 14.73 373 ASP B CA 1
ATOM 6644 C C . ASP B 1 373 ? 47.839 30.309 5.746 1.00 14.30 373 ASP B C 1
ATOM 6645 O O . ASP B 1 373 ? 48.374 31.334 6.162 1.00 14.69 373 ASP B O 1
ATOM 6650 N N . ILE B 1 374 ? 46.588 30.280 5.304 1.00 12.32 374 ILE B N 1
ATOM 6651 C CA . ILE B 1 374 ? 45.736 31.450 5.382 1.00 10.57 374 ILE B CA 1
ATOM 6652 C C . ILE B 1 374 ? 45.427 31.808 6.843 1.00 12.63 374 ILE B C 1
ATOM 6653 O O . ILE B 1 374 ? 45.430 32.985 7.226 1.00 11.90 374 ILE B O 1
ATOM 6658 N N . LEU B 1 375 ? 45.147 30.785 7.644 1.00 11.35 375 LEU B N 1
ATOM 6659 C CA . LEU B 1 375 ? 44.907 30.959 9.070 1.00 10.74 375 LEU B CA 1
ATOM 6660 C C . LEU B 1 375 ? 46.114 31.650 9.712 1.00 13.04 375 LEU B C 1
ATOM 6661 O O . LEU B 1 375 ? 45.958 32.635 10.442 1.00 12.59 375 LEU B O 1
ATOM 6666 N N . VAL B 1 376 ? 47.314 31.149 9.416 1.00 12.43 376 VAL B N 1
ATOM 6667 C CA . VAL B 1 376 ? 48.546 31.735 9.952 1.00 13.52 376 VAL B CA 1
ATOM 6668 C C . VAL B 1 376 ? 48.660 33.216 9.600 1.00 13.38 376 VAL B C 1
ATOM 6669 O O . VAL B 1 376 ? 48.976 34.045 10.451 1.00 16.14 376 VAL B O 1
ATOM 6673 N N . GLU B 1 377 ? 48.399 33.550 8.343 1.00 15.03 377 GLU B N 1
ATOM 6674 C CA . GLU B 1 377 ? 48.445 34.940 7.910 1.00 16.03 377 GLU B CA 1
ATOM 6675 C C . GLU B 1 377 ? 47.429 35.802 8.654 1.00 15.19 377 GLU B C 1
ATOM 6676 O O . GLU B 1 377 ? 47.693 36.967 8.957 1.00 12.32 377 GLU B O 1
ATOM 6682 N N . GLN B 1 378 ? 46.269 35.231 8.964 1.00 12.63 378 GLN B N 1
ATOM 6683 C CA . GLN B 1 378 ? 45.233 35.992 9.655 1.00 11.08 378 GLN B CA 1
ATOM 6684 C C . GLN B 1 378 ? 45.618 36.286 11.107 1.00 10.18 378 GLN B C 1
ATOM 6685 O O . GLN B 1 378 ? 45.336 37.367 11.634 1.00 13.72 378 GLN B O 1
ATOM 6691 N N . ILE B 1 379 ? 46.302 35.346 11.742 1.00 11.64 379 ILE B N 1
ATOM 6692 C CA . ILE B 1 379 ? 46.848 35.609 13.063 1.00 12.30 379 ILE B CA 1
ATOM 6693 C C . ILE B 1 379 ? 47.846 36.770 12.967 1.00 12.24 379 ILE B C 1
ATOM 6694 O O . ILE B 1 379 ? 47.841 37.663 13.814 1.00 15.45 379 ILE B O 1
ATOM 6699 N N . LYS B 1 380 ? 48.684 36.764 11.930 1.00 13.08 380 LYS B N 1
ATOM 6700 C CA . LYS B 1 380 ? 49.637 37.872 11.720 1.00 15.44 380 LYS B CA 1
ATOM 6701 C C . LYS B 1 380 ? 48.922 39.208 11.502 1.00 15.48 380 LYS B C 1
ATOM 6702 O O . LYS B 1 380 ? 49.341 40.245 12.032 1.00 13.86 380 LYS B O 1
ATOM 6708 N N . GLU B 1 381 ? 47.845 39.183 10.717 1.00 13.64 381 GLU B N 1
ATOM 6709 C CA . GLU B 1 381 ? 47.059 40.385 10.453 1.00 16.91 381 GLU B CA 1
ATOM 6710 C C . GLU B 1 381 ? 46.435 40.951 11.718 1.00 16.23 381 GLU B C 1
ATOM 6711 O O . GLU B 1 381 ? 46.158 42.152 11.804 1.00 15.91 381 GLU B O 1
ATOM 6717 N N . LYS B 1 382 ? 46.211 40.091 12.703 1.00 13.66 382 LYS B N 1
ATOM 6718 C CA . LYS B 1 382 ? 45.696 40.555 13.989 1.00 15.23 382 LYS B CA 1
ATOM 6719 C C . LYS B 1 382 ? 46.817 41.100 14.879 1.00 16.84 382 LYS B C 1
ATOM 6720 O O . LYS B 1 382 ? 46.567 41.533 15.997 1.00 17.34 382 LYS B O 1
ATOM 6726 N N . GLY B 1 383 ? 48.052 41.064 14.383 1.00 19.07 383 GLY B N 1
ATOM 6727 C CA . GLY B 1 383 ? 49.185 41.601 15.123 1.00 17.73 383 GLY B CA 1
ATOM 6728 C C . GLY B 1 383 ? 49.661 40.627 16.186 1.00 17.32 383 GLY B C 1
ATOM 6729 O O . GLY B 1 383 ? 50.308 41.013 17.163 1.00 14.77 383 GLY B O 1
ATOM 6730 N N . LEU B 1 384 ? 49.338 39.354 15.980 1.00 14.22 384 LEU B N 1
ATOM 6731 C CA . LEU B 1 384 ? 49.625 38.302 16.948 1.00 15.71 384 LEU B CA 1
ATOM 6732 C C . LEU B 1 384 ? 50.706 37.353 16.448 1.00 16.18 384 LEU B C 1
ATOM 6733 O O . LEU B 1 384 ? 51.006 37.309 15.256 1.00 14.33 384 LEU B O 1
ATOM 6738 N N . ASN B 1 385 ? 51.275 36.589 17.378 1.00 14.55 385 ASN B N 1
ATOM 6739 C CA . ASN B 1 385 ? 52.372 35.663 17.103 1.00 16.14 385 ASN B CA 1
ATOM 6740 C C . ASN B 1 385 ? 51.850 34.237 16.820 1.00 15.94 385 ASN B C 1
ATOM 6741 O O . ASN B 1 385 ? 51.375 33.574 17.732 1.00 14.79 385 ASN B O 1
ATOM 6746 N N . PRO B 1 386 ? 51.944 33.762 15.562 1.00 14.37 386 PRO B N 1
ATOM 6747 C CA . PRO B 1 386 ? 51.412 32.426 15.256 1.00 18.07 386 PRO B CA 1
ATOM 6748 C C . PRO B 1 386 ? 52.044 31.328 16.111 1.00 14.87 386 PRO B C 1
ATOM 6749 O O . PRO B 1 386 ? 51.374 30.339 16.433 1.00 15.16 386 PRO B O 1
ATOM 6753 N N . GLU B 1 387 ? 53.310 31.508 16.482 1.00 16.65 387 GLU B N 1
ATOM 6754 C CA . GLU B 1 387 ? 54.021 30.518 17.290 1.00 18.07 387 GLU B CA 1
ATOM 6755 C C . GLU B 1 387 ? 53.299 30.214 18.601 1.00 16.94 387 GLU B C 1
ATOM 6756 O O . GLU B 1 387 ? 53.345 29.085 19.104 1.00 13.99 387 GLU B O 1
ATOM 6762 N N . SER B 1 388 ? 52.622 31.223 19.135 1.00 13.72 388 SER B N 1
ATOM 6763 C CA . SER B 1 388 ? 51.857 31.086 20.370 1.00 15.02 388 SER B CA 1
ATOM 6764 C C . SER B 1 388 ? 50.636 30.183 20.241 1.00 14.32 388 SER B C 1
ATOM 6765 O O . SER B 1 388 ? 50.078 29.758 21.251 1.00 13.60 388 SER B O 1
ATOM 6768 N N . PHE B 1 389 ? 50.212 29.916 19.008 1.00 14.28 389 PHE B N 1
ATOM 6769 C CA . PHE B 1 389 ? 49.059 29.052 18.753 1.00 13.75 389 PHE B CA 1
ATOM 6770 C C . PHE B 1 389 ? 49.448 27.717 18.112 1.00 16.61 389 PHE B C 1
ATOM 6771 O O . PHE B 1 389 ? 48.606 27.028 17.520 1.00 12.70 389 PHE B O 1
ATOM 6779 N N . GLU B 1 390 ? 50.721 27.352 18.248 1.00 16.58 390 GLU B N 1
ATOM 6780 C CA . GLU 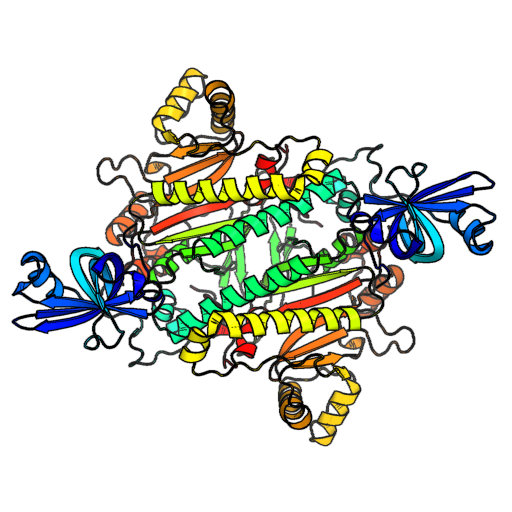B 1 390 ? 51.271 26.148 17.612 1.00 16.84 390 GLU B CA 1
ATOM 6781 C C . GLU B 1 390 ? 50.456 24.889 17.881 1.00 14.78 390 GLU B C 1
ATOM 6782 O O . GLU B 1 390 ? 50.206 24.106 16.968 1.00 14.12 390 GLU B O 1
ATOM 6788 N N . PHE B 1 391 ? 50.081 24.662 19.138 1.00 15.33 391 PHE B N 1
ATOM 6789 C CA . PHE B 1 391 ? 49.418 23.408 19.484 1.00 18.15 391 PHE B CA 1
ATOM 6790 C C . PHE B 1 391 ? 48.107 23.268 18.721 1.00 15.34 391 PHE B C 1
ATOM 6791 O O . PHE B 1 391 ? 47.670 22.159 18.398 1.00 14.27 391 PHE B O 1
ATOM 6799 N N . TYR B 1 392 ? 47.489 24.406 18.433 1.00 13.14 392 TYR B N 1
ATOM 6800 C CA . TYR B 1 392 ? 46.228 24.462 17.700 1.00 12.03 392 TYR B CA 1
ATOM 6801 C C . TYR B 1 392 ? 46.462 24.408 16.191 1.00 13.14 392 TYR B C 1
ATOM 6802 O O . TYR B 1 392 ? 45.793 23.662 15.476 1.00 12.71 392 TYR B O 1
ATOM 6811 N N . LEU B 1 393 ? 47.439 25.163 15.710 1.00 12.02 393 LEU B N 1
ATOM 6812 C CA . LEU B 1 393 ? 47.730 25.197 14.285 1.00 12.32 393 LEU B CA 1
ATOM 6813 C C . LEU B 1 393 ? 48.116 23.814 13.790 1.00 13.18 393 LEU B C 1
ATOM 6814 O O . LEU B 1 393 ? 47.854 23.452 12.639 1.00 12.25 393 LEU B O 1
ATOM 6819 N N . LYS B 1 394 ? 48.736 23.039 14.666 1.00 12.65 394 LYS B N 1
ATOM 6820 C CA . LYS B 1 394 ? 49.213 21.723 14.286 1.00 14.27 394 LYS B CA 1
ATOM 6821 C C . LYS B 1 394 ? 48.074 20.825 13.768 1.00 15.39 394 LYS B C 1
ATOM 6822 O O . LYS B 1 394 ? 48.276 20.041 12.839 1.00 12.49 394 LYS B O 1
ATOM 6828 N N . ALA B 1 395 ? 46.882 20.967 14.348 1.00 11.79 395 ALA B N 1
ATOM 6829 C CA . ALA B 1 395 ? 45.718 20.166 13.951 1.00 12.49 395 ALA B CA 1
ATOM 6830 C C . ALA B 1 395 ? 45.198 20.491 12.546 1.00 10.95 395 ALA B C 1
ATOM 6831 O O . ALA B 1 395 ? 44.354 19.778 12.009 1.00 14.22 395 ALA B O 1
ATOM 6833 N N . PHE B 1 396 ? 45.698 21.569 11.957 1.00 10.46 396 PHE B N 1
ATOM 6834 C CA . PHE B 1 396 ? 45.259 21.993 10.636 1.00 10.92 396 PHE B CA 1
ATOM 6835 C C . PHE B 1 396 ? 46.177 21.431 9.546 1.00 10.31 396 PHE B C 1
ATOM 6836 O O . PHE B 1 396 ? 45.923 21.631 8.364 1.00 14.42 396 PHE B O 1
ATOM 6844 N N . ARG B 1 397 ? 47.222 20.704 9.942 1.00 11.04 397 ARG B N 1
ATOM 6845 C CA . ARG B 1 397 ? 48.234 20.226 8.982 1.00 11.62 397 ARG B CA 1
ATOM 6846 C C . ARG B 1 397 ? 48.061 18.797 8.480 1.00 12.12 397 ARG B C 1
ATOM 6847 O O . ARG B 1 397 ? 48.779 18.373 7.560 1.00 12.84 397 ARG B O 1
ATOM 6855 N N . TYR B 1 398 ? 47.155 18.034 9.092 1.00 11.46 398 TYR B N 1
ATOM 6856 C CA . TYR B 1 398 ? 47.115 16.590 8.834 1.00 13.86 398 TYR B CA 1
ATOM 6857 C C . TYR B 1 398 ? 45.748 16.115 8.351 1.00 10.81 398 TYR B C 1
ATOM 6858 O O . TYR B 1 398 ? 45.286 15.026 8.703 1.00 10.63 398 TYR B O 1
ATOM 6867 N N . GLY B 1 399 ? 45.108 16.937 7.527 1.00 10.60 399 GLY B N 1
ATOM 6868 C CA . GLY B 1 399 ? 43.784 16.628 7.030 1.00 11.66 399 GLY B CA 1
ATOM 6869 C C . GLY B 1 399 ? 42.749 17.270 7.934 1.00 9.78 399 GLY B C 1
ATOM 6870 O O . GLY B 1 399 ? 42.293 16.645 8.885 1.00 11.12 399 GLY B O 1
ATOM 6871 N N . MET B 1 400 ? 42.419 18.529 7.658 1.00 10.94 400 MET B N 1
ATOM 6872 C CA . MET B 1 400 ? 41.412 19.269 8.433 1.00 12.04 400 MET B CA 1
ATOM 6873 C C . MET B 1 400 ? 40.292 19.696 7.500 1.00 11.18 400 MET B C 1
ATOM 6874 O O . MET B 1 400 ? 40.525 20.469 6.577 1.00 10.81 400 MET B O 1
ATOM 6879 N N . PRO B 1 401 ? 39.068 19.189 7.728 1.00 10.73 401 PRO B N 1
ATOM 6880 C CA . PRO B 1 401 ? 37.942 19.553 6.860 1.00 8.58 401 PRO B CA 1
ATOM 6881 C C . PRO B 1 401 ? 37.458 20.982 7.089 1.00 11.28 401 PRO B C 1
ATOM 6882 O O . PRO B 1 401 ? 37.767 21.582 8.125 1.00 11.11 401 PRO B O 1
ATOM 6886 N N . PRO B 1 402 ? 36.703 21.534 6.129 1.00 10.32 402 PRO B N 1
ATOM 6887 C CA . PRO B 1 402 ? 36.056 22.812 6.408 1.00 9.06 402 PRO B CA 1
ATOM 6888 C C . PRO B 1 402 ? 35.140 22.636 7.614 1.00 9.96 402 PRO B C 1
ATOM 6889 O O . PRO B 1 402 ? 34.555 21.555 7.774 1.00 11.00 402 PRO B O 1
ATOM 6893 N N . HIS B 1 403 ? 34.997 23.673 8.430 1.00 9.67 403 HIS B N 1
ATOM 6894 C CA . HIS B 1 403 ? 34.130 23.586 9.599 1.00 11.39 403 HIS B CA 1
ATOM 6895 C C . HIS B 1 403 ? 33.663 24.949 10.069 1.00 11.53 403 HIS B C 1
ATOM 6896 O O . HIS B 1 403 ? 34.178 25.975 9.631 1.00 9.60 403 HIS B O 1
ATOM 6903 N N . GLY B 1 404 ? 32.666 24.949 10.946 1.00 10.11 404 GLY B N 1
ATOM 6904 C CA . GLY B 1 404 ? 32.129 26.180 11.498 1.00 7.37 404 GLY B CA 1
ATOM 6905 C C . GLY B 1 404 ? 31.383 25.833 12.766 1.00 9.52 404 GLY B C 1
ATOM 6906 O O . GLY B 1 404 ? 31.137 24.666 13.033 1.00 6.97 404 GLY B O 1
ATOM 6907 N N . GLY B 1 405 ? 31.001 26.835 13.550 1.00 7.73 405 GLY B N 1
ATOM 6908 C CA . GLY B 1 405 ? 30.315 26.524 14.786 1.00 9.16 405 GLY B CA 1
ATOM 6909 C C . GLY B 1 405 ? 29.785 27.760 15.455 1.00 9.74 405 GLY B C 1
ATOM 6910 O O . GLY B 1 405 ? 29.705 28.815 14.833 1.00 9.85 405 GLY B O 1
ATOM 6911 N N . PHE B 1 406 ? 29.417 27.633 16.721 1.00 8.35 406 PHE B N 1
ATOM 6912 C CA . PHE B 1 406 ? 28.908 28.782 17.447 1.00 11.39 406 PHE B CA 1
ATOM 6913 C C . PHE B 1 406 ? 29.086 28.568 18.932 1.00 9.35 406 PHE B C 1
ATOM 6914 O O . PHE B 1 406 ? 29.317 27.456 19.388 1.00 8.86 406 PHE B O 1
ATOM 6922 N N . GLY B 1 407 ? 28.975 29.655 19.681 1.00 7.98 407 GLY B N 1
ATOM 6923 C CA . GLY B 1 407 ? 28.859 29.574 21.121 1.00 10.65 407 GLY B CA 1
ATOM 6924 C C . GLY B 1 407 ? 27.569 30.281 21.484 1.00 11.16 407 GLY B C 1
ATOM 6925 O O . GLY B 1 407 ? 27.366 31.429 21.106 1.00 9.72 407 GLY B O 1
ATOM 6926 N N . LEU B 1 408 ? 26.700 29.575 22.201 1.00 8.94 408 LEU B N 1
ATOM 6927 C CA . LEU B 1 408 ? 25.364 30.050 22.552 1.00 9.81 408 LEU B CA 1
ATOM 6928 C C . LEU B 1 408 ? 25.309 30.140 24.066 1.00 7.92 408 LEU B C 1
ATOM 6929 O O . LEU B 1 408 ? 25.448 29.132 24.749 1.00 10.76 408 LEU B O 1
ATOM 6934 N N . GLY B 1 409 ? 25.102 31.333 24.598 1.00 8.71 409 GLY B N 1
ATOM 6935 C CA . GLY B 1 409 ? 25.081 31.495 26.039 1.00 9.61 409 GLY B CA 1
ATOM 6936 C C . GLY B 1 409 ? 23.774 30.985 26.612 1.00 8.35 409 GLY B C 1
ATOM 6937 O O . GLY B 1 409 ? 22.698 31.460 26.232 1.00 7.67 409 GLY B O 1
ATOM 6938 N N . ALA B 1 410 ? 23.851 30.012 27.520 1.00 7.14 410 ALA B N 1
ATOM 6939 C CA . ALA B 1 410 ? 22.641 29.471 28.125 1.00 8.65 410 ALA B CA 1
ATOM 6940 C C . ALA B 1 410 ? 21.901 30.543 28.926 1.00 9.03 410 ALA B C 1
ATOM 6941 O O . ALA B 1 410 ? 20.684 30.654 28.828 1.00 9.51 410 ALA B O 1
ATOM 6943 N N . GLU B 1 411 ? 22.616 31.329 29.721 1.00 8.90 411 GLU B N 1
ATOM 6944 C CA . GLU B 1 411 ? 21.942 32.383 30.482 1.00 9.12 411 GLU B CA 1
ATOM 6945 C C . GLU B 1 411 ? 21.348 33.437 29.562 1.00 10.64 411 GLU B C 1
ATOM 6946 O O . GLU B 1 411 ? 20.205 33.857 29.740 1.00 11.46 411 GLU B O 1
ATOM 6952 N N . ARG B 1 412 ? 22.120 33.861 28.571 1.00 11.16 412 ARG B N 1
ATOM 6953 C CA . ARG B 1 412 ? 21.591 34.800 27.585 1.00 10.92 412 ARG B CA 1
ATOM 6954 C C . ARG B 1 412 ? 20.337 34.262 26.913 1.00 12.39 412 ARG B C 1
ATOM 6955 O O . ARG B 1 412 ? 19.372 34.990 26.739 1.00 9.48 412 ARG B O 1
ATOM 6963 N N . LEU B 1 413 ? 20.359 32.992 26.518 1.00 9.62 413 LEU B N 1
ATOM 6964 C CA . LEU B 1 413 ? 19.214 32.386 25.845 1.00 8.66 413 LEU B CA 1
ATOM 6965 C C . LEU B 1 413 ? 17.981 32.450 26.728 1.00 9.83 413 LEU B C 1
ATOM 6966 O O . LEU B 1 413 ? 16.897 32.829 26.283 1.00 9.70 413 LEU B O 1
ATOM 6971 N N . ILE B 1 414 ? 18.138 32.063 27.988 1.00 10.58 414 ILE B N 1
ATOM 6972 C CA . ILE B 1 414 ? 16.993 32.001 28.887 1.00 9.64 414 ILE B CA 1
ATOM 6973 C C . ILE B 1 414 ? 16.515 33.395 29.304 1.00 10.16 414 ILE B C 1
ATOM 6974 O O . ILE B 1 414 ? 15.309 33.652 29.352 1.00 10.47 414 ILE B O 1
ATOM 6979 N N . LYS B 1 415 ? 17.452 34.287 29.619 1.00 9.16 415 LYS B N 1
ATOM 6980 C CA . LYS B 1 415 ? 17.095 35.649 29.999 1.00 8.91 415 LYS B CA 1
ATOM 6981 C C . LYS B 1 415 ? 16.295 36.305 28.870 1.00 10.76 415 LYS B C 1
ATOM 6982 O O . LYS B 1 415 ? 15.224 36.875 29.095 1.00 9.61 415 LYS B O 1
ATOM 6988 N N . GLN B 1 416 ? 16.807 36.202 27.648 1.00 9.06 416 GLN B N 1
ATOM 6989 C CA . GLN B 1 416 ? 16.148 36.850 26.518 1.00 9.96 416 GLN B CA 1
ATOM 6990 C C . GLN B 1 416 ? 14.826 36.170 26.186 1.00 13.11 416 GLN B C 1
ATOM 6991 O O . GLN B 1 416 ? 13.825 36.844 25.939 1.00 13.88 416 GLN B O 1
ATOM 6997 N N . MET B 1 417 ? 14.813 34.839 26.191 1.00 10.34 417 MET B N 1
ATOM 6998 C CA . MET B 1 417 ? 13.581 34.099 25.923 1.00 8.89 417 MET B CA 1
ATOM 6999 C C . MET B 1 417 ? 12.446 34.602 26.811 1.00 12.64 417 MET B C 1
ATOM 7000 O O . MET B 1 417 ? 11.324 34.823 26.350 1.00 12.57 417 MET B O 1
ATOM 7005 N N . LEU B 1 418 ? 12.733 34.779 28.093 1.00 9.67 418 LEU B N 1
ATOM 7006 C CA . LEU B 1 418 ? 11.692 35.178 29.041 1.00 10.98 418 LEU B CA 1
ATOM 7007 C C . LEU B 1 418 ? 11.593 36.687 29.231 1.00 12.83 418 LEU B C 1
ATOM 7008 O O . LEU B 1 418 ? 10.874 37.154 30.114 1.00 13.68 418 LEU B O 1
ATOM 7013 N N . ASP B 1 419 ? 12.322 37.438 28.411 1.00 11.98 419 ASP B N 1
ATOM 7014 C CA . ASP B 1 419 ? 12.344 38.898 28.473 1.00 13.46 419 ASP B CA 1
ATOM 7015 C C . ASP B 1 419 ? 12.609 39.407 29.892 1.00 17.44 419 ASP B C 1
ATOM 7016 O O . ASP B 1 419 ? 11.953 40.331 30.364 1.00 15.87 419 ASP B O 1
ATOM 7021 N N . LEU B 1 420 ? 13.573 38.802 30.571 1.00 12.58 420 LEU B N 1
ATOM 7022 C CA . LEU B 1 420 ? 13.897 39.210 31.930 1.00 11.40 420 LEU B CA 1
ATOM 7023 C C . LEU B 1 420 ? 14.923 40.324 31.874 1.00 12.58 420 LEU B C 1
ATOM 7024 O O . LEU B 1 420 ? 15.792 40.327 31.002 1.00 13.94 420 LEU B O 1
ATOM 7029 N N . PRO B 1 421 ? 14.835 41.271 32.813 1.00 13.52 421 PRO B N 1
ATOM 7030 C CA . PRO B 1 421 ? 15.704 42.454 32.804 1.00 16.22 421 PRO B CA 1
ATOM 7031 C C . PRO B 1 421 ? 17.151 42.163 33.181 1.00 13.86 421 PRO B C 1
ATOM 7032 O O . PRO B 1 421 ? 18.058 42.857 32.703 1.00 14.47 421 PRO B O 1
ATOM 7036 N N . ASN B 1 422 ? 17.375 41.156 34.016 1.00 10.77 422 ASN B N 1
ATOM 7037 C CA . ASN B 1 422 ? 18.719 40.912 34.541 1.00 13.06 422 ASN B CA 1
ATOM 7038 C C . ASN B 1 422 ? 19.116 39.433 34.451 1.00 10.58 422 ASN B C 1
ATOM 7039 O O . ASN B 1 422 ? 18.358 38.541 34.850 1.00 11.00 422 ASN B O 1
ATOM 7044 N N . ILE B 1 423 ? 20.311 39.191 33.935 1.00 11.83 423 ILE B N 1
ATOM 7045 C CA . ILE B 1 423 ? 20.826 37.839 33.734 1.00 11.83 423 ILE B CA 1
ATOM 7046 C C . ILE B 1 423 ? 20.971 37.088 35.069 1.00 13.23 423 ILE B C 1
ATOM 7047 O O . ILE B 1 423 ? 20.982 35.862 35.100 1.00 10.31 423 ILE B O 1
ATOM 7052 N N . ARG B 1 424 ? 21.042 37.832 36.171 1.00 10.34 424 ARG B N 1
ATOM 7053 C CA . ARG B 1 424 ? 21.146 37.226 37.497 1.00 10.93 424 ARG B CA 1
ATOM 7054 C C . ARG B 1 424 ? 19.886 36.454 37.859 1.00 12.23 424 ARG B C 1
ATOM 7055 O O . ARG B 1 424 ? 19.875 35.630 38.786 1.00 13.65 424 ARG B O 1
ATOM 7063 N N . GLU B 1 425 ? 18.812 36.713 37.130 1.00 11.12 425 GLU B N 1
ATOM 7064 C CA . GLU B 1 425 ? 17.577 35.985 37.379 1.00 11.70 425 GLU B CA 1
ATOM 7065 C C . GLU B 1 425 ? 17.587 34.534 36.860 1.00 13.05 425 GLU B C 1
ATOM 7066 O O . GLU B 1 425 ? 16.748 33.731 37.272 1.00 10.30 425 GLU B O 1
ATOM 7072 N N . VAL B 1 426 ? 18.523 34.188 35.974 1.00 10.43 426 VAL B N 1
ATOM 7073 C CA . VAL B 1 426 ? 18.469 32.872 35.317 1.00 8.74 426 VAL B CA 1
ATOM 7074 C C . VAL B 1 426 ? 19.608 31.919 35.691 1.00 9.98 426 VAL B C 1
ATOM 7075 O O . VAL B 1 426 ? 19.776 30.873 35.067 1.00 7.85 426 VAL B O 1
ATOM 7079 N N . ILE B 1 427 ? 20.385 32.283 36.711 1.00 8.51 427 ILE B N 1
ATOM 7080 C CA . ILE B 1 427 ? 21.427 31.394 37.222 1.00 10.29 427 ILE B CA 1
ATOM 7081 C C . ILE B 1 427 ? 21.356 31.439 38.743 1.00 10.31 427 ILE B C 1
ATOM 7082 O O . ILE B 1 427 ? 21.109 32.502 39.320 1.00 9.09 427 ILE B O 1
ATOM 7087 N N . LEU B 1 428 ? 21.524 30.292 39.400 1.00 8.40 428 LEU B N 1
ATOM 7088 C CA . LEU B 1 428 ? 21.222 30.218 40.835 1.00 10.76 428 LEU B CA 1
ATOM 7089 C C . LEU B 1 428 ? 22.107 31.117 41.682 1.00 12.46 428 LEU B C 1
ATOM 7090 O O . LEU B 1 428 ? 21.617 31.864 42.547 1.00 12.30 428 LEU B O 1
ATOM 7095 N N . PHE B 1 429 ? 23.413 31.043 41.437 1.00 9.97 429 PHE B N 1
ATOM 7096 C CA . PHE B 1 429 ? 24.381 31.761 42.260 1.00 9.75 429 PHE B CA 1
ATOM 7097 C C . PHE B 1 429 ? 25.317 32.569 41.381 1.00 10.72 429 PHE B C 1
ATOM 7098 O O . PHE B 1 429 ? 26.390 32.097 41.019 1.00 10.52 429 PHE B O 1
ATOM 7106 N N . PRO B 1 430 ? 24.897 33.795 41.025 1.00 12.83 430 PRO B N 1
ATOM 7107 C CA . PRO B 1 430 ? 25.671 34.639 40.118 1.00 10.79 430 PRO B CA 1
ATOM 7108 C C . PRO B 1 430 ? 27.054 34.972 40.647 1.00 11.75 430 PRO B C 1
ATOM 7109 O O . PRO B 1 430 ? 27.271 35.045 41.857 1.00 11.41 430 PRO B O 1
ATOM 7113 N N . ARG B 1 431 ? 27.978 35.172 39.718 1.00 10.28 431 ARG B N 1
ATOM 7114 C CA . ARG B 1 431 ? 29.303 35.677 40.012 1.00 9.74 431 ARG B CA 1
ATOM 7115 C C . ARG B 1 431 ? 29.493 36.969 39.233 1.00 13.74 431 ARG B C 1
ATOM 7116 O O . ARG B 1 431 ? 29.359 36.996 38.005 1.00 13.53 431 ARG B O 1
ATOM 7124 N N . ASP B 1 432 ? 29.778 38.058 39.932 1.00 14.47 432 ASP B N 1
ATOM 7125 C CA . ASP B 1 432 ? 30.071 39.300 39.222 1.00 12.32 432 ASP B CA 1
ATOM 7126 C C . ASP B 1 432 ? 31.159 40.079 39.944 1.00 15.33 432 ASP B C 1
ATOM 7127 O O . ASP B 1 432 ? 31.841 39.532 40.820 1.00 15.56 432 ASP B O 1
ATOM 7132 N N . ARG B 1 433 ? 31.335 41.343 39.577 1.00 17.49 433 ARG B N 1
ATOM 7133 C CA . ARG B 1 433 ? 32.498 42.102 40.047 1.00 18.82 433 ARG B CA 1
ATOM 7134 C C . ARG B 1 433 ? 32.659 42.036 41.564 1.00 17.88 433 ARG B C 1
ATOM 7135 O O . ARG B 1 433 ? 33.771 41.904 42.067 1.00 19.56 433 ARG B O 1
ATOM 7143 N N .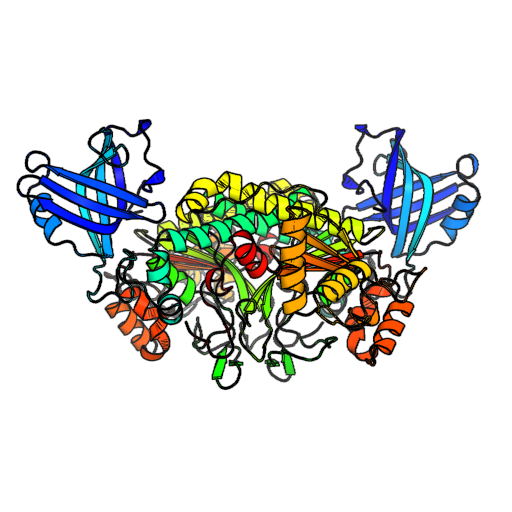 ARG B 1 434 ? 31.549 42.104 42.290 1.00 14.33 434 ARG B N 1
ATOM 7144 C CA . ARG B 1 434 ? 31.610 42.059 43.749 1.00 17.40 434 ARG B CA 1
ATOM 7145 C C . ARG B 1 434 ? 30.919 40.839 44.372 1.00 21.19 434 ARG B C 1
ATOM 7146 O O . ARG B 1 434 ? 30.982 40.635 45.582 1.00 24.58 434 ARG B O 1
ATOM 7154 N N . ARG B 1 435 ? 30.255 40.025 43.566 1.00 14.37 435 ARG B N 1
ATOM 7155 C CA . ARG B 1 435 ? 29.573 38.864 44.133 1.00 14.67 435 ARG B CA 1
ATOM 7156 C C . ARG B 1 435 ? 30.373 37.567 43.997 1.00 15.15 435 ARG B C 1
ATOM 7157 O O . ARG B 1 435 ? 30.574 37.057 42.891 1.00 14.47 435 ARG B O 1
ATOM 7165 N N . LEU B 1 436 ? 30.816 37.045 45.139 1.00 11.26 436 LEU B N 1
ATOM 7166 C CA . LEU B 1 436 ? 31.552 35.775 45.207 1.00 14.54 436 LEU B CA 1
ATOM 7167 C C . LEU B 1 436 ? 30.813 34.762 46.090 1.00 15.20 436 LEU B C 1
ATOM 7168 O O . LEU B 1 436 ? 31.134 33.568 46.096 1.00 15.17 436 LEU B O 1
ATOM 7173 N N . THR B 1 437 ? 29.822 35.250 46.834 1.00 15.68 437 THR B N 1
ATOM 7174 C CA . THR B 1 437 ? 29.027 34.400 47.732 1.00 17.69 437 THR B CA 1
ATOM 7175 C C . THR B 1 437 ? 27.543 34.677 47.557 1.00 22.02 437 THR B C 1
ATOM 7176 O O . THR B 1 437 ? 27.165 35.798 47.232 1.00 25.05 437 THR B O 1
ATOM 7180 N N . PRO B 1 438 ? 26.687 33.663 47.786 1.00 19.43 438 PRO B N 1
ATOM 7181 C CA . PRO B 1 438 ? 26.963 32.274 48.176 1.00 16.93 438 PRO B CA 1
ATOM 7182 C C . PRO B 1 438 ? 27.754 31.516 47.109 1.00 18.16 438 PRO B C 1
ATOM 7183 O O . PRO B 1 438 ? 27.587 31.901 45.953 1.00 16.93 438 PRO B O 1
#

Radius of gyration: 29.43 Å; Cα contacts (8 Å, |Δi|>4): 1892; chains: 2; bounding box: 71×74×87 Å